Protein AF-A0A6G1LLZ1-F1 (afdb_monomer)

Sequence (787 aa):
MRNGHVFSDGVGKISPFLARIIAHEHNSHHTDNDFPSVFQFRMAGCKGVVAVDPELKGKVIQYRDSQKKFDANDFSLGICRVSKFAGAHLNIQLIAVLEALGVQPWPFVEKMTQNVKLLTDAMTDEQVALQQLYKKVDGNGTALILADMIYDGFMSARDPFFYSCLRLWRAWWIKYLKEKAKIPIDDGAFVLGCIDETATLKGHFDGIHSAINILRDPASLPEIFLQIDDPDYPRATGRYKVITGICMVARNPSLHAGDIRMVRAVDVAALHHLKNCVVFPQTGDRPVPNMCSGGDLDGDDYLVMWDPDIMPPPGEWNHEAMDYTGPKAKEVDGEVTVNDIISFFVTHMKNENLGQIAVAHRFWADRRAEGVKSEECIALANLHSMAVDYAKTGVPAIFPEELRFKGPKPHWSEKLPCYRSNKAIGQLYNAVRLVDFHPEWEMPFDARILDSYCPDEQLLEEVLEIKQQYDAAIRRLMAQYGIRNEFEVWTTYVLAHNQDNDYKFAEDIAEKVNCVKQHFQELCCEKAGTTYQQRDWSKMTPFIAAMYIATARKVGEARKAKQETRLVGGQFLRTKMTPENMPFMSFPWLFPKELGLIAKKQGGLIRPCAHVNAPRRILPNRSNADLLGPDFELEELPEVVVSKNAFPGVEMESQDETVLNQPGLSSLSRQSIIGVDMVKENVSSQSSSVTVAADISHPGLGGHQPDRQLSHPVRHESSHIHHNGDPHNRFSTERDAQAHAGLVDRDTDLAEQIETDDNGVGGEEVVILGPQKQSALDALEKLMSSS

pLDDT: mean 77.44, std 26.75, range [23.17, 98.69]

Organism: NCBI:txid161662

Mean predicted aligned error: 14.7 Å

InterPro domains:
  IPR007855 RNA-dependent RNA polymerase [PTHR23079] (2-599)
  IPR057596 RDRP, core domain [PF05183] (5-432)
  IPR058752 RDRP, C-terminal head domain [PF26253] (457-594)

Structure (mmCIF, N/CA/C/O backbone):
data_AF-A0A6G1LLZ1-F1
#
_entry.id   AF-A0A6G1LLZ1-F1
#
loop_
_atom_site.group_PDB
_atom_site.id
_atom_site.type_symbol
_atom_site.label_atom_id
_atom_site.label_alt_id
_atom_site.label_comp_id
_atom_site.label_asym_id
_atom_site.label_entity_id
_atom_site.label_seq_id
_atom_site.pdbx_PDB_ins_code
_atom_site.Cartn_x
_atom_site.Cartn_y
_atom_site.Cartn_z
_atom_site.occupancy
_atom_site.B_iso_or_equiv
_atom_site.auth_seq_id
_atom_site.auth_comp_id
_atom_site.auth_asym_id
_atom_site.auth_atom_id
_atom_site.pdbx_PDB_model_num
ATOM 1 N N . MET A 1 1 ? 16.144 -20.637 -18.445 1.00 82.81 1 MET A N 1
ATOM 2 C CA . MET A 1 1 ? 16.740 -19.321 -18.788 1.00 82.81 1 MET A CA 1
ATOM 3 C C . MET A 1 1 ? 16.620 -19.109 -20.295 1.00 82.81 1 MET A C 1
ATOM 5 O O . MET A 1 1 ? 16.776 -20.082 -21.021 1.00 82.81 1 MET A O 1
ATOM 9 N N . ARG A 1 2 ? 16.309 -17.898 -20.774 1.00 88.56 2 ARG A N 1
ATOM 10 C CA . ARG A 1 2 ? 16.244 -17.543 -22.209 1.00 88.56 2 ARG A CA 1
ATOM 11 C C . ARG A 1 2 ? 16.775 -16.129 -22.411 1.00 88.56 2 ARG A C 1
ATOM 13 O O . ARG A 1 2 ? 16.445 -15.266 -21.608 1.00 88.56 2 ARG A O 1
ATOM 20 N N . ASN A 1 3 ? 17.605 -15.910 -23.434 1.00 87.44 3 ASN A N 1
ATOM 21 C CA . ASN A 1 3 ? 18.228 -14.611 -23.739 1.00 87.44 3 ASN A CA 1
ATOM 22 C C . ASN A 1 3 ? 18.887 -13.933 -22.516 1.00 87.44 3 ASN A C 1
ATOM 24 O O . ASN A 1 3 ? 18.780 -12.729 -22.331 1.00 87.44 3 ASN A O 1
ATOM 28 N N . GLY A 1 4 ? 19.527 -14.714 -21.636 1.00 88.69 4 GLY A N 1
ATOM 29 C CA . GLY A 1 4 ? 20.139 -14.198 -20.402 1.00 88.69 4 GLY A CA 1
ATOM 30 C C . GLY A 1 4 ? 19.159 -13.888 -19.261 1.00 88.69 4 GLY A C 1
ATOM 31 O O . GLY A 1 4 ? 19.595 -13.502 -18.183 1.00 88.69 4 GLY A O 1
ATOM 32 N N . HIS A 1 5 ? 17.855 -14.109 -19.447 1.00 91.81 5 HIS A N 1
ATOM 33 C CA . HIS A 1 5 ? 16.830 -13.852 -18.440 1.00 91.81 5 HIS A CA 1
ATOM 34 C C . HIS A 1 5 ? 16.282 -15.136 -17.797 1.00 91.81 5 HIS A C 1
ATOM 36 O O . HIS A 1 5 ? 16.036 -16.160 -18.454 1.00 91.81 5 HIS A O 1
ATOM 42 N N . VAL A 1 6 ? 16.040 -15.072 -16.487 1.00 94.19 6 VAL A N 1
ATOM 43 C CA . VAL A 1 6 ? 15.375 -16.124 -15.708 1.00 94.19 6 VAL A CA 1
ATOM 44 C C . VAL A 1 6 ? 13.898 -15.756 -15.556 1.00 94.19 6 VAL A C 1
ATOM 46 O O . VAL A 1 6 ? 13.554 -14.799 -14.878 1.00 94.19 6 VAL A O 1
ATOM 49 N N . PHE A 1 7 ? 13.004 -16.507 -16.203 1.00 95.50 7 PHE A N 1
ATOM 50 C CA . PHE A 1 7 ? 11.556 -16.231 -16.173 1.00 95.50 7 PHE A CA 1
ATOM 51 C C . PHE A 1 7 ? 10.903 -16.601 -14.836 1.00 95.50 7 PHE A C 1
ATOM 53 O O . PHE A 1 7 ? 9.885 -16.030 -14.464 1.00 95.50 7 PHE A O 1
ATOM 60 N N . SER A 1 8 ? 11.508 -17.542 -14.112 1.00 95.44 8 SER A N 1
ATOM 61 C CA . SER A 1 8 ? 11.084 -18.024 -12.797 1.00 95.44 8 SER A CA 1
ATOM 62 C C . SER A 1 8 ? 11.966 -17.477 -11.669 1.00 95.44 8 SER A C 1
ATOM 64 O O . SER A 1 8 ? 12.236 -18.185 -10.696 1.00 95.44 8 SER A O 1
ATOM 66 N N . ASP A 1 9 ? 12.512 -16.270 -11.826 1.00 95.25 9 ASP A N 1
ATOM 67 C CA . ASP A 1 9 ? 13.408 -15.682 -10.829 1.00 95.25 9 ASP A CA 1
ATOM 68 C C . ASP A 1 9 ? 12.653 -15.456 -9.513 1.00 95.25 9 ASP A C 1
ATOM 70 O O . ASP A 1 9 ? 11.661 -14.737 -9.488 1.00 95.25 9 ASP A O 1
ATOM 74 N N . GLY A 1 10 ? 13.072 -16.122 -8.435 1.00 95.94 10 GLY A N 1
ATOM 75 C CA . GLY A 1 10 ? 12.473 -15.953 -7.113 1.00 95.94 10 GLY A CA 1
ATOM 76 C C . GLY A 1 10 ? 11.226 -16.790 -6.808 1.00 95.94 10 GLY A C 1
ATOM 77 O O . GLY A 1 10 ? 10.790 -16.774 -5.657 1.00 95.94 10 GLY A O 1
ATOM 78 N N . VAL A 1 11 ? 10.687 -17.581 -7.747 1.00 97.38 11 VAL A N 1
ATOM 79 C CA . VAL A 1 11 ? 9.449 -18.364 -7.539 1.00 97.38 11 VAL A CA 1
ATOM 80 C C . VAL A 1 11 ? 9.675 -19.878 -7.575 1.00 97.38 11 VAL A C 1
ATOM 82 O O . VAL A 1 11 ? 10.427 -20.383 -8.403 1.00 97.38 11 VAL A O 1
ATOM 85 N N . GLY A 1 12 ? 8.985 -20.611 -6.703 1.00 97.06 12 GLY A N 1
ATOM 86 C CA . GLY A 1 12 ? 8.944 -22.072 -6.614 1.00 97.06 12 GLY A CA 1
ATOM 87 C C . GLY A 1 12 ? 7.507 -22.583 -6.458 1.00 97.06 12 GLY A C 1
ATOM 88 O O . GLY A 1 12 ? 6.549 -21.851 -6.718 1.00 97.06 12 GLY A O 1
ATOM 89 N N . LYS A 1 13 ? 7.343 -23.823 -5.994 1.00 97.62 13 LYS A N 1
ATOM 90 C CA . LYS A 1 13 ? 6.042 -24.490 -5.854 1.00 97.62 13 LYS A CA 1
ATOM 91 C C . LYS A 1 13 ? 5.794 -24.991 -4.435 1.00 97.62 13 LYS A C 1
ATOM 93 O O . LYS A 1 13 ? 6.723 -25.368 -3.721 1.00 97.62 13 LYS A O 1
ATOM 98 N N . ILE A 1 14 ? 4.528 -25.031 -4.033 1.00 96.75 14 ILE A N 1
ATOM 99 C CA . ILE A 1 14 ? 4.080 -25.597 -2.758 1.00 96.75 14 ILE A CA 1
ATOM 100 C C . ILE A 1 14 ? 2.885 -26.525 -2.964 1.00 96.75 14 ILE A C 1
ATOM 102 O O . ILE A 1 14 ? 1.977 -26.259 -3.749 1.00 96.75 14 ILE A O 1
ATOM 106 N N . SER A 1 15 ? 2.875 -27.632 -2.230 1.00 96.56 15 SER A N 1
ATOM 107 C CA . SER A 1 15 ? 1.754 -28.572 -2.238 1.00 96.56 15 SER A CA 1
ATOM 108 C C . SER A 1 15 ? 0.465 -27.965 -1.651 1.00 96.56 15 SER A C 1
ATOM 110 O O . SER A 1 15 ? 0.518 -27.244 -0.648 1.00 96.56 15 SER A O 1
ATOM 112 N N . PRO A 1 16 ? -0.730 -28.321 -2.167 1.00 94.88 16 PRO A N 1
ATOM 113 C CA . PRO A 1 16 ? -2.000 -27.824 -1.633 1.00 94.88 16 PRO A CA 1
ATOM 114 C C . PRO A 1 16 ? -2.234 -28.238 -0.176 1.00 94.88 16 PRO A C 1
ATOM 116 O O . PRO A 1 16 ? -2.895 -27.534 0.581 1.00 94.88 16 PRO A O 1
ATOM 119 N N . PHE A 1 17 ? -1.708 -29.398 0.229 1.00 92.62 17 PHE A N 1
ATOM 120 C CA . PHE A 1 17 ? -1.833 -29.877 1.603 1.00 92.62 17 PHE A CA 1
ATOM 121 C C . PHE A 1 17 ? -1.036 -29.007 2.580 1.00 92.62 17 PHE A C 1
ATOM 123 O O . PHE A 1 17 ? -1.579 -28.625 3.614 1.00 92.62 17 PHE A O 1
ATOM 130 N N . LEU A 1 18 ? 0.201 -28.627 2.240 1.00 92.69 18 LEU A N 1
ATOM 131 C CA . LEU A 1 18 ? 0.978 -27.708 3.071 1.00 92.69 18 LEU A CA 1
ATOM 132 C C . LEU A 1 18 ? 0.383 -26.292 3.070 1.00 92.69 18 LEU A C 1
ATOM 134 O O . LEU A 1 18 ? 0.286 -25.681 4.130 1.00 92.69 18 LEU A O 1
ATOM 138 N N . ALA A 1 19 ? -0.099 -25.806 1.923 1.00 92.94 19 ALA A N 1
ATOM 139 C CA . ALA A 1 19 ? -0.781 -24.514 1.825 1.00 92.94 19 ALA A CA 1
ATOM 140 C C . ALA A 1 19 ? -2.002 -24.413 2.762 1.00 92.94 19 ALA A C 1
ATOM 142 O O . ALA A 1 19 ? -2.204 -23.385 3.409 1.00 92.94 19 ALA A O 1
ATOM 143 N N . ARG A 1 20 ? -2.784 -25.495 2.901 1.00 90.38 20 ARG A N 1
ATOM 144 C CA . ARG A 1 20 ? -3.898 -25.568 3.864 1.00 90.38 20 ARG A CA 1
ATOM 145 C C . ARG A 1 20 ? -3.446 -25.536 5.320 1.00 90.38 20 ARG A C 1
ATOM 147 O O . ARG A 1 20 ? -4.095 -24.879 6.126 1.00 90.38 20 ARG A O 1
ATOM 154 N N . ILE A 1 21 ? -2.351 -26.221 5.654 1.00 89.12 21 ILE A N 1
ATOM 155 C CA . ILE A 1 21 ? -1.782 -26.185 7.012 1.00 89.12 21 ILE A CA 1
ATOM 156 C C . ILE A 1 21 ? -1.392 -24.748 7.366 1.00 89.12 21 ILE A C 1
ATOM 158 O O . ILE A 1 21 ? -1.826 -24.238 8.394 1.00 89.12 21 ILE A O 1
ATOM 162 N N . ILE A 1 22 ? -0.674 -24.070 6.465 1.00 89.06 22 ILE A N 1
ATOM 163 C CA . ILE A 1 22 ? -0.288 -22.664 6.639 1.00 89.06 22 ILE A CA 1
ATOM 164 C C . ILE A 1 22 ? -1.539 -21.788 6.815 1.00 89.06 22 ILE A C 1
ATOM 166 O O . ILE A 1 22 ? -1.618 -20.984 7.740 1.00 89.06 22 ILE A O 1
ATOM 170 N N . ALA A 1 23 ? -2.554 -21.959 5.965 1.00 85.12 23 ALA A N 1
ATOM 171 C CA . ALA A 1 23 ? -3.797 -21.193 6.052 1.00 85.12 23 ALA A CA 1
ATOM 172 C C . ALA A 1 23 ? -4.509 -21.346 7.413 1.00 85.12 23 ALA A C 1
ATOM 174 O O . ALA A 1 23 ? -4.991 -20.352 7.962 1.00 85.12 23 ALA A O 1
ATOM 175 N N . HIS A 1 24 ? -4.540 -22.568 7.956 1.00 81.38 24 HIS A N 1
ATOM 176 C CA . HIS A 1 24 ? -5.130 -22.870 9.260 1.00 81.38 24 HIS A CA 1
ATOM 177 C C . HIS A 1 24 ? -4.348 -22.216 10.411 1.00 81.38 24 HIS A C 1
ATOM 179 O O . HIS A 1 24 ? -4.948 -21.592 11.282 1.00 81.38 24 HIS A O 1
ATOM 185 N N . GLU A 1 25 ? -3.016 -22.300 10.403 1.00 79.56 25 GLU A N 1
ATOM 186 C CA . GLU A 1 25 ? -2.167 -21.689 11.439 1.00 79.56 25 GLU A CA 1
ATOM 187 C C . GLU A 1 25 ? -2.250 -20.157 11.450 1.00 79.56 25 GLU A C 1
ATOM 189 O O . GLU A 1 25 ? -2.224 -19.534 12.511 1.00 79.56 25 GLU A O 1
ATOM 194 N N . HIS A 1 26 ? -2.435 -19.533 10.285 1.00 69.75 26 HIS A N 1
ATOM 195 C CA . HIS A 1 26 ? -2.584 -18.082 10.167 1.00 69.75 26 HIS A CA 1
ATOM 196 C C . HIS A 1 26 ? -4.005 -17.560 10.471 1.00 69.75 26 HIS A C 1
ATOM 198 O O . HIS A 1 26 ? -4.288 -16.399 10.157 1.00 69.75 26 HIS A O 1
ATOM 204 N N . ASN A 1 27 ? -4.907 -18.374 11.053 1.00 57.69 27 ASN A N 1
ATOM 205 C CA . ASN A 1 27 ? -6.297 -18.011 11.403 1.00 57.69 27 ASN A CA 1
ATOM 206 C C . ASN A 1 27 ? -7.046 -17.275 10.280 1.00 57.69 27 ASN A C 1
ATOM 208 O O . ASN A 1 27 ? -7.916 -16.432 10.516 1.00 57.69 27 ASN A O 1
ATOM 212 N N . SER A 1 28 ? -6.681 -17.544 9.031 1.00 59.28 28 SER A N 1
ATOM 213 C CA . SER A 1 28 ? -7.302 -16.870 7.906 1.00 59.28 28 SER A CA 1
ATOM 214 C C . SER A 1 28 ? -8.620 -17.596 7.630 1.00 59.28 28 SER A C 1
ATOM 216 O O . SER A 1 28 ? -8.634 -18.820 7.539 1.00 59.28 28 SER A O 1
ATOM 218 N N . HIS A 1 29 ? -9.742 -16.863 7.617 1.00 53.56 29 HIS A N 1
ATOM 219 C CA . HIS A 1 29 ? -11.091 -17.418 7.444 1.00 53.56 29 HIS A CA 1
ATOM 220 C C . HIS A 1 29 ? -11.214 -18.117 6.085 1.00 53.56 29 HIS A C 1
ATOM 222 O O . HIS A 1 29 ? -11.597 -17.510 5.089 1.00 53.56 29 HIS A O 1
ATOM 228 N N . HIS A 1 30 ? -10.861 -19.393 6.056 1.00 61.16 30 HIS A N 1
ATOM 229 C CA . HIS A 1 30 ? -10.669 -20.174 4.850 1.00 61.16 30 HIS A CA 1
ATOM 230 C C . HIS A 1 30 ? -11.422 -21.492 4.989 1.00 61.16 30 HIS A C 1
ATOM 232 O O . HIS A 1 30 ? -11.463 -22.098 6.059 1.00 61.16 30 HIS A O 1
ATOM 238 N N . THR A 1 31 ? -12.071 -21.914 3.908 1.00 58.31 31 THR A N 1
ATOM 239 C CA . THR A 1 31 ? -12.664 -23.256 3.826 1.00 58.31 31 THR A CA 1
ATOM 240 C C . THR A 1 31 ? -11.603 -24.242 3.342 1.00 58.31 31 THR A C 1
ATOM 242 O O . THR A 1 31 ? -10.586 -23.820 2.792 1.00 58.31 31 THR A O 1
ATOM 245 N N . ASP A 1 32 ? -11.848 -25.553 3.446 1.00 62.59 32 ASP A N 1
ATOM 246 C CA . ASP A 1 32 ? -10.933 -26.585 2.918 1.00 62.59 32 ASP A CA 1
ATOM 247 C C . ASP A 1 32 ? -10.518 -26.357 1.449 1.00 62.59 32 ASP A C 1
ATOM 249 O O . ASP A 1 32 ? -9.462 -26.815 1.016 1.00 62.59 32 ASP A O 1
ATOM 253 N N . ASN A 1 33 ? -11.335 -25.636 0.674 1.00 66.81 33 ASN A N 1
ATOM 254 C CA . ASN A 1 33 ? -11.106 -25.357 -0.744 1.00 66.81 33 ASN A CA 1
ATOM 255 C C . ASN A 1 33 ? -10.677 -23.914 -1.041 1.00 66.81 33 ASN A C 1
ATOM 257 O O . ASN A 1 33 ? -10.491 -23.563 -2.210 1.00 66.81 33 ASN A O 1
ATOM 261 N N . ASP A 1 34 ? -10.551 -23.070 -0.021 1.00 80.62 34 ASP A N 1
ATOM 262 C CA . ASP A 1 34 ? -10.280 -21.655 -0.209 1.00 80.62 34 ASP A CA 1
ATOM 263 C C . ASP A 1 34 ? -9.153 -21.173 0.688 1.00 80.62 34 ASP A C 1
ATOM 265 O O . ASP A 1 34 ? -9.410 -20.687 1.775 1.00 80.62 34 ASP A O 1
ATOM 269 N N . PHE A 1 35 ? -7.916 -21.346 0.228 1.00 87.25 35 PHE A N 1
ATOM 270 C CA . PHE A 1 35 ? -6.672 -20.977 0.904 1.00 87.25 35 PHE A CA 1
ATOM 271 C C . PHE A 1 35 ? -5.795 -20.136 -0.044 1.00 87.25 35 PHE A C 1
ATOM 273 O O . PHE A 1 35 ? -6.038 -20.153 -1.256 1.00 87.25 35 PHE A O 1
ATOM 280 N N . PRO A 1 36 ? -4.783 -19.402 0.463 1.00 91.44 36 PRO A N 1
ATOM 281 C CA . PRO A 1 36 ? -3.926 -18.573 -0.378 1.00 91.44 36 PRO A CA 1
ATOM 282 C C . PRO A 1 36 ? -3.207 -19.391 -1.456 1.00 91.44 36 PRO A C 1
ATOM 284 O O . PRO A 1 36 ? -2.757 -20.509 -1.206 1.00 91.44 36 PRO A O 1
ATOM 287 N N . SER A 1 37 ? -3.083 -18.823 -2.654 1.00 94.94 37 SER A N 1
ATOM 288 C CA . SER A 1 37 ? -2.431 -19.479 -3.790 1.00 94.94 37 SER A CA 1
ATOM 289 C C . SER A 1 37 ? -0.925 -19.249 -3.828 1.00 94.94 37 SER A C 1
ATOM 291 O O . SER A 1 37 ? -0.214 -20.007 -4.481 1.00 94.94 37 SER A O 1
ATOM 293 N N . VAL A 1 38 ? -0.432 -18.198 -3.171 1.00 96.56 38 VAL A N 1
ATOM 294 C CA . VAL A 1 38 ? 0.970 -17.781 -3.237 1.00 96.56 38 VAL A CA 1
ATOM 295 C C . VAL A 1 38 ? 1.464 -17.382 -1.846 1.00 96.56 38 VAL A C 1
ATOM 297 O O . VAL A 1 38 ? 0.764 -16.689 -1.107 1.00 96.56 38 VAL A O 1
ATOM 300 N N . PHE A 1 39 ? 2.674 -17.811 -1.490 1.00 95.81 39 PHE A N 1
ATOM 301 C CA . PHE A 1 39 ? 3.278 -17.588 -0.176 1.00 95.81 39 PHE A CA 1
ATOM 302 C C . PHE A 1 39 ? 4.687 -17.032 -0.338 1.00 95.81 39 PHE A C 1
ATOM 304 O O . PHE A 1 39 ? 5.529 -17.658 -0.978 1.00 95.81 39 PHE A O 1
ATOM 311 N N . GLN A 1 40 ? 4.963 -15.881 0.267 1.00 97.06 40 GLN A N 1
ATOM 312 C CA . GLN A 1 40 ? 6.325 -15.388 0.417 1.00 97.06 40 GLN A CA 1
ATOM 313 C C . GLN A 1 40 ? 6.961 -16.073 1.625 1.00 97.06 40 GLN A C 1
ATOM 315 O O . GLN A 1 40 ? 6.411 -16.016 2.730 1.00 97.06 40 GLN A O 1
ATOM 320 N N . PHE A 1 41 ? 8.115 -16.703 1.422 1.00 95.19 41 PHE A N 1
ATOM 321 C CA . PHE A 1 41 ? 8.716 -17.588 2.413 1.00 95.19 41 PHE A CA 1
ATOM 322 C C . PHE A 1 41 ? 10.217 -17.357 2.608 1.00 95.19 41 PHE A C 1
ATOM 324 O O . PHE A 1 41 ? 10.919 -16.767 1.777 1.00 95.19 41 PHE A O 1
ATOM 331 N N . ARG A 1 42 ? 10.699 -17.882 3.734 1.00 95.12 42 ARG A N 1
ATOM 332 C CA . ARG A 1 42 ? 12.104 -18.101 4.073 1.00 95.12 42 ARG A CA 1
ATOM 333 C C . ARG A 1 42 ? 12.253 -19.532 4.568 1.00 95.12 42 ARG A C 1
ATOM 335 O O . ARG A 1 42 ? 11.447 -19.978 5.378 1.00 95.12 42 ARG A O 1
ATOM 342 N N . MET A 1 43 ? 13.262 -20.242 4.083 1.00 93.06 43 MET A N 1
ATOM 343 C CA . MET A 1 43 ? 13.589 -21.587 4.555 1.00 93.06 43 MET A CA 1
ATOM 344 C C . MET A 1 43 ? 15.057 -21.862 4.256 1.00 93.06 43 MET A C 1
ATOM 346 O O . MET A 1 43 ? 15.474 -21.716 3.107 1.00 93.06 43 MET A O 1
ATOM 350 N N . ALA A 1 44 ? 15.844 -22.249 5.258 1.00 90.25 44 ALA A N 1
ATOM 351 C CA . ALA A 1 44 ? 17.298 -22.339 5.145 1.00 90.25 44 ALA A CA 1
ATOM 352 C C . ALA A 1 44 ? 17.889 -21.040 4.564 1.00 90.25 44 ALA A C 1
ATOM 354 O O . ALA A 1 44 ? 17.509 -19.941 4.968 1.00 90.25 44 ALA A O 1
ATOM 355 N N . GLY A 1 45 ? 18.797 -21.146 3.595 1.00 91.50 45 GLY A N 1
ATOM 356 C CA . GLY A 1 45 ? 19.306 -20.001 2.845 1.00 91.50 45 GLY A CA 1
ATOM 357 C C . GLY A 1 45 ? 18.451 -19.628 1.632 1.00 91.50 45 GLY A C 1
ATOM 358 O O . GLY A 1 45 ? 18.924 -18.898 0.762 1.00 91.50 45 GLY A O 1
ATOM 359 N N . CYS A 1 46 ? 17.212 -20.127 1.537 1.00 94.62 46 CYS A N 1
ATOM 360 C CA . CYS A 1 46 ? 16.292 -19.830 0.442 1.00 94.62 46 CYS A CA 1
ATOM 361 C C . CYS A 1 46 ? 15.325 -18.689 0.790 1.00 94.62 46 CYS A C 1
ATOM 363 O O . CYS A 1 46 ? 14.760 -18.617 1.887 1.00 94.62 46 CYS A O 1
ATOM 365 N N . LYS A 1 47 ? 15.103 -17.808 -0.188 1.00 95.62 47 LYS A N 1
ATOM 366 C CA . LYS A 1 47 ? 14.105 -16.734 -0.177 1.00 95.62 47 LYS A CA 1
ATOM 367 C C . LYS A 1 47 ? 13.317 -16.778 -1.473 1.00 95.62 47 LYS A C 1
ATOM 369 O O . LYS A 1 47 ? 13.913 -16.845 -2.544 1.00 95.62 47 LYS A O 1
ATOM 374 N N . GLY A 1 48 ? 12.015 -16.564 -1.370 1.00 96.56 48 GLY A N 1
ATOM 375 C CA . GLY A 1 48 ? 11.249 -16.096 -2.508 1.00 96.56 48 GLY A CA 1
ATOM 376 C C . GLY A 1 48 ? 9.764 -16.269 -2.286 1.00 96.56 48 GLY A C 1
ATOM 377 O O . GLY A 1 48 ? 9.257 -16.115 -1.173 1.00 96.56 48 GLY A O 1
ATOM 378 N N . VAL A 1 49 ? 9.092 -16.656 -3.356 1.00 97.50 49 VAL A N 1
ATOM 379 C CA . VAL A 1 49 ? 7.683 -17.012 -3.371 1.00 97.50 49 VAL A CA 1
ATOM 380 C C . VAL A 1 49 ? 7.511 -18.484 -3.740 1.00 97.50 49 VAL A C 1
ATOM 382 O O . VAL A 1 49 ? 8.269 -19.026 -4.537 1.00 97.50 49 VAL A O 1
ATOM 385 N N . VAL A 1 50 ? 6.492 -19.142 -3.200 1.00 97.75 50 VAL A N 1
ATOM 386 C CA . VAL A 1 50 ? 6.018 -20.447 -3.677 1.00 97.75 50 VAL A CA 1
ATOM 387 C C . VAL A 1 50 ? 4.545 -20.365 -4.055 1.00 97.75 50 VAL A C 1
ATOM 389 O O . VAL A 1 50 ? 3.735 -19.827 -3.298 1.00 97.75 50 VAL A O 1
ATOM 392 N N . ALA A 1 51 ? 4.204 -20.879 -5.235 1.00 97.69 51 ALA A N 1
ATOM 393 C CA . ALA A 1 51 ? 2.838 -20.940 -5.744 1.00 97.69 51 ALA A CA 1
ATOM 394 C C . ALA A 1 51 ? 2.258 -22.350 -5.585 1.00 97.69 51 ALA A C 1
ATOM 396 O O . ALA A 1 51 ? 2.975 -23.343 -5.705 1.00 97.69 51 ALA A O 1
ATOM 397 N N . VAL A 1 52 ? 0.966 -22.448 -5.278 1.00 97.12 52 VAL A N 1
ATOM 398 C CA . VAL A 1 52 ? 0.283 -23.737 -5.132 1.00 97.12 52 VAL A CA 1
ATOM 399 C C . VAL A 1 52 ? 0.288 -24.467 -6.468 1.00 97.12 52 VAL A C 1
ATOM 401 O O . VAL A 1 52 ? -0.280 -23.966 -7.430 1.00 97.12 52 VAL A O 1
ATOM 404 N N . ASP A 1 53 ? 0.852 -25.672 -6.492 1.00 96.50 53 ASP A N 1
ATOM 405 C CA . ASP A 1 53 ? 0.777 -26.576 -7.640 1.00 96.50 53 ASP A CA 1
ATOM 406 C C . ASP A 1 53 ? -0.157 -27.757 -7.294 1.00 96.50 53 ASP A C 1
ATOM 408 O O . ASP A 1 53 ? 0.149 -28.528 -6.377 1.00 96.50 53 ASP A O 1
ATOM 412 N N . PRO A 1 54 ? -1.309 -27.920 -7.976 1.00 94.44 54 PRO A N 1
ATOM 413 C CA . PRO A 1 54 ? -2.265 -28.998 -7.711 1.00 94.44 54 PRO A CA 1
ATOM 414 C C . PRO A 1 54 ? -1.700 -30.422 -7.856 1.00 94.44 54 PRO A C 1
ATOM 416 O O . PRO A 1 54 ? -2.269 -31.377 -7.298 1.00 94.44 54 PRO A O 1
ATOM 419 N N . GLU A 1 55 ? -0.612 -30.593 -8.606 1.00 93.75 55 GLU A N 1
ATOM 420 C CA . GLU A 1 55 ? -0.003 -31.893 -8.876 1.00 93.75 55 GLU A CA 1
ATOM 421 C C . GLU A 1 55 ? 0.806 -32.402 -7.679 1.00 93.75 55 GLU A C 1
ATOM 423 O O . GLU A 1 55 ? 0.769 -33.601 -7.387 1.00 93.75 55 GLU A O 1
ATOM 428 N N . LEU A 1 56 ? 1.403 -31.499 -6.895 1.00 95.06 56 LEU A N 1
ATOM 429 C CA . LEU A 1 56 ? 2.198 -31.846 -5.716 1.00 95.06 56 LEU A CA 1
ATOM 430 C C . LEU A 1 56 ? 1.352 -32.493 -4.608 1.00 95.06 56 LEU A C 1
ATOM 432 O O . LEU A 1 56 ? 0.240 -32.057 -4.286 1.00 95.06 56 LEU A O 1
ATOM 436 N N . LYS A 1 57 ? 1.901 -33.537 -3.978 1.00 92.44 57 LYS A N 1
ATOM 437 C CA . LYS A 1 57 ? 1.259 -34.305 -2.896 1.00 92.44 57 LYS A CA 1
ATOM 438 C C . LYS A 1 57 ? 2.088 -34.241 -1.613 1.00 92.44 57 LYS A C 1
ATOM 440 O O . LYS A 1 57 ? 3.289 -34.015 -1.646 1.00 92.44 57 LYS A O 1
ATOM 445 N N . GLY A 1 58 ? 1.447 -34.466 -0.466 1.00 92.69 58 GLY A N 1
ATOM 446 C CA . GLY A 1 58 ? 2.129 -34.462 0.835 1.00 92.69 58 GLY A CA 1
ATOM 447 C C . GLY A 1 58 ? 2.517 -33.060 1.321 1.00 92.69 58 GLY A C 1
ATOM 448 O O . GLY A 1 58 ? 1.867 -32.086 0.965 1.00 92.69 58 GLY A O 1
ATOM 449 N N . LYS A 1 59 ? 3.537 -32.963 2.186 1.00 92.38 59 LYS A N 1
ATOM 450 C CA . LYS A 1 59 ? 4.059 -31.697 2.737 1.00 92.38 59 LYS A CA 1
ATOM 451 C C . LYS A 1 59 ? 5.310 -31.257 1.975 1.00 92.38 59 LYS A C 1
ATOM 453 O O . LYS A 1 59 ? 6.414 -31.375 2.498 1.00 92.38 59 LYS A O 1
ATOM 458 N N . VAL A 1 60 ? 5.130 -30.812 0.737 1.00 94.19 60 VAL A N 1
ATOM 459 C CA . VAL A 1 60 ? 6.242 -30.545 -0.190 1.00 94.19 60 VAL A CA 1
ATOM 460 C C . VAL A 1 60 ? 6.346 -29.064 -0.541 1.00 94.19 60 VAL A C 1
ATOM 462 O O . VAL A 1 60 ? 5.324 -28.409 -0.787 1.00 94.19 60 VAL A O 1
ATOM 465 N N . ILE A 1 61 ? 7.591 -28.582 -0.584 1.00 94.31 61 ILE A N 1
ATOM 466 C CA . ILE A 1 61 ? 8.034 -27.351 -1.246 1.00 94.31 61 ILE A CA 1
ATOM 467 C C . ILE A 1 61 ? 9.088 -27.728 -2.291 1.00 94.31 61 ILE A C 1
ATOM 469 O O . ILE A 1 61 ? 9.984 -28.521 -2.002 1.00 94.31 61 ILE A O 1
ATOM 473 N N . GLN A 1 62 ? 8.993 -27.128 -3.474 1.00 94.81 62 GLN A N 1
ATOM 474 C CA . GLN A 1 62 ? 10.032 -27.161 -4.499 1.00 94.81 62 GLN A CA 1
ATOM 475 C C . GLN A 1 62 ? 10.554 -25.743 -4.712 1.00 94.81 62 GLN A C 1
ATOM 477 O O . GLN A 1 62 ? 9.777 -24.841 -5.031 1.00 94.81 62 GLN A O 1
ATOM 482 N N . TYR A 1 63 ? 11.854 -25.532 -4.525 1.00 93.38 63 TYR A N 1
ATOM 483 C CA . TYR A 1 63 ? 12.492 -24.235 -4.756 1.00 93.38 63 TYR A CA 1
ATOM 484 C C . TYR A 1 63 ? 13.452 -24.299 -5.947 1.00 93.38 63 TYR A C 1
ATOM 486 O O . TYR A 1 63 ? 13.888 -25.372 -6.353 1.00 93.38 63 TYR A O 1
ATOM 494 N N . ARG A 1 64 ? 13.769 -23.138 -6.520 1.00 94.12 64 ARG A N 1
ATOM 495 C CA . ARG A 1 64 ? 14.685 -22.987 -7.661 1.00 94.12 64 ARG A CA 1
ATOM 496 C C . ARG A 1 64 ? 16.023 -22.394 -7.225 1.00 94.12 64 ARG A C 1
ATOM 498 O O . ARG A 1 64 ? 16.092 -21.720 -6.199 1.00 94.12 64 ARG A O 1
ATOM 505 N N . ASP A 1 65 ? 17.065 -22.559 -8.037 1.00 93.12 65 ASP A N 1
ATOM 506 C CA . ASP A 1 65 ? 18.397 -21.990 -7.767 1.00 93.12 65 ASP A CA 1
ATOM 507 C C . ASP A 1 65 ? 18.360 -20.473 -7.555 1.00 93.12 65 ASP A C 1
ATOM 509 O O . ASP A 1 65 ? 19.028 -19.955 -6.664 1.00 93.12 65 ASP A O 1
ATOM 513 N N . SER A 1 66 ? 17.497 -19.764 -8.291 1.00 93.81 66 SER A N 1
ATOM 514 C CA . SER A 1 66 ? 17.268 -18.324 -8.111 1.00 93.81 66 SER A CA 1
ATOM 515 C C . SER A 1 66 ? 16.823 -17.950 -6.689 1.00 93.81 66 SER A C 1
ATOM 517 O O . SER A 1 66 ? 17.046 -16.824 -6.239 1.00 93.81 66 SER A O 1
ATOM 519 N N . GLN A 1 67 ? 16.229 -18.884 -5.943 1.00 95.56 67 GLN A N 1
ATOM 520 C CA . GLN A 1 67 ? 15.762 -18.678 -4.574 1.00 95.56 67 GLN A CA 1
ATOM 521 C C . GLN A 1 67 ? 16.853 -18.951 -3.535 1.00 95.56 67 GLN A C 1
ATOM 523 O O . GLN A 1 67 ? 16.774 -18.414 -2.429 1.00 95.56 67 GLN A O 1
ATOM 528 N N . LYS A 1 68 ? 17.887 -19.731 -3.870 1.00 94.75 68 LYS A N 1
ATOM 529 C CA . LYS A 1 68 ? 18.990 -20.069 -2.965 1.00 94.75 68 LYS A CA 1
ATOM 530 C C . LYS A 1 68 ? 19.982 -18.906 -2.888 1.00 94.75 68 LYS A C 1
ATOM 532 O O . LYS A 1 68 ? 20.614 -18.551 -3.875 1.00 94.75 68 LYS A O 1
ATOM 537 N N . LYS A 1 69 ? 20.115 -18.289 -1.711 1.00 91.31 69 LYS A N 1
ATOM 538 C CA . LYS A 1 69 ? 20.993 -17.124 -1.491 1.00 91.31 69 LYS A CA 1
ATOM 539 C C . LYS A 1 69 ? 22.310 -17.494 -0.811 1.00 91.31 69 LYS A C 1
ATOM 541 O O . LYS A 1 69 ? 23.321 -16.858 -1.072 1.00 91.31 69 LYS A O 1
ATOM 546 N N . PHE A 1 70 ? 22.294 -18.509 0.047 1.00 89.62 70 PHE A N 1
ATOM 547 C CA . PHE A 1 70 ? 23.475 -19.082 0.695 1.00 89.62 70 PHE A CA 1
ATOM 548 C C . PHE A 1 70 ? 23.168 -20.508 1.170 1.00 89.62 70 PHE A C 1
ATOM 550 O O . PHE A 1 70 ? 22.014 -20.941 1.156 1.00 89.62 70 PHE A O 1
ATOM 557 N N . ASP A 1 71 ? 24.191 -21.255 1.572 1.00 89.75 71 ASP A N 1
ATOM 558 C CA . ASP A 1 71 ? 24.016 -22.582 2.162 1.00 89.75 71 ASP A CA 1
ATOM 559 C C . ASP A 1 71 ? 23.650 -22.474 3.646 1.00 89.75 71 ASP A C 1
ATOM 561 O O . ASP A 1 71 ? 24.311 -21.779 4.416 1.00 89.75 71 ASP A O 1
ATOM 565 N N . ALA A 1 72 ? 22.591 -23.172 4.060 1.00 89.62 72 ALA A N 1
ATOM 566 C CA . ALA A 1 72 ? 22.209 -23.307 5.462 1.00 89.62 72 ALA A CA 1
ATOM 567 C C . ALA A 1 72 ? 21.474 -24.634 5.694 1.00 89.62 72 ALA A C 1
ATOM 569 O O . ALA A 1 72 ? 20.823 -25.152 4.790 1.00 89.62 72 ALA A O 1
ATOM 570 N N . ASN A 1 73 ? 21.550 -25.151 6.924 1.00 87.31 73 ASN A N 1
ATOM 571 C CA . ASN A 1 73 ? 21.007 -26.465 7.295 1.00 87.31 73 ASN A CA 1
ATOM 572 C C . ASN A 1 73 ? 19.703 -26.393 8.119 1.00 87.31 73 ASN A C 1
ATOM 574 O O . ASN A 1 73 ? 19.245 -27.416 8.622 1.00 87.31 73 ASN A O 1
ATOM 578 N N . ASP A 1 74 ? 19.111 -25.206 8.282 1.00 85.38 74 ASP A N 1
ATOM 579 C CA . ASP A 1 74 ? 17.849 -25.015 9.010 1.00 85.38 74 ASP A CA 1
ATOM 580 C C . ASP A 1 74 ? 16.654 -24.979 8.048 1.00 85.38 74 ASP A C 1
ATOM 582 O O . ASP A 1 74 ? 16.400 -23.973 7.398 1.00 85.38 74 ASP A O 1
ATOM 586 N N . PHE A 1 75 ? 15.892 -26.068 7.968 1.00 86.25 75 PHE A N 1
ATOM 587 C CA . PHE A 1 75 ? 14.730 -26.186 7.077 1.00 86.25 75 PHE A CA 1
ATOM 588 C C . PHE A 1 75 ? 13.406 -25.738 7.719 1.00 86.25 75 PHE A C 1
ATOM 590 O O . PHE A 1 75 ? 12.331 -26.142 7.272 1.00 86.25 75 PHE A O 1
ATOM 597 N N . SER A 1 76 ? 13.462 -24.908 8.762 1.00 88.25 76 SER A N 1
ATOM 598 C CA . SER A 1 76 ? 12.271 -24.271 9.328 1.00 88.25 76 SER A CA 1
ATOM 599 C C . SER A 1 76 ? 11.621 -23.343 8.297 1.00 88.25 76 SER A C 1
ATOM 601 O O . SER A 1 76 ? 12.291 -22.517 7.674 1.00 88.25 76 SER A O 1
ATOM 603 N N . LEU A 1 77 ? 10.307 -23.479 8.105 1.00 90.25 77 LEU A N 1
ATOM 604 C CA . LEU A 1 77 ? 9.553 -22.680 7.141 1.00 90.25 77 LEU A CA 1
ATOM 605 C C . LEU A 1 77 ? 9.006 -21.415 7.809 1.00 90.25 77 LEU A C 1
ATOM 607 O O . LEU A 1 77 ? 8.071 -21.477 8.601 1.00 90.25 77 LEU A O 1
ATOM 611 N N . GLY A 1 78 ? 9.556 -20.259 7.451 1.00 92.25 78 GLY A N 1
ATOM 612 C CA . GLY A 1 78 ? 9.024 -18.953 7.831 1.00 92.25 78 GLY A CA 1
ATOM 613 C C . GLY A 1 78 ? 8.133 -18.376 6.733 1.00 92.25 78 GLY A C 1
ATOM 614 O O . GLY A 1 78 ? 8.592 -18.183 5.608 1.00 92.25 78 GLY A O 1
ATOM 615 N N . ILE A 1 79 ? 6.880 -18.051 7.055 1.00 92.56 79 ILE A N 1
ATOM 616 C CA . ILE A 1 79 ? 5.954 -17.368 6.139 1.00 92.56 79 ILE A CA 1
ATOM 617 C C . ILE A 1 79 ? 5.962 -15.870 6.433 1.00 92.56 79 ILE A C 1
ATOM 619 O O . ILE A 1 79 ? 5.596 -15.436 7.523 1.00 92.56 79 ILE A O 1
ATOM 623 N N . CYS A 1 80 ? 6.375 -15.072 5.448 1.00 90.81 80 CYS A N 1
ATOM 624 C CA . CYS A 1 80 ? 6.396 -13.613 5.559 1.00 90.81 80 CYS A CA 1
ATOM 625 C C . CYS A 1 80 ? 5.027 -13.012 5.230 1.00 90.81 80 CYS A C 1
ATOM 627 O O . CYS A 1 80 ? 4.542 -12.124 5.927 1.00 90.81 80 CYS A O 1
ATOM 629 N N . ARG A 1 81 ? 4.410 -13.481 4.139 1.00 89.44 81 ARG A N 1
ATOM 630 C CA . ARG A 1 81 ? 3.145 -12.957 3.613 1.00 89.44 81 ARG A CA 1
ATOM 631 C C . ARG A 1 81 ? 2.465 -14.001 2.733 1.00 89.44 81 ARG A C 1
ATOM 633 O O . ARG A 1 81 ? 3.120 -14.872 2.169 1.00 89.44 81 ARG A O 1
ATOM 640 N N . VAL A 1 82 ? 1.151 -13.879 2.583 1.00 91.56 82 VAL A N 1
ATOM 641 C CA . VAL A 1 82 ? 0.330 -14.722 1.703 1.00 91.56 82 VAL A CA 1
ATOM 642 C C . VAL A 1 82 ? -0.423 -13.860 0.689 1.00 91.56 82 VAL A C 1
ATOM 644 O O . VAL A 1 82 ? -0.702 -12.692 0.973 1.00 91.56 82 VAL A O 1
ATOM 647 N N . SER A 1 83 ? -0.773 -14.420 -0.471 1.00 91.19 83 SER A N 1
ATOM 648 C CA . SER A 1 83 ? -1.591 -13.745 -1.488 1.00 91.19 83 SER A CA 1
ATOM 649 C C . SER A 1 83 ? -2.929 -13.296 -0.915 1.00 91.19 83 SER A C 1
ATOM 651 O O . SER A 1 83 ? -3.692 -14.115 -0.394 1.00 91.19 83 SER A O 1
ATOM 653 N N . LYS A 1 84 ? -3.229 -12.005 -1.054 1.00 86.44 84 LYS A N 1
ATOM 654 C CA . LYS A 1 84 ? -4.500 -11.374 -0.681 1.00 86.44 84 LYS A CA 1
ATOM 655 C C . LYS A 1 84 ? -4.804 -10.262 -1.675 1.00 86.44 84 LYS A C 1
ATOM 657 O O . LYS A 1 84 ? -3.883 -9.605 -2.152 1.00 86.44 84 LYS A O 1
ATOM 662 N N . PHE A 1 85 ? -6.082 -10.022 -1.956 1.00 85.38 85 PHE A N 1
ATOM 663 C CA . PHE A 1 85 ? -6.469 -8.877 -2.768 1.00 85.38 85 PHE A CA 1
ATOM 664 C C . PHE A 1 85 ? -6.177 -7.562 -2.033 1.00 85.38 85 PHE A C 1
ATOM 666 O O . PHE A 1 85 ? -6.696 -7.308 -0.936 1.00 85.38 85 PHE A O 1
ATOM 673 N N . ALA A 1 86 ? -5.404 -6.690 -2.675 1.00 86.12 86 ALA A N 1
ATOM 674 C CA . ALA A 1 86 ? -5.315 -5.281 -2.329 1.00 86.12 86 ALA A CA 1
ATOM 675 C C . ALA A 1 86 ? -5.738 -4.426 -3.529 1.00 86.12 86 ALA A C 1
ATOM 677 O O . ALA A 1 86 ? -5.450 -4.757 -4.678 1.00 86.12 86 ALA A O 1
ATOM 678 N N . GLY A 1 87 ? -6.439 -3.323 -3.259 1.00 88.25 87 GLY A N 1
ATOM 679 C CA . GLY A 1 87 ? -6.866 -2.396 -4.305 1.00 88.25 87 GLY A CA 1
ATOM 680 C C . GLY A 1 87 ? -5.682 -1.648 -4.920 1.00 88.25 87 GLY A C 1
ATOM 681 O O . GLY A 1 87 ? -4.720 -1.302 -4.224 1.00 88.25 87 GLY A O 1
ATOM 682 N N . ALA A 1 88 ? -5.770 -1.369 -6.219 1.00 93.12 88 ALA A N 1
ATOM 683 C CA . ALA A 1 88 ? -4.795 -0.552 -6.927 1.00 93.12 88 ALA A CA 1
ATOM 684 C C . ALA A 1 88 ? -4.829 0.909 -6.463 1.00 93.12 88 ALA A C 1
ATOM 686 O O . ALA A 1 88 ? -5.885 1.477 -6.183 1.00 93.12 88 ALA A O 1
ATOM 687 N N . HIS A 1 89 ? -3.655 1.538 -6.417 1.00 94.38 89 HIS A N 1
ATOM 688 C CA . HIS A 1 89 ? -3.532 2.970 -6.181 1.00 94.38 89 HIS A CA 1
ATOM 689 C C . HIS A 1 89 ? -2.477 3.555 -7.113 1.00 94.38 89 HIS A C 1
ATOM 691 O O . HIS A 1 89 ? -1.379 3.007 -7.234 1.00 94.38 89 HIS A O 1
ATOM 697 N N . LEU A 1 90 ? -2.782 4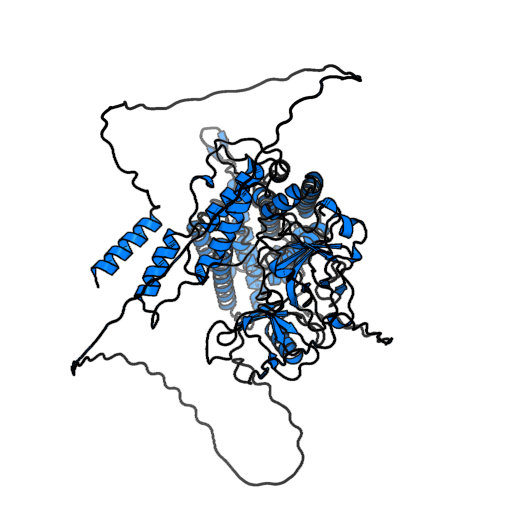.704 -7.708 1.00 96.25 90 LEU A N 1
ATOM 698 C CA . LEU A 1 90 ? -1.763 5.546 -8.317 1.00 96.25 90 LEU A CA 1
ATOM 699 C C . LEU A 1 90 ? -0.896 6.184 -7.230 1.00 96.25 90 LEU A C 1
ATOM 701 O O . LEU A 1 90 ? -1.293 6.308 -6.070 1.00 96.25 90 LEU A O 1
ATOM 705 N N . ASN A 1 91 ? 0.297 6.605 -7.627 1.00 95.31 91 ASN A N 1
ATOM 706 C CA . ASN A 1 91 ? 1.184 7.448 -6.840 1.00 95.31 91 ASN A CA 1
ATOM 707 C C . ASN A 1 91 ? 1.840 8.483 -7.762 1.00 95.31 91 ASN A C 1
ATOM 709 O O . ASN A 1 91 ? 1.695 8.425 -8.984 1.00 95.31 91 ASN A O 1
ATOM 713 N N . ILE A 1 92 ? 2.574 9.427 -7.173 1.00 95.12 92 ILE A N 1
ATOM 714 C CA . ILE A 1 92 ? 3.229 10.519 -7.907 1.00 95.12 92 ILE A CA 1
ATOM 715 C C . ILE A 1 92 ? 4.121 10.009 -9.048 1.00 95.12 92 ILE A C 1
ATOM 717 O O . ILE A 1 92 ? 4.094 10.585 -10.132 1.00 95.12 92 ILE A O 1
ATOM 721 N N . GLN A 1 93 ? 4.899 8.949 -8.822 1.00 95.31 93 GLN A N 1
ATOM 722 C CA . GLN A 1 93 ? 5.818 8.405 -9.819 1.00 95.31 93 GLN A CA 1
ATOM 723 C C . GLN A 1 93 ? 5.064 7.771 -10.994 1.00 95.31 93 GLN A C 1
ATOM 725 O O . GLN A 1 93 ? 5.322 8.124 -12.141 1.00 95.31 93 GLN A O 1
ATOM 730 N N . LEU A 1 94 ? 4.069 6.923 -10.716 1.00 97.19 94 LEU A N 1
ATOM 731 C CA . LEU A 1 94 ? 3.220 6.326 -11.752 1.00 97.19 94 LEU A CA 1
ATOM 732 C C . LEU A 1 94 ? 2.499 7.389 -12.582 1.00 97.19 94 LEU A C 1
ATOM 734 O O . LEU A 1 94 ? 2.451 7.279 -13.801 1.00 97.19 94 LEU A O 1
ATOM 738 N N . ILE A 1 95 ? 1.981 8.440 -11.943 1.00 98.00 95 ILE A N 1
ATOM 739 C CA . ILE A 1 95 ? 1.303 9.541 -12.641 1.00 98.00 95 ILE A CA 1
ATOM 740 C C . ILE A 1 95 ? 2.275 10.277 -13.569 1.00 98.00 95 ILE A C 1
ATOM 742 O O . ILE A 1 95 ? 1.901 10.588 -14.696 1.00 98.00 95 ILE A O 1
ATOM 746 N N . ALA A 1 96 ? 3.519 10.514 -13.140 1.00 97.81 96 ALA A N 1
ATOM 747 C CA . ALA A 1 96 ? 4.537 11.135 -13.990 1.00 97.81 96 ALA A CA 1
ATOM 748 C C . ALA A 1 96 ? 4.878 10.272 -15.218 1.00 97.81 96 ALA A C 1
ATOM 750 O O . ALA A 1 96 ? 5.045 10.806 -16.316 1.00 97.81 96 ALA A O 1
ATOM 751 N N . VAL A 1 97 ? 4.957 8.946 -15.048 1.00 98.25 97 VAL A N 1
ATOM 752 C CA . VAL A 1 97 ? 5.194 8.012 -16.159 1.00 98.25 97 VAL A CA 1
ATOM 753 C C . VAL A 1 97 ? 3.989 7.979 -17.106 1.00 98.25 97 VAL A C 1
ATOM 755 O O . VAL A 1 97 ? 4.165 8.147 -18.308 1.00 98.25 97 VAL A O 1
ATOM 758 N N . LEU A 1 98 ? 2.765 7.843 -16.586 1.00 98.19 98 LEU A N 1
ATOM 759 C CA . LEU A 1 98 ? 1.539 7.822 -17.394 1.00 98.19 98 LEU A CA 1
ATOM 760 C C . LEU A 1 98 ? 1.323 9.132 -18.166 1.00 98.19 98 LEU A C 1
ATOM 762 O O . LEU A 1 98 ? 0.964 9.094 -19.341 1.00 98.19 98 LEU A O 1
ATOM 766 N N . GLU A 1 99 ? 1.587 10.287 -17.547 1.00 97.94 99 GLU A N 1
ATOM 767 C CA . GLU A 1 99 ? 1.532 11.589 -18.225 1.00 97.94 99 GLU A CA 1
ATOM 768 C C . GLU A 1 99 ? 2.543 11.659 -19.382 1.00 97.94 99 GLU A C 1
ATOM 770 O O . GLU A 1 99 ? 2.204 12.112 -20.476 1.00 97.94 99 GLU A O 1
ATOM 775 N N . ALA A 1 100 ? 3.770 11.165 -19.185 1.00 97.44 100 ALA A N 1
ATOM 776 C CA . ALA A 1 100 ? 4.782 11.108 -20.244 1.00 97.44 100 ALA A CA 1
ATOM 777 C C . ALA A 1 100 ? 4.448 10.092 -21.353 1.00 97.44 100 ALA A C 1
ATOM 779 O O . ALA A 1 100 ? 4.891 10.258 -22.492 1.00 97.44 100 ALA A O 1
ATOM 780 N N . LEU A 1 101 ? 3.661 9.062 -21.035 1.00 97.31 101 LEU A N 1
ATOM 781 C CA . LEU A 1 101 ? 3.070 8.120 -21.989 1.00 97.31 101 LEU A CA 1
ATOM 782 C C . LEU A 1 101 ? 1.773 8.656 -22.621 1.00 97.31 101 LEU A C 1
ATOM 784 O O . LEU A 1 101 ? 1.080 7.912 -23.299 1.00 97.31 101 LEU A O 1
ATOM 788 N N . GLY A 1 102 ? 1.424 9.932 -22.427 1.00 96.56 102 GLY A N 1
ATOM 789 C CA . GLY A 1 102 ? 0.334 10.600 -23.145 1.00 96.56 102 GLY A CA 1
ATOM 790 C C . GLY A 1 102 ? -1.036 10.560 -22.463 1.00 96.56 102 GLY A C 1
ATOM 791 O O . GLY A 1 102 ? -1.999 11.102 -23.019 1.00 96.56 102 GLY A O 1
ATOM 792 N N . VAL A 1 103 ? -1.146 9.980 -21.262 1.00 97.81 103 VAL A N 1
ATOM 793 C CA . VAL A 1 103 ? -2.380 10.046 -20.466 1.00 97.81 103 VAL A CA 1
ATOM 794 C C . VAL A 1 103 ? -2.619 11.491 -20.044 1.00 97.81 103 VAL A C 1
ATOM 796 O O . VAL A 1 103 ? -1.751 12.154 -19.475 1.00 97.81 103 VAL A O 1
ATOM 799 N N . GLN A 1 104 ? -3.809 12.004 -20.342 1.00 96.56 104 GLN A N 1
ATOM 800 C CA . GLN A 1 104 ? -4.146 13.386 -20.022 1.00 96.56 104 GLN A CA 1
ATOM 801 C C . GLN A 1 104 ? -4.316 13.574 -18.503 1.00 96.56 104 GLN A C 1
ATOM 803 O O . GLN A 1 104 ? -4.694 12.630 -17.821 1.00 96.56 104 GLN A O 1
ATOM 808 N N . PRO A 1 105 ? -4.103 14.778 -17.941 1.00 96.44 105 PRO A N 1
ATOM 809 C CA . PRO A 1 105 ? -4.259 15.002 -16.499 1.00 96.44 105 PRO A CA 1
ATOM 810 C C . PRO A 1 105 ? -5.687 14.859 -15.945 1.00 96.44 105 PRO A C 1
ATOM 812 O O . PRO A 1 105 ? -5.864 14.546 -14.766 1.00 96.44 105 PRO A O 1
ATOM 815 N N . TRP A 1 106 ? -6.713 15.126 -16.761 1.00 96.31 106 TRP A N 1
ATOM 816 C CA . TRP A 1 106 ? -8.099 15.253 -16.292 1.00 96.31 106 TRP A CA 1
ATOM 817 C C . TRP A 1 106 ? -8.691 13.985 -15.636 1.00 96.31 106 TRP A C 1
ATOM 819 O O . TRP A 1 106 ? -9.355 14.161 -14.613 1.00 96.31 106 TRP A O 1
ATOM 829 N N . PRO A 1 107 ? -8.422 12.736 -16.084 1.00 97.19 107 PRO A N 1
ATOM 830 C CA . PRO A 1 107 ? -8.935 11.536 -15.424 1.00 97.19 107 PRO A CA 1
ATOM 831 C C . PRO A 1 107 ? -8.365 11.369 -14.017 1.00 97.19 107 PRO A C 1
ATOM 833 O O . PRO A 1 107 ? -9.077 10.980 -13.093 1.00 97.19 107 PRO A O 1
ATOM 836 N N . PHE A 1 108 ? -7.087 11.716 -13.813 1.00 97.62 108 PHE A N 1
ATOM 837 C CA . PHE A 1 108 ? -6.482 11.687 -12.482 1.00 97.62 108 PHE A CA 1
ATOM 838 C C . PHE A 1 108 ? -7.178 12.682 -11.550 1.00 97.62 108 PHE A C 1
ATOM 840 O O . PHE A 1 108 ? -7.491 12.351 -10.405 1.00 97.62 108 PHE A O 1
ATOM 847 N N . VAL A 1 109 ? -7.433 13.900 -12.042 1.00 96.56 109 VAL A N 1
ATOM 848 C CA . VAL A 1 109 ? -8.098 14.960 -11.271 1.00 96.56 109 VAL A CA 1
ATOM 849 C C . VAL A 1 109 ? -9.536 14.572 -10.934 1.00 96.56 109 VAL A C 1
ATOM 851 O O . VAL A 1 109 ? -9.967 14.773 -9.797 1.00 96.56 109 VAL A O 1
ATOM 854 N N . GLU A 1 110 ? -10.266 13.977 -11.875 1.00 96.44 110 GLU A N 1
ATOM 855 C CA . GLU A 1 110 ? -11.633 13.502 -11.658 1.00 96.44 110 GLU A CA 1
ATOM 856 C C . GLU A 1 110 ? -11.686 12.407 -10.586 1.00 96.44 110 GLU A C 1
ATOM 858 O O . GLU A 1 110 ? -12.389 12.566 -9.583 1.00 96.44 110 GLU A O 1
ATOM 863 N N . LYS A 1 111 ? -10.867 11.356 -10.725 1.00 96.56 111 LYS A N 1
ATOM 864 C CA . LYS A 1 111 ? -10.814 10.238 -9.768 1.00 96.56 111 LYS A CA 1
ATOM 865 C C . LYS A 1 111 ? -10.360 10.699 -8.378 1.00 96.56 111 LYS A C 1
ATOM 867 O O . LYS A 1 111 ? -10.900 10.257 -7.358 1.00 96.56 111 LYS A O 1
ATOM 872 N N . MET A 1 112 ? -9.416 11.642 -8.302 1.00 95.75 112 MET A N 1
ATOM 873 C CA . MET A 1 112 ? -9.018 12.282 -7.043 1.00 95.75 112 MET A CA 1
ATOM 874 C C . MET A 1 112 ? -10.175 13.072 -6.413 1.00 95.75 112 MET A C 1
ATOM 876 O O . MET A 1 112 ? -10.443 12.923 -5.220 1.00 95.75 112 MET A O 1
ATOM 880 N N . THR A 1 113 ? -10.889 13.876 -7.203 1.00 95.50 113 THR A N 1
ATOM 881 C CA . THR A 1 113 ? -12.019 14.692 -6.726 1.00 95.50 113 THR A CA 1
ATOM 882 C C . THR A 1 113 ? -13.173 13.818 -6.233 1.00 95.50 113 THR A C 1
ATOM 884 O O . THR A 1 113 ? -13.740 14.083 -5.172 1.00 95.50 113 THR A O 1
ATOM 887 N N . GLN A 1 114 ? -13.480 12.729 -6.940 1.00 95.88 114 GLN A N 1
ATOM 888 C CA . GLN A 1 114 ? -14.459 11.730 -6.505 1.00 95.88 114 GLN A CA 1
ATOM 889 C C . GLN A 1 114 ? -14.050 11.068 -5.186 1.00 95.88 114 GLN A C 1
ATOM 891 O O . GLN A 1 114 ? -14.887 10.927 -4.296 1.00 95.88 114 GLN A O 1
ATOM 896 N N . ASN A 1 115 ? -12.768 10.741 -4.996 1.00 95.19 115 ASN A N 1
ATOM 897 C CA . ASN A 1 115 ? -12.285 10.217 -3.716 1.00 95.19 115 AS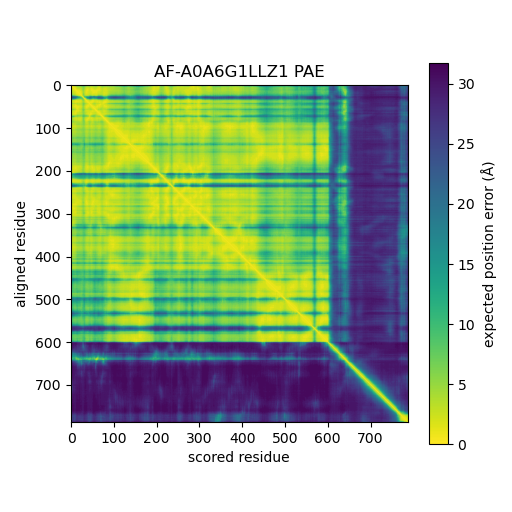N A CA 1
ATOM 898 C C . ASN A 1 115 ? -12.437 11.233 -2.571 1.00 95.19 115 ASN A C 1
ATOM 900 O O . ASN A 1 115 ? -12.885 10.858 -1.489 1.00 95.19 115 ASN A O 1
ATOM 904 N N . VAL A 1 116 ? -12.136 12.518 -2.793 1.00 96.00 116 VAL A N 1
ATOM 905 C CA . VAL A 1 116 ? -12.373 13.575 -1.788 1.00 96.00 116 VAL A CA 1
ATOM 906 C C . VAL A 1 116 ? -13.862 13.697 -1.450 1.00 96.00 116 VAL A C 1
ATOM 908 O O . VAL A 1 116 ? -14.219 13.838 -0.276 1.00 96.00 116 VAL A O 1
ATOM 911 N N . LYS A 1 117 ? -14.741 13.600 -2.455 1.00 96.44 117 LYS A N 1
ATOM 912 C CA . LYS A 1 117 ? -16.193 13.608 -2.252 1.00 96.44 117 LYS A CA 1
ATOM 913 C C . LYS A 1 117 ? -16.642 12.419 -1.399 1.00 96.44 117 LYS A C 1
ATOM 915 O O . LYS A 1 117 ? -17.290 12.633 -0.383 1.00 96.44 117 LYS A O 1
ATOM 920 N N . LEU A 1 118 ? -16.234 11.197 -1.743 1.00 96.62 118 LEU A N 1
ATOM 921 C CA . LEU A 1 118 ? -16.583 9.982 -0.994 1.00 96.62 118 LEU A CA 1
ATOM 922 C C . LEU A 1 118 ? -16.096 10.034 0.462 1.00 96.62 118 LEU A C 1
ATOM 924 O O . LEU A 1 118 ? -16.830 9.667 1.373 1.00 96.62 118 LEU A O 1
ATOM 928 N N . LEU A 1 119 ? -14.886 10.549 0.697 1.00 96.19 119 LEU A N 1
ATOM 929 C CA . LEU A 1 119 ? -14.351 10.780 2.043 1.00 96.19 119 LEU A CA 1
ATOM 930 C C . LEU A 1 119 ? -15.147 11.835 2.828 1.00 96.19 119 LEU A C 1
ATOM 932 O O . LEU A 1 119 ? -15.203 11.789 4.056 1.00 96.19 119 LEU A O 1
ATOM 936 N N . THR A 1 120 ? -15.747 12.803 2.137 1.00 95.75 120 THR A N 1
ATOM 937 C CA . THR A 1 120 ? -16.610 13.815 2.756 1.00 95.75 120 THR A CA 1
ATOM 938 C C . THR A 1 120 ? -17.972 13.227 3.106 1.00 95.75 120 THR A C 1
ATOM 940 O O . THR A 1 120 ? -18.412 13.376 4.246 1.00 95.75 120 THR A O 1
ATOM 943 N N . ASP A 1 121 ? -18.590 12.512 2.166 1.00 97.75 121 ASP A N 1
ATOM 944 C CA . ASP A 1 121 ? -19.895 11.863 2.330 1.00 97.75 121 ASP A CA 1
ATOM 945 C C . ASP A 1 121 ? -19.860 10.791 3.436 1.00 97.75 121 ASP A C 1
ATOM 947 O O . ASP A 1 121 ? -20.801 10.687 4.225 1.00 97.75 121 ASP A O 1
ATOM 951 N N . ALA A 1 122 ? -18.734 10.078 3.582 1.00 97.06 122 ALA A N 1
ATOM 952 C CA . ALA A 1 122 ? -18.481 9.110 4.656 1.00 97.06 122 ALA A CA 1
ATOM 953 C C . ALA A 1 122 ? -18.611 9.691 6.078 1.00 97.06 122 ALA A C 1
ATOM 955 O O . ALA A 1 122 ? -18.722 8.940 7.040 1.00 97.06 122 ALA A O 1
ATOM 956 N N . MET A 1 123 ? -18.609 11.016 6.258 1.00 96.19 123 MET A N 1
ATOM 957 C CA . MET A 1 123 ? -18.848 11.606 7.581 1.00 96.19 123 MET A CA 1
ATOM 958 C C . MET A 1 123 ? -20.320 11.601 8.001 1.00 96.19 123 MET A C 1
ATOM 960 O O . MET A 1 123 ? -20.621 11.816 9.178 1.00 96.19 123 MET A O 1
ATOM 964 N N . THR A 1 124 ? -21.231 11.421 7.049 1.00 95.38 124 THR A N 1
ATOM 965 C CA . THR A 1 124 ? -22.678 11.557 7.257 1.00 95.38 124 THR A CA 1
ATOM 966 C C . THR A 1 124 ? -23.478 10.355 6.775 1.00 95.38 124 THR A C 1
ATOM 968 O O . THR A 1 124 ? -24.589 10.160 7.255 1.00 95.38 124 THR A O 1
ATOM 971 N N . ASP A 1 125 ? -22.933 9.555 5.859 1.00 97.56 125 ASP A N 1
ATOM 972 C CA . ASP A 1 125 ? -23.571 8.358 5.316 1.00 97.56 125 ASP A CA 1
ATOM 973 C C . ASP A 1 125 ? -22.823 7.099 5.785 1.00 97.56 125 ASP A C 1
ATOM 975 O O . ASP A 1 125 ? -21.658 6.890 5.438 1.00 97.56 125 ASP A O 1
ATOM 979 N N . GLU A 1 126 ? -23.495 6.262 6.583 1.00 96.25 126 GLU A N 1
ATOM 980 C CA . GLU A 1 126 ? -22.927 5.025 7.139 1.00 96.25 126 GLU A CA 1
ATOM 981 C C . GLU A 1 126 ? -22.536 4.010 6.056 1.00 96.25 126 GLU A C 1
ATOM 983 O O . GLU A 1 126 ? -21.518 3.333 6.191 1.00 96.25 126 GLU A O 1
ATOM 988 N N . GLN A 1 127 ? -23.304 3.910 4.966 1.00 94.50 127 GLN A N 1
ATOM 989 C CA . GLN A 1 127 ? -23.012 2.966 3.884 1.00 94.50 127 GLN A CA 1
ATOM 990 C C . GLN A 1 127 ? -21.767 3.401 3.116 1.00 94.50 127 GLN A C 1
ATOM 992 O O . GLN A 1 127 ? -20.889 2.582 2.836 1.00 94.50 127 GLN A O 1
ATOM 997 N N . VAL A 1 128 ? -21.647 4.702 2.832 1.00 96.25 128 VAL A N 1
ATOM 998 C CA . VAL A 1 128 ? -20.437 5.256 2.208 1.00 96.25 128 VAL A CA 1
ATOM 999 C C . VAL A 1 128 ? -19.236 5.101 3.142 1.00 96.25 128 VAL A C 1
ATOM 1001 O O . VAL A 1 128 ? -18.164 4.703 2.686 1.00 96.25 128 VAL A O 1
ATOM 1004 N N . ALA A 1 129 ? -19.398 5.345 4.446 1.00 96.56 129 ALA A N 1
ATOM 1005 C CA . ALA A 1 129 ? -18.337 5.154 5.432 1.00 96.56 129 ALA A CA 1
ATOM 1006 C C . ALA A 1 129 ? -17.822 3.708 5.451 1.00 96.56 129 ALA A C 1
ATOM 1008 O O . ALA A 1 129 ? -16.620 3.484 5.298 1.00 96.56 129 ALA A O 1
ATOM 1009 N N . LEU A 1 130 ? -18.727 2.729 5.553 1.00 92.94 130 LEU A N 1
ATOM 1010 C CA . LEU A 1 130 ? -18.396 1.303 5.508 1.00 92.94 130 LEU A CA 1
ATOM 1011 C C . LEU A 1 130 ? -17.683 0.931 4.208 1.00 92.94 130 LEU A C 1
ATOM 1013 O O . LEU A 1 130 ? -16.612 0.321 4.240 1.00 92.94 130 LEU A O 1
ATOM 1017 N N . GLN A 1 131 ? -18.233 1.344 3.063 1.00 90.06 131 GLN A N 1
ATOM 1018 C CA . GLN A 1 131 ? -17.635 1.073 1.759 1.00 90.06 131 GLN A CA 1
ATOM 1019 C C . GLN A 1 131 ? -16.199 1.607 1.686 1.00 90.06 131 GLN A C 1
ATOM 1021 O O . GLN A 1 131 ? -15.293 0.898 1.243 1.00 90.06 131 GLN A O 1
ATOM 1026 N N . GLN A 1 132 ? -15.970 2.847 2.127 1.00 93.12 132 GLN A N 1
ATOM 1027 C CA . GLN A 1 132 ? -14.647 3.453 2.058 1.00 93.12 132 GLN A CA 1
ATOM 1028 C C . GLN A 1 132 ? -13.662 2.832 3.052 1.00 93.12 132 GLN A C 1
ATOM 1030 O O . GLN A 1 132 ? -12.517 2.607 2.667 1.00 93.12 132 GLN A O 1
ATOM 1035 N N . LEU A 1 133 ? -14.081 2.497 4.276 1.00 92.25 133 LEU A N 1
ATOM 1036 C CA . LEU A 1 133 ? -13.231 1.824 5.266 1.00 92.25 133 LEU A CA 1
ATOM 1037 C C . LEU A 1 133 ? -12.770 0.441 4.775 1.00 92.25 133 LEU A C 1
ATOM 1039 O O . LEU A 1 133 ? -11.583 0.128 4.864 1.00 92.25 133 LEU A O 1
ATOM 1043 N N . TYR A 1 134 ? -13.657 -0.344 4.152 1.00 85.31 134 TYR A N 1
ATOM 1044 C CA . TYR A 1 134 ? -13.302 -1.646 3.567 1.00 85.31 134 TYR A CA 1
ATOM 1045 C C . TYR A 1 134 ? -12.431 -1.558 2.307 1.00 85.31 134 TYR A C 1
ATOM 1047 O O . TYR A 1 134 ? -11.677 -2.490 2.003 1.00 85.31 134 TYR A O 1
ATOM 1055 N N . LYS A 1 135 ? -12.510 -0.448 1.563 1.00 84.12 135 LYS A N 1
ATOM 1056 C CA . LYS A 1 135 ? -11.609 -0.178 0.430 1.00 84.12 135 LYS A CA 1
ATOM 1057 C C . LYS A 1 135 ? -10.227 0.287 0.884 1.00 84.12 135 LYS A C 1
ATOM 1059 O O . LYS A 1 135 ? -9.239 0.016 0.210 1.00 84.12 135 LYS A O 1
ATOM 1064 N N . LYS A 1 136 ? -10.157 0.992 2.013 1.00 87.62 136 LYS A N 1
ATOM 1065 C CA . LYS A 1 136 ? -8.984 1.735 2.489 1.00 87.62 136 LYS A CA 1
ATOM 1066 C C . LYS A 1 136 ? -8.406 1.134 3.773 1.00 87.62 136 LYS A C 1
ATOM 1068 O O . LYS A 1 136 ? -8.138 1.855 4.734 1.00 87.62 136 LYS A O 1
ATOM 1073 N N . VAL A 1 137 ? -8.217 -0.185 3.768 1.00 81.94 137 VAL A N 1
ATOM 1074 C CA . VAL A 1 137 ? -7.673 -0.939 4.906 1.00 81.94 137 VAL A CA 1
ATOM 1075 C C . VAL A 1 137 ? -6.205 -0.572 5.132 1.00 81.94 137 VAL A C 1
ATOM 1077 O O . VAL A 1 137 ? -5.389 -0.656 4.215 1.00 81.94 137 VAL A O 1
ATOM 1080 N N . ASP A 1 138 ? -5.876 -0.152 6.351 1.00 83.81 138 ASP A N 1
ATOM 1081 C CA . ASP A 1 138 ? -4.505 0.092 6.799 1.00 83.81 138 ASP A CA 1
ATOM 1082 C C . ASP A 1 138 ? -3.847 -1.175 7.366 1.00 83.81 138 ASP A C 1
ATOM 1084 O O . ASP A 1 138 ? -4.528 -2.117 7.773 1.00 83.81 138 ASP A O 1
ATOM 1088 N N . GLY A 1 139 ? -2.511 -1.184 7.418 1.00 72.31 139 GLY A N 1
ATOM 1089 C CA . GLY A 1 139 ? -1.729 -2.331 7.897 1.00 72.31 139 GLY A CA 1
ATOM 1090 C C . GLY A 1 139 ? -2.005 -2.725 9.353 1.00 72.31 139 GLY A C 1
ATOM 1091 O O . GLY A 1 139 ? -1.806 -3.882 9.708 1.00 72.31 139 GLY A O 1
ATOM 1092 N N . ASN A 1 140 ? -2.529 -1.803 10.168 1.00 79.25 140 ASN A N 1
ATOM 1093 C CA . ASN A 1 140 ? -2.850 -2.038 11.577 1.00 79.25 140 ASN A CA 1
ATOM 1094 C C . ASN A 1 140 ? -4.302 -2.492 11.790 1.00 79.25 140 ASN A C 1
ATOM 1096 O O . ASN A 1 140 ? -4.706 -2.765 12.920 1.00 79.25 140 ASN A O 1
ATOM 1100 N N . GLY A 1 141 ? -5.097 -2.579 10.718 1.00 84.06 141 GLY A N 1
ATOM 1101 C CA . GLY A 1 141 ? -6.496 -2.993 10.765 1.00 84.06 141 GLY A CA 1
ATOM 1102 C C . GLY A 1 141 ? -7.438 -1.975 11.414 1.00 84.06 141 GLY A C 1
ATOM 1103 O O . GLY A 1 141 ? -8.604 -2.302 11.639 1.00 84.06 141 GLY A O 1
ATOM 1104 N N . THR A 1 142 ? -6.992 -0.745 11.691 1.00 91.31 142 THR A N 1
ATOM 1105 C CA . THR A 1 142 ? -7.810 0.280 12.362 1.00 91.31 142 THR A CA 1
ATOM 1106 C C . THR A 1 142 ? -9.078 0.599 11.569 1.00 91.31 142 THR A C 1
ATOM 1108 O O . THR A 1 142 ? -10.150 0.732 12.157 1.00 91.31 142 THR A O 1
ATOM 1111 N N . ALA A 1 143 ? -9.000 0.654 10.238 1.00 92.69 143 ALA A N 1
ATOM 1112 C CA . ALA A 1 143 ? -10.149 0.909 9.372 1.00 92.69 143 ALA A CA 1
ATOM 1113 C C . ALA A 1 143 ? -11.242 -0.161 9.534 1.00 92.69 143 ALA A C 1
ATOM 1115 O O . ALA A 1 143 ? -12.428 0.161 9.512 1.00 92.69 143 ALA A O 1
ATOM 1116 N N . LEU A 1 144 ? -10.851 -1.422 9.751 1.00 90.06 144 LEU A N 1
ATOM 1117 C CA . LEU A 1 144 ? -11.790 -2.516 10.004 1.00 90.06 144 LEU A CA 1
ATOM 1118 C C . LEU A 1 144 ? -12.433 -2.383 11.386 1.00 90.06 144 LEU A C 1
ATOM 1120 O O . LEU A 1 144 ? -13.635 -2.580 11.511 1.00 90.06 144 LEU A O 1
ATOM 1124 N N . ILE A 1 145 ? -11.668 -1.962 12.399 1.00 93.88 145 ILE A N 1
ATOM 1125 C CA . ILE A 1 145 ? -12.219 -1.676 13.731 1.00 93.88 145 ILE A CA 1
ATOM 1126 C C . ILE A 1 145 ? -13.246 -0.537 13.648 1.00 93.88 145 ILE A C 1
ATOM 1128 O O . ILE A 1 145 ? -14.315 -0.634 14.241 1.00 93.88 145 ILE A O 1
ATOM 1132 N N . LEU A 1 146 ? -12.967 0.530 12.891 1.00 97.00 146 LEU A N 1
ATOM 1133 C CA . LEU A 1 146 ? -13.938 1.610 12.679 1.00 97.00 146 LEU A CA 1
ATOM 1134 C C . LEU A 1 146 ? -15.189 1.122 11.934 1.00 97.00 146 LEU A C 1
ATOM 1136 O O . LEU A 1 146 ? -16.288 1.565 12.256 1.00 97.00 146 LEU A O 1
ATOM 1140 N N . ALA A 1 147 ? -15.048 0.201 10.977 1.00 94.81 147 ALA A N 1
ATOM 1141 C CA . ALA A 1 147 ? -16.194 -0.406 10.302 1.00 94.81 147 ALA A CA 1
ATOM 1142 C C . ALA A 1 147 ? -17.052 -1.228 11.280 1.00 94.81 147 ALA A C 1
ATOM 1144 O O . ALA A 1 147 ? -18.272 -1.064 11.306 1.00 94.81 147 ALA A O 1
ATOM 1145 N N . ASP A 1 148 ? -16.425 -2.031 12.146 1.00 93.69 148 ASP A N 1
ATOM 1146 C CA . ASP A 1 148 ? -17.112 -2.762 13.218 1.00 93.69 148 ASP A CA 1
ATOM 1147 C C . ASP A 1 148 ? -17.854 -1.796 14.160 1.00 93.69 148 ASP A C 1
ATOM 1149 O O . ASP A 1 148 ? -19.027 -2.009 14.467 1.00 93.69 148 ASP A O 1
ATOM 1153 N N . MET A 1 149 ? -17.233 -0.666 14.525 1.00 97.31 149 MET A N 1
ATOM 1154 C CA . MET A 1 149 ? -17.882 0.367 15.342 1.00 97.31 149 MET A CA 1
ATOM 1155 C C . MET A 1 149 ? -19.130 0.971 14.669 1.00 97.31 149 MET A C 1
ATOM 1157 O O . MET A 1 149 ? -20.110 1.288 15.351 1.00 97.31 149 MET A O 1
ATOM 1161 N N . ILE A 1 150 ? -19.138 1.119 13.338 1.00 96.38 150 ILE A N 1
ATOM 1162 C CA . ILE A 1 150 ? -20.340 1.545 12.599 1.00 96.38 150 ILE A CA 1
ATOM 1163 C C . ILE A 1 150 ? -21.428 0.476 12.715 1.00 96.38 150 ILE A C 1
ATOM 1165 O O . ILE A 1 150 ? -22.562 0.807 13.060 1.00 96.38 150 ILE A O 1
ATOM 1169 N N . TYR A 1 151 ? -21.094 -0.804 12.523 1.00 93.88 151 TYR A N 1
ATOM 1170 C CA . TYR A 1 151 ? -22.043 -1.907 12.729 1.00 93.88 151 TYR A CA 1
ATOM 1171 C C . TYR A 1 151 ? -22.547 -2.015 14.174 1.00 93.88 151 TYR A C 1
ATOM 1173 O O . TYR A 1 151 ? -23.635 -2.544 14.414 1.00 93.88 151 TYR A O 1
ATOM 1181 N N . ASP A 1 152 ? -21.772 -1.545 15.148 1.00 94.94 152 ASP A N 1
ATOM 1182 C CA . ASP A 1 152 ? -22.163 -1.424 16.556 1.00 94.94 152 ASP A CA 1
ATOM 1183 C C . ASP A 1 152 ? -23.060 -0.201 16.839 1.00 94.94 152 ASP A C 1
ATOM 1185 O O . ASP A 1 152 ? -23.631 -0.054 17.926 1.00 94.94 152 ASP A O 1
ATOM 1189 N N . GLY A 1 153 ? -23.272 0.652 15.836 1.00 96.00 153 GLY A N 1
ATOM 1190 C CA . GLY A 1 153 ? -24.158 1.810 15.877 1.00 96.00 153 GLY A CA 1
ATOM 1191 C C . GLY A 1 153 ? -23.521 3.065 16.472 1.00 96.00 153 GLY A C 1
ATOM 1192 O O . GLY A 1 153 ? -24.246 4.011 16.775 1.00 96.00 153 GLY A O 1
ATOM 1193 N N . PHE A 1 154 ? -22.195 3.104 16.659 1.00 97.31 154 PHE A N 1
ATOM 1194 C CA . PHE A 1 154 ? -21.511 4.268 17.243 1.00 97.31 154 PHE A CA 1
ATOM 1195 C C . PHE A 1 154 ? -21.568 5.514 16.348 1.00 97.31 154 PHE A C 1
ATOM 1197 O O . PHE A 1 154 ? -21.571 6.636 16.860 1.00 97.31 154 PHE A O 1
ATOM 1204 N N . MET A 1 155 ? -21.692 5.335 15.027 1.00 96.62 155 MET A N 1
ATOM 1205 C CA . MET A 1 155 ? -21.924 6.438 14.090 1.00 96.62 155 MET A CA 1
ATOM 1206 C C . MET A 1 155 ? -23.314 7.052 14.293 1.00 96.62 155 MET A C 1
ATOM 1208 O O . MET A 1 155 ? -23.420 8.237 14.600 1.00 96.62 155 MET A O 1
ATOM 1212 N N . SER A 1 156 ? -24.372 6.242 14.245 1.00 95.38 156 SER A N 1
ATOM 1213 C CA . SER A 1 156 ? -25.738 6.667 14.582 1.00 95.38 156 SER A CA 1
ATOM 1214 C C . SER A 1 156 ? -25.859 7.297 15.979 1.00 95.38 156 SER A C 1
ATOM 1216 O O . SER A 1 156 ? -26.558 8.297 16.147 1.00 95.38 156 SER A O 1
ATOM 1218 N N . ALA A 1 157 ? -25.161 6.752 16.982 1.00 95.38 157 ALA A N 1
ATOM 1219 C CA . ALA A 1 157 ? -25.155 7.277 18.350 1.00 95.38 157 ALA A CA 1
ATOM 1220 C C . ALA A 1 157 ? -24.352 8.580 18.512 1.00 95.38 157 ALA A C 1
ATOM 1222 O O . ALA A 1 157 ? -24.476 9.251 19.536 1.00 95.38 157 ALA A O 1
ATOM 1223 N N . ARG A 1 158 ? -23.563 8.958 17.498 1.00 96.38 158 ARG A N 1
ATOM 1224 C CA . ARG A 1 158 ? -22.683 10.132 17.502 1.00 96.38 158 ARG A CA 1
ATOM 1225 C C . ARG A 1 158 ? -21.664 10.129 18.635 1.00 96.38 158 ARG A C 1
ATOM 1227 O O . ARG A 1 158 ? -21.405 11.171 19.233 1.00 96.38 158 ARG A O 1
ATOM 1234 N N . ASP A 1 159 ? -21.070 8.967 18.888 1.00 97.88 159 ASP A N 1
ATOM 1235 C CA . ASP A 1 159 ? -20.031 8.832 19.903 1.00 97.88 159 ASP A CA 1
ATOM 1236 C C . ASP A 1 159 ? -18.818 9.745 19.590 1.00 97.88 159 ASP A C 1
ATOM 1238 O O . ASP A 1 159 ? -18.320 9.742 18.455 1.00 97.88 159 ASP A O 1
ATOM 1242 N N . PRO A 1 160 ? -18.325 10.529 20.572 1.00 97.69 160 PRO A N 1
ATOM 1243 C CA . PRO A 1 160 ? -17.297 11.544 20.355 1.00 97.69 160 PRO A CA 1
ATOM 1244 C C . PRO A 1 160 ? -15.936 10.946 20.000 1.00 97.69 160 PRO A C 1
ATOM 1246 O O . PRO A 1 160 ? -15.181 11.551 19.234 1.00 97.69 160 PRO A O 1
ATOM 1249 N N . PHE A 1 161 ? -15.595 9.770 20.530 1.00 98.25 161 PHE A N 1
ATOM 1250 C CA . PHE A 1 161 ? -14.335 9.112 20.205 1.00 98.25 161 PHE A CA 1
ATOM 1251 C C . PHE A 1 161 ? -14.384 8.536 18.794 1.00 98.25 161 PHE A C 1
ATOM 1253 O O . PHE A 1 161 ? -13.506 8.845 17.987 1.00 98.25 161 PHE A O 1
ATOM 1260 N N . PHE A 1 162 ? -15.440 7.781 18.472 1.00 97.88 162 PHE A N 1
ATOM 1261 C CA . PHE A 1 162 ? -15.638 7.219 17.137 1.00 97.88 162 PHE A CA 1
ATOM 1262 C C . PHE A 1 162 ? -15.576 8.311 16.060 1.00 97.88 162 PHE A C 1
ATOM 1264 O O . PHE A 1 162 ? -14.794 8.207 15.112 1.00 97.88 162 PHE A O 1
ATOM 1271 N N . TYR A 1 163 ? -16.332 9.401 16.230 1.00 97.44 163 TYR A N 1
ATOM 1272 C CA . TYR A 1 163 ? -16.335 10.498 15.261 1.00 97.44 163 TYR A CA 1
ATOM 1273 C C . TYR A 1 163 ? -14.984 11.214 15.167 1.00 97.44 163 TYR A C 1
ATOM 1275 O O . TYR A 1 163 ? -14.590 11.623 14.072 1.00 97.44 163 TYR A O 1
ATOM 1283 N N . SER A 1 164 ? -14.249 11.340 16.277 1.00 98.00 164 SER A N 1
ATOM 1284 C CA . SER A 1 164 ? -12.882 11.875 16.255 1.00 98.00 164 SER A CA 1
ATOM 1285 C C . SER A 1 164 ? -11.960 10.983 15.419 1.00 98.00 164 SER A C 1
ATOM 1287 O O . SER A 1 164 ? -11.252 11.484 14.548 1.00 98.00 164 SER A O 1
ATOM 1289 N N . CYS A 1 165 ? -12.017 9.661 15.596 1.00 97.94 165 CYS A N 1
ATOM 1290 C CA . CYS A 1 165 ? -11.242 8.722 14.786 1.00 97.94 165 CYS A CA 1
ATOM 1291 C C . CYS A 1 165 ? -11.650 8.741 13.305 1.00 97.94 165 CYS A C 1
ATOM 1293 O O . CYS A 1 165 ? -10.775 8.771 12.442 1.00 97.94 165 CYS A O 1
ATOM 1295 N N . LEU A 1 166 ? -12.949 8.793 12.990 1.00 97.56 166 LEU A N 1
ATOM 1296 C CA . LEU A 1 166 ? -13.439 8.858 11.608 1.00 97.56 166 LEU A CA 1
ATOM 1297 C C . LEU A 1 166 ? -13.007 10.161 10.908 1.00 97.56 166 LEU A C 1
ATOM 1299 O O . LEU A 1 166 ? -12.559 10.145 9.760 1.00 97.56 166 LEU A O 1
ATOM 1303 N N . ARG A 1 167 ? -13.063 11.302 11.611 1.00 97.00 167 ARG A N 1
ATOM 1304 C CA . ARG A 1 167 ? -12.550 12.584 11.098 1.00 97.00 167 ARG A CA 1
ATOM 1305 C C . ARG A 1 167 ? -11.051 12.562 10.871 1.00 97.00 167 ARG A C 1
ATOM 1307 O O . ARG A 1 167 ? -10.591 13.140 9.885 1.00 97.00 167 ARG A O 1
ATOM 1314 N N . LEU A 1 168 ? -10.308 11.939 11.781 1.00 97.25 168 LEU A N 1
ATOM 1315 C CA . LEU A 1 168 ? -8.869 11.797 11.650 1.00 97.25 168 LEU A CA 1
ATOM 1316 C C . LEU A 1 168 ? -8.518 10.918 10.448 1.00 97.25 168 LEU A C 1
ATOM 1318 O O . LEU A 1 168 ? -7.715 11.334 9.619 1.00 97.25 168 LEU A O 1
ATOM 1322 N N . TRP A 1 169 ? -9.178 9.768 10.299 1.00 96.56 169 TRP A N 1
ATOM 1323 C CA . TRP A 1 169 ? -9.046 8.893 9.133 1.00 96.56 169 TRP A CA 1
ATOM 1324 C C . TRP A 1 169 ? -9.297 9.657 7.825 1.00 96.56 169 TRP A C 1
ATOM 1326 O O . TRP A 1 169 ? -8.492 9.581 6.894 1.00 96.56 169 TRP A O 1
ATOM 1336 N N . ARG A 1 170 ? -10.354 10.481 7.775 1.00 96.62 170 ARG A N 1
ATOM 1337 C CA . ARG A 1 170 ? -10.642 11.357 6.631 1.00 96.62 170 ARG A CA 1
ATOM 1338 C C . ARG A 1 170 ? -9.514 12.359 6.371 1.00 96.62 170 ARG A C 1
ATOM 1340 O O . ARG A 1 170 ? -9.067 12.489 5.234 1.00 96.62 170 ARG A O 1
ATOM 1347 N N . ALA A 1 171 ? -9.076 13.091 7.398 1.00 96.44 171 ALA A N 1
ATOM 1348 C CA . ALA A 1 171 ? -8.015 14.093 7.274 1.00 96.44 171 ALA A CA 1
ATOM 1349 C C . ALA A 1 171 ? -6.700 13.459 6.793 1.00 96.44 171 ALA A C 1
ATOM 1351 O O . ALA A 1 171 ? -6.041 13.994 5.901 1.00 96.44 171 ALA A O 1
ATOM 1352 N N . TRP A 1 172 ? -6.371 12.281 7.321 1.00 95.12 172 TRP A N 1
ATOM 1353 C CA . TRP A 1 172 ? -5.200 11.502 6.944 1.00 95.12 172 TRP A CA 1
ATOM 1354 C C . TRP A 1 172 ? -5.259 11.044 5.482 1.00 95.12 172 TRP A C 1
ATOM 1356 O O . TRP A 1 172 ? -4.307 11.258 4.733 1.00 95.12 172 TRP A O 1
ATOM 1366 N N . TRP A 1 173 ? -6.394 10.514 5.017 1.00 94.75 173 TRP A N 1
ATOM 1367 C CA . TRP A 1 173 ? -6.546 10.139 3.608 1.00 94.75 173 TRP A CA 1
ATOM 1368 C C . TRP A 1 173 ? -6.498 11.339 2.658 1.00 94.75 173 TRP A C 1
ATOM 1370 O O . TRP A 1 173 ? -5.869 11.252 1.605 1.00 94.75 173 TRP A O 1
ATOM 1380 N N . ILE A 1 174 ? -7.095 12.475 3.029 1.00 96.00 174 ILE A N 1
ATOM 1381 C CA . ILE A 1 174 ? -6.999 13.718 2.245 1.00 96.00 174 ILE A CA 1
ATOM 1382 C C . ILE A 1 174 ? -5.546 14.208 2.173 1.00 96.00 174 ILE A C 1
ATOM 1384 O O . ILE A 1 174 ? -5.090 14.609 1.100 1.00 96.00 174 ILE A O 1
ATOM 1388 N N . LYS A 1 175 ? -4.794 14.122 3.278 1.00 94.06 175 LYS A N 1
ATOM 1389 C CA . LYS A 1 175 ? -3.355 14.408 3.300 1.00 94.06 175 LYS A CA 1
ATOM 1390 C C . LYS A 1 175 ? -2.600 13.508 2.316 1.00 94.06 175 LYS A C 1
ATOM 1392 O O . LYS A 1 175 ? -1.858 14.014 1.480 1.00 94.06 175 LYS A O 1
ATOM 1397 N N . TYR A 1 176 ? -2.839 12.196 2.340 1.00 93.00 176 TYR A N 1
ATOM 1398 C CA . TYR A 1 176 ? -2.198 11.243 1.422 1.00 93.00 176 TYR A CA 1
ATOM 1399 C C . TYR A 1 176 ? -2.569 11.470 -0.049 1.00 93.00 176 TYR A C 1
ATOM 1401 O O . TYR A 1 176 ? -1.710 11.348 -0.927 1.00 93.00 176 TYR A O 1
ATOM 1409 N N . LEU A 1 177 ? -3.821 11.840 -0.333 1.00 94.75 177 LEU A N 1
ATOM 1410 C CA . LEU A 1 177 ? -4.239 12.257 -1.672 1.00 94.75 177 LEU A CA 1
ATOM 1411 C C . LEU A 1 177 ? -3.450 13.491 -2.128 1.00 94.75 177 LEU A C 1
ATOM 1413 O O . LEU A 1 177 ? -2.946 13.499 -3.246 1.00 94.75 177 LEU A O 1
ATOM 1417 N N . LYS A 1 178 ? -3.278 14.501 -1.269 1.00 94.62 178 LYS A N 1
ATOM 1418 C CA . LYS A 1 178 ? -2.555 15.730 -1.623 1.00 94.62 178 LYS A CA 1
ATOM 1419 C C . LYS A 1 178 ? -1.044 15.526 -1.774 1.00 94.62 178 LYS A C 1
ATOM 1421 O O . LYS A 1 178 ? -0.461 15.986 -2.749 1.00 94.62 178 LYS A O 1
ATOM 1426 N N . GLU A 1 179 ? -0.407 14.868 -0.809 1.00 91.44 179 GLU A N 1
ATOM 1427 C CA . GLU A 1 179 ? 1.059 14.811 -0.699 1.00 91.44 179 GLU A CA 1
ATOM 1428 C C . GLU A 1 179 ? 1.694 13.658 -1.475 1.00 91.44 179 GLU A C 1
ATOM 1430 O O . GLU A 1 179 ? 2.854 13.750 -1.882 1.00 91.44 179 GLU A O 1
ATOM 1435 N N . LYS A 1 180 ? 0.965 12.549 -1.646 1.00 92.19 180 LYS A N 1
ATOM 1436 C CA . LYS A 1 180 ? 1.476 11.321 -2.275 1.00 92.19 180 LYS A CA 1
ATOM 1437 C C . LYS A 1 180 ? 0.698 10.936 -3.534 1.00 92.19 180 LYS A C 1
ATOM 1439 O O . LYS A 1 180 ? 1.042 9.932 -4.155 1.00 92.19 180 LYS A O 1
ATOM 1444 N N . ALA A 1 181 ? -0.335 11.705 -3.902 1.00 95.00 181 ALA A N 1
ATOM 1445 C CA . ALA A 1 181 ? -1.251 11.388 -4.997 1.00 95.00 181 ALA A CA 1
ATOM 1446 C C . ALA A 1 181 ? -1.733 9.927 -4.945 1.00 95.00 181 ALA A C 1
ATOM 1448 O O . ALA A 1 181 ? -1.815 9.265 -5.976 1.00 95.00 181 ALA A O 1
ATOM 1449 N N . LYS A 1 182 ? -2.017 9.422 -3.730 1.00 94.06 182 LYS A N 1
ATOM 1450 C CA . LYS A 1 182 ? -2.446 8.036 -3.484 1.00 94.06 182 LYS A CA 1
ATOM 1451 C C . LYS A 1 182 ? -3.901 7.838 -3.917 1.00 94.06 182 LYS A C 1
ATOM 1453 O O . LYS A 1 182 ? -4.779 7.713 -3.069 1.00 94.06 182 LYS A O 1
ATOM 1458 N N . ILE A 1 183 ? -4.163 7.892 -5.222 1.00 95.31 183 ILE A N 1
ATOM 1459 C CA . ILE A 1 183 ? -5.510 7.831 -5.809 1.00 95.31 183 ILE A CA 1
ATOM 1460 C C . ILE A 1 183 ? -5.906 6.357 -5.970 1.00 95.31 183 ILE A C 1
ATOM 1462 O O . ILE A 1 183 ? -5.281 5.670 -6.777 1.00 95.31 183 ILE A O 1
ATOM 1466 N N . PRO A 1 184 ? -6.910 5.847 -5.236 1.00 93.56 184 PRO A N 1
ATOM 1467 C CA . PRO A 1 184 ? -7.429 4.498 -5.446 1.00 93.56 184 PRO A CA 1
ATOM 1468 C C . PRO A 1 184 ? -8.049 4.350 -6.838 1.00 93.56 184 PRO A C 1
ATOM 1470 O O . PRO A 1 184 ? -8.782 5.240 -7.274 1.00 93.56 184 PRO A O 1
ATOM 1473 N N . ILE A 1 185 ? -7.776 3.221 -7.491 1.00 93.56 185 ILE A N 1
ATOM 1474 C CA . ILE A 1 185 ? -8.338 2.828 -8.785 1.00 93.56 185 ILE A CA 1
ATOM 1475 C C . ILE A 1 185 ? -9.157 1.559 -8.574 1.00 93.56 185 ILE A C 1
ATOM 1477 O O . ILE A 1 185 ? -8.629 0.544 -8.124 1.00 93.56 185 ILE A O 1
ATOM 1481 N N . ASP A 1 186 ? -10.450 1.642 -8.872 1.00 90.75 186 ASP A N 1
ATOM 1482 C CA . ASP A 1 186 ? -11.400 0.551 -8.638 1.00 90.75 186 ASP A CA 1
ATOM 1483 C C . ASP A 1 186 ? -11.182 -0.610 -9.614 1.00 90.75 186 ASP A C 1
ATOM 1485 O O . ASP A 1 186 ? -11.216 -1.774 -9.219 1.00 90.75 186 ASP A O 1
ATOM 1489 N N . ASP A 1 187 ? -10.875 -0.276 -10.866 1.00 94.69 187 ASP A N 1
ATOM 1490 C CA . ASP A 1 187 ? -10.502 -1.210 -11.923 1.00 94.69 187 ASP A CA 1
ATOM 1491 C C . ASP A 1 187 ? -9.000 -1.516 -11.879 1.00 94.69 187 ASP A C 1
ATOM 1493 O O . ASP A 1 187 ? -8.235 -1.258 -12.815 1.00 94.69 187 ASP A O 1
ATOM 1497 N N . GLY A 1 188 ? -8.560 -2.043 -10.737 1.00 95.19 188 GLY A N 1
ATOM 1498 C CA . GLY A 1 188 ? -7.193 -2.497 -10.565 1.00 95.19 188 GLY A CA 1
ATOM 1499 C C . GLY A 1 188 ? -6.941 -3.296 -9.290 1.00 95.19 188 GLY A C 1
ATOM 1500 O O . GLY A 1 188 ? -7.678 -3.233 -8.305 1.00 95.19 188 GLY A O 1
ATOM 1501 N N . ALA A 1 189 ? -5.837 -4.033 -9.307 1.00 94.88 189 ALA A N 1
ATOM 1502 C CA . ALA A 1 189 ? -5.361 -4.870 -8.221 1.00 94.88 189 ALA A CA 1
ATOM 1503 C C . ALA A 1 189 ? -3.874 -4.613 -7.940 1.00 94.88 189 ALA A C 1
ATOM 1505 O O . ALA A 1 189 ? -3.097 -4.301 -8.842 1.00 94.88 189 ALA A O 1
ATOM 1506 N N . PHE A 1 190 ? -3.481 -4.769 -6.682 1.00 94.25 190 PHE A N 1
ATOM 1507 C CA . PHE A 1 190 ? -2.097 -4.783 -6.223 1.00 94.25 190 PHE A CA 1
ATOM 1508 C C . PHE A 1 190 ? -1.830 -6.147 -5.584 1.00 94.25 190 PHE A C 1
ATOM 1510 O O . PHE A 1 190 ? -2.412 -6.467 -4.547 1.00 94.25 190 PHE A O 1
ATOM 1517 N N . VAL A 1 191 ? -1.053 -6.990 -6.262 1.00 95.62 191 VAL A N 1
ATOM 1518 C CA . VAL A 1 191 ? -0.976 -8.429 -5.967 1.00 95.62 191 VAL A CA 1
ATOM 1519 C C . VAL A 1 191 ? 0.431 -8.986 -6.175 1.00 95.62 191 VAL A C 1
ATOM 1521 O O . VAL A 1 191 ? 1.189 -8.476 -6.996 1.00 95.62 191 VAL A O 1
ATOM 1524 N N . LEU A 1 192 ? 0.752 -10.077 -5.476 1.00 96.81 192 LEU A N 1
ATOM 1525 C CA . LEU A 1 192 ? 1.988 -10.834 -5.693 1.00 96.81 192 LEU A CA 1
ATOM 1526 C C . LEU A 1 192 ? 2.047 -11.409 -7.113 1.00 96.81 192 LEU A C 1
ATOM 1528 O O . LEU A 1 192 ? 1.026 -11.844 -7.655 1.00 96.81 192 LEU A O 1
ATOM 1532 N N . GLY A 1 193 ? 3.249 -11.467 -7.682 1.00 96.81 193 GLY A N 1
ATOM 1533 C CA . GLY A 1 193 ? 3.512 -12.179 -8.932 1.00 96.81 193 GLY A CA 1
ATOM 1534 C C . GLY A 1 193 ? 3.841 -13.660 -8.721 1.00 96.81 193 GLY A C 1
ATOM 1535 O O . GLY A 1 193 ? 4.523 -14.027 -7.764 1.00 96.81 193 GLY A O 1
ATOM 1536 N N . CYS A 1 194 ? 3.411 -14.515 -9.647 1.00 97.44 194 CYS A N 1
ATOM 1537 C CA . CYS A 1 194 ? 3.950 -15.863 -9.832 1.00 97.44 194 CYS A CA 1
ATOM 1538 C C . CYS A 1 194 ? 4.063 -16.212 -11.327 1.00 97.44 194 CYS A C 1
ATOM 1540 O O . CYS A 1 194 ? 3.803 -15.376 -12.195 1.00 97.44 194 CYS A O 1
ATOM 1542 N N . ILE A 1 195 ? 4.497 -17.436 -11.631 1.00 96.81 195 ILE A N 1
ATOM 1543 C CA . ILE A 1 195 ? 4.750 -17.900 -12.997 1.00 96.81 195 ILE A CA 1
ATOM 1544 C C . ILE A 1 195 ? 3.699 -18.914 -13.454 1.00 96.81 195 ILE A C 1
ATOM 1546 O O . ILE A 1 195 ? 3.213 -19.725 -12.668 1.00 96.81 195 ILE A O 1
ATOM 1550 N N . ASP A 1 196 ? 3.367 -18.876 -14.741 1.00 97.12 196 ASP A N 1
ATOM 1551 C CA . ASP A 1 196 ? 2.573 -19.901 -15.408 1.00 97.12 196 ASP A CA 1
ATOM 1552 C C . ASP A 1 196 ? 3.417 -21.151 -15.680 1.00 97.12 196 ASP A C 1
ATOM 1554 O O . ASP A 1 196 ? 4.121 -21.241 -16.687 1.00 97.12 196 ASP A O 1
ATOM 1558 N N . GLU A 1 197 ? 3.297 -22.141 -14.799 1.00 94.50 197 GLU A N 1
ATOM 1559 C CA . GLU A 1 197 ? 3.951 -23.452 -14.913 1.00 94.50 197 GLU A CA 1
ATOM 1560 C C . GLU A 1 197 ? 3.435 -24.284 -16.102 1.00 94.50 197 GLU A C 1
ATOM 1562 O O . GLU A 1 197 ? 4.110 -25.210 -16.540 1.00 94.50 197 GLU A O 1
ATOM 1567 N N . THR A 1 198 ? 2.271 -23.941 -16.666 1.00 92.50 198 THR A N 1
ATOM 1568 C CA . THR A 1 198 ? 1.640 -24.683 -17.773 1.00 92.50 198 THR A CA 1
ATOM 1569 C C . THR A 1 198 ? 2.105 -24.230 -19.158 1.00 92.50 198 THR A C 1
ATOM 1571 O O . THR A 1 198 ? 1.820 -24.903 -20.146 1.00 92.50 198 THR A O 1
ATOM 1574 N N . ALA A 1 199 ? 2.807 -23.093 -19.235 1.00 94.12 199 ALA A N 1
ATOM 1575 C CA . ALA A 1 199 ? 3.254 -22.455 -20.477 1.00 94.12 199 ALA A CA 1
ATOM 1576 C C . ALA A 1 199 ? 2.118 -22.169 -21.481 1.00 94.12 199 ALA A C 1
ATOM 1578 O O . ALA A 1 199 ? 2.327 -22.183 -22.696 1.00 94.12 199 ALA A O 1
ATOM 1579 N N . THR A 1 200 ? 0.913 -21.912 -20.974 1.00 95.19 200 THR A N 1
ATOM 1580 C CA . THR A 1 200 ? -0.274 -21.597 -21.776 1.00 95.19 200 THR A CA 1
ATOM 1581 C C . THR A 1 200 ? -0.386 -20.110 -22.087 1.00 95.19 200 THR A C 1
ATOM 1583 O O . THR A 1 200 ? -0.967 -19.750 -23.109 1.00 95.19 200 THR A O 1
ATOM 1586 N N . LEU A 1 201 ? 0.186 -19.247 -21.244 1.00 96.81 201 LEU A N 1
ATOM 1587 C CA . LEU A 1 201 ? 0.223 -17.807 -21.464 1.00 96.81 201 LEU A CA 1
ATOM 1588 C C . LEU A 1 201 ? 1.314 -17.431 -22.468 1.00 96.81 201 LEU A C 1
ATOM 1590 O O . LEU A 1 201 ? 2.482 -17.836 -22.366 1.00 96.81 201 LEU A O 1
ATOM 1594 N N . LYS A 1 202 ? 0.946 -16.577 -23.420 1.00 95.38 202 LYS A N 1
ATOM 1595 C CA . LYS A 1 202 ? 1.873 -16.044 -24.413 1.00 95.38 202 LYS A CA 1
ATOM 1596 C C . LYS A 1 202 ? 2.766 -14.932 -23.848 1.00 95.38 202 LYS A C 1
ATOM 1598 O O . LYS A 1 202 ? 2.296 -13.939 -23.301 1.00 95.38 202 LYS A O 1
ATOM 1603 N N . GLY A 1 203 ? 4.065 -15.071 -24.073 1.00 94.50 203 GLY A N 1
ATOM 1604 C CA . GLY A 1 203 ? 5.116 -14.156 -23.643 1.00 94.50 203 GLY A CA 1
ATOM 1605 C C . GLY A 1 203 ? 5.278 -12.867 -24.438 1.00 94.50 203 GLY A C 1
ATOM 1606 O O . GLY A 1 203 ? 4.626 -12.634 -25.457 1.00 94.50 203 GLY A O 1
ATOM 1607 N N . HIS A 1 204 ? 6.218 -12.039 -23.978 1.00 92.25 204 HIS A N 1
ATOM 1608 C CA . HIS A 1 204 ? 6.727 -10.892 -24.732 1.00 92.25 204 HIS A CA 1
ATOM 1609 C C . HIS A 1 204 ? 7.780 -11.362 -25.735 1.00 92.25 204 HIS A C 1
ATOM 1611 O O . HIS A 1 204 ? 8.734 -12.020 -25.336 1.00 92.25 204 HIS A O 1
ATOM 1617 N N . PHE A 1 205 ? 7.630 -10.999 -27.006 1.00 89.25 205 PHE A N 1
ATOM 1618 C CA . PHE A 1 205 ? 8.595 -11.303 -28.064 1.00 89.25 205 PHE A CA 1
ATOM 1619 C C . PHE A 1 205 ? 9.014 -10.020 -28.776 1.00 89.25 205 PHE A C 1
ATOM 1621 O O . PHE A 1 205 ? 8.162 -9.193 -29.138 1.00 89.25 205 PHE A O 1
ATOM 1628 N N . ASP A 1 206 ? 10.311 -9.860 -28.991 1.00 78.69 206 ASP A N 1
ATOM 1629 C CA . ASP A 1 206 ? 10.873 -8.705 -29.673 1.00 78.69 206 ASP A CA 1
ATOM 1630 C C . ASP A 1 206 ? 10.517 -8.747 -31.173 1.00 78.69 206 ASP A C 1
ATOM 1632 O O . ASP A 1 206 ? 10.335 -9.800 -31.782 1.00 78.69 206 ASP A O 1
ATOM 1636 N N . GLY A 1 207 ? 10.304 -7.579 -31.788 1.00 65.94 207 GLY A N 1
ATOM 1637 C CA . GLY A 1 207 ? 9.939 -7.457 -33.211 1.00 65.94 207 GLY A CA 1
ATOM 1638 C C . GLY A 1 207 ? 8.451 -7.647 -33.557 1.00 65.94 207 GLY A C 1
ATOM 1639 O O . GLY A 1 207 ? 8.005 -7.155 -34.595 1.00 65.94 207 GLY A O 1
ATOM 1640 N N . ILE A 1 208 ? 7.644 -8.259 -32.683 1.00 60.53 208 ILE A N 1
ATOM 1641 C CA . ILE A 1 208 ? 6.181 -8.371 -32.875 1.00 60.53 208 ILE A CA 1
ATOM 1642 C C . ILE A 1 208 ? 5.453 -7.102 -32.388 1.00 60.53 208 ILE A C 1
ATOM 1644 O O . ILE A 1 208 ? 4.410 -6.734 -32.926 1.00 60.53 208 ILE A O 1
ATOM 1648 N N . HIS A 1 209 ? 6.047 -6.362 -31.450 1.00 61.59 209 HIS A N 1
ATOM 1649 C CA . HIS A 1 209 ? 5.387 -5.324 -30.648 1.00 61.59 209 HIS A CA 1
ATOM 1650 C C . HIS A 1 209 ? 5.720 -3.874 -31.025 1.00 61.59 209 HIS A C 1
ATOM 1652 O O . HIS A 1 209 ? 5.769 -3.009 -30.154 1.00 61.59 209 HIS A O 1
ATOM 1658 N N . SER A 1 210 ? 5.921 -3.559 -32.309 1.00 63.66 210 SER A N 1
ATOM 1659 C CA . SER A 1 210 ? 5.881 -2.139 -32.688 1.00 63.66 210 SER A CA 1
ATOM 1660 C C . SER A 1 210 ? 4.494 -1.571 -32.358 1.00 63.66 210 SER A C 1
ATOM 1662 O O . SER A 1 210 ? 3.489 -2.269 -32.529 1.00 63.66 210 SER A O 1
ATOM 1664 N N . ALA A 1 211 ? 4.415 -0.308 -31.927 1.00 66.31 211 ALA A N 1
ATOM 1665 C CA . ALA A 1 211 ? 3.133 0.349 -31.648 1.00 66.31 211 ALA A CA 1
ATOM 1666 C C . ALA A 1 211 ? 2.144 0.215 -32.828 1.00 66.31 211 ALA A C 1
ATOM 1668 O O . ALA A 1 211 ? 0.941 0.057 -32.636 1.00 66.31 211 ALA A O 1
ATOM 1669 N N . ILE A 1 212 ? 2.666 0.174 -34.061 1.00 69.00 212 ILE A N 1
ATOM 1670 C CA . ILE A 1 212 ? 1.902 -0.059 -35.294 1.00 69.00 212 ILE A CA 1
ATOM 1671 C C . ILE A 1 212 ? 1.285 -1.466 -35.341 1.00 69.00 212 ILE A C 1
ATOM 1673 O O . ILE A 1 212 ? 0.138 -1.608 -35.760 1.00 69.00 212 ILE A O 1
ATOM 1677 N N . ASN A 1 213 ? 2.019 -2.505 -34.944 1.00 70.38 213 ASN A N 1
ATOM 1678 C CA . ASN A 1 213 ? 1.508 -3.879 -34.940 1.00 70.38 213 ASN A CA 1
ATOM 1679 C C . ASN A 1 213 ? 0.454 -4.075 -33.848 1.00 70.38 213 ASN A C 1
ATOM 1681 O O . ASN A 1 213 ? -0.601 -4.640 -34.116 1.00 70.38 213 ASN A O 1
ATOM 1685 N N . ILE A 1 214 ? 0.705 -3.533 -32.657 1.00 75.75 214 ILE A N 1
ATOM 1686 C CA . ILE A 1 214 ? -0.224 -3.563 -31.521 1.00 75.75 214 ILE A CA 1
ATOM 1687 C C . ILE A 1 214 ? -1.545 -2.865 -31.869 1.00 75.75 214 ILE A C 1
ATOM 1689 O O . ILE A 1 214 ? -2.621 -3.385 -31.587 1.00 75.75 214 ILE A O 1
ATOM 1693 N N . LEU A 1 215 ? -1.470 -1.701 -32.523 1.00 75.06 215 LEU A N 1
ATOM 1694 C CA . LEU A 1 215 ? -2.637 -0.974 -33.030 1.00 75.06 215 LEU A CA 1
ATOM 1695 C C . LEU A 1 215 ? -3.488 -1.811 -33.994 1.00 75.06 215 LEU A C 1
ATOM 1697 O O . LEU A 1 215 ? -4.702 -1.629 -34.055 1.00 75.06 215 LEU A O 1
ATOM 1701 N N . ARG A 1 216 ? -2.853 -2.690 -34.776 1.00 74.00 216 ARG A N 1
ATOM 1702 C CA . ARG A 1 216 ? -3.536 -3.563 -35.738 1.00 74.00 216 ARG A CA 1
ATOM 1703 C C . ARG A 1 216 ? -4.145 -4.787 -35.069 1.00 74.00 216 ARG A C 1
ATOM 1705 O O . ARG A 1 216 ? -5.216 -5.211 -35.490 1.00 74.00 216 ARG A O 1
ATOM 1712 N N . ASP A 1 217 ? -3.472 -5.337 -34.063 1.00 83.62 217 ASP A N 1
ATOM 1713 C CA . ASP A 1 217 ? -3.940 -6.506 -33.331 1.00 83.62 217 ASP A CA 1
ATOM 1714 C C . ASP A 1 217 ? -3.505 -6.474 -31.852 1.00 83.62 217 ASP A C 1
ATOM 1716 O O . ASP A 1 217 ? -2.404 -6.917 -31.518 1.00 83.62 217 ASP A O 1
ATOM 1720 N N . PRO A 1 218 ? -4.377 -6.030 -30.925 1.00 83.38 218 PRO A N 1
ATOM 1721 C CA . PRO A 1 218 ? -4.119 -6.114 -29.488 1.00 83.38 218 PRO A CA 1
ATOM 1722 C C . PRO A 1 218 ? -3.930 -7.552 -28.994 1.00 83.38 218 PRO A C 1
ATOM 1724 O O . PRO A 1 218 ? -3.377 -7.767 -27.912 1.00 83.38 218 PRO A O 1
ATOM 1727 N N . ALA A 1 219 ? -4.359 -8.557 -29.770 1.00 85.56 219 ALA A N 1
ATOM 1728 C CA . ALA A 1 219 ? -4.074 -9.941 -29.449 1.00 85.56 219 ALA A CA 1
ATOM 1729 C C . ALA A 1 219 ? -2.582 -10.250 -29.521 1.00 85.56 219 ALA A C 1
ATOM 1731 O O . ALA A 1 219 ? -2.207 -11.271 -28.952 1.00 85.56 219 ALA A O 1
ATOM 1732 N N . SER A 1 220 ? -1.746 -9.384 -30.116 1.00 86.19 220 SER A N 1
ATOM 1733 C CA . SER A 1 220 ? -0.288 -9.507 -30.152 1.00 86.19 220 SER A CA 1
ATOM 1734 C C . SER A 1 220 ? 0.362 -9.307 -28.786 1.00 86.19 220 SER A C 1
ATOM 1736 O O . SER A 1 220 ? 1.377 -9.952 -28.557 1.00 86.19 220 SER A O 1
ATOM 1738 N N . LEU A 1 221 ? -0.251 -8.545 -27.868 1.00 93.38 221 LEU A N 1
ATOM 1739 C CA . LEU A 1 221 ? 0.280 -8.253 -26.528 1.00 93.38 221 LEU A CA 1
ATOM 1740 C C . LEU A 1 221 ? 0.616 -9.518 -25.721 1.00 93.38 221 LEU A C 1
ATOM 1742 O O . LEU A 1 221 ? -0.094 -10.520 -25.871 1.00 93.38 221 LEU A O 1
ATOM 1746 N N . PRO A 1 222 ? 1.630 -9.472 -24.835 1.00 95.44 222 PRO A N 1
ATOM 1747 C CA . PRO A 1 222 ? 1.870 -10.544 -23.874 1.00 95.44 222 PRO A CA 1
ATOM 1748 C C . PRO A 1 222 ? 0.631 -10.768 -23.002 1.00 95.44 222 PRO A C 1
ATOM 1750 O O . PRO A 1 222 ? -0.112 -9.833 -22.698 1.00 95.44 222 PRO A O 1
ATOM 1753 N N . GLU A 1 223 ? 0.402 -12.014 -22.615 1.00 97.94 223 GLU A N 1
ATOM 1754 C CA . GLU A 1 223 ? -0.762 -12.436 -21.849 1.00 97.94 223 GLU A CA 1
ATOM 1755 C C . GLU A 1 223 ? -0.427 -12.614 -20.370 1.00 97.94 223 GLU A C 1
ATOM 1757 O O . GLU A 1 223 ? 0.672 -13.035 -20.019 1.00 97.94 223 GLU A O 1
ATOM 1762 N N . ILE A 1 224 ? -1.396 -12.321 -19.507 1.00 98.62 224 ILE A N 1
ATOM 1763 C CA . ILE A 1 224 ? -1.354 -12.636 -18.074 1.00 98.62 224 ILE A CA 1
ATOM 1764 C C . ILE A 1 224 ? -2.636 -13.366 -17.673 1.00 98.62 224 ILE A C 1
ATOM 1766 O O . ILE A 1 224 ? -3.664 -13.238 -18.342 1.00 98.62 224 ILE A O 1
ATOM 1770 N N . PHE A 1 225 ? -2.605 -14.063 -16.541 1.00 98.69 225 PHE A N 1
ATOM 1771 C CA . PHE A 1 225 ? -3.819 -14.504 -15.856 1.00 98.69 225 PHE A CA 1
ATOM 1772 C C . PHE A 1 225 ? -3.947 -13.771 -14.519 1.00 98.69 225 PHE A C 1
ATOM 1774 O O . PHE A 1 225 ? -2.977 -13.643 -13.770 1.00 98.69 225 PHE A O 1
ATOM 1781 N N . LEU A 1 226 ? -5.146 -13.268 -14.227 1.00 98.31 226 LEU A N 1
ATOM 1782 C CA . LEU A 1 226 ? -5.463 -12.608 -12.966 1.00 98.31 226 LEU A CA 1
ATOM 1783 C C . LEU A 1 226 ? -6.889 -12.967 -12.555 1.00 98.31 226 LEU A C 1
ATOM 1785 O O . LEU A 1 226 ? -7.848 -12.706 -13.281 1.00 98.31 226 LEU A O 1
ATOM 1789 N N . GLN A 1 227 ? -7.021 -13.510 -11.352 1.00 95.56 227 GLN A N 1
ATOM 1790 C CA . GLN A 1 227 ? -8.300 -13.785 -10.717 1.00 95.56 227 GLN A CA 1
ATOM 1791 C C . GLN A 1 227 ? -8.269 -13.213 -9.301 1.00 95.56 227 GLN A C 1
ATOM 1793 O O . GLN A 1 227 ? -7.387 -13.555 -8.515 1.00 95.56 227 GLN A O 1
ATOM 1798 N N . ILE A 1 228 ? -9.217 -12.338 -8.979 1.00 93.00 228 ILE A N 1
ATOM 1799 C CA . ILE A 1 228 ? -9.272 -11.614 -7.701 1.00 93.00 228 ILE A CA 1
ATOM 1800 C C . ILE A 1 228 ? -10.549 -11.936 -6.935 1.00 93.00 228 ILE A C 1
ATOM 1802 O O . ILE A 1 228 ? -11.506 -12.432 -7.530 1.00 93.00 228 ILE A O 1
ATOM 1806 N N . ASP A 1 229 ? -10.572 -11.652 -5.633 1.00 87.62 229 ASP A N 1
ATOM 1807 C CA . ASP A 1 229 ? -11.814 -11.640 -4.852 1.00 87.62 229 ASP A CA 1
ATOM 1808 C C . ASP A 1 229 ? -12.869 -10.795 -5.583 1.00 87.62 229 ASP A C 1
ATOM 1810 O O . ASP A 1 229 ? -12.574 -9.695 -6.055 1.00 87.62 229 ASP A O 1
ATOM 1814 N N . ASP A 1 230 ? -14.090 -11.315 -5.703 1.00 83.81 230 ASP A N 1
ATOM 1815 C CA . ASP A 1 230 ? -15.164 -10.608 -6.396 1.00 83.81 230 ASP A CA 1
ATOM 1816 C C . ASP A 1 230 ? -15.564 -9.354 -5.592 1.00 83.81 230 ASP A C 1
ATOM 1818 O O . ASP A 1 230 ? -16.090 -9.495 -4.482 1.00 83.81 230 ASP A O 1
ATOM 1822 N N . PRO A 1 231 ? -15.319 -8.132 -6.110 1.00 72.00 231 PRO A N 1
ATOM 1823 C CA . PRO A 1 231 ? -15.561 -6.899 -5.365 1.00 72.00 231 PRO A CA 1
ATOM 1824 C C . PRO A 1 231 ? -17.047 -6.649 -5.078 1.00 72.00 231 PRO A C 1
ATOM 1826 O O . PRO A 1 231 ? -17.358 -5.873 -4.172 1.00 72.00 231 PRO A O 1
ATOM 1829 N N . ASP A 1 232 ? -17.956 -7.308 -5.806 1.00 70.62 232 ASP A N 1
ATOM 1830 C CA . ASP A 1 232 ? -19.404 -7.198 -5.601 1.00 70.62 232 ASP A CA 1
ATOM 1831 C C . ASP A 1 232 ? -19.901 -8.053 -4.421 1.00 70.62 232 ASP A C 1
ATOM 1833 O O . ASP A 1 232 ? -21.060 -7.949 -4.007 1.00 70.62 232 ASP A O 1
ATOM 1837 N N . TYR A 1 233 ? -19.033 -8.891 -3.845 1.00 68.06 233 TYR A N 1
ATOM 1838 C CA . TYR A 1 233 ? -19.348 -9.743 -2.705 1.00 68.06 233 TYR A CA 1
ATOM 1839 C C . TYR A 1 233 ? -18.399 -9.480 -1.529 1.00 68.06 233 TYR A C 1
ATOM 1841 O O . TYR A 1 233 ? -17.262 -9.044 -1.702 1.00 68.06 233 TYR A O 1
ATOM 1849 N N . PRO A 1 234 ? -18.825 -9.771 -0.285 1.00 63.03 234 PRO A N 1
ATOM 1850 C CA . PRO A 1 234 ? -17.914 -9.736 0.849 1.00 63.03 234 PRO A CA 1
ATOM 1851 C C . PRO A 1 234 ? -16.709 -10.652 0.603 1.00 63.03 234 PRO A C 1
ATOM 1853 O O . PRO A 1 234 ? -16.875 -11.794 0.165 1.00 63.03 234 PRO A O 1
ATOM 1856 N N . ARG A 1 235 ? -15.504 -10.187 0.958 1.00 59.47 235 ARG A N 1
ATOM 1857 C CA . ARG A 1 235 ? -14.238 -10.921 0.746 1.00 59.47 235 ARG A CA 1
ATOM 1858 C C . ARG A 1 235 ? -14.240 -12.345 1.328 1.00 59.47 235 ARG A C 1
ATOM 1860 O O . ARG A 1 235 ? -13.540 -13.213 0.835 1.00 59.47 235 ARG A O 1
ATOM 1867 N N . ALA A 1 236 ? -15.065 -12.611 2.345 1.00 55.94 236 ALA A N 1
ATOM 1868 C CA . ALA A 1 236 ? -15.194 -13.921 2.993 1.00 55.94 236 ALA A CA 1
ATOM 1869 C C . ALA A 1 236 ? -16.131 -14.915 2.268 1.00 55.94 236 ALA A C 1
ATOM 1871 O O . ALA A 1 236 ? -16.437 -15.975 2.807 1.00 55.94 236 ALA A O 1
ATOM 1872 N N . THR A 1 237 ? -16.642 -14.582 1.078 1.00 62.78 237 THR A N 1
ATOM 1873 C CA . THR A 1 237 ? -17.553 -15.470 0.330 1.00 62.78 237 THR A CA 1
ATOM 1874 C C . THR A 1 237 ? -16.843 -16.560 -0.476 1.00 62.78 237 THR A C 1
ATOM 1876 O O . THR A 1 237 ? -17.520 -17.474 -0.951 1.00 62.78 237 THR A O 1
ATOM 1879 N N . GLY A 1 238 ? -15.517 -16.473 -0.655 1.00 71.81 238 GLY A N 1
ATOM 1880 C CA . GLY A 1 238 ? -14.747 -17.380 -1.518 1.00 71.81 238 GLY A CA 1
ATOM 1881 C C . GLY A 1 238 ? -15.135 -17.278 -2.999 1.00 71.81 238 GLY A C 1
ATOM 1882 O O . GLY A 1 238 ? -14.984 -18.240 -3.756 1.00 71.81 238 GLY A O 1
ATOM 1883 N N . ARG A 1 239 ? -15.714 -16.138 -3.405 1.00 83.25 239 ARG A N 1
ATOM 1884 C CA . ARG A 1 239 ? -16.083 -15.841 -4.792 1.00 83.25 239 ARG A CA 1
ATOM 1885 C C . ARG A 1 239 ? -14.994 -15.028 -5.459 1.00 83.25 239 ARG A C 1
ATOM 1887 O O . ARG A 1 239 ? -14.478 -14.078 -4.879 1.00 83.25 239 ARG A O 1
ATOM 1894 N N . TYR A 1 240 ? -14.704 -15.401 -6.696 1.00 90.31 240 TYR A N 1
ATOM 1895 C CA . TYR A 1 240 ? -13.603 -14.850 -7.458 1.00 90.31 240 TYR A CA 1
ATOM 1896 C C . TYR A 1 240 ? -14.055 -14.414 -8.844 1.00 90.31 240 TYR A C 1
ATOM 1898 O O . TYR A 1 240 ? -14.862 -15.092 -9.482 1.00 90.31 240 TYR A O 1
ATOM 1906 N N . LYS A 1 241 ? -13.481 -13.311 -9.318 1.00 93.38 241 LYS A N 1
ATOM 1907 C CA . LYS A 1 241 ? -13.684 -12.750 -10.650 1.00 93.38 241 LYS A CA 1
ATOM 1908 C C . LYS A 1 241 ? -12.393 -12.874 -11.454 1.00 93.38 241 LYS A C 1
ATOM 1910 O O . LYS A 1 241 ? -11.357 -12.345 -11.051 1.00 93.38 241 LYS A O 1
ATOM 1915 N N . VAL A 1 242 ? -12.465 -13.561 -12.594 1.00 96.94 242 VAL A N 1
ATOM 1916 C CA . VAL A 1 242 ? -11.378 -13.586 -13.585 1.00 96.94 242 VAL A CA 1
ATOM 1917 C C . VAL A 1 242 ? -11.395 -12.268 -14.353 1.00 96.94 242 VAL A C 1
ATOM 1919 O O . VAL A 1 242 ? -12.445 -11.828 -14.825 1.00 96.94 242 VAL A O 1
ATOM 1922 N N . ILE A 1 243 ? -10.235 -11.628 -14.455 1.00 97.56 243 ILE A N 1
ATOM 1923 C CA . ILE A 1 243 ? -10.053 -10.390 -15.206 1.00 97.56 243 ILE A CA 1
ATOM 1924 C C . ILE A 1 243 ? -9.653 -10.740 -16.638 1.00 97.56 243 ILE A C 1
ATOM 1926 O O . ILE A 1 243 ? -8.781 -11.574 -16.866 1.00 97.56 243 ILE A O 1
ATOM 1930 N N . THR A 1 244 ? -10.291 -10.092 -17.612 1.00 97.69 244 THR A N 1
ATOM 1931 C CA . THR A 1 244 ? -10.031 -10.306 -19.041 1.00 97.69 244 THR A CA 1
ATOM 1932 C C . THR A 1 244 ? -9.985 -8.981 -19.785 1.00 97.69 244 THR A C 1
ATOM 1934 O O . THR A 1 244 ? -10.746 -8.073 -19.457 1.00 97.69 244 THR A O 1
ATOM 1937 N N . GLY A 1 245 ? -9.178 -8.900 -20.840 1.00 96.62 245 GLY A N 1
ATOM 1938 C CA . GLY A 1 245 ? -9.056 -7.705 -21.678 1.00 96.62 245 GLY A CA 1
ATOM 1939 C C . GLY A 1 245 ? -7.693 -7.036 -21.540 1.00 96.62 245 GLY A C 1
ATOM 1940 O O . GLY A 1 245 ? -6.748 -7.632 -21.035 1.00 96.62 245 GLY A O 1
ATOM 1941 N N . ILE A 1 246 ? -7.565 -5.812 -22.048 1.00 97.00 246 ILE A N 1
ATOM 1942 C CA . ILE A 1 246 ? -6.301 -5.071 -21.989 1.00 97.00 246 ILE A CA 1
ATOM 1943 C C . ILE A 1 246 ? -6.076 -4.576 -20.562 1.00 97.00 246 ILE A C 1
ATOM 1945 O O . ILE A 1 246 ? -6.967 -4.000 -19.941 1.00 97.00 246 ILE A O 1
ATOM 1949 N N . CYS A 1 247 ? -4.870 -4.795 -20.057 1.00 97.94 247 CYS A N 1
ATOM 1950 C CA . CYS A 1 247 ? -4.427 -4.314 -18.759 1.00 97.94 247 CYS A CA 1
ATOM 1951 C C . CYS A 1 247 ? -3.069 -3.629 -18.909 1.00 97.94 247 CYS A C 1
ATOM 1953 O O . CYS A 1 247 ? -2.315 -3.914 -19.840 1.00 97.94 247 CYS A O 1
ATOM 1955 N N . MET A 1 248 ? -2.733 -2.769 -17.958 1.00 97.50 248 MET A N 1
ATOM 1956 C CA . MET A 1 248 ? -1.362 -2.340 -17.728 1.00 97.50 248 MET A CA 1
ATOM 1957 C C . MET A 1 248 ? -0.830 -3.001 -16.462 1.00 97.50 248 MET A C 1
ATOM 1959 O O . MET A 1 248 ? -1.560 -3.146 -15.482 1.00 97.50 248 MET A O 1
ATOM 1963 N N . VAL A 1 249 ? 0.438 -3.390 -16.495 1.00 98.38 249 VAL A N 1
ATOM 1964 C CA . VAL A 1 249 ? 1.191 -3.940 -15.372 1.00 98.38 249 VAL A CA 1
ATOM 1965 C C . VAL A 1 249 ? 2.338 -2.993 -15.068 1.00 98.38 249 VAL A C 1
ATOM 1967 O O . VAL A 1 249 ? 3.050 -2.569 -15.976 1.00 98.38 249 VAL A O 1
ATOM 1970 N N . ALA A 1 250 ? 2.526 -2.671 -13.797 1.00 97.88 250 ALA A N 1
ATOM 1971 C CA . ALA A 1 250 ? 3.640 -1.863 -13.330 1.00 97.88 250 ALA A CA 1
ATOM 1972 C C . ALA A 1 250 ? 4.146 -2.374 -11.980 1.00 97.88 250 ALA A C 1
ATOM 1974 O O . ALA A 1 250 ? 3.428 -3.059 -11.245 1.00 97.88 250 ALA A O 1
ATOM 1975 N N . ARG A 1 251 ? 5.370 -1.983 -11.628 1.00 96.50 251 ARG A N 1
ATOM 1976 C CA . ARG A 1 251 ? 5.951 -2.202 -10.301 1.00 96.50 251 ARG A CA 1
ATOM 1977 C C . ARG A 1 251 ? 6.380 -0.870 -9.709 1.00 96.50 251 ARG A C 1
ATOM 1979 O O . ARG A 1 251 ? 6.925 -0.016 -10.409 1.00 96.50 251 ARG A O 1
ATOM 1986 N N . ASN A 1 252 ? 6.132 -0.687 -8.417 1.00 92.69 252 ASN A N 1
ATOM 1987 C CA . ASN A 1 252 ? 6.565 0.514 -7.714 1.00 92.69 252 ASN A CA 1
ATOM 1988 C C . ASN A 1 252 ? 7.991 0.342 -7.166 1.00 92.69 252 ASN A C 1
ATOM 1990 O O . ASN A 1 252 ? 8.262 -0.684 -6.546 1.00 92.69 252 ASN A O 1
ATOM 1994 N N . PRO A 1 253 ? 8.868 1.355 -7.294 1.00 93.12 253 PRO A N 1
ATOM 1995 C CA . PRO A 1 253 ? 8.673 2.606 -8.035 1.00 93.12 253 PRO A CA 1
ATOM 1996 C C . PRO A 1 253 ? 8.852 2.421 -9.555 1.00 93.12 253 PRO A C 1
ATOM 1998 O O . PRO A 1 253 ? 9.774 1.736 -9.986 1.00 93.12 253 PRO A O 1
ATOM 2001 N N . SER A 1 254 ? 8.016 3.084 -10.362 1.00 95.88 254 SER A N 1
ATOM 2002 C CA . SER A 1 254 ? 8.209 3.214 -11.817 1.00 95.88 254 SER A CA 1
ATOM 2003 C C . SER A 1 254 ? 8.815 4.581 -12.132 1.00 95.88 254 SER A C 1
ATOM 2005 O O . SER A 1 254 ? 8.243 5.602 -11.754 1.00 95.88 254 SER A O 1
ATOM 2007 N N . LEU A 1 255 ? 9.971 4.616 -12.788 1.00 97.19 255 LEU A N 1
ATOM 2008 C CA . LEU A 1 255 ? 10.734 5.842 -13.065 1.00 97.19 255 LEU A CA 1
ATOM 2009 C C . LEU A 1 255 ? 11.059 6.019 -14.553 1.00 97.19 255 LEU A C 1
ATOM 2011 O O . LEU A 1 255 ? 11.427 7.122 -14.960 1.00 97.19 255 LEU A O 1
ATOM 2015 N N . HIS A 1 256 ? 10.913 4.965 -15.352 1.00 97.88 256 HIS A N 1
ATOM 2016 C CA . HIS A 1 256 ? 11.186 4.944 -16.780 1.00 97.88 256 HIS A CA 1
ATOM 2017 C C . HIS A 1 256 ? 9.896 4.718 -17.584 1.00 97.88 256 HIS A C 1
ATOM 2019 O O . HIS A 1 256 ? 8.981 4.029 -17.138 1.00 97.88 256 HIS A O 1
ATOM 2025 N N . ALA A 1 257 ? 9.819 5.263 -18.802 1.00 96.56 257 ALA A N 1
ATOM 2026 C CA . ALA A 1 257 ? 8.648 5.102 -19.675 1.00 96.56 257 ALA A CA 1
ATOM 2027 C C . ALA A 1 257 ? 8.341 3.628 -20.012 1.00 96.56 257 ALA A C 1
ATOM 2029 O O . ALA A 1 257 ? 7.191 3.264 -20.231 1.00 96.56 257 ALA A O 1
ATOM 2030 N N . GLY A 1 258 ? 9.372 2.780 -20.021 1.00 95.69 258 GLY A N 1
ATOM 2031 C CA . GLY A 1 258 ? 9.256 1.340 -20.259 1.00 95.69 258 GLY A CA 1
ATOM 2032 C C . GLY A 1 258 ? 8.761 0.504 -19.072 1.00 95.69 258 GLY A C 1
ATOM 2033 O O . GLY A 1 258 ? 8.476 -0.674 -19.285 1.00 95.69 258 GLY A O 1
ATOM 2034 N N . ASP A 1 259 ? 8.627 1.089 -17.871 1.00 97.62 259 ASP A N 1
ATOM 2035 C CA . ASP A 1 259 ? 8.258 0.373 -16.631 1.00 97.62 259 ASP A CA 1
ATOM 2036 C C . ASP A 1 259 ? 6.796 -0.057 -16.564 1.00 97.62 259 ASP A C 1
ATOM 2038 O O . ASP A 1 259 ? 6.433 -0.909 -15.752 1.00 97.62 259 ASP A O 1
ATOM 2042 N N . ILE A 1 260 ? 5.951 0.553 -17.396 1.00 97.56 260 ILE A N 1
ATOM 2043 C CA . ILE A 1 260 ? 4.539 0.209 -17.518 1.00 97.56 260 ILE A CA 1
ATOM 2044 C C . ILE A 1 260 ? 4.376 -0.651 -18.767 1.00 97.56 260 ILE A C 1
ATOM 2046 O O . ILE A 1 260 ? 4.660 -0.215 -19.885 1.00 97.56 260 ILE A O 1
ATOM 2050 N N . ARG A 1 261 ? 3.913 -1.887 -18.577 1.00 96.62 261 ARG A N 1
ATOM 2051 C CA . ARG A 1 261 ? 3.724 -2.868 -19.648 1.00 96.62 261 ARG A CA 1
ATOM 2052 C C . ARG A 1 261 ? 2.251 -3.061 -19.941 1.00 96.62 261 ARG A C 1
ATOM 2054 O O . ARG A 1 261 ? 1.479 -3.424 -19.061 1.00 96.62 261 ARG A O 1
ATOM 2061 N N . MET A 1 262 ? 1.872 -2.876 -21.194 1.00 96.38 262 MET A N 1
ATOM 2062 C CA . MET A 1 262 ? 0.553 -3.234 -21.694 1.00 96.38 262 MET A CA 1
ATOM 2063 C C . MET A 1 262 ? 0.519 -4.730 -21.984 1.00 96.38 262 MET A C 1
ATOM 2065 O O . MET A 1 262 ? 1.378 -5.258 -22.698 1.00 96.38 262 MET A O 1
ATOM 2069 N N . VAL A 1 263 ? -0.482 -5.400 -21.428 1.00 97.19 263 VAL A N 1
ATOM 2070 C CA . VAL A 1 263 ? -0.691 -6.847 -21.500 1.00 97.19 263 VAL A CA 1
ATOM 2071 C C . VAL A 1 263 ? -2.159 -7.144 -21.809 1.00 97.19 263 VAL A C 1
ATOM 2073 O O . VAL A 1 263 ? -3.020 -6.263 -21.735 1.00 97.19 263 VAL A O 1
ATOM 2076 N N . ARG A 1 264 ? -2.469 -8.400 -22.122 1.00 97.12 264 ARG A N 1
ATOM 2077 C CA . ARG A 1 264 ? -3.843 -8.892 -22.233 1.00 97.12 264 ARG A CA 1
ATOM 2078 C C . ARG A 1 264 ? -4.115 -9.933 -21.154 1.00 97.12 264 ARG A C 1
ATOM 2080 O O . ARG A 1 264 ? -3.534 -11.010 -21.168 1.00 97.12 264 ARG A O 1
ATOM 2087 N N . ALA A 1 265 ? -5.021 -9.634 -20.234 1.00 98.31 265 ALA A N 1
ATOM 2088 C CA . ALA A 1 265 ? -5.530 -10.625 -19.303 1.00 98.31 265 ALA A CA 1
ATOM 2089 C C . ALA A 1 265 ? -6.451 -11.610 -20.041 1.00 98.31 265 ALA A C 1
ATOM 2091 O O . ALA A 1 265 ? -7.336 -11.197 -20.804 1.00 98.31 265 ALA A O 1
ATOM 2092 N N . VAL A 1 266 ? -6.222 -12.906 -19.844 1.00 98.00 266 VAL A N 1
ATOM 2093 C CA . VAL A 1 266 ? -6.954 -13.998 -20.500 1.00 98.00 266 VAL A CA 1
ATOM 2094 C C . VAL A 1 266 ? -7.461 -15.002 -19.477 1.00 98.00 266 VAL A C 1
ATOM 2096 O O . VAL A 1 266 ? -6.838 -15.210 -18.442 1.00 98.00 266 VAL A O 1
ATOM 2099 N N . ASP A 1 267 ? -8.593 -15.635 -19.779 1.00 98.06 267 ASP A N 1
ATOM 2100 C CA . ASP A 1 267 ? -9.150 -16.699 -18.949 1.00 98.06 267 ASP A CA 1
ATOM 2101 C C . ASP A 1 267 ? -8.535 -18.054 -19.334 1.00 98.06 267 ASP A C 1
ATOM 2103 O O . ASP A 1 267 ? -8.698 -18.525 -20.462 1.00 98.06 267 ASP A O 1
ATOM 2107 N N . VAL A 1 268 ? -7.829 -18.678 -18.388 1.00 97.00 268 VAL A N 1
ATOM 2108 C CA . VAL A 1 268 ? -7.175 -19.977 -18.559 1.00 97.00 268 VAL A CA 1
ATOM 2109 C C . VAL A 1 268 ? -7.615 -20.916 -17.443 1.00 97.00 268 VAL A C 1
ATOM 2111 O O . VAL A 1 268 ? -7.180 -20.795 -16.299 1.00 97.00 268 VAL A O 1
ATOM 2114 N N . ALA A 1 269 ? -8.428 -21.916 -17.791 1.00 96.44 269 ALA A N 1
ATOM 2115 C CA . ALA A 1 269 ? -8.992 -22.870 -16.831 1.00 96.44 269 ALA A CA 1
ATOM 2116 C C . ALA A 1 269 ? -7.933 -23.619 -16.002 1.00 96.44 269 ALA A C 1
ATOM 2118 O O . ALA A 1 269 ? -8.153 -23.910 -14.827 1.00 96.44 269 ALA A O 1
ATOM 2119 N N . ALA A 1 270 ? -6.766 -23.904 -16.590 1.00 96.12 270 ALA A N 1
ATOM 2120 C CA . ALA A 1 270 ? -5.662 -24.552 -15.885 1.00 96.12 270 ALA A CA 1
ATOM 2121 C C . ALA A 1 270 ? -5.106 -23.695 -14.727 1.00 96.12 270 ALA A C 1
ATOM 2123 O O . ALA A 1 270 ? -4.570 -24.245 -13.769 1.00 96.12 270 ALA A O 1
ATOM 2124 N N . LEU A 1 271 ? -5.293 -22.370 -14.767 1.00 97.38 271 LEU A N 1
ATOM 2125 C CA . LEU A 1 271 ? -4.752 -21.410 -13.801 1.00 97.38 271 LEU A CA 1
ATOM 2126 C C . LEU A 1 271 ? -5.771 -20.947 -12.745 1.00 97.38 271 LEU A C 1
ATOM 2128 O O . LEU A 1 271 ? -5.397 -20.230 -11.827 1.00 97.38 271 LEU A O 1
ATOM 2132 N N . HIS A 1 272 ? -7.029 -21.411 -12.779 1.00 95.69 272 HIS A N 1
ATOM 2133 C CA . HIS A 1 272 ? -8.099 -21.007 -11.833 1.00 95.69 272 HIS A CA 1
ATOM 2134 C C . HIS A 1 272 ? -7.817 -21.307 -10.351 1.00 95.69 272 HIS A C 1
ATOM 2136 O O . HIS A 1 272 ? -8.507 -20.809 -9.459 1.00 95.69 272 HIS A O 1
ATOM 2142 N N . HIS A 1 273 ? -6.825 -22.152 -10.072 1.00 94.31 273 HIS A N 1
ATOM 2143 C CA . HIS A 1 273 ? -6.354 -22.427 -8.716 1.00 94.31 273 HIS A CA 1
ATOM 2144 C C . HIS A 1 273 ? -5.486 -21.288 -8.143 1.00 94.31 273 HIS A C 1
ATOM 2146 O O . HIS A 1 273 ? -5.284 -21.229 -6.927 1.00 94.31 273 HIS A O 1
ATOM 2152 N N . LEU A 1 274 ? -5.002 -20.378 -8.994 1.00 96.62 274 LEU A N 1
ATOM 2153 C CA . LEU A 1 274 ? -4.207 -19.207 -8.642 1.00 96.62 274 LEU A CA 1
ATOM 2154 C C . LEU A 1 274 ? -5.125 -17.991 -8.477 1.00 96.62 274 LEU A C 1
ATOM 2156 O O . LEU A 1 274 ? -5.769 -17.542 -9.419 1.00 96.62 274 LEU A O 1
ATOM 2160 N N . LYS A 1 275 ? -5.219 -17.478 -7.252 1.00 94.12 275 LYS A N 1
ATOM 2161 C CA . LYS A 1 275 ? -6.148 -16.420 -6.855 1.00 94.12 275 LYS A CA 1
ATOM 2162 C C . LYS A 1 275 ? -5.396 -15.336 -6.099 1.00 94.12 275 LYS A C 1
ATOM 2164 O O . LYS A 1 275 ? -4.496 -15.632 -5.313 1.00 94.12 275 LYS A O 1
AT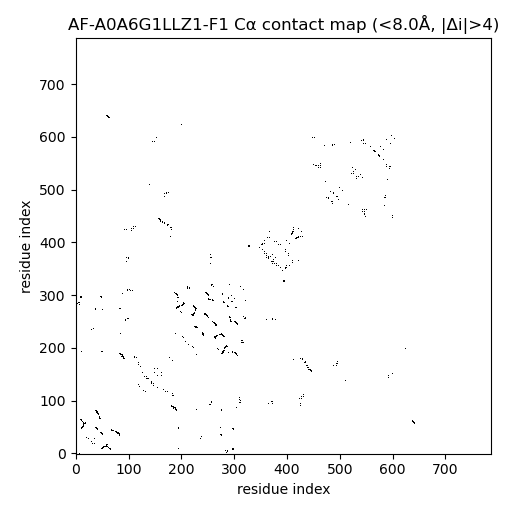OM 2169 N N . ASN A 1 276 ? -5.811 -14.085 -6.280 1.00 94.06 276 ASN A N 1
ATOM 2170 C CA . ASN A 1 276 ? -5.207 -12.913 -5.645 1.00 94.06 276 ASN A CA 1
ATOM 2171 C C . ASN A 1 276 ? -3.687 -12.799 -5.893 1.00 94.06 276 ASN A C 1
ATOM 2173 O O . ASN A 1 276 ? -2.939 -12.304 -5.049 1.00 94.06 276 ASN A O 1
ATOM 2177 N N . CYS A 1 277 ? -3.249 -13.261 -7.062 1.00 97.06 277 CYS A N 1
ATOM 2178 C CA . CYS A 1 277 ? -1.909 -13.116 -7.613 1.00 97.06 277 CYS A CA 1
ATOM 2179 C C . CYS A 1 277 ? -2.016 -12.890 -9.126 1.00 97.06 277 CYS A C 1
ATOM 2181 O O . CYS A 1 277 ? -3.002 -13.293 -9.751 1.00 97.06 277 CYS A O 1
ATOM 2183 N N . VAL A 1 278 ? -1.018 -12.232 -9.710 1.00 98.56 278 VAL A N 1
ATOM 2184 C CA . VAL A 1 278 ? -0.874 -12.145 -11.166 1.00 98.56 278 VAL A CA 1
ATOM 2185 C C . VAL A 1 278 ? 0.066 -13.247 -11.638 1.00 98.56 278 VAL A C 1
ATOM 2187 O O . VAL A 1 278 ? 1.149 -13.435 -11.084 1.00 98.56 278 VAL A O 1
ATOM 2190 N N . VAL A 1 279 ? -0.358 -13.983 -12.659 1.00 98.69 279 VAL A N 1
ATOM 2191 C CA . VAL A 1 279 ? 0.414 -15.075 -13.248 1.00 98.69 279 VAL A CA 1
ATOM 2192 C C . VAL A 1 279 ? 1.039 -14.581 -14.542 1.00 98.69 279 VAL A C 1
ATOM 2194 O O . VAL A 1 279 ? 0.334 -14.164 -15.467 1.00 98.69 279 VAL A O 1
ATOM 2197 N N . PHE A 1 280 ? 2.366 -14.617 -14.595 1.00 98.62 280 PHE A N 1
ATOM 2198 C CA . PHE A 1 280 ? 3.145 -14.177 -15.742 1.00 98.62 280 PHE A CA 1
ATOM 2199 C C . PHE A 1 280 ? 3.527 -15.342 -16.657 1.00 98.62 280 PHE A C 1
ATOM 2201 O O . PHE A 1 280 ? 3.757 -16.456 -16.179 1.00 98.62 280 PHE A O 1
ATOM 2208 N N . PRO A 1 281 ? 3.645 -15.094 -17.972 1.00 97.25 281 PRO A N 1
ATOM 2209 C CA . PRO A 1 281 ? 4.039 -16.120 -18.916 1.00 97.25 281 PRO A CA 1
ATOM 2210 C C . PRO A 1 281 ? 5.489 -16.512 -18.659 1.00 97.25 281 PRO A C 1
ATOM 2212 O O . PRO A 1 281 ? 6.365 -15.658 -18.510 1.00 97.25 281 PRO A O 1
ATOM 2215 N N . GLN A 1 282 ? 5.762 -17.813 -18.679 1.00 93.81 282 GLN A N 1
ATOM 2216 C CA . GLN A 1 282 ? 7.142 -18.287 -18.691 1.00 93.81 282 GLN A CA 1
ATOM 2217 C C . GLN A 1 282 ? 7.790 -18.181 -20.075 1.00 93.81 282 GLN A C 1
ATOM 2219 O O . GLN A 1 282 ? 8.995 -18.392 -20.179 1.00 93.81 282 GLN A O 1
ATOM 2224 N N . THR A 1 283 ? 7.007 -17.895 -21.125 1.00 93.75 283 THR A N 1
ATOM 2225 C CA . THR A 1 283 ? 7.432 -17.790 -22.529 1.00 93.75 283 THR A CA 1
ATOM 2226 C C . THR A 1 283 ? 7.869 -16.373 -22.913 1.00 93.75 283 THR A C 1
ATOM 2228 O O . THR A 1 283 ? 7.568 -15.418 -22.202 1.00 93.75 283 THR A O 1
ATOM 2231 N N . GLY A 1 284 ? 8.568 -16.229 -24.045 1.00 92.69 284 GLY A N 1
ATOM 2232 C CA . GLY A 1 284 ? 9.030 -14.936 -24.567 1.00 92.69 284 GLY A CA 1
ATOM 2233 C C . GLY A 1 284 ? 10.551 -14.765 -24.595 1.00 92.69 284 GLY A C 1
ATOM 2234 O O . GLY A 1 284 ? 11.298 -15.672 -24.220 1.00 92.69 284 GLY A O 1
ATOM 2235 N N . ASP A 1 285 ? 10.978 -13.579 -25.027 1.00 93.12 285 ASP A N 1
ATOM 2236 C CA . ASP A 1 285 ? 12.371 -13.135 -25.105 1.00 93.12 285 ASP A CA 1
ATOM 2237 C C . ASP A 1 285 ? 12.844 -12.464 -23.812 1.00 93.12 285 ASP A C 1
ATOM 2239 O O . ASP A 1 285 ? 13.993 -12.648 -23.412 1.00 93.12 285 ASP A O 1
ATOM 2243 N N . ARG A 1 286 ? 11.950 -11.733 -23.131 1.00 94.12 286 ARG A N 1
ATOM 2244 C CA . ARG A 1 286 ? 12.216 -11.057 -21.853 1.00 94.12 286 ARG A CA 1
ATOM 2245 C C . ARG A 1 286 ? 11.011 -11.182 -20.903 1.00 94.12 286 ARG A C 1
ATOM 2247 O O . ARG A 1 286 ? 9.879 -10.973 -21.346 1.00 94.12 286 ARG A O 1
ATOM 2254 N N . PRO A 1 287 ? 11.207 -11.501 -19.607 1.00 96.44 287 PRO A N 1
ATOM 2255 C CA . PRO A 1 287 ? 10.110 -11.611 -18.648 1.00 96.44 287 PRO A CA 1
ATOM 2256 C C . PRO A 1 287 ? 9.400 -10.270 -18.438 1.00 96.44 287 PRO A C 1
ATOM 2258 O O . PRO A 1 287 ? 10.051 -9.250 -18.210 1.00 96.44 287 PRO A O 1
ATOM 2261 N N . VAL A 1 288 ? 8.063 -10.277 -18.433 1.00 97.06 288 VAL A N 1
ATOM 2262 C CA . VAL A 1 288 ? 7.255 -9.088 -18.095 1.00 97.06 288 VAL A CA 1
ATOM 2263 C C . VAL A 1 288 ? 7.606 -8.511 -16.714 1.00 97.06 288 VAL A C 1
ATOM 2265 O O . VAL A 1 288 ? 7.829 -7.303 -16.657 1.00 97.06 288 VAL A O 1
ATOM 2268 N N . PRO A 1 289 ? 7.763 -9.326 -15.646 1.00 97.38 289 PRO A N 1
ATOM 2269 C CA . PRO A 1 289 ? 8.306 -8.890 -14.354 1.00 97.38 289 PRO A CA 1
ATOM 2270 C C . PRO A 1 289 ? 9.558 -8.011 -14.459 1.00 97.38 289 PRO A C 1
ATOM 2272 O O . PRO A 1 289 ? 9.581 -6.886 -13.965 1.00 97.38 289 PRO A O 1
ATOM 2275 N N . ASN A 1 290 ? 10.561 -8.484 -15.202 1.00 96.62 290 ASN A N 1
ATOM 2276 C CA . ASN A 1 290 ? 11.844 -7.805 -15.352 1.00 96.62 290 ASN A CA 1
ATOM 2277 C C . ASN A 1 290 ? 11.728 -6.474 -16.109 1.00 96.62 290 ASN A C 1
ATOM 2279 O O . ASN A 1 290 ? 12.473 -5.537 -15.829 1.00 96.62 290 ASN A O 1
ATOM 2283 N N . MET A 1 291 ? 10.795 -6.368 -17.057 1.00 96.50 291 MET A N 1
ATOM 2284 C CA . MET A 1 291 ? 10.529 -5.108 -17.758 1.00 96.50 291 MET A CA 1
ATOM 2285 C C . MET A 1 291 ? 9.828 -4.071 -16.866 1.00 96.50 291 MET A C 1
ATOM 2287 O O . MET A 1 291 ? 9.874 -2.885 -17.175 1.00 96.50 291 MET A O 1
ATOM 2291 N N . CYS A 1 292 ? 9.203 -4.494 -15.765 1.00 97.19 292 CYS A N 1
ATOM 2292 C CA . CYS A 1 292 ? 8.552 -3.623 -14.791 1.00 97.19 292 CYS A CA 1
ATOM 2293 C C . CYS A 1 292 ? 9.550 -3.188 -13.706 1.00 97.19 292 CYS A C 1
ATOM 2295 O O . CYS A 1 292 ? 9.587 -3.760 -12.612 1.00 97.19 292 CYS A O 1
ATOM 2297 N N . SER A 1 293 ? 10.357 -2.158 -13.981 1.00 95.56 293 SER A N 1
ATOM 2298 C CA . SER A 1 293 ? 11.332 -1.619 -13.021 1.00 95.56 293 SER A CA 1
ATOM 2299 C C . SER A 1 293 ? 12.357 -2.665 -12.531 1.00 95.56 293 SER A C 1
ATOM 2301 O O . SER A 1 293 ? 12.800 -2.608 -11.390 1.00 95.56 293 SER A O 1
ATOM 2303 N N . GLY A 1 294 ? 12.695 -3.678 -13.339 1.00 94.81 294 GLY A N 1
ATOM 2304 C CA . GLY A 1 294 ? 13.633 -4.736 -12.939 1.00 94.81 294 GLY A CA 1
ATOM 2305 C C . GLY A 1 294 ? 13.069 -5.744 -11.938 1.00 94.81 294 GLY A C 1
ATOM 2306 O O . GLY A 1 294 ? 13.834 -6.316 -11.170 1.00 94.81 294 GLY A O 1
ATOM 2307 N N . GLY A 1 295 ? 11.745 -5.917 -11.896 1.00 94.75 295 GLY A N 1
ATOM 2308 C CA . GLY A 1 295 ? 11.089 -6.813 -10.948 1.00 94.75 295 GLY A CA 1
ATOM 2309 C C . GLY A 1 295 ? 11.397 -8.296 -11.152 1.00 94.75 295 GLY A C 1
ATOM 2310 O O . GLY A 1 295 ? 11.769 -8.741 -12.242 1.00 94.75 295 GLY A O 1
ATOM 2311 N N . ASP A 1 296 ? 11.190 -9.062 -10.088 1.00 95.25 296 ASP A N 1
ATOM 2312 C CA . ASP A 1 296 ? 11.287 -10.520 -10.058 1.00 95.25 296 ASP A CA 1
ATOM 2313 C C . ASP A 1 296 ? 10.023 -11.134 -9.425 1.00 95.25 296 ASP A C 1
ATOM 2315 O O . ASP A 1 296 ? 8.979 -10.485 -9.313 1.00 95.25 296 ASP A O 1
ATOM 2319 N N . LEU A 1 297 ? 10.063 -12.419 -9.082 1.00 96.94 297 LEU A N 1
ATOM 2320 C CA . LEU A 1 297 ? 8.968 -13.127 -8.423 1.00 96.94 297 LEU A CA 1
ATOM 2321 C C . LEU A 1 297 ? 9.380 -13.601 -7.019 1.00 96.94 297 LEU A C 1
ATOM 2323 O O . LEU A 1 297 ? 8.893 -14.625 -6.556 1.00 96.94 297 LEU A O 1
ATOM 2327 N N . ASP A 1 298 ? 10.268 -12.881 -6.320 1.00 95.06 298 ASP A N 1
ATOM 2328 C CA . ASP A 1 298 ? 10.760 -13.234 -4.975 1.00 95.06 298 ASP A CA 1
ATOM 2329 C C . ASP A 1 298 ? 9.907 -12.667 -3.817 1.00 95.06 298 ASP A C 1
ATOM 2331 O O . ASP A 1 298 ? 10.144 -12.941 -2.628 1.00 95.06 298 ASP A O 1
ATOM 2335 N N . GLY A 1 299 ? 8.874 -11.904 -4.174 1.00 93.19 299 GLY A N 1
ATOM 2336 C CA . GLY A 1 299 ? 7.978 -11.215 -3.248 1.00 93.19 299 GLY A CA 1
ATOM 2337 C C . GLY A 1 299 ? 7.456 -9.872 -3.750 1.00 93.19 299 GLY A C 1
ATOM 2338 O O . GLY A 1 299 ? 6.709 -9.225 -3.013 1.00 93.19 299 GLY A O 1
ATOM 2339 N N . ASP A 1 300 ? 7.846 -9.469 -4.962 1.00 95.12 300 ASP A N 1
ATOM 2340 C CA . ASP A 1 300 ? 7.387 -8.249 -5.617 1.00 95.12 300 ASP A CA 1
ATOM 2341 C C . ASP A 1 300 ? 5.862 -8.200 -5.770 1.00 95.12 300 ASP A C 1
ATOM 2343 O O . ASP A 1 300 ? 5.202 -9.166 -6.172 1.00 95.12 300 ASP A O 1
ATOM 2347 N N . ASP A 1 301 ? 5.317 -7.020 -5.478 1.00 94.06 301 ASP A N 1
ATOM 2348 C CA . ASP A 1 301 ? 3.928 -6.684 -5.751 1.00 94.06 301 ASP A CA 1
ATOM 2349 C C . ASP A 1 301 ? 3.809 -5.959 -7.093 1.00 94.06 301 ASP A C 1
ATOM 2351 O O . ASP A 1 301 ? 4.502 -4.973 -7.370 1.00 94.06 301 ASP A O 1
ATOM 2355 N N . TYR A 1 302 ? 2.853 -6.409 -7.893 1.00 97.75 302 TYR A N 1
ATOM 2356 C CA . TYR A 1 302 ? 2.527 -5.855 -9.192 1.00 97.75 302 TYR A CA 1
ATOM 2357 C C . TYR A 1 302 ? 1.200 -5.119 -9.128 1.00 97.75 302 TYR A C 1
ATOM 2359 O O . TYR A 1 302 ? 0.201 -5.610 -8.596 1.00 97.75 302 TYR A O 1
ATOM 2367 N N . LEU A 1 303 ? 1.195 -3.925 -9.706 1.00 97.62 303 LEU A N 1
ATOM 2368 C CA . LEU A 1 303 ? -0.003 -3.148 -9.947 1.00 97.62 303 LEU A CA 1
ATOM 2369 C C . LEU A 1 303 ? -0.560 -3.538 -11.316 1.00 97.62 303 LEU A C 1
ATOM 2371 O O . LEU A 1 303 ? 0.082 -3.272 -12.329 1.00 97.62 303 LEU A O 1
ATOM 2375 N N . VAL A 1 304 ? -1.743 -4.146 -11.343 1.00 98.31 304 VAL A N 1
ATOM 2376 C CA . VAL A 1 304 ? -2.473 -4.476 -12.572 1.00 98.31 304 VAL A CA 1
ATOM 2377 C C . VAL A 1 304 ? -3.712 -3.596 -12.640 1.00 98.31 304 VAL A C 1
ATOM 2379 O O . VAL A 1 304 ? -4.559 -3.672 -11.757 1.00 98.31 304 VAL A O 1
ATOM 2382 N N . MET A 1 305 ? -3.829 -2.750 -13.659 1.00 97.94 305 MET A N 1
ATOM 2383 C CA . MET A 1 305 ? -4.970 -1.840 -13.834 1.00 97.94 305 MET A CA 1
ATOM 2384 C C . MET A 1 305 ? -5.615 -2.059 -15.199 1.00 97.94 305 MET A C 1
ATOM 2386 O O . MET A 1 305 ? -4.910 -2.291 -16.179 1.00 97.94 305 MET A O 1
ATOM 2390 N N . TRP A 1 306 ? -6.943 -1.974 -15.265 1.00 97.44 306 TRP A N 1
ATOM 2391 C CA . TRP A 1 306 ? -7.750 -2.114 -16.488 1.00 97.44 306 TRP A CA 1
ATOM 2392 C C . TRP A 1 306 ? -8.765 -0.973 -16.662 1.00 97.44 306 TRP A C 1
ATOM 2394 O O . TRP A 1 306 ? -9.706 -1.085 -17.444 1.00 97.44 306 TRP A O 1
ATOM 2404 N N . ASP A 1 307 ? -8.557 0.139 -15.955 1.00 97.00 307 ASP A N 1
ATOM 2405 C CA . ASP A 1 307 ? -9.338 1.370 -16.089 1.00 97.00 307 ASP A CA 1
ATOM 2406 C C . ASP A 1 307 ? -9.016 2.074 -17.426 1.00 97.00 307 ASP A C 1
ATOM 2408 O O . ASP A 1 307 ? -7.877 2.517 -17.617 1.00 97.00 307 ASP A O 1
ATOM 2412 N N . PRO A 1 308 ? -9.980 2.194 -18.358 1.00 96.00 308 PRO A N 1
ATOM 2413 C CA . PRO A 1 308 ? -9.729 2.714 -19.700 1.00 96.00 308 PRO A CA 1
ATOM 2414 C C . PRO A 1 308 ? -9.375 4.207 -19.728 1.00 96.00 308 PRO A C 1
ATOM 2416 O O . PRO A 1 308 ? -8.722 4.640 -20.676 1.00 96.00 308 PRO A O 1
ATOM 2419 N N . ASP A 1 309 ? -9.756 4.993 -18.714 1.00 95.88 309 ASP A N 1
ATOM 2420 C CA . ASP A 1 309 ? -9.534 6.445 -18.717 1.00 95.88 309 ASP A CA 1
ATOM 2421 C C . ASP A 1 309 ? -8.069 6.812 -18.446 1.00 95.88 309 ASP A C 1
ATOM 2423 O O . ASP A 1 309 ? -7.620 7.908 -18.783 1.00 95.88 309 ASP A O 1
ATOM 2427 N N . ILE A 1 310 ? -7.325 5.909 -17.802 1.00 96.00 310 ILE A N 1
ATOM 2428 C CA . ILE A 1 310 ? -5.921 6.110 -17.416 1.00 96.00 310 ILE A CA 1
ATOM 2429 C C . ILE A 1 310 ? -4.955 5.231 -18.214 1.00 96.00 310 ILE A C 1
ATOM 2431 O O . ILE A 1 310 ? -3.767 5.181 -17.895 1.00 96.00 310 ILE A O 1
ATOM 2435 N N . MET A 1 311 ? -5.445 4.545 -19.248 1.00 95.62 311 MET A N 1
ATOM 2436 C CA . MET A 1 311 ? -4.593 3.794 -20.163 1.00 95.62 311 MET A CA 1
ATOM 2437 C C . MET A 1 311 ? -3.820 4.741 -21.080 1.00 95.62 311 MET A C 1
ATOM 2439 O O . MET A 1 311 ? -4.418 5.649 -21.668 1.00 95.62 311 MET A O 1
ATOM 2443 N N . PRO A 1 312 ? -2.513 4.508 -21.290 1.00 95.44 312 PRO A N 1
ATOM 2444 C CA . PRO A 1 312 ? -1.796 5.152 -22.379 1.00 95.44 312 PRO A CA 1
ATOM 2445 C C . PRO A 1 312 ? -2.501 4.908 -23.726 1.00 95.44 312 PRO A C 1
ATOM 2447 O O . PRO A 1 312 ? -3.121 3.857 -23.916 1.00 95.44 312 PRO A O 1
ATOM 2450 N N . PRO A 1 313 ? -2.417 5.827 -24.699 1.00 93.19 313 PRO A N 1
ATOM 2451 C CA . PRO A 1 313 ? -2.857 5.562 -26.060 1.00 93.19 313 PRO A CA 1
ATOM 2452 C C . PRO A 1 313 ? -1.978 4.476 -26.713 1.00 93.19 313 PRO A C 1
ATOM 2454 O O . PRO A 1 313 ? -0.781 4.420 -26.434 1.00 93.19 313 PRO A O 1
ATOM 2457 N N . PRO A 1 314 ? -2.508 3.660 -27.647 1.00 89.94 314 PRO A N 1
ATOM 2458 C CA . PRO A 1 314 ? -1.753 2.564 -28.270 1.00 89.94 314 PRO A CA 1
ATOM 2459 C C . PRO A 1 314 ? -0.418 2.943 -28.924 1.00 89.94 314 PRO A C 1
ATOM 2461 O O . PRO A 1 314 ? 0.486 2.117 -28.999 1.00 89.94 314 PRO A O 1
ATOM 2464 N N . GLY A 1 315 ? -0.277 4.192 -29.382 1.00 89.06 315 GLY A N 1
ATOM 2465 C CA . GLY A 1 315 ? 0.977 4.718 -29.936 1.00 89.06 315 GLY A CA 1
ATOM 2466 C C . GLY A 1 315 ? 2.131 4.797 -28.928 1.00 89.06 315 GLY A C 1
ATOM 2467 O O . GLY A 1 315 ? 3.284 4.854 -29.336 1.00 89.06 315 GLY A O 1
ATOM 2468 N N . GLU A 1 316 ? 1.817 4.779 -27.633 1.00 92.00 316 GLU A N 1
ATOM 2469 C CA . GLU A 1 316 ? 2.751 4.892 -26.506 1.00 92.00 316 GLU A CA 1
ATOM 2470 C C . GLU A 1 316 ? 2.890 3.564 -25.739 1.00 92.00 316 GLU A C 1
ATOM 2472 O O . GLU A 1 316 ? 3.555 3.490 -24.706 1.00 92.00 316 GLU A O 1
ATOM 2477 N N . TRP A 1 317 ? 2.247 2.490 -26.212 1.00 91.88 317 TRP A N 1
ATOM 2478 C CA . TRP A 1 317 ? 2.286 1.197 -25.532 1.00 91.88 317 TRP A CA 1
ATOM 2479 C C . TRP A 1 317 ? 3.667 0.562 -25.612 1.00 91.88 317 TRP A C 1
ATOM 2481 O O . TRP A 1 317 ? 4.284 0.518 -26.675 1.00 91.88 317 TRP A O 1
ATOM 2491 N N . ASN A 1 318 ? 4.088 -0.035 -24.493 1.00 91.31 318 ASN A N 1
ATOM 2492 C CA . ASN A 1 318 ? 5.255 -0.909 -24.426 1.00 91.31 318 ASN A CA 1
ATOM 2493 C C . ASN A 1 318 ? 6.551 -0.254 -24.929 1.00 91.31 318 ASN A C 1
ATOM 2495 O O . ASN A 1 318 ? 7.351 -0.918 -25.591 1.00 91.31 318 ASN A O 1
ATOM 2499 N N . HIS A 1 319 ? 6.775 1.012 -24.550 1.00 91.69 319 HIS A N 1
ATOM 2500 C CA . HIS A 1 319 ? 8.049 1.715 -24.740 1.00 91.69 319 HIS A CA 1
ATOM 2501 C C . HIS A 1 319 ? 9.235 0.823 -24.347 1.00 91.69 319 HIS A C 1
ATOM 2503 O O . HIS A 1 319 ? 9.105 -0.025 -23.461 1.00 91.69 319 HIS A O 1
ATOM 2509 N N . GLU A 1 320 ? 10.388 0.998 -24.990 1.00 92.12 320 GLU A N 1
ATOM 2510 C CA . GLU A 1 320 ? 11.570 0.176 -24.720 1.00 92.12 320 GLU A CA 1
ATOM 2511 C C . GLU A 1 320 ? 11.876 0.127 -23.215 1.00 92.12 320 GLU A C 1
ATOM 2513 O O . GLU A 1 320 ? 11.908 1.162 -22.539 1.00 92.12 320 GLU A O 1
ATOM 2518 N N . ALA A 1 321 ? 12.005 -1.091 -22.684 1.00 92.75 321 ALA A N 1
ATOM 2519 C CA . ALA A 1 321 ? 12.258 -1.321 -21.269 1.00 92.75 321 ALA A CA 1
ATOM 2520 C C . ALA A 1 321 ? 13.730 -1.034 -20.961 1.00 92.75 321 ALA A C 1
ATOM 25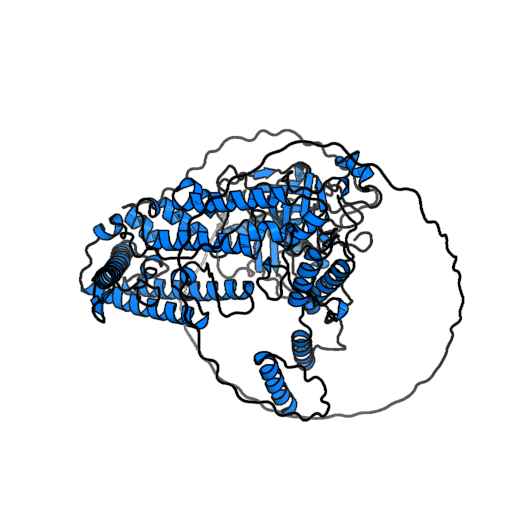22 O O . ALA A 1 321 ? 14.612 -1.498 -21.682 1.00 92.75 321 ALA A O 1
ATOM 2523 N N . MET A 1 322 ? 13.992 -0.312 -19.869 1.00 94.69 322 MET A N 1
ATOM 2524 C CA . MET A 1 322 ? 15.355 -0.013 -19.425 1.00 94.69 322 MET A CA 1
ATOM 2525 C C . MET A 1 322 ? 16.120 -1.316 -19.137 1.00 94.69 322 MET A C 1
ATOM 2527 O O . MET A 1 322 ? 15.522 -2.348 -18.807 1.00 94.69 322 MET A O 1
ATOM 2531 N N . ASP A 1 323 ? 17.442 -1.289 -19.266 1.00 92.94 323 ASP A N 1
ATOM 2532 C CA . ASP A 1 323 ? 18.285 -2.367 -18.761 1.00 92.94 323 ASP A CA 1
ATOM 2533 C C . ASP A 1 323 ? 18.419 -2.234 -17.237 1.00 92.94 323 ASP A C 1
ATOM 2535 O O . ASP A 1 323 ? 18.900 -1.226 -16.725 1.00 92.94 323 ASP A O 1
ATOM 2539 N N . TYR A 1 324 ? 17.953 -3.254 -16.519 1.00 92.00 324 TYR A N 1
ATOM 2540 C CA . TYR A 1 324 ? 18.009 -3.338 -15.057 1.00 92.00 324 TYR A CA 1
ATOM 2541 C C . TYR A 1 324 ? 19.165 -4.217 -14.574 1.00 92.00 324 TYR A C 1
ATOM 2543 O O . TYR A 1 324 ? 19.204 -4.600 -13.407 1.00 92.00 324 TYR A O 1
ATOM 2551 N N . THR A 1 325 ? 20.101 -4.573 -15.457 1.00 88.56 325 THR A N 1
ATOM 2552 C CA . THR A 1 325 ? 21.272 -5.367 -15.085 1.00 88.56 325 THR A CA 1
ATOM 2553 C C . THR A 1 325 ? 22.110 -4.599 -14.063 1.00 88.56 325 THR A C 1
ATOM 2555 O O . THR A 1 325 ? 22.728 -3.576 -14.363 1.00 88.56 325 THR A O 1
ATOM 2558 N N . GLY A 1 326 ? 22.112 -5.094 -12.825 1.00 84.12 326 GLY A N 1
ATOM 2559 C CA . GLY A 1 326 ? 22.898 -4.526 -11.738 1.00 84.12 326 GLY A CA 1
ATOM 2560 C C . GLY A 1 326 ? 24.407 -4.718 -11.945 1.00 84.12 326 GLY A C 1
ATOM 2561 O O . GLY A 1 326 ? 24.838 -5.626 -12.664 1.00 84.12 326 GLY A O 1
ATOM 2562 N N . PRO A 1 327 ? 25.246 -3.891 -11.298 1.00 87.50 327 PRO A N 1
ATOM 2563 C CA . PRO A 1 327 ? 26.687 -4.091 -11.321 1.00 87.50 327 PRO A CA 1
ATOM 2564 C C . PRO A 1 327 ? 27.057 -5.409 -10.629 1.00 87.50 327 PRO A C 1
ATOM 2566 O O . PRO A 1 327 ? 26.387 -5.847 -9.690 1.00 87.50 327 PRO A O 1
ATOM 2569 N N . LYS A 1 328 ? 28.169 -6.023 -11.052 1.00 88.06 328 LYS A N 1
ATOM 2570 C CA . LYS A 1 328 ? 28.692 -7.212 -10.372 1.00 88.06 328 LYS A CA 1
ATOM 2571 C C . LYS A 1 328 ? 28.982 -6.875 -8.904 1.00 88.06 328 LYS A C 1
ATOM 2573 O O . LYS A 1 328 ? 29.617 -5.858 -8.614 1.00 88.06 328 LYS A O 1
ATOM 2578 N N . ALA A 1 329 ? 28.521 -7.735 -7.997 1.00 88.44 329 ALA A N 1
ATOM 2579 C CA . ALA A 1 329 ? 28.785 -7.584 -6.575 1.00 88.44 329 ALA A CA 1
ATOM 2580 C C . ALA A 1 329 ? 30.294 -7.599 -6.287 1.00 88.44 329 ALA A C 1
ATOM 2582 O O . ALA A 1 329 ? 31.051 -8.351 -6.906 1.00 88.44 329 ALA A O 1
ATOM 2583 N N . LYS A 1 330 ? 30.729 -6.760 -5.345 1.00 87.31 330 LYS A N 1
ATOM 2584 C CA . LYS A 1 330 ? 32.092 -6.794 -4.821 1.00 87.31 330 LYS A CA 1
ATOM 2585 C C . LYS A 1 330 ? 32.255 -8.033 -3.952 1.00 87.31 330 LYS A C 1
ATOM 2587 O O . LYS A 1 330 ? 31.564 -8.184 -2.949 1.00 87.31 330 LYS A O 1
ATOM 2592 N N . GLU A 1 331 ? 33.179 -8.890 -4.352 1.00 86.44 331 GLU A N 1
ATOM 2593 C CA . GLU A 1 331 ? 33.587 -10.065 -3.592 1.00 86.44 331 GLU A CA 1
ATOM 2594 C C . GLU A 1 331 ? 34.760 -9.681 -2.674 1.00 86.44 331 GLU A C 1
ATOM 2596 O O . GLU A 1 331 ? 35.577 -8.826 -3.027 1.00 86.44 331 GLU A O 1
ATOM 2601 N N . VAL A 1 332 ? 34.803 -10.269 -1.478 1.00 84.25 332 VAL A N 1
ATOM 2602 C CA . VAL A 1 332 ? 35.926 -10.139 -0.539 1.00 84.25 332 VAL A CA 1
ATOM 2603 C C . VAL A 1 332 ? 36.764 -11.406 -0.648 1.00 84.25 332 VAL A C 1
ATOM 2605 O O . VAL A 1 332 ? 36.213 -12.506 -0.683 1.00 84.25 332 VAL A O 1
ATOM 2608 N N . ASP A 1 333 ? 38.085 -11.255 -0.706 1.00 83.06 333 ASP A N 1
ATOM 2609 C CA . ASP A 1 333 ? 39.000 -12.392 -0.726 1.00 83.06 333 ASP A CA 1
ATOM 2610 C C . ASP A 1 333 ? 39.071 -13.038 0.668 1.00 83.06 333 ASP A C 1
ATOM 2612 O O . ASP A 1 333 ? 39.517 -12.416 1.632 1.00 83.06 333 ASP A O 1
ATOM 2616 N N . GLY A 1 334 ? 38.674 -14.309 0.772 1.00 85.25 334 GLY A N 1
ATOM 2617 C CA . GLY A 1 334 ? 38.719 -15.074 2.022 1.00 85.25 334 GLY A CA 1
ATOM 2618 C C . GLY A 1 334 ? 37.432 -14.996 2.851 1.00 85.25 334 GLY A C 1
ATOM 2619 O O . GLY A 1 334 ? 36.343 -14.782 2.323 1.00 85.25 334 GLY A O 1
ATOM 2620 N N . GLU A 1 335 ? 37.541 -15.253 4.157 1.00 88.00 335 GLU A N 1
ATOM 2621 C CA . GLU A 1 335 ? 36.397 -15.190 5.074 1.00 88.00 335 GLU A CA 1
ATOM 2622 C C . GLU A 1 335 ? 36.037 -13.739 5.415 1.00 88.00 335 GLU A C 1
ATOM 2624 O O . GLU A 1 335 ? 36.913 -12.915 5.672 1.00 88.00 335 GLU A O 1
ATOM 2629 N N . VAL A 1 336 ? 34.735 -13.440 5.473 1.00 89.31 336 VAL A N 1
ATOM 2630 C CA . VAL A 1 336 ? 34.232 -12.114 5.858 1.00 89.31 336 VAL A CA 1
ATOM 2631 C C . VAL A 1 336 ? 34.615 -11.814 7.306 1.00 89.31 336 VAL A C 1
ATOM 2633 O O . VAL A 1 336 ? 34.195 -12.514 8.229 1.00 89.31 336 VAL A O 1
ATOM 2636 N N . THR A 1 337 ? 35.372 -10.739 7.518 1.00 93.12 337 THR A N 1
ATOM 2637 C CA . THR A 1 337 ? 35.804 -10.307 8.850 1.00 93.12 337 THR A CA 1
ATOM 2638 C C . THR A 1 337 ? 34.877 -9.240 9.435 1.00 93.12 337 THR A C 1
ATOM 2640 O O . THR A 1 337 ? 34.129 -8.559 8.732 1.00 93.12 337 THR A O 1
ATOM 2643 N N . VAL A 1 338 ? 34.962 -9.018 10.751 1.00 93.12 338 VAL A N 1
ATOM 2644 C CA . VAL A 1 338 ? 34.246 -7.913 11.418 1.00 93.12 338 VAL A CA 1
ATOM 2645 C C . VAL A 1 338 ? 34.653 -6.549 10.841 1.00 93.12 338 VAL A C 1
ATOM 2647 O O . VAL A 1 338 ? 33.814 -5.658 10.721 1.00 93.12 338 VAL A O 1
ATOM 2650 N N . ASN A 1 339 ? 35.912 -6.389 10.423 1.00 92.75 339 ASN A N 1
ATOM 2651 C CA . ASN A 1 339 ? 36.394 -5.150 9.811 1.00 92.75 339 ASN A CA 1
ATOM 2652 C C . ASN A 1 339 ? 35.756 -4.892 8.442 1.00 92.75 339 ASN A C 1
ATOM 2654 O O . ASN A 1 339 ? 35.474 -3.735 8.124 1.00 92.75 339 ASN A O 1
ATOM 2658 N N . ASP A 1 340 ? 35.468 -5.939 7.665 1.00 90.56 340 ASP A N 1
ATOM 2659 C CA . ASP A 1 340 ? 34.743 -5.814 6.395 1.00 90.56 340 ASP A CA 1
ATOM 2660 C C . ASP A 1 340 ? 33.309 -5.344 6.638 1.00 90.56 340 ASP A C 1
ATOM 2662 O O . ASP A 1 340 ? 32.825 -4.438 5.958 1.00 90.56 340 ASP A O 1
ATOM 2666 N N . ILE A 1 341 ? 32.658 -5.889 7.671 1.00 91.56 341 ILE A N 1
ATOM 2667 C CA . ILE A 1 341 ? 31.308 -5.484 8.082 1.00 91.56 341 ILE A CA 1
ATOM 2668 C C . ILE A 1 341 ? 31.294 -4.009 8.501 1.00 91.56 341 ILE A C 1
ATOM 2670 O O . ILE A 1 341 ? 30.463 -3.243 8.012 1.00 91.56 341 ILE A O 1
ATOM 2674 N N . ILE A 1 342 ? 32.225 -3.586 9.367 1.00 92.94 342 ILE A N 1
ATOM 2675 C CA . ILE A 1 342 ? 32.338 -2.187 9.815 1.00 92.94 342 ILE A CA 1
ATOM 2676 C C . ILE A 1 342 ? 32.614 -1.266 8.619 1.00 92.94 342 ILE A C 1
ATOM 2678 O O . ILE A 1 342 ? 31.942 -0.246 8.449 1.00 92.94 342 ILE A O 1
ATOM 2682 N N . SER A 1 343 ? 33.564 -1.636 7.759 1.00 90.69 343 SER A N 1
ATOM 2683 C CA . SER A 1 343 ? 33.937 -0.849 6.580 1.00 90.69 343 SER A CA 1
ATOM 2684 C C . SER A 1 343 ? 32.769 -0.698 5.612 1.00 90.69 343 SER A C 1
ATOM 2686 O O . SER A 1 343 ? 32.503 0.409 5.127 1.00 90.69 343 SER A O 1
ATOM 2688 N N . PHE A 1 344 ? 32.029 -1.781 5.359 1.00 90.69 344 PHE A N 1
ATOM 2689 C CA . PHE A 1 344 ? 30.838 -1.740 4.524 1.00 90.69 344 PHE A CA 1
ATOM 2690 C C . PHE A 1 344 ? 29.746 -0.879 5.155 1.00 90.69 344 PHE A C 1
ATOM 2692 O O . PHE A 1 344 ? 29.198 -0.024 4.466 1.00 90.69 344 PHE A O 1
ATOM 2699 N N . PHE A 1 345 ? 29.484 -1.021 6.456 1.00 91.69 345 PHE A N 1
ATOM 2700 C CA . PHE A 1 345 ? 28.489 -0.220 7.172 1.00 91.69 345 PHE A CA 1
ATOM 2701 C C . PHE A 1 345 ? 28.766 1.287 7.047 1.00 91.69 345 PHE A C 1
ATOM 2703 O O . PHE A 1 345 ? 27.890 2.056 6.648 1.00 91.69 345 PHE A O 1
ATOM 2710 N N . VAL A 1 346 ? 30.012 1.712 7.284 1.00 91.50 346 VAL A N 1
ATOM 2711 C CA . VAL A 1 346 ? 30.429 3.118 7.140 1.00 91.50 346 VAL A CA 1
ATOM 2712 C C . VAL A 1 346 ? 30.316 3.594 5.696 1.00 91.50 346 VAL A C 1
ATOM 2714 O O . VAL A 1 346 ? 29.812 4.689 5.434 1.00 91.50 346 VAL A O 1
ATOM 2717 N N . THR A 1 347 ? 30.779 2.783 4.745 1.00 89.75 347 THR A N 1
ATOM 2718 C CA . THR A 1 347 ? 30.721 3.122 3.318 1.00 89.75 347 THR A CA 1
ATOM 2719 C C . THR A 1 347 ? 29.271 3.247 2.858 1.00 89.75 347 THR A C 1
ATOM 2721 O O . THR A 1 347 ? 28.942 4.197 2.146 1.00 89.75 347 THR A O 1
ATOM 2724 N N . HIS A 1 348 ? 28.394 2.358 3.324 1.00 90.44 348 HIS A N 1
ATOM 2725 C CA . HIS A 1 348 ? 26.971 2.372 3.022 1.00 90.44 348 HIS A CA 1
ATOM 2726 C C . HIS A 1 348 ? 26.312 3.659 3.521 1.00 90.44 348 HIS A C 1
ATOM 2728 O O . HIS A 1 348 ? 25.737 4.396 2.724 1.00 90.44 348 HIS A O 1
ATOM 2734 N N . MET A 1 349 ? 26.505 4.017 4.796 1.00 88.81 349 MET A N 1
ATOM 2735 C CA . MET A 1 349 ? 25.960 5.254 5.377 1.00 88.81 349 MET A CA 1
ATOM 2736 C C . MET A 1 349 ? 26.439 6.539 4.678 1.00 88.81 349 MET A C 1
ATOM 2738 O O . MET A 1 349 ? 25.715 7.542 4.626 1.00 88.81 349 MET A O 1
ATOM 2742 N N . LYS A 1 350 ? 27.679 6.542 4.170 1.00 88.88 350 LYS A N 1
ATOM 2743 C CA . LYS A 1 350 ? 28.244 7.680 3.430 1.00 88.88 350 LYS A CA 1
ATOM 2744 C C . LYS A 1 350 ? 27.614 7.838 2.047 1.00 88.88 350 LYS A C 1
ATOM 2746 O O . LYS A 1 350 ? 27.409 8.969 1.615 1.00 88.88 350 LYS A O 1
ATOM 2751 N N . ASN A 1 351 ? 27.310 6.728 1.378 1.00 89.75 351 ASN A N 1
ATOM 2752 C CA . ASN A 1 351 ? 26.893 6.718 -0.024 1.00 89.75 351 ASN A CA 1
ATOM 2753 C C . ASN A 1 351 ? 25.395 6.443 -0.240 1.00 89.75 351 ASN A C 1
ATOM 2755 O O . ASN A 1 351 ? 24.938 6.434 -1.379 1.00 89.75 351 ASN A O 1
ATOM 2759 N N . GLU A 1 352 ? 24.615 6.247 0.823 1.00 88.12 352 GLU A N 1
ATOM 2760 C CA . GLU A 1 352 ? 23.162 6.105 0.738 1.00 88.12 352 GLU A CA 1
ATOM 2761 C C . GLU A 1 352 ? 22.511 7.414 0.249 1.00 88.12 352 GLU A C 1
ATOM 2763 O O . GLU A 1 352 ? 22.431 8.416 0.965 1.00 88.12 352 GLU A O 1
ATOM 2768 N N . ASN A 1 353 ? 22.042 7.414 -1.002 1.00 91.94 353 ASN A N 1
ATOM 2769 C CA . ASN A 1 353 ? 21.460 8.586 -1.665 1.00 91.94 353 ASN A CA 1
ATOM 2770 C C . ASN A 1 353 ? 20.168 8.292 -2.448 1.00 91.94 353 ASN A C 1
ATOM 2772 O O . ASN A 1 353 ? 19.660 9.183 -3.132 1.00 91.94 353 ASN A O 1
ATOM 2776 N N . LEU A 1 354 ? 19.591 7.093 -2.290 1.00 92.62 354 LEU A N 1
ATOM 2777 C CA . LEU A 1 354 ? 18.377 6.637 -2.978 1.00 92.62 354 LEU A CA 1
ATOM 2778 C C . LEU A 1 354 ? 17.242 7.675 -2.921 1.00 92.62 354 LEU A C 1
ATOM 2780 O O . LEU A 1 354 ? 16.681 8.062 -3.946 1.00 92.62 354 LEU A O 1
ATOM 2784 N N . GLY A 1 355 ? 16.954 8.196 -1.723 1.00 91.81 355 GLY A N 1
ATOM 2785 C CA . GLY A 1 355 ? 15.910 9.204 -1.529 1.00 91.81 355 GLY A CA 1
ATOM 2786 C C . GLY A 1 355 ? 16.197 10.531 -2.242 1.00 91.81 355 GLY A C 1
ATOM 2787 O O . GLY A 1 355 ? 15.279 11.158 -2.769 1.00 91.81 355 GLY A O 1
ATOM 2788 N N . GLN A 1 356 ? 17.463 10.954 -2.315 1.00 94.31 356 GLN A N 1
ATOM 2789 C CA . GLN A 1 356 ? 17.844 12.195 -2.999 1.00 94.31 356 GLN A CA 1
ATOM 2790 C C . GLN A 1 356 ? 17.721 12.054 -4.520 1.00 94.31 356 GLN A C 1
ATOM 2792 O O . GLN A 1 356 ? 17.215 12.967 -5.174 1.00 94.31 356 GLN A O 1
ATOM 2797 N N . ILE A 1 357 ? 18.116 10.897 -5.065 1.00 97.06 357 ILE A N 1
ATOM 2798 C CA . ILE A 1 357 ? 17.959 10.556 -6.485 1.00 97.06 357 ILE A CA 1
ATOM 2799 C C . ILE A 1 357 ? 16.471 10.556 -6.861 1.00 97.06 357 ILE A C 1
ATOM 2801 O O . ILE A 1 357 ? 16.082 11.216 -7.824 1.00 97.06 357 ILE A O 1
ATOM 2805 N N . ALA A 1 358 ? 15.618 9.906 -6.061 1.00 95.62 358 ALA A N 1
ATOM 2806 C CA . ALA A 1 358 ? 14.173 9.871 -6.295 1.00 95.62 358 ALA A CA 1
ATOM 2807 C C . ALA A 1 358 ? 13.528 11.272 -6.264 1.00 95.62 358 ALA A C 1
ATOM 2809 O O . ALA A 1 358 ? 12.640 11.580 -7.062 1.00 95.62 358 ALA A O 1
ATOM 2810 N N . VAL A 1 359 ? 13.974 12.150 -5.357 1.00 95.00 359 VAL A N 1
ATOM 2811 C CA . VAL A 1 359 ? 13.504 13.544 -5.295 1.00 95.00 359 VAL A CA 1
ATOM 2812 C C . VAL A 1 359 ? 13.948 14.337 -6.525 1.00 95.00 359 VAL A C 1
ATOM 2814 O O . VAL A 1 359 ? 13.134 15.060 -7.101 1.00 95.00 359 VAL A O 1
ATOM 2817 N N . ALA A 1 360 ? 15.207 14.200 -6.946 1.00 97.12 360 ALA A N 1
ATOM 2818 C CA . ALA A 1 360 ? 15.712 14.874 -8.136 1.00 97.12 360 ALA A CA 1
ATOM 2819 C C . ALA A 1 360 ? 14.978 14.416 -9.401 1.00 97.12 360 ALA A C 1
ATOM 2821 O O . ALA A 1 360 ? 14.568 15.267 -10.188 1.00 97.12 360 ALA A O 1
ATOM 2822 N N . HIS A 1 361 ? 14.732 13.108 -9.550 1.00 98.12 361 HIS A N 1
ATOM 2823 C CA . HIS A 1 361 ? 13.965 12.545 -10.668 1.00 98.12 361 HIS A CA 1
ATOM 2824 C C . HIS A 1 361 ? 12.584 13.192 -10.769 1.00 98.12 361 HIS A C 1
ATOM 2826 O O . HIS A 1 361 ? 12.237 13.737 -11.812 1.00 98.12 361 HIS A O 1
ATOM 2832 N N . ARG A 1 362 ? 11.844 13.266 -9.656 1.00 96.50 362 ARG A N 1
ATOM 2833 C CA . ARG A 1 362 ? 10.523 13.914 -9.623 1.00 96.50 362 ARG A CA 1
ATOM 2834 C C . ARG A 1 362 ? 10.562 15.388 -10.027 1.00 96.50 362 ARG A C 1
ATOM 2836 O O . ARG A 1 362 ? 9.643 15.862 -10.690 1.00 96.50 362 ARG A O 1
ATOM 2843 N N . PHE A 1 363 ? 11.584 16.133 -9.607 1.00 97.44 363 PHE A N 1
ATOM 2844 C CA . PHE A 1 363 ? 11.706 17.547 -9.970 1.00 97.44 363 PHE A CA 1
ATOM 2845 C C . PHE A 1 363 ? 12.076 17.740 -11.439 1.00 97.44 363 PHE A C 1
ATOM 2847 O O . PHE A 1 363 ? 11.517 18.627 -12.085 1.00 97.44 363 PHE A O 1
ATOM 2854 N N . TRP A 1 364 ? 12.969 16.908 -11.978 1.00 97.81 364 TRP A N 1
ATOM 2855 C CA . TRP A 1 364 ? 13.307 16.929 -13.399 1.00 97.81 364 TRP A CA 1
ATOM 2856 C C . TRP A 1 364 ? 12.128 16.512 -14.275 1.00 97.81 364 TRP A C 1
ATOM 2858 O O . TRP A 1 364 ? 11.830 17.220 -15.236 1.00 97.81 364 TRP A O 1
ATOM 2868 N N . ALA A 1 365 ? 11.398 15.462 -13.896 1.00 97.75 365 ALA A N 1
ATOM 2869 C CA . ALA A 1 365 ? 10.216 14.996 -14.614 1.00 97.75 365 ALA A CA 1
ATOM 2870 C C . ALA A 1 365 ? 9.110 16.066 -14.671 1.00 97.75 365 ALA A C 1
ATOM 2872 O O . ALA A 1 365 ? 8.460 16.233 -15.698 1.00 97.75 365 ALA A O 1
ATOM 2873 N N . ASP A 1 366 ? 8.914 16.846 -13.604 1.00 97.56 366 ASP A N 1
ATOM 2874 C CA . ASP A 1 366 ? 7.962 17.966 -13.629 1.00 97.56 366 ASP A CA 1
ATOM 2875 C C . ASP A 1 366 ? 8.475 19.137 -14.492 1.00 97.56 366 ASP A C 1
ATOM 2877 O O . ASP A 1 366 ? 7.724 19.744 -15.260 1.00 97.56 366 ASP A O 1
ATOM 2881 N N . ARG A 1 367 ? 9.783 19.426 -14.415 1.00 96.69 367 ARG A N 1
ATOM 2882 C CA . ARG A 1 367 ? 10.415 20.569 -15.089 1.00 96.69 367 ARG A CA 1
ATOM 2883 C C . ARG A 1 367 ? 10.536 20.392 -16.601 1.00 96.69 367 ARG A C 1
ATOM 2885 O O . ARG A 1 367 ? 10.474 21.387 -17.330 1.00 96.69 367 ARG A O 1
ATOM 2892 N N . ARG A 1 368 ? 10.789 19.170 -17.069 1.00 96.75 368 ARG A N 1
ATOM 2893 C CA . ARG A 1 368 ? 11.057 18.852 -18.476 1.00 96.75 368 ARG A CA 1
ATOM 2894 C C . ARG A 1 368 ? 9.754 18.613 -19.238 1.00 96.75 368 ARG A C 1
ATOM 2896 O O . ARG A 1 368 ? 8.811 18.003 -18.741 1.00 96.75 368 ARG A O 1
ATOM 2903 N N . ALA A 1 369 ? 9.700 19.091 -20.482 1.00 95.56 369 ALA A N 1
ATOM 2904 C CA . ALA A 1 369 ? 8.523 18.914 -21.333 1.00 95.56 369 ALA A CA 1
ATOM 2905 C C . ALA A 1 369 ? 8.232 17.423 -21.577 1.00 95.56 369 ALA A C 1
ATOM 2907 O O . ALA A 1 369 ? 7.098 16.994 -21.375 1.00 95.56 369 ALA A O 1
ATOM 2908 N N . GLU A 1 370 ? 9.277 16.649 -21.879 1.00 95.31 370 GLU A N 1
ATOM 2909 C CA . GLU A 1 370 ? 9.256 15.197 -22.123 1.00 95.31 370 GLU A CA 1
ATOM 2910 C C . GLU A 1 370 ? 9.047 14.353 -20.852 1.00 95.31 370 GLU A C 1
ATOM 2912 O O . GLU A 1 370 ? 8.894 13.134 -20.921 1.00 95.31 370 GLU A O 1
ATOM 2917 N N . GLY A 1 371 ? 9.010 14.986 -19.676 1.00 96.88 371 GLY A N 1
ATOM 2918 C CA . GLY A 1 371 ? 8.797 14.297 -18.411 1.00 96.88 371 GLY A CA 1
ATOM 2919 C C . GLY A 1 371 ? 9.886 13.269 -18.121 1.00 96.88 371 GLY A C 1
ATOM 2920 O O . GLY A 1 371 ? 11.073 13.565 -18.240 1.00 96.88 371 GLY A O 1
ATOM 2921 N N . VAL A 1 372 ? 9.475 12.049 -17.768 1.00 97.94 372 VAL A N 1
ATOM 2922 C CA . VAL A 1 372 ? 10.402 10.950 -17.445 1.00 97.94 372 VAL A CA 1
ATOM 2923 C C . VAL A 1 372 ? 11.227 10.459 -18.642 1.00 97.94 372 VAL A C 1
ATOM 2925 O O . VAL A 1 372 ? 12.182 9.717 -18.443 1.00 97.94 372 VAL A O 1
ATOM 2928 N N . LYS A 1 373 ? 10.878 10.867 -19.871 1.00 97.69 373 LYS A N 1
ATOM 2929 C CA . LYS A 1 373 ? 11.625 10.538 -21.095 1.00 97.69 373 LYS A CA 1
ATOM 2930 C C . LYS A 1 373 ? 12.843 11.447 -21.317 1.00 97.69 373 LYS A C 1
ATOM 2932 O O . LYS A 1 373 ? 13.585 11.219 -22.264 1.00 97.69 373 LYS A O 1
ATOM 2937 N N . SER A 1 374 ? 13.058 12.464 -20.475 1.00 98.00 374 SER A N 1
ATOM 2938 C CA . SER A 1 374 ? 14.227 13.339 -20.602 1.00 98.00 374 SER A CA 1
ATOM 2939 C C . SER A 1 374 ? 15.526 12.608 -20.254 1.00 98.00 374 SER A C 1
ATOM 2941 O O . SER A 1 374 ? 15.535 11.702 -19.417 1.00 98.00 374 SER A O 1
ATOM 2943 N N . GLU A 1 375 ? 16.642 13.057 -20.831 1.00 97.56 375 GLU A N 1
ATOM 2944 C CA . GLU A 1 375 ? 17.973 12.489 -20.575 1.00 97.56 375 GLU A CA 1
ATOM 2945 C C . GLU A 1 375 ? 18.316 12.455 -19.075 1.00 97.56 375 GLU A C 1
ATOM 2947 O O . GLU A 1 375 ? 18.838 11.457 -18.577 1.00 97.56 375 GLU A O 1
ATOM 2952 N N . GLU A 1 376 ? 17.960 13.502 -18.319 1.00 98.12 376 GLU A N 1
ATOM 2953 C CA . GLU A 1 376 ? 18.214 13.538 -16.875 1.00 98.12 376 GLU A CA 1
ATOM 2954 C C . GLU A 1 376 ? 17.393 12.498 -16.120 1.00 98.12 376 GLU A C 1
ATOM 2956 O O . GLU A 1 376 ? 17.908 11.852 -15.208 1.00 98.12 376 GLU A O 1
ATOM 2961 N N . CYS A 1 377 ? 16.119 12.323 -16.482 1.00 98.31 377 CYS A N 1
ATOM 2962 C CA . CYS A 1 377 ? 15.248 11.356 -15.823 1.00 98.31 377 CYS A CA 1
ATOM 2963 C C . CYS A 1 377 ? 15.682 9.920 -16.122 1.00 98.31 377 CYS A C 1
ATOM 2965 O O . CYS A 1 377 ? 15.676 9.095 -15.210 1.00 98.31 377 CYS A O 1
ATOM 2967 N N . ILE A 1 378 ? 16.120 9.635 -17.351 1.00 98.00 378 ILE A N 1
ATOM 2968 C CA . ILE A 1 378 ? 16.671 8.328 -17.735 1.00 98.00 378 ILE A CA 1
ATOM 2969 C C . ILE A 1 378 ? 17.965 8.046 -16.957 1.00 98.00 378 ILE A C 1
ATOM 2971 O O . ILE A 1 378 ? 18.125 6.967 -16.385 1.00 98.00 378 ILE A O 1
ATOM 2975 N N . ALA A 1 379 ? 18.875 9.019 -16.860 1.00 97.88 379 ALA A N 1
ATOM 2976 C CA . ALA A 1 379 ? 20.101 8.866 -16.076 1.00 97.88 379 ALA A CA 1
ATOM 2977 C C . ALA A 1 379 ? 19.808 8.656 -14.577 1.00 97.88 379 ALA A C 1
ATOM 2979 O O . ALA A 1 379 ? 20.410 7.800 -13.928 1.00 97.88 379 ALA A O 1
ATOM 2980 N N . LEU A 1 380 ? 18.835 9.387 -14.028 1.00 98.12 380 LEU A N 1
ATOM 2981 C CA . LEU A 1 380 ? 18.394 9.236 -12.640 1.00 98.12 380 LEU A CA 1
ATOM 2982 C C . LEU A 1 380 ? 17.683 7.903 -12.382 1.00 98.12 380 LEU A C 1
ATOM 2984 O O . LEU A 1 380 ? 17.851 7.349 -11.299 1.00 98.12 380 LEU A O 1
ATOM 2988 N N . ALA A 1 381 ? 16.927 7.367 -13.344 1.00 97.50 381 ALA A N 1
ATOM 2989 C CA . ALA A 1 381 ? 16.310 6.045 -13.239 1.00 97.50 381 ALA A CA 1
ATOM 2990 C C . ALA A 1 381 ? 17.375 4.935 -13.160 1.00 97.50 381 ALA A C 1
ATOM 2992 O O . ALA A 1 381 ? 17.301 4.081 -12.275 1.00 97.50 381 ALA A O 1
ATOM 2993 N N . ASN A 1 382 ? 18.421 5.012 -13.992 1.00 96.38 382 ASN A N 1
ATOM 2994 C CA . ASN A 1 382 ? 19.572 4.104 -13.924 1.00 96.38 382 ASN A CA 1
ATOM 2995 C C . ASN A 1 382 ? 20.290 4.190 -12.565 1.00 96.38 382 ASN A C 1
ATOM 2997 O O . ASN A 1 382 ? 20.516 3.173 -11.908 1.00 96.38 382 ASN A O 1
ATOM 3001 N N . LEU A 1 383 ? 20.584 5.407 -12.089 1.00 96.31 383 LEU A N 1
ATOM 3002 C CA . LEU A 1 383 ? 21.200 5.613 -10.773 1.00 96.31 383 LEU A CA 1
ATOM 3003 C C . LEU A 1 383 ? 20.321 5.108 -9.627 1.00 96.31 383 LEU A C 1
ATOM 3005 O O . LEU A 1 383 ? 20.837 4.564 -8.653 1.00 96.31 383 LEU A O 1
ATOM 3009 N N . HIS A 1 384 ? 19.002 5.270 -9.736 1.00 96.19 384 HIS A N 1
ATOM 3010 C CA . HIS A 1 384 ? 18.064 4.755 -8.748 1.00 96.19 384 HIS A CA 1
ATOM 3011 C C . HIS A 1 384 ? 18.102 3.223 -8.701 1.00 96.19 384 HIS A C 1
ATOM 3013 O O . HIS A 1 384 ? 18.157 2.661 -7.611 1.00 96.19 384 HIS A O 1
ATOM 3019 N N . SER A 1 385 ? 18.130 2.549 -9.857 1.00 94.69 385 SER A N 1
ATOM 3020 C CA . SER A 1 385 ? 18.283 1.089 -9.929 1.00 94.69 385 SER A CA 1
ATOM 3021 C C . SER A 1 385 ? 19.571 0.628 -9.240 1.00 94.69 385 SER A C 1
ATOM 3023 O O . SER A 1 385 ? 19.535 -0.237 -8.367 1.00 94.69 385 SER A O 1
ATOM 3025 N N . MET A 1 386 ? 20.702 1.275 -9.542 1.00 93.69 386 MET A N 1
ATOM 3026 C CA . MET A 1 386 ? 21.980 0.985 -8.881 1.00 93.69 386 MET A CA 1
ATOM 3027 C C . MET A 1 386 ? 21.920 1.208 -7.362 1.00 93.69 386 MET A C 1
ATOM 3029 O O . MET A 1 386 ? 22.467 0.418 -6.596 1.00 93.69 386 MET A O 1
ATOM 3033 N N . ALA A 1 387 ? 21.254 2.276 -6.913 1.00 93.88 387 ALA A N 1
ATOM 3034 C CA . ALA A 1 387 ? 21.135 2.608 -5.497 1.00 93.88 387 ALA A CA 1
ATOM 3035 C C . ALA A 1 387 ? 20.289 1.584 -4.719 1.00 93.88 387 ALA A C 1
ATOM 3037 O O . ALA A 1 387 ? 20.603 1.303 -3.563 1.00 93.88 387 ALA A O 1
ATOM 3038 N N . VAL A 1 388 ? 19.253 1.003 -5.339 1.00 91.31 388 VAL A N 1
ATOM 3039 C CA . VAL A 1 388 ? 18.442 -0.074 -4.739 1.00 91.31 388 VAL A CA 1
ATOM 3040 C C . VAL A 1 388 ? 19.289 -1.324 -4.493 1.00 91.31 388 VAL A C 1
ATOM 3042 O O . VAL A 1 388 ? 19.218 -1.919 -3.416 1.00 91.31 388 VAL A O 1
ATOM 3045 N N . ASP A 1 389 ? 20.138 -1.694 -5.451 1.00 90.38 389 ASP A N 1
ATOM 3046 C CA . ASP A 1 389 ? 20.994 -2.877 -5.338 1.00 90.38 389 ASP A CA 1
ATOM 3047 C C . ASP A 1 389 ? 22.310 -2.625 -4.595 1.00 90.38 389 ASP A C 1
ATOM 3049 O O . ASP A 1 389 ? 23.099 -3.553 -4.406 1.00 90.38 389 ASP A O 1
ATOM 3053 N N . TYR A 1 390 ? 22.558 -1.408 -4.104 1.00 92.00 390 TYR A N 1
ATOM 3054 C CA . TYR A 1 390 ? 23.800 -1.080 -3.405 1.00 92.00 390 TYR A CA 1
ATOM 3055 C C . TYR A 1 390 ? 24.044 -1.988 -2.190 1.00 92.00 390 TYR A C 1
ATOM 3057 O O . TYR A 1 390 ? 25.151 -2.497 -2.002 1.00 92.00 390 TYR A O 1
ATOM 3065 N N . ALA A 1 391 ? 23.004 -2.258 -1.395 1.00 89.06 391 ALA A N 1
ATOM 3066 C CA . ALA A 1 391 ? 23.110 -3.136 -0.229 1.00 89.06 391 ALA A CA 1
ATOM 3067 C C . ALA A 1 391 ? 23.521 -4.576 -0.593 1.00 89.06 391 ALA A C 1
ATOM 3069 O O . ALA A 1 391 ? 24.150 -5.250 0.216 1.00 89.06 391 ALA A O 1
ATOM 3070 N N . LYS A 1 392 ? 23.184 -5.038 -1.806 1.00 86.88 392 LYS A N 1
ATOM 3071 C CA . LYS A 1 392 ? 23.502 -6.387 -2.300 1.00 86.88 392 LYS A CA 1
ATOM 3072 C C . LYS A 1 392 ? 24.850 -6.441 -3.017 1.00 86.88 392 LYS A C 1
ATOM 3074 O O . LYS A 1 392 ? 25.555 -7.437 -2.938 1.00 86.88 392 LYS A O 1
ATOM 3079 N N . THR A 1 393 ? 25.185 -5.384 -3.754 1.00 89.62 393 THR A N 1
ATOM 3080 C CA . THR A 1 393 ? 26.333 -5.363 -4.672 1.00 89.62 393 THR A CA 1
ATOM 3081 C C . THR A 1 393 ? 27.583 -4.746 -4.055 1.00 89.62 393 THR A C 1
ATOM 3083 O O . THR A 1 393 ? 28.687 -4.976 -4.539 1.00 89.62 393 THR A O 1
ATOM 3086 N N . GLY A 1 394 ? 27.453 -3.911 -3.024 1.00 90.00 394 GLY A N 1
ATOM 3087 C CA . GLY A 1 394 ? 28.577 -3.142 -2.486 1.00 90.00 394 GLY A CA 1
ATOM 3088 C C . GLY A 1 394 ? 29.081 -2.022 -3.410 1.00 90.00 394 GLY A C 1
ATOM 3089 O O . GLY A 1 394 ? 30.111 -1.391 -3.129 1.00 90.00 394 GLY A O 1
ATOM 3090 N N . VAL A 1 395 ? 28.367 -1.743 -4.505 1.00 91.06 395 VAL A N 1
ATOM 3091 C CA . VAL A 1 395 ? 28.697 -0.696 -5.480 1.00 91.06 395 VAL A CA 1
ATOM 3092 C C . VAL A 1 395 ? 27.790 0.520 -5.259 1.00 91.06 395 VAL A C 1
ATOM 3094 O O . VAL A 1 395 ? 26.587 0.423 -5.492 1.00 91.06 395 VAL A O 1
ATOM 3097 N N . PRO A 1 396 ? 28.323 1.665 -4.792 1.00 91.81 396 PRO A N 1
ATOM 3098 C CA . PRO A 1 396 ? 27.504 2.847 -4.549 1.00 91.81 396 PRO A CA 1
ATOM 3099 C C . PRO A 1 396 ? 27.074 3.510 -5.861 1.00 91.81 396 PRO A C 1
ATOM 3101 O O . PRO A 1 396 ? 27.870 3.641 -6.793 1.00 91.81 396 PRO A O 1
ATOM 3104 N N . ALA A 1 397 ? 25.840 4.014 -5.905 1.00 92.88 397 ALA A N 1
ATOM 3105 C CA . ALA A 1 397 ? 25.403 4.918 -6.962 1.00 92.88 397 ALA A CA 1
ATOM 3106 C C . ALA A 1 397 ? 26.019 6.302 -6.719 1.00 92.88 397 ALA A C 1
ATOM 3108 O O . ALA A 1 397 ? 25.624 7.013 -5.799 1.00 92.88 397 ALA A O 1
ATOM 3109 N N . ILE A 1 398 ? 27.009 6.704 -7.512 1.00 93.31 398 ILE A N 1
ATOM 3110 C CA . ILE A 1 398 ? 27.603 8.042 -7.391 1.00 93.31 398 ILE A CA 1
ATOM 3111 C C . ILE A 1 398 ? 26.607 9.046 -7.969 1.00 93.31 398 ILE A C 1
ATOM 3113 O O . ILE A 1 398 ? 26.344 9.004 -9.163 1.00 93.31 398 ILE A O 1
ATOM 3117 N N . PHE A 1 399 ? 26.050 9.932 -7.136 1.00 94.81 399 PHE A N 1
ATOM 3118 C CA . PHE A 1 399 ? 25.047 10.911 -7.567 1.00 94.81 399 PHE A CA 1
ATOM 3119 C C . PHE A 1 399 ? 25.723 12.170 -8.145 1.00 94.81 399 PHE A C 1
ATOM 3121 O O . PHE A 1 399 ? 26.218 12.978 -7.350 1.00 94.81 399 PHE A O 1
ATOM 3128 N N . PRO A 1 400 ? 25.747 12.364 -9.480 1.00 95.75 400 PRO A N 1
ATOM 3129 C CA . PRO A 1 400 ? 26.490 13.442 -10.128 1.00 95.75 400 PRO A CA 1
ATOM 3130 C C . PRO A 1 400 ? 25.870 14.819 -9.879 1.00 95.75 400 PRO A C 1
ATOM 3132 O O . PRO A 1 400 ? 24.664 14.952 -9.659 1.00 95.75 400 PRO A O 1
ATOM 3135 N N . GLU A 1 401 ? 26.700 15.858 -9.927 1.00 95.00 401 GLU A N 1
ATOM 3136 C CA . GLU A 1 401 ? 26.318 17.236 -9.597 1.00 95.00 401 GLU A CA 1
ATOM 3137 C C . GLU A 1 401 ? 25.366 17.854 -10.637 1.00 95.00 401 GLU A C 1
ATOM 3139 O O . GLU A 1 401 ? 24.513 18.677 -10.304 1.00 95.00 401 GLU A O 1
ATOM 3144 N N . GLU A 1 402 ? 25.485 17.437 -11.893 1.00 95.25 402 GLU A N 1
ATOM 3145 C CA . GLU A 1 402 ? 24.658 17.845 -13.027 1.00 95.25 402 GLU A CA 1
ATOM 3146 C C . GLU A 1 402 ? 23.232 17.284 -12.966 1.00 95.25 402 GLU A C 1
ATOM 3148 O O . GLU A 1 402 ? 22.296 17.928 -13.438 1.00 95.25 402 GLU A O 1
ATOM 3153 N N . LEU A 1 403 ? 23.044 16.125 -12.324 1.00 96.88 403 LEU A N 1
ATOM 3154 C CA . LEU A 1 403 ? 21.727 15.513 -12.135 1.00 96.88 403 LEU A CA 1
ATOM 3155 C C . LEU A 1 403 ? 21.020 16.027 -10.874 1.00 96.88 403 LEU A C 1
ATOM 3157 O O . LEU A 1 403 ? 19.812 15.828 -10.710 1.00 96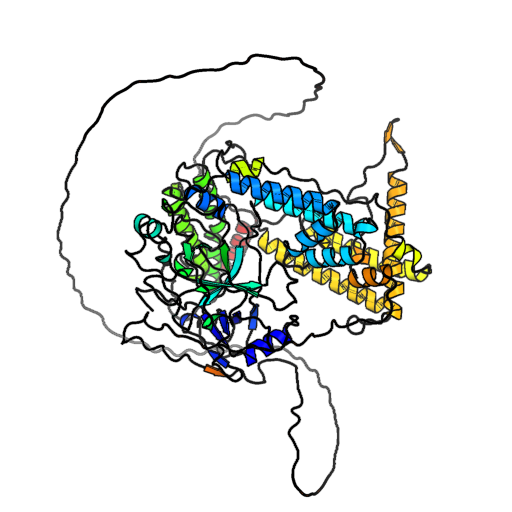.88 403 LEU A O 1
ATOM 3161 N N . ARG A 1 404 ? 21.728 16.737 -9.988 1.00 95.94 404 ARG A N 1
ATOM 3162 C CA . ARG A 1 404 ? 21.117 17.395 -8.827 1.00 95.94 404 ARG A CA 1
ATOM 3163 C C . ARG A 1 404 ? 20.260 18.569 -9.289 1.00 95.94 404 ARG A C 1
ATOM 3165 O O . ARG A 1 404 ? 20.687 19.436 -10.047 1.00 95.94 404 ARG A O 1
ATOM 3172 N N . PHE A 1 405 ? 19.027 18.623 -8.796 1.00 94.88 405 PHE A N 1
ATOM 3173 C CA . PHE A 1 405 ? 18.098 19.689 -9.154 1.00 94.88 405 PHE A CA 1
ATOM 3174 C C . PHE A 1 405 ? 18.411 20.982 -8.379 1.00 94.88 405 PHE A C 1
ATOM 3176 O O . PHE A 1 405 ? 18.212 21.043 -7.164 1.00 94.88 405 PHE A O 1
ATOM 3183 N N . LYS A 1 406 ? 18.866 22.025 -9.086 1.00 93.00 406 LYS A N 1
ATOM 3184 C CA . LYS A 1 406 ? 19.317 23.309 -8.497 1.00 93.00 406 LYS A CA 1
ATOM 3185 C C . LYS A 1 406 ? 18.358 24.488 -8.701 1.00 93.00 406 LYS A C 1
ATOM 3187 O O . LYS A 1 406 ? 18.558 25.548 -8.118 1.00 93.00 406 LYS A O 1
ATOM 3192 N N . GLY A 1 407 ? 17.349 24.336 -9.558 1.00 92.06 407 GLY A N 1
ATOM 3193 C CA . GLY A 1 407 ? 16.422 25.416 -9.904 1.00 92.06 407 GLY A CA 1
ATOM 3194 C C . GLY A 1 407 ? 15.322 25.657 -8.860 1.00 92.06 407 GLY A C 1
ATOM 3195 O O . GLY A 1 407 ? 15.234 24.933 -7.863 1.00 92.06 407 GLY A O 1
ATOM 3196 N N . PRO A 1 408 ? 14.429 26.637 -9.109 1.00 95.31 408 PRO A N 1
ATOM 3197 C CA . PRO A 1 408 ? 13.178 26.763 -8.368 1.00 95.31 408 PRO A CA 1
ATOM 3198 C C . PRO A 1 408 ? 12.407 25.443 -8.407 1.00 95.31 408 PRO A C 1
ATOM 3200 O O . PRO A 1 408 ? 12.289 24.824 -9.466 1.00 95.31 408 PRO A O 1
ATOM 3203 N N . LYS A 1 409 ? 11.895 25.003 -7.258 1.00 95.94 409 LYS A N 1
ATOM 3204 C CA . LYS A 1 409 ? 11.184 23.722 -7.124 1.00 95.94 409 LYS A CA 1
ATOM 3205 C C . LYS A 1 409 ? 9.713 23.875 -7.529 1.00 95.94 409 LYS A C 1
ATOM 3207 O O . LYS A 1 409 ? 9.193 24.988 -7.498 1.00 95.94 409 LYS A O 1
ATOM 3212 N N . PRO A 1 410 ? 9.013 22.809 -7.932 1.00 96.88 410 PRO A N 1
ATOM 3213 C CA . PRO A 1 410 ? 7.589 22.924 -8.224 1.00 96.88 410 PRO A CA 1
ATOM 3214 C C . PRO A 1 410 ? 6.785 23.241 -6.951 1.00 96.88 410 PRO A C 1
ATOM 3216 O O . PRO A 1 410 ? 7.133 22.791 -5.861 1.00 96.88 410 PRO A O 1
ATOM 3219 N N . HIS A 1 411 ? 5.695 24.004 -7.076 1.00 96.25 411 HIS A N 1
ATOM 3220 C CA . HIS A 1 411 ? 4.900 24.501 -5.940 1.00 96.25 411 HIS A CA 1
ATOM 3221 C C . HIS A 1 411 ? 4.358 23.391 -5.035 1.00 96.25 411 HIS A C 1
ATOM 3223 O O . HIS A 1 411 ? 4.246 23.588 -3.829 1.00 96.25 411 HIS A O 1
ATOM 3229 N N . TRP A 1 412 ? 4.084 22.210 -5.594 1.00 95.12 412 TRP A N 1
ATOM 3230 C CA . TRP A 1 412 ? 3.643 21.036 -4.840 1.00 95.12 412 TRP A CA 1
ATOM 3231 C C . TRP A 1 412 ? 4.709 20.483 -3.882 1.00 95.12 412 TRP A C 1
ATOM 3233 O O . TRP A 1 412 ? 4.397 19.634 -3.053 1.00 95.12 412 TRP A O 1
ATOM 3243 N N . SER A 1 413 ? 5.966 20.934 -3.976 1.00 93.31 413 SER A N 1
ATOM 3244 C CA . SER A 1 413 ? 7.024 20.554 -3.037 1.00 93.31 413 SER A CA 1
ATOM 3245 C C . SER A 1 413 ? 7.051 21.415 -1.772 1.00 93.31 413 SER A C 1
ATOM 3247 O O . SER A 1 413 ? 7.890 21.147 -0.916 1.00 93.31 413 SER A O 1
ATOM 3249 N N . GLU A 1 414 ? 6.258 22.493 -1.708 1.00 91.44 414 GLU A N 1
ATOM 3250 C CA . GLU A 1 414 ? 6.180 23.432 -0.573 1.00 91.44 414 GLU A CA 1
ATOM 3251 C C . GLU A 1 414 ? 7.542 24.027 -0.145 1.00 91.44 414 GLU A C 1
ATOM 3253 O O . GLU A 1 414 ? 7.762 24.373 1.012 1.00 91.44 414 GLU A O 1
ATOM 3258 N N . LYS A 1 415 ? 8.490 24.161 -1.087 1.00 90.06 415 LYS A N 1
ATOM 3259 C CA . LYS A 1 415 ? 9.841 24.697 -0.836 1.00 90.06 415 LYS A CA 1
ATOM 3260 C C . LYS A 1 415 ? 10.077 25.948 -1.670 1.00 90.06 415 LYS A C 1
ATOM 3262 O O . LYS A 1 415 ? 9.905 25.906 -2.883 1.00 90.06 415 LYS A O 1
ATOM 3267 N N . LEU A 1 416 ? 10.517 27.034 -1.036 1.00 88.88 416 LEU A N 1
ATOM 3268 C CA . LEU A 1 416 ? 10.877 28.283 -1.713 1.00 88.88 416 LEU A CA 1
ATOM 3269 C C . LEU A 1 416 ? 12.372 28.304 -2.104 1.00 88.88 416 LEU A C 1
ATOM 3271 O O . LEU A 1 416 ? 13.186 27.730 -1.376 1.00 88.88 416 LEU A O 1
ATOM 3275 N N . PRO A 1 417 ? 12.752 28.960 -3.220 1.00 92.88 417 PRO A N 1
ATOM 3276 C CA . PRO A 1 417 ? 11.871 29.525 -4.249 1.00 92.88 417 PRO A CA 1
ATOM 3277 C C . PRO A 1 417 ? 11.162 28.430 -5.072 1.00 92.88 417 PRO A C 1
ATOM 3279 O O . PRO A 1 417 ? 11.732 27.362 -5.311 1.00 92.88 417 PRO A O 1
ATOM 3282 N N . CYS A 1 418 ? 9.931 28.706 -5.529 1.00 95.69 418 CYS A N 1
ATOM 3283 C CA . CYS A 1 418 ? 9.132 27.754 -6.311 1.00 95.69 418 CYS A CA 1
ATOM 3284 C C . CYS A 1 418 ? 8.552 28.327 -7.616 1.00 95.69 418 CYS A C 1
ATOM 3286 O O . CYS A 1 418 ? 8.419 29.541 -7.765 1.00 95.69 418 CYS A O 1
ATOM 3288 N N . TYR A 1 419 ? 8.187 27.441 -8.550 1.00 96.19 419 TYR A N 1
ATOM 3289 C CA . TYR A 1 419 ? 7.388 27.743 -9.743 1.00 96.19 419 TYR A CA 1
ATOM 3290 C C . TYR A 1 419 ? 6.057 26.989 -9.718 1.00 96.19 419 TYR A C 1
ATOM 3292 O O . TYR A 1 419 ? 5.938 25.927 -9.108 1.00 96.19 419 TYR A O 1
ATOM 3300 N N . ARG A 1 420 ? 5.050 27.512 -10.422 1.00 96.94 420 ARG A N 1
ATOM 3301 C CA . ARG A 1 420 ? 3.761 26.830 -10.575 1.00 96.94 420 ARG A CA 1
ATOM 3302 C C . ARG A 1 420 ? 3.852 25.765 -11.669 1.00 96.94 420 ARG A C 1
ATOM 3304 O O . ARG A 1 420 ? 3.999 26.104 -12.840 1.00 96.94 420 ARG A O 1
ATOM 3311 N N . SER A 1 421 ? 3.752 24.497 -11.282 1.00 97.00 421 SER A N 1
ATOM 3312 C CA . SER A 1 421 ? 3.682 23.366 -12.210 1.00 97.00 421 SER A CA 1
ATOM 3313 C C . SER A 1 421 ? 2.310 23.293 -12.882 1.00 97.00 421 SER A C 1
ATOM 3315 O O . SER A 1 421 ? 1.275 23.401 -12.216 1.00 97.00 421 SER A O 1
ATOM 3317 N N . ASN A 1 422 ? 2.316 23.080 -14.199 1.00 94.94 422 ASN A N 1
ATOM 3318 C CA . ASN A 1 422 ? 1.120 22.820 -15.006 1.00 94.94 422 ASN A CA 1
ATOM 3319 C C . ASN A 1 422 ? 0.961 21.326 -15.359 1.00 94.94 422 ASN A C 1
ATOM 3321 O O . ASN A 1 422 ? 0.005 20.969 -16.047 1.00 94.94 422 ASN A O 1
ATOM 3325 N N . LYS A 1 423 ? 1.882 20.467 -14.899 1.00 96.62 423 LYS A N 1
ATOM 3326 C CA . LYS A 1 423 ? 1.847 19.008 -15.079 1.00 96.62 423 LYS A CA 1
ATOM 3327 C C . LYS A 1 423 ? 0.753 18.366 -14.222 1.00 96.62 423 LYS A C 1
ATOM 3329 O O . LYS A 1 423 ? 0.217 19.012 -13.314 1.00 96.62 423 LYS A O 1
ATOM 3334 N N . ALA A 1 424 ? 0.445 17.095 -14.469 1.00 97.19 424 ALA A N 1
ATOM 3335 C CA . ALA A 1 424 ? -0.608 16.355 -13.772 1.00 97.19 424 ALA A CA 1
ATOM 3336 C C . ALA A 1 424 ? -0.480 16.449 -12.243 1.00 97.19 424 ALA A C 1
ATOM 3338 O O . ALA A 1 424 ? -1.442 16.802 -11.562 1.00 97.19 424 ALA A O 1
ATOM 3339 N N . ILE A 1 425 ? 0.724 16.249 -11.699 1.00 96.94 425 ILE A N 1
ATOM 3340 C CA . ILE A 1 425 ? 0.989 16.347 -10.253 1.00 96.94 425 ILE A CA 1
ATOM 3341 C C . ILE A 1 425 ? 0.670 17.751 -9.715 1.00 96.94 425 ILE A C 1
ATOM 3343 O O . ILE A 1 425 ? 0.034 17.889 -8.669 1.00 96.94 425 ILE A O 1
ATOM 3347 N N . GLY A 1 426 ? 1.061 18.804 -10.440 1.00 97.00 426 GLY A N 1
ATOM 3348 C CA . GLY A 1 426 ? 0.762 20.187 -10.070 1.00 97.00 426 GLY A CA 1
ATOM 3349 C C . GLY A 1 426 ? -0.735 20.495 -10.057 1.00 97.00 426 GLY A C 1
ATOM 3350 O O . GLY A 1 426 ? -1.207 21.202 -9.163 1.00 97.00 426 GLY A O 1
ATOM 3351 N N . GLN A 1 427 ? -1.490 19.937 -11.006 1.00 97.38 427 GLN A N 1
ATOM 3352 C CA . GLN A 1 427 ? -2.947 20.070 -11.066 1.00 97.38 427 GLN A CA 1
ATOM 3353 C C . GLN A 1 427 ? -3.635 19.319 -9.918 1.00 97.38 427 GLN A C 1
ATOM 3355 O O . GLN A 1 427 ? -4.480 19.898 -9.236 1.00 97.38 427 GLN A O 1
ATOM 3360 N N . LEU A 1 428 ? -3.218 18.081 -9.639 1.00 96.88 428 LEU A N 1
ATOM 3361 C CA . LEU A 1 428 ? -3.725 17.265 -8.530 1.00 96.88 428 LEU A CA 1
ATOM 3362 C C . LEU A 1 428 ? -3.494 17.933 -7.174 1.00 96.88 428 LEU A C 1
ATOM 3364 O O . LEU A 1 428 ? -4.413 18.059 -6.366 1.00 96.88 428 LEU A O 1
ATOM 3368 N N . TYR A 1 429 ? -2.285 18.450 -6.950 1.00 95.88 429 TYR A N 1
ATOM 3369 C CA . TYR A 1 429 ? -1.962 19.164 -5.720 1.00 95.88 429 TYR A CA 1
ATOM 3370 C C . TYR A 1 429 ? -2.864 20.393 -5.509 1.00 95.88 429 TYR A C 1
ATOM 3372 O O . TYR A 1 429 ? -3.237 20.695 -4.372 1.00 95.88 429 TYR A O 1
ATOM 3380 N N . ASN A 1 430 ? -3.246 21.087 -6.589 1.00 94.75 430 ASN A N 1
ATOM 3381 C CA . ASN A 1 430 ? -4.163 22.231 -6.539 1.00 94.75 430 ASN A CA 1
ATOM 3382 C C . ASN A 1 430 ? -5.629 21.818 -6.319 1.00 94.75 430 ASN A C 1
ATOM 3384 O O . ASN A 1 430 ? -6.396 22.605 -5.765 1.00 94.75 430 ASN A O 1
ATOM 3388 N N . ALA A 1 431 ? -6.018 20.612 -6.743 1.00 92.88 431 ALA A N 1
ATOM 3389 C CA . ALA A 1 431 ? -7.383 20.102 -6.620 1.00 92.88 431 ALA A CA 1
ATOM 3390 C C . ALA A 1 431 ? -7.755 19.721 -5.174 1.00 92.88 431 ALA A C 1
ATOM 3392 O O . ALA A 1 431 ? -8.934 19.731 -4.820 1.00 92.88 431 ALA A O 1
ATOM 3393 N N . VAL A 1 432 ? -6.768 19.428 -4.318 1.00 93.50 432 VAL A N 1
ATOM 3394 C CA . VAL A 1 432 ? -6.999 18.973 -2.937 1.00 93.50 432 VAL A CA 1
ATOM 3395 C C . VAL A 1 432 ? -6.592 20.031 -1.917 1.00 93.50 432 VAL A C 1
ATOM 3397 O O . VAL A 1 432 ? -5.456 20.517 -1.892 1.00 93.50 432 VAL A O 1
ATOM 3400 N N . ARG A 1 433 ? -7.515 20.346 -1.006 1.00 92.81 433 ARG A N 1
ATOM 3401 C CA . ARG A 1 433 ? -7.248 21.145 0.195 1.00 92.81 433 ARG A CA 1
ATOM 3402 C C . ARG A 1 433 ? -7.116 20.226 1.400 1.00 92.81 433 ARG A C 1
ATOM 3404 O O . ARG A 1 433 ? -7.928 19.320 1.565 1.00 92.81 433 ARG A O 1
ATOM 3411 N N . LEU A 1 434 ? -6.103 20.474 2.230 1.00 92.75 434 LEU A N 1
ATOM 3412 C CA . LEU A 1 434 ? -5.973 19.782 3.509 1.00 92.75 434 LEU A CA 1
ATOM 3413 C C . LEU A 1 434 ? -7.151 20.133 4.417 1.00 92.75 434 LEU A C 1
ATOM 3415 O O . LEU A 1 434 ? -7.735 21.214 4.318 1.00 92.75 434 LEU A O 1
ATOM 3419 N N . VAL A 1 435 ? -7.491 19.194 5.291 1.00 90.44 435 VAL A N 1
ATOM 3420 C CA . VAL A 1 435 ? -8.547 19.351 6.284 1.00 90.44 435 VAL A CA 1
ATOM 3421 C C . VAL A 1 435 ? -7.907 19.306 7.658 1.00 90.44 435 VAL A C 1
ATOM 3423 O O . VAL A 1 435 ? -7.281 18.309 8.015 1.00 90.44 435 VAL A O 1
ATOM 3426 N N . ASP A 1 436 ? -8.103 20.368 8.432 1.00 88.56 436 ASP A N 1
ATOM 3427 C CA . ASP A 1 436 ? -7.624 20.419 9.806 1.00 88.56 436 ASP A CA 1
ATOM 3428 C C . ASP A 1 436 ? -8.401 19.434 10.682 1.00 88.56 436 ASP A C 1
ATOM 3430 O O . ASP A 1 436 ? -9.639 19.446 10.744 1.00 88.56 436 ASP A O 1
ATOM 3434 N N . PHE A 1 437 ? -7.662 18.590 11.395 1.00 93.06 437 PHE A N 1
ATOM 3435 C CA . PHE A 1 437 ? -8.242 17.666 12.352 1.00 93.06 437 PHE A CA 1
ATOM 3436 C C . PHE A 1 437 ? -8.630 18.385 13.649 1.00 93.06 437 PHE A C 1
ATOM 3438 O O . PHE A 1 437 ? -7.818 19.065 14.274 1.00 93.06 437 PHE A O 1
ATOM 3445 N N . HIS A 1 438 ? -9.881 18.185 14.061 1.00 90.50 438 HIS A N 1
ATOM 3446 C CA . HIS A 1 438 ? -10.434 18.688 15.311 1.00 90.50 438 HIS A CA 1
ATOM 3447 C C . HIS A 1 438 ? -11.210 17.554 16.002 1.00 90.50 438 HIS A C 1
ATOM 3449 O O . HIS A 1 438 ? -12.157 17.038 15.398 1.00 90.50 438 HIS A O 1
ATOM 3455 N N . PRO A 1 439 ? -10.826 17.153 17.229 1.00 93.44 439 PRO A N 1
ATOM 3456 C CA . PRO A 1 439 ? -11.576 16.175 18.014 1.00 93.44 439 PRO A CA 1
ATOM 3457 C C . PRO A 1 439 ? -12.978 16.658 18.400 1.00 93.44 439 PRO A C 1
ATOM 3459 O O . PRO A 1 439 ? -13.214 17.848 18.605 1.00 93.44 439 PRO A O 1
ATOM 3462 N N . GLU A 1 440 ? -13.897 15.713 18.571 1.00 94.06 440 GLU A N 1
ATOM 3463 C CA . GLU A 1 440 ? -15.326 15.952 18.799 1.00 94.06 440 GLU A CA 1
ATOM 3464 C C . GLU A 1 440 ? -15.707 15.933 20.288 1.00 94.06 440 GLU A C 1
ATOM 3466 O O . GLU A 1 440 ? -16.621 15.232 20.711 1.00 94.06 440 GLU A O 1
ATOM 3471 N N . TRP A 1 441 ? -15.030 16.740 21.114 1.00 93.62 441 TRP A N 1
ATOM 3472 C CA . TRP A 1 441 ? -15.312 16.818 22.561 1.00 93.62 441 TRP A CA 1
ATOM 3473 C C . TRP A 1 441 ? -16.716 17.341 22.912 1.00 93.62 441 TRP A C 1
ATOM 3475 O O . TRP A 1 441 ? -17.170 17.211 24.051 1.00 93.62 441 TRP A O 1
ATOM 3485 N N . GLU A 1 442 ? -17.400 17.982 21.962 1.00 91.44 442 GLU A N 1
ATOM 3486 C CA . GLU A 1 442 ? -18.742 18.529 22.167 1.00 91.44 442 GLU A CA 1
ATOM 3487 C C . GLU A 1 442 ? -19.863 17.517 21.914 1.00 91.44 442 GLU A C 1
ATOM 3489 O O . GLU A 1 442 ? -21.006 17.756 22.328 1.00 91.44 442 GLU A O 1
ATOM 3494 N N . MET A 1 443 ? -19.561 16.389 21.273 1.00 94.00 443 MET A N 1
ATOM 3495 C CA . MET A 1 443 ? -20.546 15.338 21.047 1.00 94.00 443 MET A CA 1
ATOM 3496 C C . MET A 1 443 ? -20.859 14.581 22.351 1.00 94.00 443 MET A C 1
ATOM 3498 O O . MET A 1 443 ? -20.011 14.493 23.245 1.00 94.00 443 MET A O 1
ATOM 3502 N N . PRO A 1 444 ? -22.101 14.095 22.525 1.00 93.81 444 PRO A N 1
ATOM 3503 C CA . PRO A 1 444 ? -22.474 13.316 23.697 1.00 93.81 444 PRO A CA 1
ATOM 3504 C C . PRO A 1 444 ? -21.899 11.899 23.614 1.00 93.81 444 PRO A C 1
ATOM 3506 O O . PRO A 1 444 ? -21.934 11.276 22.560 1.00 93.81 444 PRO A O 1
ATOM 3509 N N . PHE A 1 445 ? -21.426 11.375 24.744 1.00 97.00 445 PHE A N 1
ATOM 3510 C CA . PHE A 1 445 ? -21.100 9.953 24.870 1.00 97.00 445 PHE A CA 1
ATOM 3511 C C . PHE A 1 445 ? -22.368 9.096 24.698 1.00 97.00 445 PHE A C 1
ATOM 3513 O O . PHE A 1 445 ? -23.477 9.539 25.007 1.00 97.00 445 PHE A O 1
ATOM 3520 N N . ASP A 1 446 ? -22.196 7.873 24.205 1.00 96.94 446 ASP A N 1
ATOM 3521 C CA . ASP A 1 446 ? -23.264 6.942 23.861 1.00 96.94 446 ASP A CA 1
ATOM 3522 C C . ASP A 1 446 ? -24.082 6.528 25.094 1.00 96.94 446 ASP A C 1
ATOM 3524 O O . ASP A 1 446 ? -23.625 5.777 25.965 1.00 96.94 446 ASP A O 1
ATOM 3528 N N . ALA A 1 447 ? -25.333 6.992 25.143 1.00 95.69 447 ALA A N 1
ATOM 3529 C CA . ALA A 1 447 ? -26.259 6.714 26.237 1.00 95.69 447 ALA A CA 1
ATOM 3530 C C . ALA A 1 447 ? -26.506 5.210 26.446 1.00 95.69 447 ALA A C 1
ATOM 3532 O O . ALA A 1 447 ? -26.722 4.777 27.574 1.00 95.69 447 ALA A O 1
ATOM 3533 N N . ARG A 1 448 ? -26.402 4.384 25.390 1.00 95.56 448 ARG A N 1
ATOM 3534 C CA . ARG A 1 448 ? -26.604 2.927 25.483 1.00 95.56 448 ARG A CA 1
ATOM 3535 C C . ARG A 1 448 ? -25.612 2.274 26.441 1.00 95.56 448 ARG A C 1
ATOM 3537 O O . ARG A 1 448 ? -25.960 1.281 27.072 1.00 95.56 448 ARG A O 1
ATOM 3544 N N . ILE A 1 449 ? -24.401 2.826 26.542 1.00 95.31 449 ILE A N 1
ATOM 3545 C CA . ILE A 1 449 ? -23.354 2.350 27.450 1.00 95.31 449 ILE A CA 1
ATOM 3546 C C . ILE A 1 449 ? -23.449 3.073 28.791 1.00 95.31 449 ILE A C 1
ATOM 3548 O O . ILE A 1 449 ? -23.381 2.416 29.829 1.00 95.31 449 ILE A O 1
ATOM 3552 N N . LEU A 1 450 ? -23.660 4.395 28.792 1.00 94.62 450 LEU A N 1
ATOM 3553 C CA . LEU A 1 450 ? -23.796 5.172 30.033 1.00 94.62 450 LEU A CA 1
ATOM 3554 C C . LEU A 1 450 ? -24.915 4.642 30.940 1.00 94.62 450 LEU A C 1
ATOM 3556 O O . LEU A 1 450 ? -24.734 4.588 32.153 1.00 94.62 450 LEU A O 1
ATOM 3560 N N . ASP A 1 451 ? -26.024 4.197 30.349 1.00 91.75 451 ASP A N 1
ATOM 3561 C CA . ASP A 1 451 ? -27.193 3.698 31.077 1.00 91.75 451 ASP A CA 1
ATOM 3562 C C . ASP A 1 451 ? -27.142 2.174 31.309 1.00 91.75 451 ASP A C 1
ATOM 3564 O O . ASP A 1 451 ? -28.063 1.596 31.890 1.00 91.75 451 ASP A O 1
ATOM 3568 N N . SER A 1 452 ? -26.090 1.492 30.834 1.00 88.25 452 SER A N 1
ATOM 3569 C CA . SER A 1 452 ? -25.975 0.026 30.911 1.00 88.25 452 SER A CA 1
ATOM 3570 C C . SER A 1 452 ? -25.598 -0.483 32.301 1.00 88.25 452 SER A C 1
ATOM 3572 O O . SER A 1 452 ? -25.941 -1.611 32.658 1.00 88.25 452 SER A O 1
ATOM 3574 N N . TYR A 1 453 ? -24.890 0.338 33.079 1.00 88.06 453 TYR A N 1
ATOM 3575 C CA . TYR A 1 453 ? -24.349 -0.042 34.376 1.00 88.06 453 TYR A CA 1
ATOM 3576 C C . TYR A 1 453 ? -24.202 1.172 35.297 1.00 88.06 453 TYR A C 1
ATOM 3578 O O . TYR A 1 453 ? -23.841 2.257 34.851 1.00 88.06 453 TYR A O 1
ATOM 3586 N N . CYS A 1 454 ? -24.440 0.984 36.597 1.00 89.81 454 CYS A N 1
ATOM 3587 C CA . CYS A 1 454 ? -24.198 2.002 37.619 1.00 89.81 454 CYS A CA 1
ATOM 3588 C C . CYS A 1 454 ? -23.016 1.545 38.489 1.00 89.81 454 CYS A C 1
ATOM 3590 O O . CYS A 1 454 ? -23.235 0.779 39.430 1.00 89.81 454 CYS A O 1
ATOM 3592 N N . PRO A 1 455 ? -21.770 1.926 38.148 1.00 89.25 455 PRO A N 1
ATOM 3593 C CA . PRO A 1 455 ? -20.604 1.510 38.913 1.00 89.25 455 PRO A CA 1
ATOM 3594 C C . PRO A 1 455 ? -20.597 2.171 40.290 1.00 89.25 455 PRO A C 1
ATOM 3596 O O . PRO A 1 455 ? -20.947 3.347 40.421 1.00 89.25 455 PRO A O 1
ATOM 3599 N N . ASP A 1 456 ? -20.191 1.407 41.303 1.00 91.88 456 ASP A N 1
ATOM 3600 C CA . ASP A 1 456 ? -19.893 1.963 42.617 1.00 91.88 456 ASP A CA 1
ATOM 3601 C C . ASP A 1 456 ? -18.618 2.823 42.582 1.00 91.88 456 ASP A C 1
ATOM 3603 O O . ASP A 1 456 ? -17.854 2.829 41.610 1.00 91.88 456 ASP A O 1
ATOM 3607 N N . GLU A 1 457 ? -18.417 3.600 43.645 1.00 92.00 457 GLU A N 1
ATOM 3608 C CA . GLU A 1 457 ? -17.317 4.562 43.708 1.00 92.00 457 GLU A CA 1
ATOM 3609 C C . GLU A 1 457 ? -15.946 3.869 43.764 1.00 92.00 457 GLU A C 1
ATOM 3611 O O . GLU A 1 457 ? -14.983 4.384 43.203 1.00 92.00 457 GLU A O 1
ATOM 3616 N N . GLN A 1 458 ? -15.866 2.671 44.356 1.00 93.00 458 GLN A N 1
ATOM 3617 C CA . GLN A 1 458 ? -14.618 1.913 44.452 1.00 93.00 458 GLN A CA 1
ATOM 3618 C C . GLN A 1 458 ? -14.143 1.457 43.067 1.00 93.00 458 GLN A C 1
ATOM 3620 O O . GLN A 1 458 ? -12.993 1.684 42.695 1.00 93.00 458 GLN A O 1
ATOM 3625 N N . LEU A 1 459 ? -15.033 0.862 42.269 1.00 92.56 459 LEU A N 1
ATOM 3626 C CA . LEU A 1 459 ? -14.717 0.444 40.907 1.00 92.56 459 LEU A CA 1
ATOM 3627 C C . LEU A 1 459 ? -14.324 1.642 40.032 1.00 92.56 459 LEU A C 1
ATOM 3629 O O . LEU A 1 459 ? -13.424 1.536 39.199 1.00 92.56 459 LEU A O 1
ATOM 3633 N N . LEU A 1 460 ? -14.980 2.792 40.213 1.00 94.00 460 LEU A N 1
ATOM 3634 C CA . LEU A 1 460 ? -14.614 4.020 39.507 1.00 94.00 460 LEU A CA 1
ATOM 3635 C C . LEU A 1 460 ? -13.214 4.514 39.884 1.00 94.00 460 LEU A C 1
ATOM 3637 O O . LEU A 1 460 ? -12.472 4.921 38.991 1.00 94.00 460 LEU A O 1
ATOM 3641 N N . GLU A 1 461 ? -12.845 4.479 41.165 1.00 94.31 461 GLU A N 1
ATOM 3642 C CA . GLU A 1 461 ? -11.500 4.839 41.628 1.00 94.31 461 GLU A CA 1
ATOM 3643 C C . GLU A 1 461 ? -10.431 3.919 41.023 1.00 94.31 461 GLU A C 1
ATOM 3645 O O . GLU A 1 461 ? -9.456 4.413 40.451 1.00 94.31 461 GLU A O 1
ATOM 3650 N N . GLU A 1 462 ? -10.649 2.601 41.050 1.00 94.56 462 GLU A N 1
ATOM 3651 C CA . GLU A 1 462 ? -9.733 1.613 40.460 1.00 94.56 462 GLU A CA 1
ATOM 3652 C C . GLU A 1 462 ? -9.550 1.834 38.948 1.00 94.56 462 GLU A C 1
ATOM 3654 O O . GLU A 1 462 ? -8.431 1.858 38.428 1.00 94.56 462 GLU A O 1
ATOM 3659 N N . VAL A 1 463 ? -10.649 2.063 38.227 1.00 96.75 463 VAL A N 1
ATOM 3660 C CA . VAL A 1 463 ? -10.638 2.369 36.790 1.00 96.75 463 VAL A CA 1
ATOM 3661 C C . VAL A 1 463 ? -9.898 3.677 36.493 1.00 96.75 463 VAL A C 1
ATOM 3663 O O . VAL A 1 463 ? -9.152 3.758 35.512 1.00 96.75 463 VAL A O 1
ATOM 3666 N N . LEU A 1 464 ? -10.092 4.713 37.314 1.00 96.44 464 LEU A N 1
ATOM 3667 C CA . LEU A 1 464 ? -9.434 6.009 37.145 1.00 96.44 464 LEU A CA 1
ATOM 3668 C C . LEU A 1 464 ? -7.924 5.932 37.403 1.00 96.44 464 LEU A C 1
ATOM 3670 O O . LEU A 1 464 ? -7.167 6.620 36.713 1.00 96.44 464 LEU A O 1
ATOM 3674 N N . GLU A 1 465 ? -7.479 5.082 38.330 1.00 96.81 465 GLU A N 1
ATOM 3675 C CA . GLU A 1 465 ? -6.056 4.833 38.577 1.00 96.81 465 GLU A CA 1
ATOM 3676 C C . GLU A 1 465 ? -5.377 4.233 37.336 1.00 96.81 465 GLU A C 1
ATOM 3678 O O . GLU A 1 465 ? -4.349 4.739 36.872 1.00 96.81 465 GLU A O 1
ATOM 3683 N N . ILE A 1 466 ? -5.983 3.204 36.734 1.00 97.69 466 ILE A N 1
ATOM 3684 C CA . ILE A 1 466 ? -5.465 2.590 35.501 1.00 97.69 466 ILE A CA 1
ATOM 3685 C C . ILE A 1 466 ? -5.505 3.598 34.352 1.00 97.69 466 ILE A C 1
ATOM 3687 O O . ILE A 1 466 ? -4.532 3.729 33.606 1.00 97.69 466 ILE A O 1
ATOM 3691 N N . LYS A 1 467 ? -6.599 4.361 34.231 1.00 97.88 467 LYS A N 1
ATOM 3692 C CA . LYS A 1 467 ? -6.720 5.414 33.220 1.00 97.88 467 LYS A CA 1
ATOM 3693 C C . LYS A 1 467 ? -5.581 6.425 33.322 1.00 97.88 467 LYS A C 1
ATOM 3695 O O . LYS A 1 467 ? -5.025 6.812 32.299 1.00 97.88 467 LYS A O 1
ATOM 3700 N N . GLN A 1 468 ? -5.212 6.853 34.528 1.00 97.75 468 GLN A N 1
ATOM 3701 C CA . GLN A 1 468 ? -4.118 7.803 34.725 1.00 97.75 468 GLN A CA 1
ATOM 3702 C C . GLN A 1 468 ? -2.779 7.241 34.225 1.00 97.75 468 GLN A C 1
ATOM 3704 O O . GLN A 1 468 ? -2.004 7.962 33.590 1.00 97.75 468 GLN A O 1
ATOM 3709 N N . GLN A 1 469 ? -2.518 5.954 34.470 1.00 97.88 469 GLN A N 1
ATOM 3710 C CA . GLN A 1 469 ? -1.319 5.270 33.979 1.00 97.88 469 GLN A CA 1
ATOM 3711 C C . GLN A 1 469 ? -1.322 5.145 32.449 1.00 97.88 469 GLN A C 1
ATOM 3713 O O . GLN A 1 469 ? -0.307 5.432 31.808 1.00 97.88 469 GLN A O 1
ATOM 3718 N N . TYR A 1 470 ? -2.468 4.789 31.861 1.00 98.25 470 TYR A N 1
ATOM 3719 C CA . TYR A 1 470 ? -2.651 4.720 30.411 1.00 98.25 470 TYR A CA 1
ATOM 3720 C C . TYR A 1 470 ? -2.445 6.089 29.752 1.00 98.25 470 TYR A C 1
ATOM 3722 O O . TYR A 1 470 ? -1.631 6.222 28.837 1.00 98.25 470 TYR A O 1
ATOM 3730 N N . ASP A 1 471 ? -3.100 7.135 30.261 1.00 97.50 471 ASP A N 1
ATOM 3731 C CA . ASP A 1 471 ? -2.979 8.495 29.735 1.00 97.50 471 ASP A CA 1
ATOM 3732 C C . ASP A 1 471 ? -1.516 8.978 29.803 1.00 97.50 471 ASP A C 1
ATOM 3734 O O . ASP A 1 471 ? -1.028 9.625 28.872 1.00 97.50 471 ASP A O 1
ATOM 3738 N N . ALA A 1 472 ? -0.779 8.632 30.866 1.00 97.06 472 ALA A N 1
ATOM 3739 C CA . ALA A 1 472 ? 0.647 8.933 30.981 1.00 97.06 472 ALA A CA 1
ATOM 3740 C C . ALA A 1 472 ? 1.497 8.181 29.941 1.00 97.06 472 ALA A C 1
ATOM 3742 O O . ALA A 1 472 ? 2.409 8.774 29.363 1.00 97.06 472 ALA A O 1
ATOM 3743 N N . ALA A 1 473 ? 1.203 6.906 29.668 1.00 97.62 473 ALA A N 1
ATOM 3744 C CA . ALA A 1 473 ? 1.895 6.128 28.640 1.00 97.62 473 ALA A CA 1
ATOM 3745 C C . ALA A 1 473 ? 1.660 6.702 27.231 1.00 97.62 473 ALA A C 1
ATOM 3747 O O . ALA A 1 473 ? 2.619 6.905 26.485 1.00 97.62 473 ALA A O 1
ATOM 3748 N N . ILE A 1 474 ? 0.416 7.060 26.900 1.00 97.25 474 ILE A N 1
ATOM 3749 C CA . ILE A 1 474 ? 0.082 7.706 25.623 1.00 97.25 474 ILE A CA 1
ATOM 3750 C C . ILE A 1 474 ? 0.786 9.062 25.493 1.00 97.25 474 ILE A C 1
ATOM 3752 O O . ILE A 1 474 ? 1.381 9.340 24.454 1.00 97.25 474 ILE A O 1
ATOM 3756 N N . ARG A 1 475 ? 0.822 9.885 26.553 1.00 95.94 475 ARG A N 1
ATOM 3757 C CA . ARG A 1 475 ? 1.560 11.164 26.541 1.00 95.94 475 ARG A CA 1
ATOM 3758 C C . ARG A 1 475 ? 3.061 10.988 26.310 1.00 95.94 475 ARG A C 1
ATOM 3760 O O . ARG A 1 475 ? 3.658 11.828 25.641 1.00 95.94 475 ARG A O 1
ATOM 3767 N N . ARG A 1 476 ? 3.676 9.917 26.827 1.00 96.06 476 ARG A N 1
ATOM 3768 C CA . ARG A 1 476 ? 5.096 9.612 26.566 1.00 96.06 476 ARG A CA 1
ATOM 3769 C C . ARG A 1 476 ? 5.337 9.300 25.092 1.00 96.06 476 ARG A C 1
ATOM 3771 O O . ARG A 1 476 ? 6.255 9.875 24.519 1.00 96.06 476 ARG A O 1
ATOM 3778 N N . LEU A 1 477 ? 4.489 8.471 24.473 1.00 94.12 477 LEU A N 1
ATOM 3779 C CA . LEU A 1 477 ? 4.563 8.202 23.031 1.00 94.12 477 LEU A CA 1
ATOM 3780 C C . LEU A 1 477 ? 4.369 9.486 22.218 1.00 94.12 477 LEU A C 1
ATOM 3782 O O . LEU A 1 477 ? 5.157 9.779 21.322 1.00 94.12 477 LEU A O 1
ATOM 3786 N N . MET A 1 478 ? 3.369 10.295 22.574 1.00 94.94 478 MET A N 1
ATOM 3787 C CA . MET A 1 478 ? 3.130 11.589 21.933 1.00 94.94 478 MET A CA 1
ATOM 3788 C C . MET A 1 478 ? 4.363 12.495 21.991 1.00 94.94 478 MET A C 1
ATOM 3790 O O . MET A 1 478 ? 4.775 13.033 20.967 1.00 94.94 478 MET A O 1
ATOM 3794 N N . ALA A 1 479 ? 4.987 12.626 23.164 1.00 94.06 479 ALA A N 1
ATOM 3795 C CA . ALA A 1 479 ? 6.178 13.448 23.345 1.00 94.06 479 ALA A CA 1
ATOM 3796 C C . ALA A 1 479 ? 7.396 12.905 22.578 1.00 94.06 479 ALA A C 1
ATOM 3798 O O . ALA A 1 479 ? 8.106 13.680 21.944 1.00 94.06 479 ALA A O 1
ATOM 3799 N N . GLN A 1 480 ? 7.617 11.586 22.602 1.00 91.75 480 GLN A N 1
ATOM 3800 C CA . GLN A 1 480 ? 8.736 10.932 21.919 1.00 91.75 480 GLN A CA 1
ATOM 3801 C C . GLN A 1 480 ? 8.709 11.184 20.404 1.00 91.75 480 GLN A C 1
ATOM 3803 O O . GLN A 1 480 ? 9.733 11.522 19.810 1.00 91.75 480 GLN A O 1
ATOM 3808 N N . TYR A 1 481 ? 7.531 11.054 19.792 1.00 91.12 481 TYR A N 1
ATOM 3809 C CA . TYR A 1 481 ? 7.364 11.124 18.339 1.00 91.12 481 TYR A CA 1
ATOM 3810 C C . TYR A 1 481 ? 6.843 12.479 17.827 1.00 91.12 481 TYR A C 1
ATOM 3812 O O . TYR A 1 481 ? 6.664 12.666 16.622 1.00 91.12 481 TYR A O 1
ATOM 3820 N N . GLY A 1 482 ? 6.592 13.438 18.723 1.00 91.88 482 GLY A N 1
ATOM 3821 C CA . GLY A 1 482 ? 6.047 14.752 18.369 1.00 91.88 482 GLY A CA 1
ATOM 3822 C C . GLY A 1 482 ? 4.591 14.718 17.882 1.00 91.88 482 GLY A C 1
ATOM 3823 O O . GLY A 1 482 ? 4.194 15.572 17.090 1.00 91.88 482 GLY A O 1
ATOM 3824 N N . ILE A 1 483 ? 3.798 13.743 18.338 1.00 94.06 483 ILE A N 1
ATOM 3825 C CA . ILE A 1 483 ? 2.386 13.567 17.961 1.00 94.06 483 ILE A CA 1
ATOM 3826 C C . ILE A 1 483 ? 1.500 14.440 18.857 1.00 94.06 483 ILE A C 1
ATOM 3828 O O . ILE A 1 483 ? 1.694 14.517 20.070 1.00 94.06 483 ILE A O 1
ATOM 3832 N N . ARG A 1 484 ? 0.493 15.097 18.272 1.00 91.50 484 ARG A N 1
ATOM 3833 C CA . ARG A 1 484 ? -0.274 16.157 18.954 1.00 91.50 484 ARG A CA 1
ATOM 3834 C C . ARG A 1 484 ? -1.438 15.671 19.809 1.00 91.50 484 ARG A C 1
ATOM 3836 O O . ARG A 1 484 ? -1.858 16.382 20.716 1.00 91.50 484 ARG A O 1
ATOM 3843 N N . ASN A 1 485 ? -2.006 14.504 19.524 1.00 94.56 485 ASN A N 1
ATOM 3844 C CA . ASN A 1 485 ? -3.193 14.017 20.227 1.00 94.56 485 ASN A CA 1
ATOM 3845 C C . ASN A 1 485 ? -3.244 12.486 20.302 1.00 94.56 485 ASN A C 1
ATOM 3847 O O . ASN A 1 485 ? -2.579 11.780 19.548 1.00 94.56 485 ASN A O 1
ATOM 3851 N N . GLU A 1 486 ? -4.078 11.987 21.212 1.00 96.56 486 GLU A N 1
ATOM 3852 C CA . GLU A 1 486 ? -4.265 10.555 21.457 1.00 96.56 486 GLU A CA 1
ATOM 3853 C C . GLU A 1 486 ? -4.878 9.796 20.272 1.00 96.56 486 GLU A C 1
ATOM 3855 O O . GLU A 1 486 ? -4.640 8.601 20.139 1.00 96.56 486 GLU A O 1
ATOM 3860 N N . PHE A 1 487 ? -5.673 10.457 19.420 1.00 97.44 487 PHE A N 1
ATOM 3861 C CA . PHE A 1 487 ? -6.380 9.792 18.324 1.00 97.44 487 PHE A CA 1
ATOM 3862 C C . PHE A 1 487 ? -5.381 9.340 17.268 1.00 97.44 487 PHE A C 1
ATOM 3864 O O . PHE A 1 487 ? -5.474 8.212 16.791 1.00 97.44 487 PHE A O 1
ATOM 3871 N N . GLU A 1 488 ? -4.390 10.179 16.962 1.00 96.06 488 GLU A N 1
ATOM 3872 C CA . GLU A 1 488 ? -3.265 9.843 16.085 1.00 96.06 488 GLU A CA 1
ATOM 3873 C C . GLU A 1 488 ? -2.449 8.668 16.627 1.00 96.06 488 GLU A C 1
ATOM 3875 O O . GLU A 1 488 ? -2.076 7.790 15.857 1.00 96.06 488 GLU A O 1
ATOM 3880 N N . VAL A 1 489 ? -2.241 8.592 17.945 1.00 95.69 489 VAL A N 1
ATOM 3881 C CA . VAL A 1 489 ? -1.554 7.453 18.573 1.00 95.69 489 VAL A CA 1
ATOM 3882 C C . VAL A 1 489 ? -2.415 6.193 18.502 1.00 95.69 489 VAL A C 1
ATOM 3884 O O . VAL A 1 489 ? -1.961 5.167 18.012 1.00 95.69 489 VAL A O 1
ATOM 3887 N N . TRP A 1 490 ? -3.673 6.256 18.943 1.00 95.94 490 TRP A N 1
ATOM 3888 C CA . TRP A 1 490 ? -4.546 5.083 19.016 1.00 95.94 490 TRP A CA 1
ATOM 3889 C C . TRP A 1 490 ? -4.857 4.504 17.631 1.00 95.94 490 TRP A C 1
ATOM 3891 O O . TRP A 1 490 ? -4.867 3.282 17.476 1.00 95.94 490 TRP A O 1
ATOM 3901 N N . THR A 1 491 ? -5.102 5.362 16.635 1.00 94.50 491 THR A N 1
ATOM 3902 C CA . THR A 1 491 ? -5.413 4.945 15.257 1.00 94.50 491 THR A CA 1
ATOM 3903 C C . THR A 1 491 ? -4.176 4.677 14.413 1.00 94.50 491 THR A C 1
ATOM 3905 O O . THR A 1 491 ? -4.294 4.002 13.394 1.00 94.50 491 THR A O 1
ATOM 3908 N N . THR A 1 492 ? -3.014 5.215 14.804 1.00 93.56 492 THR A N 1
ATOM 3909 C CA . THR A 1 492 ? -1.779 5.329 14.000 1.00 93.56 492 THR A CA 1
ATOM 3910 C C . THR A 1 492 ? -1.905 6.202 12.740 1.00 93.56 492 THR A C 1
ATOM 3912 O O . THR A 1 492 ? -0.975 6.285 11.939 1.00 93.56 492 THR A O 1
ATOM 3915 N N . TYR A 1 493 ? -3.019 6.923 12.566 1.00 93.81 493 TYR A N 1
ATOM 3916 C CA . TYR A 1 493 ? -3.216 7.879 11.472 1.00 93.81 493 TYR A CA 1
ATOM 3917 C C . TYR A 1 493 ? -2.539 9.218 11.778 1.00 93.81 493 TYR A C 1
ATOM 3919 O O . TYR A 1 493 ? -3.192 10.236 11.999 1.00 93.81 493 TYR A O 1
ATOM 3927 N N . VAL A 1 494 ? -1.209 9.210 11.799 1.00 92.12 494 VAL A N 1
ATOM 3928 C CA . VAL A 1 494 ? -0.395 10.364 12.196 1.00 92.12 494 VAL A CA 1
ATOM 3929 C C . VAL A 1 494 ? -0.333 11.415 11.083 1.00 92.12 494 VAL A C 1
ATOM 3931 O O . VAL A 1 494 ? 0.030 11.127 9.939 1.00 92.12 494 VAL A O 1
ATOM 3934 N N . LEU A 1 495 ? -0.678 12.659 11.421 1.00 91.12 495 LEU A N 1
ATOM 3935 C CA . LEU A 1 495 ? -0.669 13.804 10.509 1.00 91.12 495 LEU A CA 1
ATOM 3936 C C . LEU A 1 495 ? 0.684 14.520 10.491 1.00 91.12 495 LEU A C 1
ATOM 3938 O O . LEU A 1 495 ? 1.050 15.065 9.452 1.00 91.12 495 LEU A O 1
ATOM 3942 N N . ALA A 1 496 ? 1.443 14.501 11.587 1.00 87.75 496 ALA A N 1
ATOM 3943 C CA . ALA A 1 496 ? 2.803 15.039 11.652 1.00 87.75 496 ALA A CA 1
ATOM 3944 C C . ALA A 1 496 ? 3.635 14.325 12.731 1.00 87.75 496 ALA A C 1
ATOM 3946 O O . ALA A 1 496 ? 3.107 13.985 13.787 1.00 87.75 496 ALA A O 1
ATOM 3947 N N . HIS A 1 497 ? 4.931 14.132 12.470 1.00 86.56 497 HIS A N 1
ATOM 3948 C CA . HIS A 1 497 ? 5.899 13.545 13.404 1.00 86.56 497 HIS A CA 1
ATOM 3949 C C . HIS A 1 497 ? 7.296 14.152 13.205 1.00 86.56 497 HIS A C 1
ATOM 3951 O O . HIS A 1 497 ? 7.555 14.836 12.216 1.00 86.56 497 HIS A O 1
ATOM 3957 N N . ASN A 1 498 ? 8.200 13.900 14.153 1.00 84.88 498 ASN A N 1
ATOM 3958 C CA . ASN A 1 498 ? 9.574 14.423 14.176 1.00 84.88 498 ASN A CA 1
ATOM 3959 C C . ASN A 1 498 ? 10.633 13.469 13.574 1.00 84.88 498 ASN A C 1
ATOM 3961 O O . ASN A 1 498 ? 11.811 13.603 13.892 1.00 84.88 498 ASN A O 1
ATOM 3965 N N . GLN A 1 499 ? 10.222 12.492 12.759 1.00 80.25 499 GLN A N 1
ATOM 3966 C CA . GLN A 1 499 ? 11.111 11.461 12.187 1.00 80.25 499 GLN A CA 1
ATOM 3967 C C . GLN A 1 499 ? 11.350 11.701 10.695 1.00 80.25 499 GLN A C 1
ATOM 3969 O O . GLN A 1 499 ? 10.448 12.159 10.000 1.00 80.25 499 GLN A O 1
ATOM 3974 N N . ASP A 1 500 ? 12.526 11.316 10.195 1.00 64.44 500 ASP A N 1
ATOM 3975 C CA . ASP A 1 500 ? 12.932 11.552 8.800 1.00 64.44 500 ASP A CA 1
ATOM 3976 C C . ASP A 1 500 ? 12.310 10.571 7.786 1.00 64.44 500 ASP A C 1
ATOM 3978 O O . ASP A 1 500 ? 12.327 10.827 6.580 1.00 64.44 500 ASP A O 1
ATOM 3982 N N . ASN A 1 501 ? 11.775 9.432 8.247 1.00 71.56 501 ASN A N 1
ATOM 3983 C CA . ASN A 1 501 ? 11.246 8.367 7.392 1.00 71.56 501 ASN A CA 1
ATOM 3984 C C . ASN A 1 501 ? 9.817 7.970 7.793 1.00 71.56 501 ASN A C 1
ATOM 3986 O O . ASN A 1 501 ? 9.629 7.228 8.756 1.00 71.56 501 ASN A O 1
ATOM 3990 N N . ASP A 1 502 ? 8.833 8.416 7.002 1.00 72.56 502 ASP A N 1
ATOM 3991 C CA . ASP A 1 502 ? 7.402 8.126 7.191 1.00 72.56 502 ASP A CA 1
ATOM 3992 C C . ASP A 1 502 ? 7.099 6.617 7.296 1.00 72.56 502 ASP A C 1
ATOM 3994 O O . ASP A 1 502 ? 6.234 6.214 8.070 1.00 72.56 502 ASP A O 1
ATOM 3998 N N . TYR A 1 503 ? 7.786 5.779 6.506 1.00 68.19 503 TYR A N 1
ATOM 3999 C CA . TYR A 1 503 ? 7.499 4.343 6.412 1.00 68.19 503 TYR A CA 1
ATOM 4000 C C . TYR A 1 503 ? 7.959 3.601 7.668 1.00 68.19 503 TYR A C 1
ATOM 4002 O O . TYR A 1 503 ? 7.148 2.957 8.329 1.00 68.19 503 TYR A O 1
ATOM 4010 N N . LYS A 1 504 ? 9.241 3.750 8.035 1.00 72.88 504 LYS A N 1
ATOM 4011 C CA . LYS A 1 504 ? 9.785 3.140 9.262 1.00 72.88 504 LYS A CA 1
ATOM 4012 C C . LYS A 1 504 ? 9.042 3.644 10.496 1.00 72.88 504 LYS A C 1
ATOM 4014 O O . LYS A 1 504 ? 8.696 2.865 11.373 1.00 72.88 504 LYS A O 1
ATOM 4019 N N . PHE A 1 505 ? 8.721 4.937 10.515 1.00 84.00 505 PHE A N 1
ATOM 4020 C CA . PHE A 1 505 ? 7.931 5.526 11.586 1.00 84.00 505 PHE A CA 1
ATOM 4021 C C . PHE A 1 505 ? 6.560 4.854 11.745 1.00 84.00 505 PHE A C 1
ATOM 4023 O O . PHE A 1 505 ? 6.161 4.576 12.874 1.00 84.00 505 PHE A O 1
ATOM 4030 N N . ALA A 1 506 ? 5.846 4.586 10.645 1.00 79.44 506 ALA A N 1
ATOM 4031 C CA . ALA A 1 506 ? 4.531 3.950 10.691 1.00 79.44 506 ALA A CA 1
ATOM 4032 C C . ALA A 1 506 ? 4.577 2.519 11.262 1.00 79.44 506 ALA A C 1
ATOM 4034 O O . ALA A 1 506 ? 3.671 2.145 12.006 1.00 79.44 506 ALA A O 1
ATOM 4035 N N . GLU A 1 507 ? 5.621 1.743 10.953 1.00 78.50 507 GLU A N 1
ATOM 4036 C CA . GLU A 1 507 ? 5.841 0.410 11.538 1.00 78.50 507 GLU A CA 1
ATOM 4037 C C . GLU A 1 507 ? 6.185 0.509 13.034 1.00 78.50 507 GLU A C 1
ATOM 4039 O O . GLU A 1 507 ? 5.519 -0.108 13.869 1.00 78.50 507 GLU A O 1
ATOM 4044 N N . ASP A 1 508 ? 7.151 1.361 13.387 1.00 85.81 508 ASP A N 1
ATOM 4045 C CA . ASP A 1 508 ? 7.618 1.529 14.766 1.00 85.81 508 ASP A CA 1
ATOM 4046 C C . ASP A 1 508 ? 6.492 2.003 15.699 1.00 85.81 508 ASP A C 1
ATOM 4048 O O . ASP A 1 508 ? 6.288 1.445 16.783 1.00 85.81 508 ASP A O 1
ATOM 4052 N N . ILE A 1 509 ? 5.728 3.030 15.298 1.00 88.50 509 ILE A N 1
ATOM 4053 C CA . ILE A 1 509 ? 4.641 3.563 16.131 1.00 88.50 509 ILE A CA 1
ATOM 4054 C C . ILE A 1 509 ? 3.539 2.524 16.325 1.00 88.50 509 ILE A C 1
ATOM 4056 O O . ILE A 1 509 ? 3.004 2.408 17.427 1.00 88.50 509 ILE A O 1
ATOM 4060 N N . ALA A 1 510 ? 3.223 1.740 15.292 1.00 87.12 510 ALA A N 1
ATOM 4061 C CA . ALA A 1 510 ? 2.219 0.691 15.371 1.00 87.12 510 ALA A CA 1
ATOM 4062 C C . ALA A 1 510 ? 2.601 -0.385 16.387 1.00 87.12 510 ALA A C 1
ATOM 4064 O O . ALA A 1 510 ? 1.787 -0.742 17.243 1.00 87.12 510 ALA A O 1
ATOM 4065 N N . GLU A 1 511 ? 3.849 -0.852 16.344 1.00 89.38 511 GLU A N 1
ATOM 4066 C CA . GLU A 1 511 ? 4.371 -1.829 17.296 1.00 89.38 511 GLU A CA 1
ATOM 4067 C C . GLU A 1 511 ? 4.291 -1.297 18.734 1.00 89.38 511 GLU A C 1
ATOM 4069 O O . GLU A 1 511 ? 3.741 -1.960 19.621 1.00 89.38 511 GLU A O 1
ATOM 4074 N N . LYS A 1 512 ? 4.776 -0.069 18.978 1.00 92.56 512 LYS A N 1
ATOM 4075 C CA . LYS A 1 512 ? 4.762 0.521 20.327 1.00 92.56 512 LYS A CA 1
ATOM 4076 C C . LYS A 1 512 ? 3.347 0.754 20.842 1.00 92.56 512 LYS A C 1
ATOM 4078 O O . LYS A 1 512 ? 3.074 0.477 22.011 1.00 92.56 512 LYS A O 1
ATOM 4083 N N . VAL A 1 513 ? 2.435 1.213 19.989 1.00 92.56 513 VAL A N 1
ATOM 4084 C CA . VAL A 1 513 ? 1.026 1.403 20.354 1.00 92.56 513 VAL A CA 1
ATOM 4085 C C . VAL A 1 513 ? 0.361 0.072 20.682 1.00 92.56 513 VAL A C 1
ATOM 4087 O O . VAL A 1 513 ? -0.349 -0.010 21.683 1.00 92.56 513 VAL A O 1
ATOM 4090 N N . ASN A 1 514 ? 0.605 -0.977 19.895 1.00 90.62 514 ASN A N 1
ATOM 4091 C CA . ASN A 1 514 ? 0.045 -2.302 20.156 1.00 90.62 514 ASN A CA 1
ATOM 4092 C C . ASN A 1 514 ? 0.570 -2.897 21.468 1.00 90.62 514 ASN A C 1
ATOM 4094 O O . ASN A 1 514 ? -0.222 -3.434 22.238 1.00 90.62 514 ASN A O 1
ATOM 4098 N N . CYS A 1 515 ? 1.855 -2.711 21.777 1.00 92.75 515 CYS A N 1
ATOM 4099 C CA . CYS A 1 515 ? 2.433 -3.107 23.063 1.00 92.75 515 CYS A CA 1
ATOM 4100 C C . CYS A 1 515 ? 1.754 -2.389 24.244 1.00 92.75 515 CYS A C 1
ATOM 4102 O O . CYS A 1 515 ? 1.340 -3.029 25.211 1.00 92.75 515 CYS A O 1
ATOM 4104 N N . VAL A 1 516 ? 1.541 -1.069 24.143 1.00 94.81 516 VAL A N 1
ATOM 4105 C CA . VAL A 1 516 ? 0.804 -0.304 25.165 1.00 94.81 516 VAL A CA 1
ATOM 4106 C C . VAL A 1 516 ? -0.638 -0.801 25.295 1.00 94.81 516 VAL A C 1
ATOM 4108 O O . VAL A 1 516 ? -1.099 -1.043 26.410 1.00 94.81 516 VAL A O 1
ATOM 4111 N N . LYS A 1 517 ? -1.352 -0.994 24.178 1.00 94.31 517 LYS A N 1
ATOM 4112 C CA . LYS A 1 517 ? -2.730 -1.509 24.193 1.00 94.31 517 LYS A CA 1
ATOM 4113 C C . LYS A 1 517 ? -2.803 -2.872 24.879 1.00 94.31 517 LYS A C 1
ATOM 4115 O O . LYS A 1 517 ? -3.637 -3.044 25.762 1.00 94.31 517 LYS A O 1
ATOM 4120 N N . GLN A 1 518 ? -1.924 -3.805 24.517 1.00 92.81 518 GLN A N 1
ATOM 4121 C CA . GLN A 1 518 ? -1.887 -5.142 25.103 1.00 92.81 518 GLN A CA 1
ATOM 4122 C C . GLN A 1 518 ? -1.619 -5.087 26.610 1.00 92.81 518 GLN A C 1
ATOM 4124 O O . GLN A 1 518 ? -2.386 -5.659 27.382 1.00 92.81 518 GLN A O 1
ATOM 4129 N N . HIS A 1 519 ? -0.602 -4.334 27.036 1.00 95.44 519 HIS A N 1
ATOM 4130 C CA . HIS A 1 519 ? -0.263 -4.189 28.450 1.00 95.44 519 HIS A CA 1
ATOM 4131 C C . HIS A 1 519 ? -1.451 -3.688 29.287 1.00 95.44 519 HIS A C 1
ATOM 4133 O O . HIS A 1 519 ? -1.788 -4.272 30.317 1.00 95.44 519 HIS A O 1
ATOM 4139 N N . PHE A 1 520 ? -2.137 -2.631 28.836 1.00 96.81 520 PHE A N 1
ATOM 4140 C CA . PHE A 1 520 ? -3.279 -2.094 29.579 1.00 96.81 520 PHE A CA 1
ATOM 4141 C C . PHE A 1 520 ? -4.532 -2.967 29.473 1.00 96.81 520 PHE A C 1
ATOM 4143 O O . PHE A 1 520 ? -5.324 -2.988 30.414 1.00 96.81 520 PHE A O 1
ATOM 4150 N N . GLN A 1 521 ? -4.715 -3.722 28.385 1.00 95.25 521 GLN A N 1
ATOM 4151 C CA . GLN A 1 521 ? -5.773 -4.730 28.316 1.00 95.25 521 GLN A CA 1
ATOM 4152 C C . GLN A 1 521 ? -5.545 -5.850 29.343 1.00 95.25 521 GLN A C 1
ATOM 4154 O O . GLN A 1 521 ? -6.495 -6.250 30.015 1.00 95.25 521 GLN A O 1
ATOM 4159 N N . GLU A 1 522 ? -4.310 -6.340 29.483 1.00 94.25 522 GLU A N 1
ATOM 4160 C CA . GLU A 1 522 ? -3.929 -7.351 30.479 1.00 94.25 522 GLU A CA 1
ATOM 4161 C C . GLU A 1 522 ? -4.145 -6.834 31.907 1.00 94.25 522 GLU A C 1
ATOM 4163 O O . GLU A 1 522 ? -4.811 -7.503 32.696 1.00 94.25 522 GLU A O 1
ATOM 4168 N N . LEU A 1 523 ? -3.701 -5.607 32.204 1.00 95.00 523 LEU A N 1
ATOM 4169 C CA . LEU A 1 523 ? -3.905 -4.970 33.508 1.00 95.00 523 LEU A CA 1
ATOM 4170 C C . LEU A 1 523 ? -5.394 -4.783 33.849 1.00 95.00 523 LEU A C 1
ATOM 4172 O O . LEU A 1 523 ? -5.809 -5.020 34.983 1.00 95.00 523 LEU A O 1
ATOM 4176 N N . CYS A 1 524 ? -6.222 -4.391 32.873 1.00 95.50 524 CYS A N 1
ATOM 4177 C CA . CYS A 1 524 ? -7.673 -4.306 33.069 1.00 95.50 524 CYS A CA 1
ATOM 4178 C C . CYS A 1 524 ? -8.289 -5.686 33.345 1.00 95.50 524 CYS A C 1
ATOM 4180 O O . CYS A 1 524 ? -9.156 -5.797 34.207 1.00 95.50 524 CYS A O 1
ATOM 4182 N N . CYS A 1 525 ? -7.838 -6.739 32.651 1.00 92.69 525 CYS A N 1
ATOM 4183 C CA . CYS A 1 525 ? -8.304 -8.106 32.903 1.00 92.69 525 CYS A CA 1
ATOM 4184 C C . CYS A 1 525 ? -7.938 -8.568 34.320 1.00 92.69 525 CYS A C 1
ATOM 4186 O O . CYS A 1 525 ? -8.797 -9.090 35.029 1.00 92.69 525 CYS A O 1
ATOM 4188 N N . GLU A 1 526 ? -6.697 -8.326 34.751 1.00 92.19 526 GLU A N 1
ATOM 4189 C CA . GLU A 1 526 ? -6.222 -8.665 36.096 1.00 92.19 526 GLU A CA 1
ATOM 4190 C C . GLU A 1 526 ? -7.061 -7.968 37.174 1.00 92.19 526 GLU A C 1
ATOM 4192 O O . GLU A 1 526 ? -7.560 -8.617 38.094 1.00 92.19 526 GLU A O 1
ATOM 4197 N N . LYS A 1 527 ? -7.289 -6.658 37.023 1.00 92.69 527 LYS A N 1
ATOM 4198 C CA . LYS A 1 527 ? -8.084 -5.853 37.963 1.00 92.69 527 LYS A CA 1
ATOM 4199 C C . LYS A 1 527 ? -9.560 -6.239 37.981 1.00 92.69 527 LYS A C 1
ATOM 4201 O O . LYS A 1 527 ? -10.163 -6.271 39.046 1.00 92.69 527 LYS A O 1
ATOM 4206 N N . ALA A 1 528 ? -10.117 -6.639 36.841 1.00 91.25 528 ALA A N 1
ATOM 4207 C CA . ALA A 1 528 ? -11.452 -7.228 36.780 1.00 91.25 528 ALA A CA 1
ATOM 4208 C C . ALA A 1 528 ? -11.521 -8.643 37.400 1.00 91.25 528 ALA A C 1
ATOM 4210 O O . ALA A 1 528 ? -12.606 -9.212 37.512 1.00 91.25 528 ALA A O 1
ATOM 4211 N N . GLY A 1 529 ? -10.394 -9.245 37.797 1.00 90.50 529 GLY A N 1
ATOM 4212 C CA . GLY A 1 529 ? -10.342 -10.588 38.374 1.00 90.50 529 GLY A CA 1
ATOM 4213 C C . GLY A 1 529 ? -10.503 -11.702 37.335 1.00 90.50 529 GLY A C 1
ATOM 4214 O O . GLY A 1 529 ? -11.131 -12.732 37.618 1.00 90.50 529 GLY A O 1
ATOM 4215 N N . THR A 1 530 ? -9.984 -11.489 36.124 1.00 89.81 530 THR A N 1
ATOM 4216 C CA . THR A 1 530 ? -9.932 -12.462 35.023 1.00 89.81 530 THR A CA 1
ATOM 4217 C C . THR A 1 530 ? -8.551 -12.462 34.348 1.00 89.81 530 THR A C 1
ATOM 4219 O O . THR A 1 530 ? -7.627 -11.789 34.794 1.00 89.81 530 THR A O 1
ATOM 4222 N N . THR A 1 531 ? -8.375 -13.256 33.292 1.00 83.62 531 THR A N 1
ATOM 4223 C CA . THR A 1 531 ? -7.137 -13.302 32.502 1.00 83.62 531 THR A CA 1
ATOM 4224 C C . THR A 1 531 ? -7.416 -12.904 31.061 1.00 83.62 531 THR A C 1
ATOM 4226 O O . THR A 1 531 ? -8.535 -13.044 30.565 1.00 83.62 531 THR A O 1
ATOM 4229 N N . TYR A 1 532 ? -6.385 -12.430 30.363 1.00 73.50 532 TYR A N 1
ATOM 4230 C CA . TYR A 1 532 ? -6.505 -12.025 28.964 1.00 73.50 532 TYR A CA 1
ATOM 4231 C C . TYR A 1 532 ? -6.916 -13.186 28.044 1.00 73.50 532 TYR A C 1
ATOM 4233 O O . TYR A 1 532 ? -7.650 -12.977 27.081 1.00 73.50 532 TYR A O 1
ATOM 4241 N N . GLN A 1 533 ? -6.470 -14.409 28.349 1.00 75.62 533 GLN A N 1
ATOM 4242 C CA . GLN A 1 533 ? -6.731 -15.617 27.562 1.00 75.62 533 GLN A CA 1
ATOM 4243 C C . GLN A 1 533 ? -8.112 -16.228 27.847 1.00 75.62 533 GLN A C 1
ATOM 4245 O O . GLN A 1 533 ? -8.695 -16.855 26.967 1.00 75.62 533 GLN A O 1
ATOM 4250 N N . GLN A 1 534 ? -8.646 -16.053 29.060 1.00 74.06 534 GLN A N 1
ATOM 4251 C CA . GLN A 1 534 ? -9.920 -16.633 29.505 1.00 74.06 534 GLN A CA 1
ATOM 4252 C C . GLN A 1 534 ? -10.875 -15.535 29.991 1.00 74.06 534 GLN A C 1
ATOM 4254 O O . GLN A 1 534 ? -11.413 -15.629 31.095 1.00 74.06 534 GLN A O 1
ATOM 4259 N N . ARG A 1 535 ? -11.048 -14.475 29.184 1.00 75.69 535 ARG A N 1
ATOM 4260 C CA . ARG A 1 535 ? -11.858 -13.295 29.533 1.00 75.69 535 ARG A CA 1
ATOM 4261 C C . ARG A 1 535 ? -13.252 -13.704 30.010 1.00 75.69 535 ARG A C 1
ATOM 4263 O O . ARG A 1 535 ? -14.102 -14.118 29.222 1.00 75.69 535 ARG A O 1
ATOM 4270 N N . ASP A 1 536 ? -13.488 -13.545 31.306 1.00 84.81 536 ASP A N 1
ATOM 4271 C CA . ASP A 1 536 ? -14.788 -13.767 31.928 1.00 84.81 536 ASP A CA 1
ATOM 4272 C C . ASP A 1 536 ? -15.679 -12.552 31.664 1.00 84.81 536 ASP A C 1
ATOM 4274 O O . ASP A 1 536 ? -15.527 -11.487 32.271 1.00 84.81 536 ASP A O 1
ATOM 4278 N N . TRP A 1 537 ? -16.627 -12.725 30.746 1.00 83.44 537 TRP A N 1
ATOM 4279 C CA . TRP A 1 537 ? -17.575 -11.689 30.345 1.00 83.44 537 TRP A CA 1
ATOM 4280 C C . TRP A 1 537 ? -18.375 -11.101 31.508 1.00 83.44 537 TRP A C 1
ATOM 4282 O O . TRP A 1 537 ? -18.643 -9.901 31.507 1.00 83.44 537 TRP A O 1
ATOM 4292 N N . SER A 1 538 ? -18.719 -11.909 32.516 1.00 84.94 538 SER A N 1
ATOM 4293 C CA . SER A 1 538 ? -19.510 -11.442 33.663 1.00 84.94 538 SER A CA 1
ATOM 4294 C C . SER A 1 538 ? -18.776 -10.382 34.489 1.00 84.94 538 SER A C 1
ATOM 4296 O O . SER A 1 538 ? -19.412 -9.513 35.083 1.00 84.94 538 SER A O 1
ATOM 4298 N N . LYS A 1 539 ? -17.439 -10.417 34.470 1.00 87.62 539 LYS A N 1
ATOM 4299 C CA . LYS A 1 539 ? -16.559 -9.477 35.170 1.00 87.62 539 LYS A CA 1
ATOM 4300 C C . LYS A 1 539 ? -16.110 -8.327 34.275 1.00 87.62 539 LYS A C 1
ATOM 4302 O O . LYS A 1 539 ? -16.095 -7.176 34.704 1.00 87.62 539 LYS A O 1
ATOM 4307 N N . MET A 1 540 ? -15.789 -8.626 33.016 1.00 92.06 540 MET A N 1
ATOM 4308 C CA . MET A 1 540 ? -15.306 -7.617 32.070 1.00 92.06 540 MET A CA 1
ATOM 4309 C C . MET A 1 540 ? -16.388 -6.615 31.672 1.00 92.06 540 MET A C 1
ATOM 4311 O O . MET A 1 540 ? -16.083 -5.437 31.516 1.00 92.06 540 MET A O 1
ATOM 4315 N N . THR A 1 541 ? -17.647 -7.039 31.527 1.00 91.50 541 THR A N 1
ATOM 4316 C CA . THR A 1 541 ? -18.728 -6.136 31.108 1.00 91.50 541 THR A CA 1
ATOM 4317 C C . THR A 1 541 ? -18.927 -4.953 32.072 1.00 91.50 541 THR A C 1
ATOM 4319 O O . THR A 1 541 ? -18.855 -3.815 31.601 1.00 91.50 541 THR A O 1
ATOM 4322 N N . PRO A 1 542 ? -19.111 -5.156 33.396 1.00 92.06 542 PRO A N 1
ATOM 4323 C CA . PRO A 1 542 ? -19.184 -4.053 34.359 1.00 92.06 542 PRO A CA 1
ATOM 4324 C C . PRO A 1 542 ? -17.934 -3.168 34.367 1.00 92.06 542 PRO A C 1
ATOM 4326 O O . PRO A 1 542 ? -18.044 -1.943 34.418 1.00 92.06 542 PRO A O 1
ATOM 4329 N N . PHE A 1 543 ? -16.749 -3.780 34.275 1.00 95.25 543 PHE A N 1
ATOM 4330 C CA . PHE A 1 543 ? -15.473 -3.069 34.312 1.00 95.25 543 PHE A CA 1
ATOM 4331 C C . PHE A 1 543 ? -15.302 -2.140 33.100 1.00 95.25 543 PHE A C 1
ATOM 4333 O O . PHE A 1 543 ? -15.007 -0.957 33.251 1.00 95.25 543 PHE A O 1
ATOM 4340 N N . ILE A 1 544 ? -15.571 -2.638 31.891 1.00 96.25 544 ILE A N 1
ATOM 4341 C CA . ILE A 1 544 ? -15.476 -1.867 30.642 1.00 96.25 544 ILE A CA 1
ATOM 4342 C C . ILE A 1 544 ? -16.538 -0.760 30.591 1.00 96.25 544 ILE A C 1
ATOM 4344 O O . ILE A 1 544 ? -16.240 0.364 30.178 1.00 96.25 544 ILE A O 1
ATOM 4348 N N . ALA A 1 545 ? -17.760 -1.028 31.065 1.00 96.19 545 ALA A N 1
ATOM 4349 C CA . ALA A 1 545 ? -18.782 0.008 31.201 1.00 96.19 545 ALA A CA 1
ATOM 4350 C C . ALA A 1 545 ? -18.325 1.120 32.167 1.00 96.19 545 ALA A C 1
ATOM 4352 O O . ALA A 1 545 ? -18.457 2.305 31.852 1.00 96.19 545 ALA A O 1
ATOM 4353 N N . ALA A 1 546 ? -17.706 0.759 33.298 1.00 97.38 546 ALA A N 1
ATOM 4354 C CA . ALA A 1 546 ? -17.130 1.718 34.238 1.00 97.38 546 ALA A CA 1
ATOM 4355 C C . ALA A 1 546 ? -15.990 2.544 33.613 1.00 97.38 546 ALA A C 1
ATOM 4357 O O . ALA A 1 546 ? -15.962 3.760 33.808 1.00 97.38 546 ALA A O 1
ATOM 4358 N N . MET A 1 547 ? -15.112 1.942 32.793 1.00 98.19 547 MET A N 1
ATOM 4359 C CA . MET A 1 547 ? -14.087 2.668 32.015 1.00 98.19 547 MET A CA 1
ATOM 4360 C C . MET A 1 547 ? -14.703 3.761 31.140 1.00 98.19 547 MET A C 1
ATOM 4362 O O . MET A 1 547 ? -14.233 4.906 31.133 1.00 98.19 547 MET A O 1
ATOM 4366 N N . TYR A 1 548 ? -15.769 3.416 30.416 1.00 98.31 548 TYR A N 1
ATOM 4367 C CA . TYR A 1 548 ? -16.476 4.338 29.535 1.00 98.31 548 TYR A CA 1
ATOM 4368 C C . TYR A 1 548 ? -17.152 5.473 30.320 1.00 98.31 548 TYR A C 1
ATOM 4370 O O . TYR A 1 548 ? -16.952 6.648 30.005 1.00 98.31 548 TYR A O 1
ATOM 4378 N N . ILE A 1 549 ? -17.863 5.148 31.405 1.00 97.50 549 ILE A N 1
ATOM 4379 C CA . ILE A 1 549 ? -18.542 6.122 32.277 1.00 97.50 549 ILE A CA 1
ATOM 4380 C C . ILE A 1 549 ? -17.541 7.070 32.950 1.00 97.50 549 ILE A C 1
ATOM 4382 O O . ILE A 1 549 ? -17.745 8.286 32.937 1.00 97.50 549 ILE A O 1
ATOM 4386 N N . ALA A 1 550 ? -16.447 6.549 33.512 1.00 97.19 550 ALA A N 1
ATOM 4387 C CA . ALA A 1 550 ? -15.406 7.356 34.150 1.00 97.19 550 ALA A CA 1
ATOM 4388 C C . ALA A 1 550 ? -14.782 8.353 33.160 1.00 97.19 550 ALA A C 1
ATOM 4390 O O . ALA A 1 550 ? -14.589 9.531 33.475 1.00 97.19 550 ALA A O 1
ATOM 4391 N N . THR A 1 551 ? -14.533 7.896 31.931 1.00 97.81 551 THR A N 1
ATOM 4392 C CA . THR A 1 551 ? -14.019 8.734 30.841 1.00 97.81 551 THR A CA 1
ATOM 4393 C C . THR A 1 551 ? -15.023 9.825 30.459 1.00 97.81 551 THR A C 1
ATOM 4395 O O . THR A 1 551 ? -14.657 11.002 30.407 1.00 97.81 551 THR A O 1
ATOM 4398 N N . ALA A 1 552 ? -16.298 9.469 30.280 1.00 97.38 552 ALA A N 1
ATOM 4399 C CA . ALA A 1 552 ? -17.364 10.416 29.961 1.00 97.38 552 ALA A CA 1
ATOM 4400 C C . ALA A 1 552 ? -17.540 11.491 31.048 1.00 97.38 552 ALA A C 1
ATOM 4402 O O . ALA A 1 552 ? -17.676 12.675 30.725 1.00 97.38 552 ALA A O 1
ATOM 4403 N N . ARG A 1 553 ? -17.474 11.112 32.336 1.00 95.38 553 ARG A N 1
ATOM 4404 C CA . ARG A 1 553 ? -17.527 12.055 33.469 1.00 95.38 553 ARG A CA 1
ATOM 4405 C C . ARG A 1 553 ? -16.384 13.066 33.399 1.00 95.38 553 ARG A C 1
ATOM 4407 O O . ARG A 1 553 ? -16.646 14.267 33.405 1.00 95.38 553 ARG A O 1
ATOM 4414 N N . LYS A 1 554 ? -15.138 12.603 33.235 1.00 95.69 554 LYS A N 1
ATOM 4415 C CA . LYS A 1 554 ? -13.957 13.483 33.158 1.00 95.69 554 LYS A CA 1
ATOM 4416 C C . LYS A 1 554 ? -14.025 14.458 31.988 1.00 95.69 554 LYS A C 1
ATOM 4418 O O . LYS A 1 554 ? -13.771 15.650 32.163 1.00 95.69 554 LYS A O 1
ATOM 4423 N N . VAL A 1 555 ? -14.389 13.979 30.800 1.00 95.81 555 VAL A N 1
ATOM 4424 C CA . VAL A 1 555 ? -14.518 14.838 29.613 1.00 95.81 555 VAL A CA 1
ATOM 4425 C C . VAL A 1 555 ? -15.671 15.828 29.781 1.00 95.81 555 VAL A C 1
ATOM 4427 O O . VAL A 1 555 ? -15.512 17.005 29.461 1.00 95.81 555 VAL A O 1
ATOM 4430 N N . GLY A 1 556 ? -16.803 15.394 30.341 1.00 94.31 556 GLY A N 1
ATOM 4431 C CA . GLY A 1 556 ? -17.950 16.254 30.632 1.00 94.31 556 GLY A CA 1
ATOM 4432 C C . GLY A 1 556 ? -17.646 17.354 31.655 1.00 94.31 556 GLY A C 1
ATOM 4433 O O . GLY A 1 556 ? -18.039 18.502 31.450 1.00 94.31 556 GLY A O 1
ATOM 4434 N N . GLU A 1 557 ? -16.918 17.031 32.727 1.00 93.31 557 GLU A N 1
ATOM 4435 C CA . GLU A 1 557 ? -16.419 17.992 33.723 1.00 93.31 557 GLU A CA 1
ATOM 4436 C C . GLU A 1 557 ? -15.503 19.036 33.077 1.00 93.31 557 GLU A C 1
ATOM 4438 O O . GLU A 1 557 ? -15.733 20.240 33.219 1.00 93.31 557 GLU A O 1
ATOM 4443 N N . ALA A 1 558 ? -14.505 18.585 32.308 1.00 92.50 558 ALA A N 1
ATOM 4444 C CA . ALA A 1 558 ? -13.590 19.475 31.604 1.00 92.50 558 ALA A CA 1
ATOM 4445 C C . ALA A 1 558 ? -14.339 20.378 30.618 1.00 92.50 558 ALA A C 1
ATOM 4447 O O . ALA A 1 558 ? -14.145 21.591 30.626 1.00 92.50 558 ALA A O 1
ATOM 4448 N N . ARG A 1 559 ? -15.259 19.819 29.824 1.00 90.06 559 ARG A N 1
ATOM 4449 C CA . ARG A 1 559 ? -16.085 20.576 28.877 1.00 90.06 559 ARG A CA 1
ATOM 4450 C C . ARG A 1 559 ? -16.881 21.680 29.572 1.00 90.06 559 ARG A C 1
ATOM 4452 O O . ARG A 1 559 ? -16.828 22.824 29.123 1.00 90.06 559 ARG A O 1
ATOM 4459 N N . LYS A 1 560 ? -17.588 21.367 30.667 1.00 88.50 560 LYS A N 1
ATOM 4460 C CA . LYS A 1 560 ? -18.348 22.363 31.446 1.00 88.50 560 LYS A CA 1
ATOM 4461 C C . LYS A 1 560 ? -17.434 23.493 31.927 1.00 88.50 560 LYS A C 1
ATOM 4463 O O . LYS A 1 560 ? -17.717 24.657 31.655 1.00 88.50 560 LYS A O 1
ATOM 4468 N N . ALA A 1 561 ? -16.281 23.148 32.502 1.00 86.69 561 ALA A N 1
ATOM 4469 C CA . ALA A 1 561 ? -15.302 24.123 32.981 1.00 86.69 561 ALA A CA 1
ATOM 4470 C C . ALA A 1 561 ? -14.722 25.031 31.874 1.00 86.69 561 ALA A C 1
ATOM 4472 O O . ALA A 1 561 ? -14.289 26.146 32.160 1.00 86.69 561 ALA A O 1
ATOM 4473 N N . LYS A 1 562 ? -14.684 24.579 30.610 1.00 83.88 562 LYS A N 1
ATOM 4474 C CA . LYS A 1 562 ? -14.217 25.386 29.462 1.00 83.88 562 LYS A CA 1
ATOM 4475 C C . LYS A 1 562 ? -15.311 26.260 28.846 1.00 83.88 562 LYS A C 1
ATOM 4477 O O . LYS A 1 562 ? -15.003 27.308 28.277 1.00 83.88 562 LYS A O 1
ATOM 4482 N N . GLN A 1 563 ? -16.570 25.836 28.951 1.00 77.38 563 GLN A N 1
ATOM 4483 C CA . GLN A 1 563 ? -17.731 26.596 28.480 1.00 77.38 563 GLN A CA 1
ATOM 4484 C C . GLN A 1 563 ? -18.115 27.737 29.434 1.00 77.38 563 GLN A C 1
ATOM 4486 O O . GLN A 1 563 ? -18.722 28.718 28.994 1.00 77.38 563 GLN A O 1
ATOM 4491 N N . GLU A 1 564 ? -17.728 27.634 30.708 1.00 74.44 564 GLU A N 1
ATOM 4492 C CA . GLU A 1 564 ? -17.828 28.713 31.689 1.00 74.44 564 GLU A CA 1
ATOM 4493 C C . GLU A 1 564 ? -16.965 29.915 31.280 1.00 74.44 564 GLU A C 1
ATOM 4495 O O . GLU A 1 564 ? -15.743 29.841 31.130 1.00 74.44 564 GLU A O 1
ATOM 4500 N N . THR A 1 565 ? -17.624 31.052 31.079 1.00 67.12 565 THR A N 1
ATOM 4501 C CA . THR A 1 565 ? -16.982 32.296 30.664 1.00 67.12 565 THR A CA 1
ATOM 4502 C C . THR A 1 565 ? -16.185 32.884 31.826 1.00 67.12 565 THR A C 1
ATOM 4504 O O . THR A 1 565 ? -16.757 33.203 32.868 1.00 67.12 565 THR A O 1
ATOM 4507 N N . ARG A 1 566 ? -14.871 33.071 31.657 1.00 65.69 566 ARG A N 1
ATOM 4508 C CA . ARG A 1 566 ? -14.026 33.727 32.666 1.00 65.69 566 ARG A CA 1
ATOM 4509 C C . ARG A 1 566 ? -13.780 35.182 32.278 1.00 65.69 566 ARG A C 1
ATOM 4511 O O . ARG A 1 566 ? -13.496 35.478 31.120 1.00 65.69 566 ARG A O 1
ATOM 4518 N N . LEU A 1 567 ? -13.894 36.086 33.252 1.00 63.16 567 LEU A N 1
ATOM 4519 C CA . LEU A 1 567 ? -13.536 37.492 33.081 1.00 63.16 567 LEU A CA 1
ATOM 4520 C C . LEU A 1 567 ? -12.011 37.618 33.198 1.00 63.16 567 LEU A C 1
ATOM 4522 O O . LEU A 1 567 ? -11.459 37.456 34.284 1.00 63.16 567 LEU A O 1
ATOM 4526 N N . VAL A 1 568 ? -11.330 37.889 32.087 1.00 63.91 568 VAL A N 1
ATOM 4527 C CA . VAL A 1 568 ? -9.878 38.116 32.053 1.00 63.91 568 VAL A CA 1
ATOM 4528 C C . VAL A 1 568 ? -9.645 39.482 31.418 1.00 63.91 568 VAL A C 1
ATOM 4530 O O . VAL A 1 568 ? -10.054 39.718 30.286 1.00 63.91 568 VAL A O 1
ATOM 4533 N N . GLY A 1 569 ? -9.059 40.420 32.170 1.00 63.75 569 GLY A N 1
ATOM 4534 C CA . GLY A 1 569 ? -8.783 41.776 31.672 1.00 63.75 569 GLY A CA 1
ATOM 4535 C C . GLY A 1 569 ? -10.025 42.586 31.266 1.00 63.75 569 GLY A C 1
ATOM 4536 O O . GLY A 1 569 ? -9.934 43.435 30.388 1.00 63.75 569 GLY A O 1
ATOM 4537 N N . GLY A 1 570 ? -11.196 42.313 31.856 1.00 62.38 570 GLY A N 1
ATOM 4538 C CA . GLY A 1 570 ? -12.455 42.992 31.512 1.00 62.38 570 GLY A CA 1
ATOM 4539 C C . GLY A 1 570 ? -13.179 42.431 30.280 1.00 62.38 570 GLY A C 1
ATOM 4540 O O . GLY A 1 570 ? -14.264 42.906 29.956 1.00 62.38 570 GLY A O 1
ATOM 4541 N N . GLN A 1 571 ? -12.634 41.397 29.630 1.00 58.19 571 GLN A N 1
ATOM 4542 C CA . GLN A 1 571 ? -13.302 40.663 28.556 1.00 58.19 571 GLN A CA 1
ATOM 4543 C C . GLN A 1 571 ? -13.746 39.276 29.024 1.00 58.19 571 GLN A C 1
ATOM 4545 O O . GLN A 1 571 ? -13.065 38.581 29.780 1.00 58.19 571 GLN A O 1
ATOM 4550 N N . PHE A 1 572 ? -14.923 38.880 28.555 1.00 63.03 572 PHE A N 1
ATOM 4551 C CA . PHE A 1 572 ? -15.494 37.559 28.758 1.00 63.03 572 PHE A CA 1
ATOM 4552 C C . PHE A 1 572 ? -14.881 36.585 27.749 1.00 63.03 572 PHE A C 1
ATOM 4554 O O . PHE A 1 572 ? -15.263 36.581 26.580 1.00 63.03 572 PHE A O 1
ATOM 4561 N N . LEU A 1 573 ? -13.929 35.762 28.191 1.00 64.31 573 LEU A N 1
ATOM 4562 C CA . LEU A 1 573 ? -13.246 34.799 27.329 1.00 64.31 573 LEU A CA 1
ATOM 4563 C C . LEU A 1 573 ? -13.659 33.370 27.686 1.00 64.31 573 LEU A C 1
ATOM 4565 O O . LEU A 1 573 ? -13.635 32.954 28.848 1.00 64.31 573 LEU A O 1
ATOM 4569 N N . ARG A 1 574 ? -14.034 32.603 26.659 1.00 69.81 574 ARG A N 1
ATOM 4570 C CA . ARG A 1 574 ? -14.146 31.143 26.741 1.00 69.81 574 ARG A CA 1
ATOM 4571 C C . ARG A 1 574 ? -12.793 30.532 26.416 1.00 69.81 574 ARG A C 1
ATOM 4573 O O . ARG A 1 574 ? -12.146 30.926 25.447 1.00 69.81 574 ARG A O 1
ATOM 4580 N N . THR A 1 575 ? -12.367 29.563 27.218 1.00 78.38 575 THR A N 1
ATOM 4581 C CA . THR A 1 575 ? -11.107 28.863 26.954 1.00 78.38 575 THR A CA 1
ATOM 4582 C C . THR A 1 575 ? -11.336 27.849 25.836 1.00 78.38 575 THR A C 1
ATOM 4584 O O . THR A 1 575 ? -12.218 27.001 25.955 1.00 78.38 575 THR A O 1
ATOM 4587 N N . LYS A 1 576 ? -10.549 27.910 24.756 1.00 84.56 576 LYS A N 1
ATOM 4588 C CA . LYS A 1 576 ? -10.635 26.937 23.656 1.00 84.56 576 LYS A CA 1
ATOM 4589 C C . LYS A 1 576 ? -10.284 25.531 24.167 1.00 84.56 576 LYS A C 1
ATOM 4591 O O . LYS A 1 576 ? -9.317 25.368 24.913 1.00 84.56 576 LYS A O 1
ATOM 4596 N N . MET A 1 577 ? -11.060 24.524 23.770 1.00 89.31 577 MET A N 1
ATOM 4597 C CA . MET A 1 577 ? -10.722 23.116 24.014 1.00 89.31 577 MET A CA 1
ATOM 4598 C C . MET A 1 577 ? -9.572 22.714 23.090 1.00 89.31 577 MET A C 1
ATOM 4600 O O . MET A 1 577 ? -9.632 22.964 21.884 1.00 89.31 577 MET A O 1
ATOM 4604 N N . THR A 1 578 ? -8.512 22.146 23.659 1.00 90.00 578 THR A N 1
ATOM 4605 C CA . THR A 1 578 ? -7.303 21.744 22.931 1.00 90.00 578 THR A CA 1
ATOM 4606 C C . THR A 1 578 ? -6.826 20.365 23.396 1.00 90.00 578 THR A C 1
ATOM 4608 O O . THR A 1 578 ? -7.166 19.952 24.510 1.00 90.00 578 THR A O 1
ATOM 4611 N N . PRO A 1 579 ? -6.025 19.643 22.588 1.00 88.44 579 PRO A N 1
ATOM 4612 C CA . PRO A 1 579 ? -5.490 18.335 22.977 1.00 88.44 579 PRO A CA 1
ATOM 4613 C C . PRO A 1 579 ? -4.700 18.348 24.293 1.00 88.44 579 PRO A C 1
ATOM 4615 O O . PRO A 1 579 ? -4.675 17.359 25.021 1.00 88.44 579 PRO A O 1
ATOM 4618 N N . GLU A 1 580 ? -4.077 19.477 24.631 1.00 87.25 580 GLU A N 1
ATOM 4619 C CA . GLU A 1 580 ? -3.283 19.640 25.849 1.00 87.25 580 GLU A CA 1
ATOM 4620 C C . GLU A 1 580 ? -4.161 19.782 27.096 1.00 87.25 580 GLU A C 1
ATOM 4622 O O . GLU A 1 580 ? -3.731 19.427 28.193 1.00 87.25 580 GLU A O 1
ATOM 4627 N N . ASN A 1 581 ? -5.379 20.314 26.942 1.00 89.56 581 ASN A N 1
ATOM 4628 C CA . ASN A 1 581 ? -6.225 20.727 28.061 1.00 89.56 581 ASN A CA 1
ATOM 4629 C C . ASN A 1 581 ? -7.502 19.897 28.248 1.00 89.56 581 ASN A C 1
ATOM 4631 O O . ASN A 1 581 ? -8.211 20.113 29.236 1.00 89.56 581 ASN A O 1
ATOM 4635 N N . MET A 1 582 ? -7.778 18.965 27.333 1.00 95.00 582 MET A N 1
ATOM 4636 C CA . MET A 1 582 ? -8.893 18.029 27.424 1.00 95.00 582 MET A CA 1
ATOM 4637 C C . MET A 1 582 ? -8.430 16.648 27.919 1.00 95.00 582 MET A C 1
ATOM 4639 O O . MET A 1 582 ? -7.343 16.192 27.552 1.00 95.00 582 MET A O 1
ATOM 4643 N N . PRO A 1 583 ? -9.237 15.957 28.749 1.00 95.94 583 PRO A N 1
ATOM 4644 C CA . PRO A 1 583 ? -8.981 14.569 29.116 1.00 95.94 583 PRO A CA 1
ATOM 4645 C C . PRO A 1 583 ? -9.048 13.639 27.906 1.00 95.94 583 PRO A C 1
ATOM 4647 O O . PRO A 1 583 ? -9.801 13.878 26.961 1.00 95.94 583 PRO A O 1
ATOM 4650 N N . PHE A 1 584 ? -8.287 12.553 27.979 1.00 97.81 584 PHE A N 1
ATOM 4651 C CA . PHE A 1 584 ? -8.212 11.540 26.934 1.00 97.81 584 PHE A CA 1
ATOM 4652 C C . PHE A 1 584 ? -9.463 10.655 26.897 1.00 97.81 584 PHE A C 1
ATOM 4654 O O . PHE A 1 584 ? -9.939 10.205 27.942 1.00 97.81 584 PHE A O 1
ATOM 4661 N N . MET A 1 585 ? -9.973 10.396 25.696 1.00 98.12 585 MET A N 1
ATOM 4662 C CA . MET A 1 585 ? -11.141 9.577 25.385 1.00 98.12 585 MET A CA 1
ATOM 4663 C C . MET A 1 585 ? -10.787 8.133 25.013 1.00 98.12 585 MET A C 1
ATOM 4665 O O . MET A 1 585 ? -11.674 7.290 25.034 1.00 98.12 585 MET A O 1
ATOM 4669 N N . SER A 1 586 ? -9.527 7.825 24.685 1.00 98.00 586 SER A N 1
ATOM 4670 C CA . SER A 1 586 ? -9.127 6.537 24.085 1.00 98.00 586 SER A CA 1
ATOM 4671 C C . SER A 1 586 ? -9.127 5.323 25.024 1.00 98.00 586 SER A C 1
ATOM 4673 O O . SER A 1 586 ? -9.164 4.191 24.550 1.00 98.00 586 SER A O 1
ATOM 4675 N N . PHE A 1 587 ? -9.119 5.527 26.343 1.00 98.44 587 PHE A N 1
ATOM 4676 C CA . PHE A 1 587 ? -8.959 4.450 27.331 1.00 98.44 587 PHE A CA 1
ATOM 4677 C C . PHE A 1 587 ? -10.016 3.319 27.263 1.00 98.44 587 PHE A C 1
ATOM 4679 O O . PHE A 1 587 ? -9.624 2.154 27.232 1.00 98.44 587 PHE A O 1
ATOM 4686 N N . PRO A 1 588 ? -11.336 3.589 27.172 1.00 98.00 588 PRO A N 1
ATOM 4687 C CA . PRO A 1 588 ? -12.351 2.533 27.041 1.00 98.00 588 PRO A CA 1
ATOM 4688 C C . PRO A 1 588 ? -12.193 1.728 25.745 1.00 98.00 588 PRO A C 1
ATOM 4690 O O . PRO A 1 588 ? -12.491 0.538 25.689 1.00 98.00 588 PRO A O 1
ATOM 4693 N N . TRP A 1 589 ? -11.661 2.371 24.704 1.00 97.69 589 TRP A N 1
ATOM 4694 C CA . TRP A 1 589 ? -11.465 1.807 23.369 1.00 97.69 589 TRP A CA 1
ATOM 4695 C C . TRP A 1 589 ? -10.240 0.901 23.268 1.00 97.69 589 TRP A C 1
ATOM 4697 O O . TRP A 1 589 ? -9.849 0.494 22.176 1.00 97.69 589 TRP A O 1
ATOM 4707 N N . LEU A 1 590 ? -9.654 0.523 24.405 1.00 96.62 590 LEU A N 1
ATOM 4708 C CA . LEU A 1 590 ? -8.887 -0.714 24.515 1.00 96.62 590 LEU A CA 1
ATOM 4709 C C . LEU A 1 590 ? -9.763 -1.947 24.230 1.00 96.62 590 LEU A C 1
ATOM 4711 O O . LEU A 1 590 ? -9.233 -2.966 23.799 1.00 96.62 590 LEU A O 1
ATOM 4715 N N . PHE A 1 591 ? -11.086 -1.852 24.406 1.00 96.00 591 PHE A N 1
ATOM 4716 C CA . PHE A 1 591 ? -12.035 -2.956 24.232 1.00 96.00 591 PHE A CA 1
ATOM 4717 C C . PHE A 1 591 ? -13.182 -2.598 23.264 1.00 96.00 591 PHE A C 1
ATOM 4719 O O . PHE A 1 591 ? -14.350 -2.564 23.660 1.00 96.00 591 PHE A O 1
ATOM 4726 N N . PRO A 1 592 ? -12.886 -2.278 21.987 1.00 94.81 592 PRO A N 1
ATOM 4727 C CA . PRO A 1 592 ? -13.895 -1.775 21.053 1.00 94.81 592 PRO A CA 1
ATOM 4728 C C . PRO A 1 592 ? -14.999 -2.805 20.764 1.00 94.81 592 PRO A C 1
ATOM 4730 O O . PRO A 1 592 ? -16.173 -2.444 20.718 1.00 94.81 592 PRO A O 1
ATOM 4733 N N . LYS A 1 593 ? -14.642 -4.092 20.647 1.00 91.50 593 LYS A N 1
ATOM 4734 C CA . LYS A 1 593 ? -15.595 -5.188 20.402 1.00 91.50 593 LYS A CA 1
ATOM 4735 C C . LYS A 1 593 ? -16.542 -5.381 21.586 1.00 91.50 593 LYS A C 1
ATOM 4737 O O . LYS A 1 593 ? -17.743 -5.567 21.413 1.00 91.50 593 LYS A O 1
ATOM 4742 N N . GLU A 1 594 ? -16.003 -5.331 22.800 1.00 93.00 594 GLU A N 1
ATOM 4743 C CA . GLU A 1 594 ? -16.770 -5.461 24.033 1.00 93.00 594 GLU A CA 1
ATOM 4744 C C . GLU A 1 594 ? -17.727 -4.284 24.233 1.00 93.00 594 GLU A C 1
ATOM 4746 O O . GLU A 1 594 ? -18.888 -4.504 24.573 1.00 93.00 594 GLU A O 1
ATOM 4751 N N . LEU A 1 595 ? -17.283 -3.050 23.966 1.00 96.19 595 LEU A N 1
ATOM 4752 C CA . LEU A 1 595 ? -18.156 -1.872 23.991 1.00 96.19 595 LEU A CA 1
ATOM 4753 C C . LEU A 1 595 ? -19.320 -2.017 23.004 1.00 96.19 595 LEU A C 1
ATOM 4755 O O . LEU A 1 595 ? -20.459 -1.711 23.358 1.00 96.19 595 LEU A O 1
ATOM 4759 N N . GLY A 1 596 ? -19.060 -2.535 21.800 1.00 94.12 596 GLY A N 1
ATOM 4760 C CA . GLY A 1 596 ? -20.097 -2.835 20.814 1.00 94.12 596 GLY A CA 1
ATOM 4761 C C . GLY A 1 596 ? -21.144 -3.833 21.313 1.00 94.12 596 GLY A C 1
ATOM 4762 O O . GLY A 1 596 ? -22.351 -3.612 21.172 1.00 94.12 596 GLY A O 1
ATOM 4763 N N . LEU A 1 597 ? -20.701 -4.904 21.977 1.00 91.69 597 LEU A N 1
ATOM 4764 C CA . LEU A 1 597 ? -21.588 -5.910 22.574 1.00 91.69 597 LEU A CA 1
ATOM 4765 C C . LEU A 1 597 ? -22.435 -5.344 23.725 1.00 91.69 597 LEU A C 1
ATOM 4767 O O . LEU A 1 597 ? -23.632 -5.643 23.805 1.00 91.69 597 LEU A O 1
ATOM 4771 N N . ILE A 1 598 ? -21.849 -4.482 24.566 1.00 92.94 598 ILE A N 1
ATOM 4772 C CA . ILE A 1 598 ? -22.566 -3.751 25.623 1.00 92.94 598 ILE A CA 1
ATOM 4773 C C . ILE A 1 598 ? -23.634 -2.844 25.000 1.00 92.94 598 ILE A C 1
ATOM 4775 O O . ILE A 1 598 ? -24.804 -2.917 25.381 1.00 92.94 598 ILE A O 1
ATOM 4779 N N . ALA A 1 599 ? -23.269 -2.053 23.986 1.00 92.56 599 ALA A N 1
ATOM 4780 C CA . ALA A 1 599 ? -24.181 -1.138 23.301 1.00 92.56 599 ALA A CA 1
ATOM 4781 C C . ALA A 1 599 ? -25.359 -1.863 22.617 1.00 92.56 599 ALA A C 1
ATOM 4783 O O . ALA A 1 599 ? -26.479 -1.347 22.585 1.00 92.56 599 ALA A O 1
ATOM 4784 N N . LYS A 1 600 ? -25.132 -3.080 22.105 1.00 89.00 600 LYS A N 1
ATOM 4785 C CA . LYS A 1 600 ? -26.154 -3.943 21.485 1.00 89.00 600 LYS A CA 1
ATOM 4786 C C . LYS A 1 600 ? -27.023 -4.717 22.486 1.00 89.00 600 LYS A C 1
ATOM 4788 O O . LYS A 1 600 ? -27.974 -5.370 22.060 1.00 89.00 600 LYS A O 1
ATOM 4793 N N . LYS A 1 601 ? -26.731 -4.663 23.795 1.00 73.44 601 LYS A N 1
ATOM 4794 C CA . LYS A 1 601 ? -27.375 -5.482 24.847 1.00 73.44 601 LYS A CA 1
ATOM 4795 C C . LYS A 1 601 ? -27.317 -6.998 24.572 1.00 73.44 601 LYS A C 1
ATOM 4797 O O . LYS A 1 601 ? -28.190 -7.740 25.018 1.00 73.44 601 LYS A O 1
ATOM 4802 N N . GLN A 1 602 ? -26.306 -7.478 23.842 1.00 54.22 602 GLN A N 1
ATOM 4803 C CA . GLN A 1 602 ? -26.157 -8.891 23.464 1.00 54.22 602 GLN A CA 1
ATOM 4804 C C . GLN A 1 602 ? -25.109 -9.598 24.330 1.00 54.22 602 GLN A C 1
ATOM 4806 O O . GLN A 1 602 ? -24.083 -10.073 23.851 1.00 54.22 602 GLN A O 1
ATOM 4811 N N . GLY A 1 603 ? -25.392 -9.716 25.626 1.00 41.06 603 GLY A N 1
ATOM 4812 C CA . GLY A 1 603 ? -24.751 -10.722 26.471 1.00 41.06 603 GLY A CA 1
ATOM 4813 C C . GLY A 1 603 ? -25.414 -12.086 26.259 1.00 41.06 603 GLY A C 1
ATOM 4814 O O . GLY A 1 603 ? -26.184 -12.518 27.110 1.00 41.06 603 GLY A O 1
ATOM 4815 N N . GLY A 1 604 ? -25.182 -12.745 25.116 1.00 36.81 604 GLY A N 1
ATOM 4816 C CA . GLY A 1 604 ? -25.654 -14.119 24.893 1.00 36.81 604 GLY A CA 1
ATOM 4817 C C . GLY A 1 604 ? -25.698 -14.590 23.433 1.00 36.81 604 GLY A C 1
ATOM 4818 O O . GLY A 1 604 ? -26.564 -14.166 22.677 1.00 36.81 604 GLY A O 1
ATOM 4819 N N . LEU A 1 605 ? -24.832 -15.564 23.115 1.00 30.64 605 LEU A N 1
ATOM 4820 C CA . LEU A 1 605 ? -24.838 -16.486 21.959 1.00 30.64 605 LEU A CA 1
ATOM 4821 C C . LEU A 1 605 ? -24.503 -15.922 20.560 1.00 30.64 605 LEU A C 1
ATOM 4823 O O . LEU A 1 605 ? -25.329 -15.353 19.851 1.00 30.64 605 LEU A O 1
ATOM 4827 N N . ILE A 1 606 ? -23.280 -16.241 20.122 1.00 31.64 606 ILE A N 1
ATOM 4828 C CA . ILE A 1 606 ? -22.780 -16.153 18.743 1.00 31.64 606 ILE A CA 1
ATOM 4829 C C . ILE A 1 606 ? -23.529 -17.169 17.856 1.00 31.64 606 ILE A C 1
ATOM 4831 O O . ILE A 1 606 ? -23.606 -18.350 18.197 1.00 31.64 606 ILE A O 1
ATOM 4835 N N . ARG A 1 607 ? -24.034 -16.740 16.689 1.00 27.41 607 ARG A N 1
ATOM 4836 C CA . ARG A 1 607 ? -24.445 -17.639 15.592 1.00 27.41 607 ARG A CA 1
ATOM 4837 C C . ARG A 1 607 ? -23.318 -17.761 14.558 1.00 27.41 607 ARG A C 1
ATOM 4839 O O . ARG A 1 607 ? -22.886 -16.731 14.047 1.00 27.41 607 ARG A O 1
ATOM 4846 N N . PRO A 1 608 ? -22.914 -18.978 14.159 1.00 30.75 608 PRO A N 1
ATOM 4847 C CA . PRO A 1 608 ? -22.191 -19.202 12.912 1.00 30.75 608 PRO A CA 1
ATOM 4848 C C . PRO A 1 608 ? -23.164 -19.127 11.722 1.00 30.75 608 PRO A C 1
ATOM 4850 O O . PRO A 1 608 ? -24.250 -19.711 11.764 1.00 30.75 608 PRO A O 1
ATOM 4853 N N . CYS A 1 609 ? -22.788 -18.409 10.663 1.00 28.52 609 CYS A N 1
ATOM 4854 C CA . CYS A 1 609 ? -23.534 -18.382 9.401 1.00 28.52 609 CYS A CA 1
ATOM 4855 C C . CYS A 1 609 ? -23.482 -19.753 8.706 1.00 28.52 609 CYS A C 1
ATOM 4857 O O . CYS A 1 609 ? -22.428 -20.374 8.608 1.00 28.52 609 CYS A O 1
ATOM 4859 N N . ALA A 1 610 ? -24.641 -20.217 8.237 1.00 28.62 610 ALA A N 1
ATOM 4860 C CA . ALA A 1 610 ? -24.863 -21.550 7.692 1.00 28.62 610 ALA A CA 1
ATOM 4861 C C . ALA A 1 610 ? -24.413 -21.697 6.226 1.00 28.62 610 ALA A C 1
ATOM 4863 O O . ALA A 1 610 ? -24.658 -20.828 5.390 1.00 28.62 610 ALA A O 1
ATOM 4864 N N . HIS A 1 611 ? -23.817 -22.853 5.927 1.00 27.12 611 HIS A N 1
ATOM 4865 C CA . HIS A 1 611 ? -23.450 -23.325 4.594 1.00 27.12 611 HIS A CA 1
ATOM 4866 C C . HIS A 1 611 ? -24.681 -23.695 3.752 1.00 27.12 611 HIS A C 1
ATOM 4868 O O . HIS A 1 611 ? -25.588 -24.379 4.229 1.00 27.12 611 HIS A O 1
ATOM 4874 N N . VAL A 1 612 ? -24.677 -23.310 2.473 1.00 28.19 612 VAL A N 1
ATOM 4875 C CA . VAL A 1 612 ? -25.668 -23.737 1.473 1.00 28.19 612 VAL A CA 1
ATOM 4876 C C . VAL A 1 612 ? -24.941 -24.508 0.371 1.00 28.19 612 VAL A C 1
ATOM 4878 O O . VAL A 1 612 ? -24.118 -23.949 -0.348 1.00 28.19 612 VAL A O 1
ATOM 4881 N N . ASN A 1 613 ? -25.244 -25.802 0.254 1.00 26.56 613 ASN A N 1
ATOM 4882 C CA . ASN A 1 613 ? -24.744 -26.689 -0.798 1.00 26.56 613 ASN A CA 1
ATOM 4883 C C . ASN A 1 613 ? -25.589 -26.558 -2.076 1.00 26.56 613 ASN A C 1
ATOM 4885 O O . ASN A 1 613 ? -26.816 -26.611 -2.005 1.00 26.56 613 ASN A O 1
ATOM 4889 N N . ALA A 1 614 ? -24.945 -26.496 -3.247 1.00 25.95 614 ALA A N 1
ATOM 4890 C CA . ALA A 1 614 ? -25.581 -26.764 -4.541 1.00 25.95 614 ALA A CA 1
ATOM 4891 C C . ALA A 1 614 ? -24.573 -27.382 -5.548 1.00 25.95 614 ALA A C 1
ATOM 4893 O O . ALA A 1 614 ? -23.371 -27.143 -5.424 1.00 25.95 614 ALA A O 1
ATOM 4894 N N . PRO A 1 615 ? -25.027 -28.213 -6.509 1.00 25.80 615 PRO A N 1
ATOM 4895 C CA . PRO A 1 615 ? -24.202 -29.231 -7.170 1.00 25.80 615 PRO A CA 1
ATOM 4896 C C . PRO A 1 615 ? -23.451 -28.764 -8.432 1.00 25.80 615 PRO A C 1
ATOM 4898 O O . PRO A 1 615 ? -23.926 -27.929 -9.200 1.00 25.80 615 PRO A O 1
ATOM 4901 N N . ARG A 1 616 ? -22.287 -29.393 -8.666 1.00 25.95 616 ARG A N 1
ATOM 4902 C CA . ARG A 1 616 ? -21.396 -29.232 -9.833 1.00 25.95 616 ARG A CA 1
ATOM 4903 C C . ARG A 1 616 ? -21.989 -29.818 -11.121 1.00 25.95 616 ARG A C 1
ATOM 4905 O O . ARG A 1 616 ? -22.564 -30.904 -11.109 1.00 25.95 616 ARG A O 1
ATOM 4912 N N . ARG A 1 617 ? -21.717 -29.159 -12.254 1.00 23.66 617 ARG A N 1
ATOM 4913 C CA . ARG A 1 617 ? -21.892 -29.692 -13.616 1.00 23.66 617 ARG A CA 1
ATOM 4914 C C . ARG A 1 617 ? -20.535 -29.678 -14.326 1.00 23.66 617 ARG A C 1
ATOM 4916 O O . ARG A 1 617 ? -19.861 -28.656 -14.324 1.00 23.66 617 ARG A O 1
ATOM 4923 N N . ILE A 1 618 ? -20.137 -30.820 -14.882 1.00 25.94 618 ILE A N 1
ATOM 4924 C CA . ILE A 1 618 ? -18.857 -31.043 -15.570 1.00 25.94 618 ILE A CA 1
ATOM 4925 C C . ILE A 1 618 ? -19.081 -30.866 -17.076 1.00 25.94 618 ILE A C 1
ATOM 4927 O O . ILE A 1 618 ? -20.002 -31.476 -17.621 1.00 25.94 618 ILE A O 1
ATOM 4931 N N . LEU A 1 619 ? -18.236 -30.079 -17.746 1.00 26.81 619 LEU A N 1
ATOM 4932 C CA . LEU A 1 619 ? -18.093 -30.080 -19.205 1.00 26.81 619 LEU A CA 1
ATOM 4933 C C . LEU A 1 619 ? -16.599 -30.106 -19.587 1.00 26.81 619 LEU A C 1
ATOM 4935 O O . LEU A 1 619 ? -15.774 -29.629 -18.811 1.00 26.81 619 LEU A O 1
ATOM 4939 N N . PRO A 1 620 ? -16.245 -30.724 -20.729 1.00 25.39 620 PRO A N 1
ATOM 4940 C CA . PRO A 1 620 ? -14.887 -31.188 -21.005 1.00 25.39 620 PRO A CA 1
ATOM 4941 C C . PRO A 1 620 ? -13.954 -30.113 -21.585 1.00 25.39 620 PRO A C 1
ATOM 4943 O O . PRO A 1 620 ? -14.346 -29.321 -22.443 1.00 25.39 620 PRO A O 1
ATOM 4946 N N . ASN A 1 621 ? -12.694 -30.177 -21.147 1.00 25.73 621 ASN A N 1
ATOM 4947 C CA . ASN A 1 621 ? -11.552 -29.383 -21.604 1.00 25.73 621 ASN A CA 1
ATOM 4948 C C . ASN A 1 621 ? -11.173 -29.678 -23.066 1.00 25.73 621 ASN A C 1
ATOM 4950 O O . ASN A 1 621 ? -11.164 -30.832 -23.496 1.00 25.73 621 ASN A O 1
ATOM 4954 N N . ARG A 1 622 ? -10.754 -28.639 -23.797 1.00 26.17 622 ARG A N 1
ATOM 4955 C CA . ARG A 1 622 ? -9.894 -28.757 -24.984 1.00 26.17 622 ARG A CA 1
ATOM 4956 C C . ARG A 1 622 ? -8.593 -28.011 -24.700 1.00 26.17 622 ARG A C 1
ATOM 4958 O O . ARG A 1 622 ? -8.627 -26.821 -24.410 1.00 26.17 622 ARG A O 1
ATOM 4965 N N . SER A 1 623 ? -7.478 -28.728 -24.750 1.00 29.12 623 SER A N 1
ATOM 4966 C CA . SER A 1 623 ? -6.122 -28.196 -24.622 1.00 29.12 623 SER A CA 1
ATOM 4967 C C . SER A 1 623 ? -5.634 -27.678 -25.974 1.00 29.12 623 SER A C 1
ATOM 4969 O O . SER A 1 623 ? -5.627 -28.437 -26.942 1.00 29.12 623 SER A O 1
ATOM 4971 N N . ASN A 1 624 ? -5.185 -26.426 -26.027 1.00 29.66 624 ASN A N 1
ATOM 4972 C CA . ASN A 1 624 ? -4.301 -25.937 -27.084 1.00 29.66 624 ASN A CA 1
ATOM 4973 C C . ASN A 1 624 ? -2.901 -25.820 -26.477 1.00 29.66 624 ASN A C 1
ATOM 4975 O O . ASN A 1 624 ? -2.594 -24.829 -25.821 1.00 29.66 624 ASN A O 1
ATOM 4979 N N . ALA A 1 625 ? -2.088 -26.855 -26.657 1.00 31.06 625 ALA A N 1
ATOM 4980 C CA . ALA A 1 625 ? -0.666 -26.839 -26.351 1.00 31.06 625 ALA A CA 1
ATOM 4981 C C . ALA A 1 625 ? 0.070 -26.918 -27.691 1.00 31.06 625 ALA A C 1
ATOM 4983 O O . ALA A 1 625 ? 0.112 -27.986 -28.280 1.00 31.06 625 ALA A O 1
ATOM 4984 N N . ASP A 1 626 ? 0.543 -25.774 -28.190 1.00 37.78 626 ASP A N 1
ATOM 4985 C CA . ASP A 1 626 ? 1.410 -25.658 -29.379 1.00 37.78 626 ASP A CA 1
ATOM 4986 C C . ASP A 1 626 ? 2.184 -24.314 -29.341 1.00 37.78 626 ASP A C 1
ATOM 4988 O O . ASP A 1 626 ? 2.311 -23.602 -30.335 1.00 37.78 626 ASP A O 1
ATOM 4992 N N . LEU A 1 627 ? 2.664 -23.903 -28.156 1.00 43.66 627 LEU A N 1
ATOM 4993 C CA . LEU A 1 627 ? 3.438 -22.657 -27.973 1.00 43.66 627 LEU A CA 1
ATOM 4994 C C . LEU A 1 627 ? 4.926 -22.885 -27.669 1.00 43.66 627 LEU A C 1
ATOM 4996 O O . LEU A 1 627 ? 5.689 -21.924 -27.567 1.00 43.66 627 LEU A O 1
ATOM 5000 N N . LEU A 1 628 ? 5.357 -24.140 -27.545 1.00 45.94 628 LEU A N 1
ATOM 5001 C CA . LEU A 1 628 ? 6.746 -24.509 -27.296 1.00 45.94 628 LEU A CA 1
ATOM 5002 C C . LEU A 1 628 ? 7.213 -25.456 -28.400 1.00 45.94 628 LEU A C 1
ATOM 5004 O O . LEU A 1 628 ? 6.506 -26.393 -28.762 1.00 45.94 628 LEU A O 1
ATOM 5008 N N . GLY A 1 629 ? 8.382 -25.161 -28.974 1.00 43.66 629 GLY A N 1
ATOM 5009 C CA . GLY A 1 629 ? 8.998 -26.003 -29.996 1.00 43.66 629 GLY A CA 1
ATOM 5010 C C . GLY A 1 629 ? 9.295 -27.419 -29.475 1.00 43.66 629 GLY A C 1
ATOM 5011 O O . GLY A 1 629 ? 9.354 -27.623 -28.263 1.00 43.66 629 GLY A O 1
ATOM 5012 N N . PRO A 1 630 ? 9.514 -28.389 -30.379 1.00 32.94 630 PRO A N 1
ATOM 5013 C CA . PRO A 1 630 ? 9.548 -29.825 -30.072 1.00 32.94 630 PRO A CA 1
ATOM 5014 C C . PRO A 1 630 ? 10.683 -30.296 -29.141 1.00 32.94 630 PRO A C 1
ATOM 5016 O O . PRO A 1 630 ? 10.684 -31.462 -28.765 1.00 32.94 630 PRO A O 1
ATOM 5019 N N . ASP A 1 631 ? 11.600 -29.411 -28.739 1.00 43.62 631 ASP A N 1
ATOM 5020 C CA . ASP A 1 631 ? 12.791 -29.735 -27.941 1.00 43.62 631 ASP A CA 1
ATOM 5021 C C . ASP A 1 631 ? 12.775 -29.111 -26.525 1.00 43.62 631 ASP A C 1
ATOM 5023 O O . ASP A 1 631 ? 13.810 -29.055 -25.860 1.00 43.62 631 ASP A O 1
ATOM 5027 N N . PHE A 1 632 ? 11.637 -28.579 -26.056 1.00 42.09 632 PHE A N 1
ATOM 5028 C CA . PHE A 1 632 ? 11.543 -27.955 -24.727 1.00 42.09 632 PHE A CA 1
ATOM 5029 C C . PHE A 1 632 ? 11.014 -28.938 -23.670 1.00 42.09 632 PHE A C 1
ATOM 5031 O O . PHE A 1 632 ? 9.808 -29.163 -23.572 1.00 42.09 632 PHE A O 1
ATOM 5038 N N . GLU A 1 633 ? 11.913 -29.488 -22.852 1.00 42.38 633 GLU A N 1
ATOM 5039 C CA . GLU A 1 633 ? 11.575 -30.275 -21.658 1.00 42.38 633 GLU A CA 1
ATOM 5040 C C . GLU A 1 633 ? 11.623 -29.393 -20.397 1.00 42.38 633 GLU A C 1
ATOM 5042 O O . GLU A 1 633 ? 12.556 -28.611 -20.201 1.00 42.38 633 GLU A O 1
ATOM 5047 N N . LEU A 1 634 ? 10.597 -29.497 -19.543 1.00 46.41 634 LEU A N 1
ATOM 5048 C CA . LEU A 1 634 ? 10.578 -28.855 -18.225 1.00 46.41 634 LEU A CA 1
ATOM 5049 C C . LEU A 1 634 ? 11.494 -29.634 -17.271 1.00 46.41 634 LEU A C 1
ATOM 5051 O O . LEU A 1 634 ? 11.349 -30.843 -17.120 1.00 46.41 634 LEU A O 1
ATOM 5055 N N . GLU A 1 635 ? 12.420 -28.935 -16.621 1.00 48.84 635 GLU A N 1
ATOM 5056 C CA . GLU A 1 635 ? 13.355 -29.519 -15.654 1.00 48.84 635 GLU A CA 1
ATOM 5057 C C . GLU A 1 635 ? 12.642 -29.896 -14.339 1.00 48.84 635 GLU A C 1
ATOM 5059 O O . GLU A 1 635 ? 11.834 -29.119 -13.818 1.00 48.84 635 GLU A O 1
ATOM 5064 N N . GLU A 1 636 ? 12.937 -31.082 -13.791 1.00 53.19 636 GLU A N 1
ATOM 5065 C CA . GLU A 1 636 ? 12.423 -31.513 -12.484 1.00 53.19 636 GLU A CA 1
ATOM 5066 C C . GLU A 1 636 ? 13.046 -30.679 -11.352 1.00 53.19 636 GLU A C 1
ATOM 5068 O O . GLU A 1 636 ? 14.263 -30.517 -11.268 1.00 53.19 636 GLU A O 1
ATOM 5073 N N . LEU A 1 637 ? 12.206 -30.146 -10.458 1.00 66.12 637 LEU A N 1
ATOM 5074 C CA . LEU A 1 637 ? 12.646 -29.304 -9.344 1.00 66.12 637 LEU A CA 1
ATOM 5075 C C . LEU A 1 637 ? 12.964 -30.133 -8.089 1.00 66.12 637 LEU A C 1
ATOM 5077 O O . LEU A 1 637 ? 12.275 -31.118 -7.816 1.00 66.12 637 LEU A O 1
ATOM 5081 N N . PRO A 1 638 ? 13.943 -29.714 -7.263 1.00 61.91 638 PRO A N 1
ATOM 5082 C CA . PRO A 1 638 ? 14.266 -30.407 -6.021 1.00 61.91 638 PRO A CA 1
ATOM 5083 C C . PRO A 1 638 ? 13.100 -30.344 -5.023 1.00 61.91 638 PRO A C 1
ATOM 5085 O O . PRO A 1 638 ? 12.575 -29.269 -4.733 1.00 61.91 638 PRO A O 1
ATOM 5088 N N . GLU A 1 639 ? 12.724 -31.494 -4.457 1.00 71.19 639 GLU A N 1
ATOM 5089 C CA . GLU A 1 639 ? 11.664 -31.608 -3.451 1.00 71.19 639 GLU A CA 1
ATOM 5090 C C . GLU A 1 639 ? 12.215 -31.614 -2.025 1.00 71.19 639 GLU A C 1
ATOM 5092 O O . GLU A 1 639 ? 13.080 -32.418 -1.672 1.00 71.19 639 GLU A O 1
ATOM 5097 N N . VAL A 1 640 ? 11.641 -30.771 -1.165 1.00 72.62 640 VAL A N 1
ATOM 5098 C CA . VAL A 1 640 ? 11.860 -30.825 0.282 1.00 72.62 640 VAL A CA 1
ATOM 5099 C C . VAL A 1 640 ? 10.566 -31.225 0.975 1.00 72.62 640 VAL A C 1
ATOM 5101 O O . VAL A 1 640 ? 9.553 -30.523 0.899 1.00 72.62 640 VAL A O 1
ATOM 5104 N N . VAL A 1 641 ? 10.612 -32.350 1.691 1.00 74.00 641 VAL A N 1
ATOM 5105 C CA . VAL A 1 641 ? 9.527 -32.794 2.571 1.00 74.00 641 VAL A CA 1
ATOM 5106 C C . VAL A 1 641 ? 9.676 -32.105 3.925 1.00 74.00 641 VAL A C 1
ATOM 5108 O O . VAL A 1 641 ? 10.627 -32.356 4.665 1.00 74.00 641 VAL A O 1
ATOM 5111 N N . VAL A 1 642 ? 8.716 -31.253 4.279 1.00 68.94 642 VAL A N 1
ATOM 5112 C CA . VAL A 1 642 ? 8.724 -30.528 5.556 1.00 68.94 642 VAL A CA 1
ATOM 5113 C C . VAL A 1 642 ? 8.358 -31.494 6.695 1.00 68.94 642 VAL A C 1
ATOM 5115 O O . VAL A 1 642 ? 7.230 -31.995 6.772 1.00 68.94 642 VAL A O 1
ATOM 5118 N N . SER A 1 643 ? 9.327 -31.793 7.569 1.00 51.09 643 SER A N 1
ATOM 5119 C CA . SER A 1 643 ? 9.176 -32.760 8.671 1.00 51.09 643 SER A CA 1
ATOM 5120 C C . SER A 1 643 ? 8.283 -32.247 9.819 1.00 51.09 643 SER A C 1
ATOM 5122 O O . SER A 1 643 ? 8.059 -31.047 9.968 1.00 51.09 643 SER A O 1
ATOM 5124 N N . LYS A 1 644 ? 7.771 -33.161 10.665 1.00 42.31 644 LYS A N 1
ATOM 5125 C CA . LYS A 1 644 ? 6.857 -32.850 11.790 1.00 42.31 644 LYS A CA 1
ATOM 5126 C C . LYS A 1 644 ? 7.434 -31.877 12.835 1.00 42.31 644 LYS A C 1
ATOM 5128 O O . LYS A 1 644 ? 6.648 -31.237 13.519 1.00 42.31 644 LYS A O 1
ATOM 5133 N N . ASN A 1 645 ? 8.756 -31.726 12.926 1.00 37.16 645 ASN A N 1
ATOM 5134 C CA . ASN A 1 645 ? 9.403 -30.867 13.928 1.00 37.16 645 ASN A CA 1
ATOM 5135 C C . ASN A 1 645 ? 9.602 -29.409 13.468 1.00 37.16 645 ASN A C 1
ATOM 5137 O O . ASN A 1 645 ? 10.180 -28.623 14.209 1.00 37.16 645 ASN A O 1
ATOM 5141 N N . ALA A 1 646 ? 9.127 -29.038 12.273 1.00 41.06 646 ALA A N 1
ATOM 5142 C CA . ALA A 1 646 ? 9.225 -27.670 11.747 1.00 41.06 646 ALA A CA 1
ATOM 5143 C C . ALA A 1 646 ? 8.159 -26.701 12.306 1.00 41.06 646 ALA A C 1
ATOM 5145 O O . ALA A 1 646 ? 8.192 -25.515 11.993 1.00 41.06 646 ALA A O 1
ATOM 5146 N N . PHE A 1 647 ? 7.227 -27.194 13.130 1.00 38.53 647 PHE A N 1
ATOM 5147 C CA . PHE A 1 647 ? 6.169 -26.407 13.765 1.00 38.53 647 PHE A CA 1
ATOM 5148 C C . PHE A 1 647 ? 6.220 -26.647 15.281 1.00 38.53 647 PHE A C 1
ATOM 5150 O O . PHE A 1 647 ? 5.854 -27.736 15.735 1.00 38.53 647 PHE A O 1
ATOM 5157 N N . PRO A 1 648 ? 6.704 -25.695 16.096 1.00 29.81 648 PRO A N 1
ATOM 5158 C CA . PRO A 1 648 ? 6.675 -25.859 17.539 1.00 29.81 648 PRO A CA 1
ATOM 5159 C C . PRO A 1 648 ? 5.230 -25.720 18.039 1.00 29.81 648 PRO A C 1
ATOM 5161 O O . PRO A 1 648 ? 4.713 -24.616 18.171 1.00 29.81 648 PRO A O 1
ATOM 5164 N N . GLY A 1 649 ? 4.599 -26.858 18.346 1.00 35.56 649 GLY A N 1
ATOM 5165 C CA . GLY A 1 649 ? 3.449 -26.922 19.252 1.00 35.56 649 GLY A CA 1
ATOM 5166 C C . GLY A 1 649 ? 2.082 -27.218 18.638 1.00 35.56 649 GLY A C 1
ATOM 5167 O O . GLY A 1 649 ? 1.175 -26.424 18.834 1.00 35.56 649 GLY A O 1
ATOM 5168 N N . VAL A 1 650 ? 1.888 -28.387 18.014 1.00 30.41 650 VAL A N 1
ATOM 5169 C CA . VAL A 1 650 ? 0.575 -29.070 17.978 1.00 30.41 650 VAL A CA 1
ATOM 5170 C C . VAL A 1 650 ? 0.796 -30.590 17.903 1.00 30.41 650 VAL A C 1
ATOM 5172 O O . VAL A 1 650 ? 1.113 -31.130 16.843 1.00 30.41 650 VAL A O 1
ATOM 5175 N N . GLU A 1 651 ? 0.607 -31.310 19.012 1.00 25.91 651 GLU A N 1
ATOM 5176 C CA . GLU A 1 651 ? 0.364 -32.757 18.963 1.00 25.91 651 GLU A CA 1
ATOM 5177 C C . GLU A 1 651 ? -1.106 -32.972 18.583 1.00 25.91 651 GLU A C 1
ATOM 5179 O O . GLU A 1 651 ? -2.005 -32.774 19.397 1.00 25.91 651 GLU A O 1
ATOM 5184 N N . MET A 1 652 ? -1.368 -33.343 17.328 1.00 28.48 652 MET A N 1
ATOM 5185 C CA . MET A 1 652 ? -2.648 -33.947 16.957 1.00 28.48 652 MET A CA 1
ATOM 5186 C C . MET A 1 652 ? -2.491 -35.464 17.014 1.00 28.48 652 MET A C 1
ATOM 5188 O O . MET A 1 652 ? -1.752 -36.046 16.215 1.00 28.48 652 MET A O 1
ATOM 5192 N N . GLU A 1 653 ? -3.171 -36.086 17.977 1.00 27.61 653 GLU A N 1
ATOM 5193 C CA . GLU A 1 653 ? -3.295 -37.536 18.097 1.00 27.61 653 GLU A CA 1
ATOM 5194 C C . GLU A 1 653 ? -3.890 -38.118 16.807 1.00 27.61 653 GLU A C 1
ATOM 5196 O O . GLU A 1 653 ? -5.035 -37.852 16.439 1.00 27.61 653 GLU A O 1
ATOM 5201 N N . SER A 1 654 ? -3.099 -38.927 16.105 1.00 28.69 654 SER A N 1
ATOM 5202 C CA . SER A 1 654 ? -3.587 -39.800 15.044 1.00 28.69 654 SER A CA 1
ATOM 5203 C C . SER A 1 654 ? -4.364 -40.953 15.677 1.00 28.69 654 SER A C 1
ATOM 5205 O O . SER A 1 654 ? -3.771 -41.814 16.328 1.00 28.69 654 SER A O 1
ATOM 5207 N N . GLN A 1 655 ? -5.682 -40.981 15.484 1.00 27.09 655 GLN A N 1
ATOM 5208 C CA . GLN A 1 655 ? -6.481 -42.182 15.711 1.00 27.09 655 GLN A CA 1
ATOM 5209 C C . GLN A 1 655 ? -6.217 -43.159 14.561 1.00 27.09 655 GLN A C 1
ATOM 5211 O O . GLN A 1 655 ? -6.796 -43.015 13.488 1.00 27.09 655 GLN A O 1
ATOM 5216 N N . ASP A 1 656 ? -5.327 -44.123 14.790 1.00 28.14 656 ASP A N 1
ATOM 5217 C CA . ASP A 1 656 ? -5.215 -45.321 13.958 1.00 28.14 656 ASP A CA 1
ATOM 5218 C C . ASP A 1 656 ? -6.102 -46.438 14.523 1.00 28.14 656 ASP A C 1
ATOM 5220 O O . ASP A 1 656 ? -6.160 -46.690 15.731 1.00 28.14 656 ASP A O 1
ATOM 5224 N N . GLU A 1 657 ? -6.814 -47.088 13.607 1.00 30.48 657 GLU A N 1
ATOM 5225 C CA . GLU A 1 657 ? -7.762 -48.170 13.838 1.00 30.48 657 GLU A CA 1
ATOM 5226 C C . GLU A 1 657 ? -7.091 -49.429 14.418 1.00 30.48 657 GLU A C 1
ATOM 5228 O O . GLU A 1 657 ? -6.093 -49.949 13.923 1.00 30.48 657 GLU A O 1
ATOM 5233 N N . THR A 1 658 ? -7.700 -49.967 15.473 1.00 26.11 658 THR A N 1
ATOM 5234 C CA . THR A 1 658 ? -7.367 -51.246 16.111 1.00 26.11 658 THR A CA 1
ATOM 5235 C C . THR A 1 658 ? -7.825 -52.447 15.288 1.00 26.11 658 THR A C 1
ATOM 5237 O O . THR A 1 658 ? -9.020 -52.514 15.023 1.00 26.11 658 THR A O 1
ATOM 5240 N N . VAL A 1 659 ? -6.977 -53.475 15.093 1.00 27.02 659 VAL A N 1
ATOM 5241 C CA . VAL A 1 659 ? -7.389 -54.900 15.108 1.00 27.02 659 VAL A CA 1
ATOM 5242 C C . VAL A 1 659 ? -6.224 -55.846 15.531 1.00 27.02 659 VAL A C 1
ATOM 5244 O O . VAL A 1 659 ? -5.179 -55.874 14.894 1.00 27.02 659 VAL A O 1
ATOM 5247 N N . LEU A 1 660 ? -6.518 -56.699 16.535 1.00 27.41 660 LEU A N 1
ATOM 5248 C CA . LEU A 1 660 ? -5.961 -58.029 16.916 1.00 27.41 660 LEU A CA 1
ATOM 5249 C C . LEU A 1 660 ? -4.801 -58.204 17.946 1.00 27.41 660 LEU A C 1
ATOM 5251 O O . LEU A 1 660 ? -3.622 -58.178 17.626 1.00 27.41 660 LEU A O 1
ATOM 5255 N N . ASN A 1 661 ? -5.246 -58.649 19.138 1.00 26.16 661 ASN A N 1
ATOM 5256 C CA . ASN A 1 661 ? -4.815 -59.801 19.967 1.00 26.16 661 ASN A CA 1
ATOM 5257 C C . ASN A 1 661 ? -3.544 -59.803 20.868 1.00 26.16 661 ASN A C 1
ATOM 5259 O O . ASN A 1 661 ? -2.452 -60.148 20.436 1.00 26.16 661 ASN A O 1
ATOM 5263 N N . GLN A 1 662 ? -3.848 -59.756 22.182 1.00 27.00 662 GLN A N 1
ATOM 5264 C CA . GLN A 1 662 ? -3.385 -60.635 23.289 1.00 27.00 662 GLN A CA 1
ATOM 5265 C C . GLN A 1 662 ? -2.093 -60.315 24.096 1.00 27.00 662 GLN A C 1
ATOM 5267 O O . GLN A 1 662 ? -1.240 -59.574 23.627 1.00 27.00 662 GLN A O 1
ATOM 5272 N N . PRO A 1 663 ? -2.014 -60.760 25.384 1.00 30.66 663 PRO A N 1
ATOM 5273 C CA . PRO A 1 663 ? -1.746 -59.856 26.514 1.00 30.66 663 PRO A CA 1
ATOM 5274 C C . PRO A 1 663 ? -0.466 -60.148 27.326 1.00 30.66 663 PRO A C 1
ATOM 5276 O O . PRO A 1 663 ? 0.042 -61.267 27.328 1.00 30.66 663 PRO A O 1
ATOM 5279 N N . GLY A 1 664 ? -0.060 -59.186 28.169 1.00 23.92 664 GLY A N 1
ATOM 5280 C CA . GLY A 1 664 ? 0.683 -59.482 29.402 1.00 23.92 664 GLY A CA 1
ATOM 5281 C C . GLY A 1 664 ? 1.495 -58.324 29.996 1.00 23.92 664 GLY A C 1
ATOM 5282 O O . GLY A 1 664 ? 2.438 -57.891 29.356 1.00 23.92 664 GLY A O 1
ATOM 5283 N N . LEU A 1 665 ? 1.143 -57.942 31.242 1.00 23.86 665 LEU A N 1
ATOM 5284 C CA . LEU A 1 665 ? 1.977 -57.402 32.351 1.00 23.86 665 LEU A CA 1
ATOM 5285 C C . LEU A 1 665 ? 2.876 -56.165 32.081 1.00 23.86 665 LEU A C 1
ATOM 5287 O O . LEU A 1 665 ? 3.540 -56.073 31.070 1.00 23.86 665 LEU A O 1
ATOM 5291 N N . SER A 1 666 ? 3.114 -55.194 32.964 1.00 23.81 666 SER A N 1
ATOM 5292 C CA . SER A 1 666 ? 2.616 -54.784 34.278 1.00 23.81 666 SER A CA 1
ATOM 5293 C C . SER A 1 666 ? 3.407 -53.525 34.689 1.00 23.81 666 SER A C 1
ATOM 5295 O O . SER A 1 666 ? 4.628 -53.527 34.583 1.00 23.81 666 SER A O 1
ATOM 5297 N N . SER A 1 667 ? 2.721 -52.552 35.298 1.00 23.45 667 SER A N 1
ATOM 5298 C CA . SER A 1 667 ? 3.173 -51.726 36.438 1.00 23.45 667 SER A CA 1
ATOM 5299 C C . SER A 1 667 ? 4.216 -50.593 36.285 1.00 23.45 667 SER A C 1
ATOM 5301 O O . SER A 1 667 ? 5.263 -50.763 35.674 1.00 23.45 667 SER A O 1
ATOM 5303 N N . LEU A 1 668 ? 3.928 -49.526 37.062 1.00 24.83 668 LEU A N 1
ATOM 5304 C CA . LEU A 1 668 ? 4.789 -48.452 37.609 1.00 24.83 668 LEU A CA 1
ATOM 5305 C C . LEU A 1 668 ? 5.180 -47.307 36.656 1.00 24.83 668 LEU A C 1
ATOM 5307 O O . LEU A 1 668 ? 5.474 -47.533 35.498 1.00 24.83 668 LEU A O 1
ATOM 5311 N N . SER A 1 669 ? 5.340 -46.047 37.064 1.00 23.42 669 SER A N 1
ATOM 5312 C CA . SER A 1 669 ? 4.721 -45.142 38.051 1.00 23.42 669 SER A CA 1
ATOM 5313 C C . SER A 1 669 ? 5.438 -43.792 37.865 1.00 23.42 669 SER A C 1
ATOM 5315 O O . SER A 1 669 ? 6.635 -43.779 37.597 1.00 23.42 669 SER A O 1
ATOM 5317 N N . ARG A 1 670 ? 4.718 -42.675 38.024 1.00 25.72 670 ARG A N 1
ATOM 5318 C CA . ARG A 1 670 ? 5.214 -41.282 38.001 1.00 25.72 670 ARG A CA 1
ATOM 5319 C C . ARG A 1 670 ? 6.535 -41.066 38.758 1.00 25.72 670 ARG A C 1
ATOM 5321 O O . ARG A 1 670 ? 6.644 -41.563 39.873 1.00 25.72 670 ARG A O 1
ATOM 5328 N N . GLN A 1 671 ? 7.380 -40.147 38.274 1.00 24.64 671 GLN A N 1
ATOM 5329 C CA . GLN A 1 671 ? 7.886 -39.030 39.092 1.00 24.64 671 GLN A CA 1
ATOM 5330 C C . GLN A 1 671 ? 8.554 -37.917 38.260 1.00 24.64 671 GLN A C 1
ATOM 5332 O O . GLN A 1 671 ? 9.450 -38.143 37.458 1.00 24.64 671 GLN A O 1
ATOM 5337 N N . SER A 1 672 ? 8.062 -36.706 38.503 1.00 25.02 672 SER A N 1
ATOM 5338 C CA . SER A 1 672 ? 8.608 -35.378 38.211 1.00 25.02 672 SER A CA 1
ATOM 5339 C C . SER A 1 672 ? 9.913 -35.098 38.962 1.00 25.02 672 SER A C 1
ATOM 5341 O O . SER A 1 672 ? 9.999 -35.535 40.104 1.00 25.02 672 SER A O 1
ATOM 5343 N N . ILE A 1 673 ? 10.808 -34.258 38.420 1.00 23.89 673 ILE A N 1
ATOM 5344 C CA . ILE A 1 673 ? 11.687 -33.347 39.186 1.00 23.89 673 ILE A CA 1
ATOM 5345 C C . ILE A 1 673 ? 12.105 -32.153 38.303 1.00 23.89 673 ILE A C 1
ATOM 5347 O O . ILE A 1 673 ? 12.449 -32.300 37.134 1.00 23.89 673 ILE A O 1
ATOM 5351 N N . ILE A 1 674 ? 12.029 -30.976 38.923 1.00 23.80 674 ILE A N 1
ATOM 5352 C CA . ILE A 1 674 ? 12.451 -29.637 38.495 1.00 23.80 674 ILE A CA 1
ATOM 5353 C C . ILE A 1 674 ? 13.947 -29.464 38.812 1.00 23.80 674 ILE A C 1
ATOM 5355 O O . ILE A 1 674 ? 14.392 -29.938 39.855 1.00 23.80 674 ILE A O 1
ATOM 5359 N N . GLY A 1 675 ? 14.699 -28.721 37.995 1.00 23.91 675 GLY A N 1
ATOM 5360 C CA . GLY A 1 675 ? 16.064 -28.310 38.340 1.00 23.91 675 GLY A CA 1
ATOM 5361 C C . GLY A 1 675 ? 16.621 -27.230 37.416 1.00 23.91 675 GLY A C 1
ATOM 5362 O O . GLY A 1 675 ? 17.047 -27.520 36.306 1.00 23.91 675 GLY A O 1
ATOM 5363 N N . VAL A 1 676 ? 16.585 -25.991 37.901 1.00 24.05 676 VAL A N 1
ATOM 5364 C CA . VAL A 1 676 ? 17.320 -24.816 37.410 1.00 24.05 676 VAL A CA 1
ATOM 5365 C C . VAL A 1 676 ? 18.787 -24.956 37.820 1.00 24.05 676 VAL A C 1
ATOM 5367 O O . VAL A 1 676 ? 19.016 -25.372 38.948 1.00 24.05 676 VAL A O 1
ATOM 5370 N N . ASP A 1 677 ? 19.741 -24.552 36.974 1.00 23.95 677 ASP A N 1
ATOM 5371 C CA . ASP A 1 677 ? 20.968 -23.886 37.444 1.00 23.95 677 ASP A CA 1
ATOM 5372 C C . ASP A 1 677 ? 21.723 -23.147 36.322 1.00 23.95 677 ASP A C 1
ATOM 5374 O O . ASP A 1 677 ? 21.972 -23.669 35.236 1.00 23.95 677 ASP A O 1
ATOM 5378 N N . MET A 1 678 ? 22.091 -21.900 36.630 1.00 23.17 678 MET A N 1
ATOM 5379 C CA . MET A 1 678 ? 23.139 -21.115 35.970 1.00 23.17 678 MET A CA 1
ATOM 5380 C C . MET A 1 678 ? 24.519 -21.552 36.484 1.00 23.17 678 MET A C 1
ATOM 5382 O O . MET A 1 678 ? 24.588 -21.970 37.629 1.00 23.17 678 MET A O 1
ATOM 5386 N N . VAL A 1 679 ? 25.609 -21.307 35.733 1.00 24.53 679 VAL A N 1
ATOM 5387 C CA . VAL A 1 679 ? 26.865 -20.670 36.220 1.00 24.53 679 VAL A CA 1
ATOM 5388 C C . VAL A 1 679 ? 27.881 -20.447 35.072 1.00 24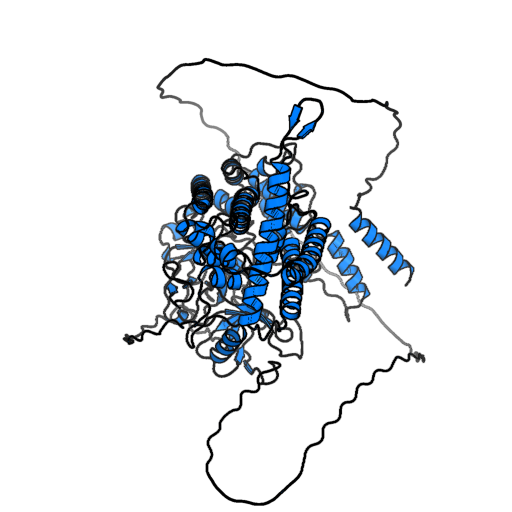.53 679 VAL A C 1
ATOM 5390 O O . VAL A 1 679 ? 28.274 -21.372 34.375 1.00 24.53 679 VAL A O 1
ATOM 5393 N N . LYS A 1 680 ? 28.272 -19.168 34.952 1.00 24.64 680 LYS A N 1
ATOM 5394 C CA . LYS A 1 680 ? 29.563 -18.483 34.680 1.00 24.64 680 LYS A CA 1
ATOM 5395 C C . LYS A 1 680 ? 30.722 -19.102 33.865 1.00 24.64 680 LYS A C 1
ATOM 5397 O O . LYS A 1 680 ? 31.217 -20.186 34.140 1.00 24.64 680 LYS A O 1
ATOM 5402 N N . GLU A 1 681 ? 31.221 -18.210 32.999 1.00 27.66 681 GLU A N 1
ATOM 5403 C CA . GLU A 1 681 ? 32.589 -17.908 32.528 1.00 27.66 681 GLU A CA 1
ATOM 5404 C C . GLU A 1 681 ? 33.794 -18.681 33.095 1.00 27.66 681 GLU A C 1
ATOM 5406 O O . GLU A 1 681 ? 33.980 -18.783 34.307 1.00 27.66 681 GLU A O 1
ATOM 5411 N N . ASN A 1 682 ? 34.733 -19.009 32.195 1.00 23.53 682 ASN A N 1
ATOM 5412 C CA . ASN A 1 682 ? 36.152 -18.710 32.410 1.00 23.53 682 ASN A CA 1
ATOM 5413 C C . ASN A 1 682 ? 36.947 -18.663 31.093 1.00 23.53 682 ASN A C 1
ATOM 5415 O O . ASN A 1 682 ? 36.842 -19.545 30.244 1.00 23.53 682 ASN A O 1
ATOM 5419 N N . VAL A 1 683 ? 37.770 -17.622 30.970 1.00 25.77 683 VAL A N 1
ATOM 5420 C CA . VAL A 1 683 ? 38.781 -17.395 29.931 1.00 25.77 683 VAL A CA 1
ATOM 5421 C C . VAL A 1 683 ? 40.120 -17.945 30.426 1.00 25.77 683 VAL A C 1
ATOM 5423 O O . VAL A 1 683 ? 40.512 -17.662 31.556 1.00 25.77 683 VAL A O 1
ATOM 5426 N N . SER A 1 684 ? 40.879 -18.633 29.570 1.00 24.02 684 SER A N 1
ATOM 5427 C CA . SER A 1 684 ? 42.341 -18.686 29.701 1.00 24.02 684 SER A CA 1
ATOM 5428 C C . SER A 1 684 ? 43.026 -18.953 28.361 1.00 24.02 684 SER A C 1
ATOM 5430 O O . SER A 1 684 ? 42.811 -19.977 27.719 1.00 24.02 684 SER A O 1
ATOM 5432 N N . SER A 1 685 ? 43.882 -18.007 27.993 1.00 25.19 685 SER A N 1
ATOM 5433 C CA . SER A 1 685 ? 44.900 -18.030 26.946 1.00 25.19 685 SER A CA 1
ATOM 5434 C C . SER A 1 685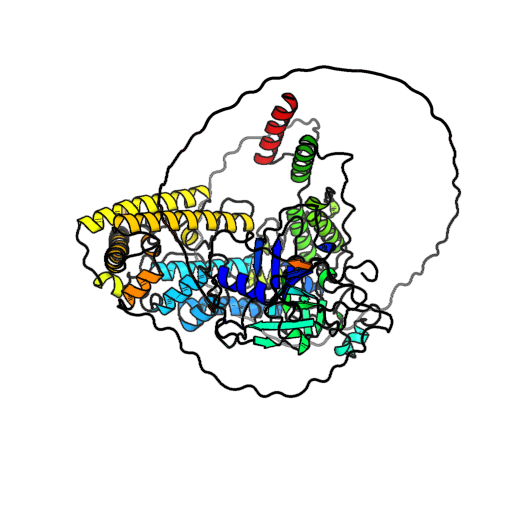 ? 45.942 -19.140 27.121 1.00 25.19 685 SER A C 1
ATOM 5436 O O . SER A 1 685 ? 46.388 -19.353 28.247 1.00 25.19 685 SER A O 1
ATOM 5438 N N . GLN A 1 686 ? 46.468 -19.690 26.019 1.00 24.70 686 GLN A N 1
ATOM 5439 C CA . GLN A 1 686 ? 47.910 -19.933 25.872 1.00 24.70 686 GLN A CA 1
ATOM 5440 C C . GLN A 1 686 ? 48.322 -20.153 24.406 1.00 24.70 686 GLN A C 1
ATOM 5442 O O . GLN A 1 686 ? 47.728 -20.923 23.661 1.00 24.70 686 GLN A O 1
ATOM 5447 N N . SER A 1 687 ? 49.371 -19.427 24.036 1.00 23.50 687 SER A N 1
ATOM 5448 C CA . SER A 1 687 ? 50.139 -19.436 22.793 1.00 23.50 687 SER A CA 1
ATOM 5449 C C . SER A 1 687 ? 51.045 -20.663 22.652 1.00 23.50 687 SER A C 1
ATOM 5451 O O . SER A 1 687 ? 51.694 -21.025 23.632 1.00 23.50 687 SER A O 1
ATOM 5453 N N . SER A 1 688 ? 51.272 -21.169 21.434 1.00 25.48 688 SER A N 1
ATOM 5454 C CA . SER A 1 688 ? 52.628 -21.545 20.980 1.00 25.48 688 SER A CA 1
ATOM 5455 C C . SER A 1 688 ? 52.733 -21.585 19.452 1.00 25.48 688 SER A C 1
ATOM 5457 O O . SER A 1 688 ? 51.933 -22.203 18.761 1.00 25.48 688 SER A O 1
ATOM 5459 N N . SER A 1 689 ? 53.772 -20.919 18.969 1.00 23.53 689 SER A N 1
ATOM 5460 C CA . SER A 1 689 ? 54.318 -20.840 17.616 1.00 23.53 689 SER A CA 1
ATOM 5461 C C . SER A 1 689 ? 54.922 -22.149 17.093 1.00 23.53 689 SER A C 1
ATOM 5463 O O . SER A 1 689 ? 55.613 -22.819 17.858 1.00 23.53 689 SER A O 1
ATOM 5465 N N . VAL A 1 690 ? 54.853 -22.389 15.776 1.00 25.12 690 VAL A N 1
ATOM 5466 C CA . VAL A 1 690 ? 55.941 -23.022 15.000 1.00 25.12 690 VAL A CA 1
ATOM 5467 C C . VAL A 1 690 ? 56.031 -22.373 13.613 1.00 25.12 690 VAL A C 1
ATOM 5469 O O . VAL A 1 690 ? 55.041 -22.255 12.898 1.00 25.12 690 VAL A O 1
ATOM 5472 N N . THR A 1 691 ? 57.251 -21.972 13.262 1.00 23.30 691 THR A N 1
ATOM 5473 C CA . THR A 1 691 ? 57.692 -21.341 12.012 1.00 23.30 691 THR A CA 1
ATOM 5474 C C . THR A 1 691 ? 58.517 -22.344 11.205 1.00 23.30 691 THR A C 1
ATOM 5476 O O . THR A 1 691 ? 59.450 -22.887 11.786 1.00 23.30 691 THR A O 1
ATOM 5479 N N . VAL A 1 692 ? 58.261 -22.519 9.900 1.00 25.62 692 VAL A N 1
ATOM 5480 C CA . VAL A 1 692 ? 59.226 -22.914 8.833 1.00 25.62 692 VAL A CA 1
ATOM 5481 C C . VAL A 1 692 ? 58.569 -22.480 7.500 1.00 25.62 692 VAL A C 1
ATOM 5483 O O . VAL A 1 692 ? 57.492 -22.970 7.195 1.00 25.62 692 VAL A O 1
ATOM 5486 N N . ALA A 1 693 ? 58.929 -21.385 6.823 1.00 23.17 693 ALA A N 1
ATOM 5487 C CA . ALA A 1 693 ? 60.138 -21.035 6.060 1.00 23.17 693 ALA A CA 1
ATOM 5488 C C . ALA A 1 693 ? 60.316 -21.777 4.712 1.00 23.17 693 ALA A C 1
ATOM 5490 O O . ALA A 1 693 ? 60.350 -23.002 4.684 1.00 23.17 693 ALA A O 1
ATOM 5491 N N . ALA A 1 694 ? 60.580 -20.960 3.674 1.00 25.58 694 ALA A N 1
ATOM 5492 C CA . ALA A 1 694 ? 61.274 -21.239 2.405 1.00 25.58 694 ALA A CA 1
ATOM 5493 C C . ALA A 1 694 ? 60.488 -21.942 1.265 1.00 25.58 694 ALA A C 1
ATOM 5495 O O . ALA A 1 694 ? 59.802 -22.923 1.504 1.00 25.58 694 ALA A O 1
ATOM 5496 N N . ASP A 1 695 ? 60.596 -21.590 -0.024 1.00 24.58 695 ASP A N 1
ATOM 5497 C CA . ASP A 1 695 ? 61.210 -20.470 -0.762 1.00 24.58 695 ASP A CA 1
ATOM 5498 C C . ASP A 1 695 ? 60.946 -20.697 -2.284 1.00 24.58 695 ASP A C 1
ATOM 5500 O O . ASP A 1 695 ? 60.601 -21.808 -2.685 1.00 24.58 695 ASP A O 1
ATOM 5504 N N . ILE A 1 696 ? 61.238 -19.680 -3.111 1.00 26.75 696 ILE A N 1
ATOM 5505 C CA . ILE A 1 696 ? 61.699 -19.754 -4.525 1.00 26.75 696 ILE A CA 1
ATOM 5506 C C . ILE A 1 696 ? 60.691 -19.678 -5.717 1.00 26.75 696 ILE A C 1
ATOM 5508 O O . ILE A 1 696 ? 60.041 -20.637 -6.124 1.00 26.75 696 ILE A O 1
ATOM 5512 N N . SER A 1 697 ? 60.819 -18.535 -6.420 1.00 25.81 697 SER A N 1
ATOM 5513 C CA . SER A 1 697 ? 60.918 -18.301 -7.890 1.00 25.81 697 SER A CA 1
ATOM 5514 C C . SER A 1 697 ? 59.706 -17.934 -8.776 1.00 25.81 697 SER A C 1
ATOM 5516 O O . SER A 1 697 ? 58.921 -18.764 -9.215 1.00 25.81 697 SER A O 1
ATOM 5518 N N . HIS A 1 698 ? 59.711 -16.658 -9.188 1.00 29.39 698 HIS A N 1
ATOM 5519 C CA . HIS A 1 698 ? 59.408 -16.137 -10.542 1.00 29.39 6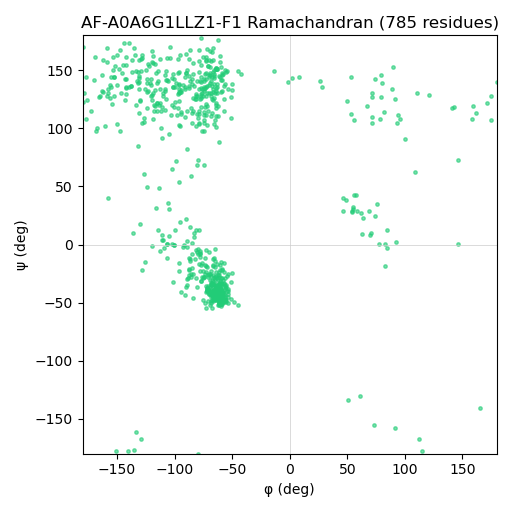98 HIS A CA 1
ATOM 5520 C C . HIS A 1 698 ? 60.488 -16.582 -11.571 1.00 29.39 698 HIS A C 1
ATOM 5522 O O . HIS A 1 698 ? 61.545 -17.005 -11.092 1.00 29.39 698 HIS A O 1
ATOM 5528 N N . PRO A 1 699 ? 60.358 -16.437 -12.926 1.00 39.97 699 PRO A N 1
ATOM 5529 C CA . PRO A 1 699 ? 59.730 -15.309 -13.663 1.00 39.97 699 PRO A CA 1
ATOM 5530 C C . PRO A 1 699 ? 59.079 -15.631 -15.044 1.00 39.97 699 PRO A C 1
ATOM 5532 O O . PRO A 1 699 ? 59.126 -16.760 -15.517 1.00 39.97 699 PRO A O 1
ATOM 5535 N N . GLY A 1 700 ? 58.550 -14.614 -15.753 1.00 26.31 700 GLY A N 1
ATOM 5536 C CA . GLY A 1 700 ? 58.411 -14.682 -17.225 1.00 26.31 700 GLY A CA 1
ATOM 5537 C C . GLY A 1 700 ? 57.384 -13.754 -17.892 1.00 26.31 700 GLY A C 1
ATOM 5538 O O . GLY A 1 700 ? 56.193 -14.002 -17.807 1.00 26.31 700 GLY A O 1
ATOM 5539 N N . LEU A 1 701 ? 57.871 -12.722 -18.589 1.00 29.45 701 LEU A N 1
ATOM 5540 C CA . LEU A 1 701 ? 57.166 -11.664 -19.340 1.00 29.45 701 LEU A CA 1
ATOM 5541 C C . LEU A 1 701 ? 56.559 -12.086 -20.702 1.00 29.45 701 LEU A C 1
ATOM 5543 O O . LEU A 1 701 ? 57.066 -12.994 -21.353 1.00 29.45 701 LEU A O 1
ATOM 5547 N N . GLY A 1 702 ? 55.614 -11.265 -21.195 1.00 25.47 702 GLY A N 1
ATOM 5548 C CA . GLY A 1 702 ? 55.265 -11.049 -22.619 1.00 25.47 702 GLY A CA 1
ATOM 5549 C C . GLY A 1 702 ? 53.748 -10.856 -22.802 1.00 25.47 702 GLY A C 1
ATOM 5550 O O . GLY A 1 702 ? 52.994 -11.733 -22.421 1.00 25.47 702 GLY A O 1
ATOM 5551 N N . GLY A 1 703 ? 53.157 -9.760 -23.289 1.00 26.34 703 GLY A N 1
ATOM 5552 C CA . GLY A 1 703 ? 53.604 -8.720 -24.212 1.00 26.34 703 GLY A CA 1
ATOM 5553 C C . GLY A 1 703 ? 53.045 -8.993 -25.615 1.00 26.34 703 GLY A C 1
ATOM 5554 O O . GLY A 1 703 ? 53.709 -9.708 -26.348 1.00 26.34 703 GLY A O 1
ATOM 5555 N N . HIS A 1 704 ? 51.861 -8.460 -25.974 1.00 29.92 704 HIS A N 1
ATOM 5556 C CA . HIS A 1 704 ? 51.507 -8.024 -27.345 1.00 29.92 704 HIS A CA 1
ATOM 5557 C C . HIS A 1 704 ? 50.080 -7.437 -27.474 1.00 29.92 704 HIS A C 1
ATOM 5559 O O . HIS A 1 704 ? 49.084 -8.105 -27.222 1.00 29.92 704 HIS A O 1
ATOM 5565 N N . GLN A 1 705 ? 50.022 -6.193 -27.958 1.00 29.16 705 GLN A N 1
ATOM 5566 C CA . GLN A 1 705 ? 48.947 -5.593 -28.769 1.00 29.16 705 GLN A CA 1
ATOM 5567 C C . GLN A 1 705 ? 49.371 -5.693 -30.257 1.00 29.16 705 GLN A C 1
ATOM 5569 O O . GLN A 1 705 ? 50.578 -5.865 -30.501 1.00 29.16 705 GLN A O 1
ATOM 5574 N N . PRO A 1 706 ? 48.452 -5.606 -31.251 1.00 44.34 706 PRO A N 1
ATOM 5575 C CA . PRO A 1 706 ? 48.232 -4.301 -31.912 1.00 44.34 706 PRO A CA 1
ATOM 5576 C C . PRO A 1 706 ? 46.841 -4.008 -32.556 1.00 44.34 706 PRO A C 1
ATOM 5578 O O . PRO A 1 706 ? 46.065 -4.897 -32.890 1.00 44.34 706 PRO A O 1
ATOM 5581 N N . ASP A 1 707 ? 46.636 -2.696 -32.748 1.00 30.12 707 ASP A N 1
ATOM 5582 C CA . ASP A 1 707 ? 45.765 -1.834 -33.589 1.00 30.12 707 ASP A CA 1
ATOM 5583 C C . ASP A 1 707 ? 44.947 -2.336 -34.809 1.00 30.12 707 ASP A C 1
ATOM 5585 O O . ASP A 1 707 ? 45.449 -3.098 -35.634 1.00 30.12 707 ASP A O 1
ATOM 5589 N N . ARG A 1 708 ? 43.784 -1.674 -35.057 1.00 28.61 708 ARG A N 1
ATOM 5590 C CA . ARG A 1 708 ? 43.511 -0.685 -36.162 1.00 28.61 708 ARG A CA 1
ATOM 5591 C C . ARG A 1 708 ? 42.010 -0.281 -36.269 1.00 28.61 708 ARG A C 1
ATOM 5593 O O . ARG A 1 708 ? 41.160 -1.156 -36.307 1.00 28.61 708 ARG A O 1
ATOM 5600 N N . GLN A 1 709 ? 41.663 1.019 -36.145 1.00 27.89 709 GLN A N 1
ATOM 5601 C CA . GLN A 1 709 ? 41.263 2.020 -37.193 1.00 27.89 709 GLN A CA 1
ATOM 5602 C C . GLN A 1 709 ? 39.908 1.746 -37.903 1.00 27.89 709 GLN A C 1
ATOM 5604 O O . GLN A 1 709 ? 39.758 0.677 -38.471 1.00 27.89 709 GLN A O 1
ATOM 5609 N N . LEU A 1 710 ? 38.846 2.582 -37.881 1.00 28.02 710 LEU A N 1
ATOM 5610 C CA . LEU A 1 710 ? 38.570 3.988 -38.311 1.00 28.02 710 LEU A CA 1
ATOM 5611 C C . LEU A 1 710 ? 37.410 3.960 -39.343 1.00 28.02 710 LEU A C 1
ATOM 5613 O O . LEU A 1 710 ? 37.567 3.284 -40.352 1.00 28.02 710 LEU A O 1
ATOM 5617 N N . SER A 1 711 ? 36.347 4.770 -39.171 1.00 27.27 711 SER A N 1
ATOM 5618 C CA . SER A 1 711 ? 35.751 5.619 -40.240 1.00 27.27 711 SER A CA 1
ATOM 5619 C C . SER A 1 711 ? 34.462 6.358 -39.815 1.00 27.27 711 SER A C 1
ATOM 5621 O O . SER A 1 711 ? 33.497 5.732 -39.388 1.00 27.27 711 SER A O 1
ATOM 5623 N N . HIS A 1 712 ? 34.444 7.683 -40.026 1.00 28.20 712 HIS A N 1
ATOM 5624 C CA . HIS A 1 712 ? 33.266 8.572 -40.149 1.00 28.20 712 HIS A CA 1
ATOM 5625 C C . HIS A 1 712 ? 32.613 8.470 -41.551 1.00 28.20 712 HIS A C 1
ATOM 5627 O O . HIS A 1 712 ? 33.252 7.936 -42.460 1.00 28.20 712 HIS A O 1
ATOM 5633 N N . PRO A 1 713 ? 31.385 9.007 -41.763 1.00 39.66 713 PRO A N 1
ATOM 5634 C CA . PRO A 1 713 ? 31.201 10.343 -42.399 1.00 39.66 713 PRO A CA 1
ATOM 5635 C C . PRO A 1 713 ? 30.014 11.171 -41.807 1.00 39.66 713 PRO A C 1
ATOM 5637 O O . PRO A 1 713 ? 29.089 10.603 -41.246 1.00 39.66 713 PRO A O 1
ATOM 5640 N N . VAL A 1 714 ? 30.084 12.505 -41.637 1.00 28.52 714 VAL A N 1
ATOM 5641 C CA . VAL A 1 714 ? 29.797 13.671 -42.533 1.00 28.52 714 VAL A CA 1
ATOM 5642 C C . VAL A 1 714 ? 28.309 13.968 -42.875 1.00 28.52 714 VAL A C 1
ATOM 5644 O O . VAL A 1 714 ? 27.695 13.271 -43.667 1.00 28.52 714 VAL A O 1
ATOM 5647 N N . ARG A 1 715 ? 27.829 15.094 -42.296 1.00 27.34 715 ARG A N 1
ATOM 5648 C CA . ARG A 1 715 ? 26.892 16.185 -42.713 1.00 27.34 715 ARG A CA 1
ATOM 5649 C C . ARG A 1 715 ? 25.776 15.976 -43.762 1.00 27.34 715 ARG A C 1
ATOM 5651 O O . ARG A 1 715 ? 26.051 15.586 -44.888 1.00 27.34 715 ARG A O 1
ATOM 5658 N N . HIS A 1 716 ? 24.613 16.589 -43.478 1.00 27.23 716 HIS A N 1
ATOM 5659 C CA . HIS A 1 716 ? 23.929 17.504 -44.413 1.00 27.23 716 HIS A CA 1
ATOM 5660 C C . HIS A 1 716 ? 23.100 18.595 -43.697 1.00 27.23 716 HIS A C 1
ATOM 5662 O O . HIS A 1 716 ? 22.409 18.332 -42.717 1.00 27.23 716 HIS A O 1
ATOM 5668 N N . GLU A 1 717 ? 23.211 19.823 -44.211 1.00 27.12 717 GLU A N 1
ATOM 5669 C CA . GLU A 1 717 ? 22.390 21.014 -43.941 1.00 27.12 717 GLU A CA 1
ATOM 5670 C C . GLU A 1 717 ? 20.994 20.899 -44.580 1.00 27.12 717 GLU A C 1
ATOM 5672 O O . GLU A 1 717 ? 20.865 20.213 -45.594 1.00 27.12 717 GLU A O 1
ATOM 5677 N N . SER A 1 718 ? 19.999 21.648 -44.075 1.00 25.72 718 SER A N 1
ATOM 5678 C CA . SER A 1 718 ? 19.067 22.481 -44.875 1.00 25.72 718 SER A CA 1
ATOM 5679 C C . SER A 1 718 ? 18.077 23.237 -43.984 1.00 25.72 718 SER A C 1
ATOM 5681 O O . SER A 1 718 ? 17.412 22.661 -43.127 1.00 25.72 718 SER A O 1
ATOM 5683 N N . SER A 1 719 ? 17.971 24.537 -44.231 1.00 26.09 719 SER A N 1
ATOM 5684 C CA . SER A 1 719 ? 17.075 25.507 -43.612 1.00 26.09 719 SER A CA 1
ATOM 5685 C C . SER A 1 719 ? 15.905 25.882 -44.540 1.00 26.09 719 SER A C 1
ATOM 5687 O O . SER A 1 719 ? 16.002 25.761 -45.756 1.00 26.09 719 SER A O 1
ATOM 5689 N N . HIS A 1 720 ? 14.854 26.431 -43.914 1.00 27.52 720 HIS A N 1
ATOM 5690 C CA . HIS A 1 720 ? 13.786 27.297 -44.449 1.00 27.52 720 HIS A CA 1
ATOM 5691 C C . HIS A 1 720 ? 12.705 26.723 -45.386 1.00 27.52 720 HIS A C 1
ATOM 5693 O O . HIS A 1 720 ? 13.004 26.239 -46.466 1.00 27.52 720 HIS A O 1
ATOM 5699 N N . ILE A 1 721 ? 11.430 26.954 -45.012 1.00 27.39 721 ILE A N 1
ATOM 5700 C CA . ILE A 1 721 ? 10.386 27.623 -45.826 1.00 27.39 721 ILE A CA 1
ATOM 5701 C C . ILE A 1 721 ? 9.169 28.046 -44.947 1.00 27.39 721 ILE A C 1
ATOM 5703 O O . ILE A 1 721 ? 8.612 27.254 -44.198 1.00 27.39 721 ILE A O 1
ATOM 5707 N N . HIS A 1 722 ? 8.824 29.335 -45.085 1.00 26.91 722 HIS A N 1
ATOM 5708 C CA . HIS A 1 722 ? 7.562 30.103 -44.959 1.00 26.91 722 HIS A CA 1
ATOM 5709 C C . HIS A 1 722 ? 6.587 30.116 -43.752 1.00 26.91 722 HIS A C 1
ATOM 5711 O O . HIS A 1 722 ? 5.782 29.225 -43.523 1.00 26.91 722 HIS A O 1
ATOM 5717 N N . HIS A 1 723 ? 6.573 31.303 -43.124 1.00 26.50 723 HIS A N 1
ATOM 5718 C CA . HIS A 1 723 ? 5.477 32.265 -42.882 1.00 26.50 723 HIS A CA 1
ATOM 5719 C C . HIS A 1 723 ? 4.014 32.010 -43.335 1.00 26.50 723 HIS A C 1
ATOM 5721 O O . HIS A 1 723 ? 3.748 31.729 -44.500 1.00 26.50 723 HIS A O 1
ATOM 5727 N N . ASN A 1 724 ? 3.136 32.488 -42.432 1.00 25.48 724 ASN A N 1
ATOM 5728 C CA . ASN A 1 724 ? 1.881 33.254 -42.597 1.00 25.48 724 ASN A CA 1
ATOM 5729 C C . ASN A 1 724 ? 0.536 32.520 -42.715 1.00 25.48 724 ASN A C 1
ATOM 5731 O O . ASN A 1 724 ? 0.294 31.793 -43.670 1.00 25.48 724 ASN A O 1
ATOM 5735 N N . GLY A 1 725 ? -0.397 32.904 -41.826 1.00 24.27 725 GLY A N 1
ATOM 5736 C CA . GLY A 1 725 ? -1.832 32.922 -42.136 1.00 24.27 725 GLY A CA 1
ATOM 5737 C C . GLY A 1 725 ? -2.796 32.583 -40.993 1.00 24.27 725 GLY A C 1
ATOM 5738 O O . GLY A 1 725 ? -3.419 31.532 -41.028 1.00 24.27 725 GLY A O 1
ATOM 5739 N N . ASP A 1 726 ? -2.968 33.494 -40.031 1.00 26.66 726 ASP A N 1
ATOM 5740 C CA . ASP A 1 726 ? -4.246 33.712 -39.305 1.00 26.66 726 ASP A CA 1
ATOM 5741 C C . ASP A 1 726 ? -5.340 34.172 -40.327 1.00 26.66 726 ASP A C 1
ATOM 5743 O O . ASP A 1 726 ? -4.943 34.479 -41.460 1.00 26.66 726 ASP A O 1
ATOM 5747 N N . PRO A 1 727 ? -6.654 34.388 -40.037 1.00 46.56 727 PRO A N 1
ATOM 5748 C CA . PRO A 1 727 ? -7.464 34.167 -38.821 1.00 46.56 727 PRO A CA 1
ATOM 5749 C C . PRO A 1 727 ? -8.934 33.696 -39.069 1.00 46.56 727 PRO A C 1
ATOM 5751 O O . PRO A 1 727 ? -9.447 33.748 -40.181 1.00 46.56 727 PRO A O 1
ATOM 5754 N N . HIS A 1 728 ? -9.674 33.358 -38.002 1.00 27.48 728 HIS A N 1
ATOM 5755 C CA . HIS A 1 728 ? -11.138 33.571 -37.836 1.00 27.48 728 HIS A CA 1
ATOM 5756 C C . HIS A 1 728 ? -11.485 33.299 -36.352 1.00 27.48 728 HIS A C 1
ATOM 5758 O O . HIS A 1 728 ? -11.423 32.160 -35.917 1.00 27.48 728 HIS A O 1
ATOM 5764 N N . ASN A 1 729 ? -11.606 34.274 -35.444 1.00 27.53 729 ASN A N 1
ATOM 5765 C CA . ASN A 1 729 ? -12.547 35.391 -35.265 1.00 27.53 729 ASN A CA 1
ATOM 5766 C C . ASN A 1 729 ? -13.919 35.011 -34.647 1.00 27.53 729 ASN A C 1
ATOM 5768 O O . ASN A 1 729 ? -14.688 34.258 -35.238 1.00 27.53 729 ASN A O 1
ATOM 5772 N N . ARG A 1 730 ? -14.237 35.758 -33.569 1.00 25.50 730 ARG A N 1
ATOM 5773 C CA . ARG A 1 730 ? -15.532 36.050 -32.907 1.00 25.50 730 ARG A CA 1
ATOM 5774 C C . ARG A 1 730 ? -15.979 35.066 -31.803 1.00 25.50 730 ARG A C 1
ATOM 5776 O O . ARG A 1 730 ? -15.903 33.867 -31.995 1.00 25.50 730 ARG A O 1
ATOM 5783 N N . PHE A 1 731 ? -16.457 35.480 -30.621 1.00 26.58 731 PHE A N 1
ATOM 5784 C CA . PHE A 1 731 ? -17.214 36.678 -30.219 1.00 26.58 731 PHE A CA 1
ATOM 5785 C C . PHE A 1 731 ? -16.989 37.050 -28.726 1.00 26.58 731 PHE A C 1
ATOM 5787 O O . PHE A 1 731 ? -16.757 36.173 -27.903 1.00 26.58 731 PHE A O 1
ATOM 5794 N N . SER A 1 732 ? -17.093 38.363 -28.447 1.00 23.97 732 SER A N 1
ATOM 5795 C CA . SER A 1 732 ? -17.612 39.106 -27.262 1.00 23.97 732 SER A CA 1
ATOM 5796 C C . SER A 1 732 ? -18.003 38.337 -25.978 1.00 23.97 732 SER A C 1
ATOM 5798 O O . SER A 1 732 ? -18.636 37.297 -26.074 1.00 23.97 732 SER A O 1
ATOM 5800 N N . THR A 1 733 ? -17.804 38.849 -24.754 1.00 28.03 733 THR A N 1
ATOM 5801 C CA . THR A 1 733 ? -18.436 40.081 -24.219 1.00 28.03 733 THR A CA 1
ATOM 5802 C C . THR A 1 733 ? -17.729 40.680 -22.991 1.00 28.03 733 THR A C 1
ATOM 5804 O O . THR A 1 733 ? -17.005 40.015 -22.256 1.00 28.03 733 THR A O 1
ATOM 5807 N N . GLU A 1 734 ? -18.006 41.969 -22.801 1.00 26.97 734 GLU A N 1
ATOM 5808 C CA . GLU A 1 734 ? -17.569 42.904 -21.766 1.00 26.97 734 GLU A CA 1
ATOM 5809 C C . GLU A 1 734 ? -18.190 42.703 -20.364 1.00 26.97 734 GLU A C 1
ATOM 5811 O O . GLU A 1 734 ? -19.289 42.176 -20.241 1.00 26.97 734 GLU A O 1
ATOM 5816 N N . ARG A 1 735 ? -17.462 43.248 -19.367 1.00 27.91 735 ARG A N 1
ATOM 5817 C CA . ARG A 1 735 ? -17.871 43.988 -18.143 1.00 27.91 735 ARG A CA 1
ATOM 5818 C C . ARG A 1 735 ? -18.957 43.405 -17.220 1.00 27.91 735 ARG A C 1
ATOM 5820 O O . ARG A 1 735 ? -20.115 43.319 -17.586 1.00 27.91 735 ARG A O 1
ATOM 5827 N N . ASP A 1 736 ? -18.600 43.228 -15.944 1.00 25.44 736 ASP A N 1
ATOM 5828 C CA . ASP A 1 736 ? -18.962 44.226 -14.924 1.00 25.44 736 ASP A CA 1
ATOM 5829 C C . ASP A 1 736 ? -18.145 44.078 -13.632 1.00 25.44 736 ASP A C 1
ATOM 5831 O O . ASP A 1 736 ? -17.741 42.991 -13.221 1.00 25.44 736 ASP A O 1
ATOM 5835 N N . ALA A 1 737 ? -17.879 45.231 -13.021 1.00 25.53 737 ALA A N 1
ATOM 5836 C CA . ALA A 1 737 ? -17.138 45.433 -11.788 1.00 25.53 737 ALA A CA 1
ATOM 5837 C C . ALA A 1 737 ? -18.035 46.151 -10.771 1.00 25.53 737 ALA A C 1
ATOM 5839 O O . ALA A 1 737 ? -18.696 47.112 -11.149 1.00 25.53 737 ALA A O 1
ATOM 5840 N N . GLN A 1 738 ? -17.988 45.733 -9.500 1.00 25.62 738 GLN A N 1
ATOM 5841 C CA . GLN A 1 738 ? -18.095 46.542 -8.262 1.00 25.62 738 GLN A CA 1
ATOM 5842 C C . GLN A 1 738 ? -18.115 45.563 -7.067 1.00 25.62 738 GLN A C 1
ATOM 5844 O O . GLN A 1 738 ? -18.968 44.690 -6.997 1.00 25.62 738 GLN A O 1
ATOM 5849 N N . ALA A 1 739 ? -17.050 45.456 -6.266 1.00 27.19 739 ALA A N 1
ATOM 5850 C CA . ALA A 1 739 ? -16.581 46.354 -5.199 1.00 27.19 739 ALA A CA 1
ATOM 5851 C C . ALA A 1 739 ? -17.320 46.150 -3.861 1.00 27.19 739 ALA A C 1
ATOM 5853 O O . ALA A 1 739 ? -18.484 46.504 -3.741 1.00 27.19 739 ALA A O 1
ATOM 5854 N N . HIS A 1 740 ? -16.597 45.677 -2.838 1.00 25.20 740 HIS A N 1
ATOM 5855 C CA . HIS A 1 740 ? -16.645 46.259 -1.493 1.00 25.20 740 HIS A CA 1
ATOM 5856 C C . HIS A 1 740 ? -15.357 45.953 -0.712 1.00 25.20 740 HIS A C 1
ATOM 5858 O O . HIS A 1 740 ? -14.797 44.862 -0.790 1.00 25.20 740 HIS A O 1
ATOM 5864 N N . ALA A 1 741 ? -14.881 46.988 -0.023 1.00 24.72 741 ALA A N 1
ATOM 5865 C CA . ALA A 1 741 ? -13.594 47.130 0.645 1.00 24.72 741 ALA A CA 1
ATOM 5866 C C . ALA A 1 741 ? -13.691 46.990 2.179 1.00 24.72 741 ALA A C 1
ATOM 5868 O O . ALA A 1 741 ? -14.781 47.089 2.740 1.00 24.72 741 ALA A O 1
ATOM 5869 N N . GLY A 1 742 ? -12.521 46.893 2.829 1.00 23.98 742 GLY A N 1
ATOM 5870 C CA . GLY A 1 742 ? -12.286 47.056 4.277 1.00 23.98 742 GLY A CA 1
ATOM 5871 C C . GLY A 1 742 ? -11.914 45.731 4.954 1.00 23.98 742 GLY A C 1
ATOM 5872 O O . GLY A 1 742 ? -12.591 44.739 4.739 1.00 23.98 742 GLY A O 1
ATOM 5873 N N . LEU A 1 743 ? -10.863 45.582 5.759 1.00 23.73 743 LEU A N 1
ATOM 5874 C CA . LEU A 1 743 ? -9.976 46.503 6.470 1.00 23.73 743 LEU A CA 1
ATOM 5875 C C . LEU A 1 743 ? -8.634 45.780 6.699 1.00 23.73 743 LEU A C 1
ATOM 5877 O O . LEU A 1 743 ? -8.615 44.577 6.954 1.00 23.73 743 LEU A O 1
ATOM 5881 N N . VAL A 1 744 ? -7.534 46.528 6.618 1.00 24.86 744 VAL A N 1
ATOM 5882 C CA . VAL A 1 744 ? -6.175 46.121 6.998 1.00 24.86 744 VAL A CA 1
ATOM 5883 C C . VAL A 1 744 ? -5.723 47.085 8.093 1.00 24.86 744 VAL A C 1
ATOM 5885 O O . VAL A 1 744 ? -5.705 48.285 7.843 1.00 24.86 744 VAL A O 1
ATOM 5888 N N . ASP A 1 745 ? -5.329 46.551 9.245 1.00 25.11 745 ASP A N 1
ATOM 5889 C CA . ASP A 1 745 ? -4.395 47.150 10.214 1.00 25.11 745 ASP A CA 1
ATOM 5890 C C . ASP A 1 745 ? -3.386 46.029 10.526 1.00 25.11 745 ASP A C 1
ATOM 5892 O O . ASP A 1 745 ? -3.793 44.900 10.798 1.00 25.11 745 ASP A O 1
ATOM 5896 N N . ARG A 1 746 ? -2.108 46.147 10.139 1.00 27.86 746 ARG A N 1
ATOM 5897 C CA . ARG A 1 746 ? -1.006 46.869 10.810 1.00 27.86 746 ARG A CA 1
ATOM 5898 C C . ARG A 1 746 ? -0.792 46.410 12.253 1.00 27.86 746 ARG A C 1
ATOM 5900 O O . ARG A 1 746 ? -1.578 46.735 13.126 1.00 27.86 746 ARG A O 1
ATOM 5907 N N . ASP A 1 747 ? 0.297 45.675 12.468 1.00 24.00 747 ASP A N 1
ATOM 5908 C CA . ASP A 1 747 ? 1.434 46.232 13.203 1.00 24.00 747 ASP A CA 1
ATOM 5909 C C . ASP A 1 747 ? 2.724 45.462 12.886 1.00 24.00 747 ASP A C 1
ATOM 5911 O O . ASP A 1 747 ? 2.794 44.233 12.922 1.00 24.00 747 ASP A O 1
ATOM 5915 N N . THR A 1 748 ? 3.726 46.243 12.499 1.00 26.62 748 THR A N 1
ATOM 5916 C CA . THR A 1 748 ? 5.142 45.914 12.348 1.00 26.62 748 THR A CA 1
ATOM 5917 C C . THR A 1 748 ? 5.884 46.340 13.610 1.00 26.62 748 THR A C 1
ATOM 5919 O O . THR A 1 748 ? 5.525 47.350 14.203 1.00 26.62 748 THR A O 1
ATOM 5922 N N . ASP A 1 749 ? 6.932 45.592 13.958 1.00 25.89 749 ASP A N 1
ATOM 5923 C CA . ASP A 1 749 ? 8.270 46.075 14.356 1.00 25.89 749 ASP A CA 1
ATOM 5924 C C . ASP A 1 749 ? 8.869 45.263 15.507 1.00 25.89 749 ASP A C 1
ATOM 5926 O O . ASP A 1 749 ? 8.354 45.243 16.621 1.00 25.89 749 ASP A O 1
ATOM 5930 N N . LEU A 1 750 ? 10.004 44.616 15.223 1.00 25.12 750 LEU A N 1
ATOM 5931 C CA . LEU A 1 750 ? 11.296 44.965 15.826 1.00 25.12 750 LEU A CA 1
ATOM 5932 C C . LEU A 1 750 ? 12.394 44.076 15.226 1.00 25.12 750 LEU A C 1
ATOM 5934 O O . LEU A 1 750 ? 12.476 42.877 15.485 1.00 25.12 750 LEU A O 1
ATOM 5938 N N . ALA A 1 751 ? 13.226 44.705 14.400 1.00 24.16 751 ALA A N 1
ATOM 5939 C CA . ALA A 1 751 ? 14.559 44.246 14.052 1.00 24.16 751 ALA A CA 1
ATOM 5940 C C . ALA A 1 751 ? 15.563 45.017 14.920 1.00 24.16 751 ALA A C 1
ATOM 5942 O O . ALA A 1 751 ? 15.421 46.230 15.071 1.00 24.16 751 ALA A O 1
ATOM 5943 N N . GLU A 1 752 ? 16.595 44.342 15.421 1.00 26.58 752 GLU A N 1
ATOM 5944 C CA . GLU A 1 752 ? 17.828 44.988 15.876 1.00 26.58 752 GLU A CA 1
ATOM 5945 C C . GLU A 1 752 ? 19.009 44.476 15.044 1.00 26.58 752 GLU A C 1
ATOM 5947 O O . GLU A 1 752 ? 19.168 43.279 14.799 1.00 26.58 752 GLU A O 1
ATOM 5952 N N . GLN A 1 753 ? 19.775 45.451 14.558 1.00 23.50 753 GLN A N 1
ATOM 5953 C CA . GLN A 1 753 ? 20.989 45.375 13.751 1.00 23.50 753 GLN A CA 1
ATOM 5954 C C . GLN A 1 753 ? 22.197 45.035 14.627 1.00 23.50 753 GLN A C 1
ATOM 5956 O O . GLN A 1 753 ? 22.261 45.580 15.722 1.00 23.50 753 GLN A O 1
ATOM 5961 N N . ILE A 1 754 ? 23.200 44.313 14.103 1.00 24.73 754 ILE A N 1
ATOM 5962 C CA . ILE A 1 754 ? 24.628 44.632 14.321 1.00 24.73 754 ILE A CA 1
ATOM 5963 C C . ILE A 1 754 ? 25.411 44.351 13.023 1.00 24.73 754 ILE A C 1
ATOM 5965 O O . ILE A 1 754 ? 25.095 43.436 12.265 1.00 24.73 754 ILE A O 1
ATOM 5969 N N . GLU A 1 755 ? 26.371 45.240 12.788 1.00 25.02 755 GLU A N 1
ATOM 5970 C CA . GLU A 1 755 ? 27.153 45.564 11.600 1.00 25.02 755 GLU A CA 1
ATOM 5971 C C . GLU A 1 755 ? 28.146 44.502 11.095 1.00 25.02 755 GLU A C 1
ATOM 5973 O O . GLU A 1 755 ? 28.518 43.541 11.763 1.00 25.02 755 GLU A O 1
ATOM 5978 N N . THR A 1 756 ? 28.565 44.765 9.860 1.00 27.48 756 THR A N 1
ATOM 5979 C CA . THR A 1 756 ? 29.636 44.177 9.055 1.00 27.48 756 THR A CA 1
ATOM 5980 C C . THR A 1 756 ? 31.023 44.276 9.687 1.00 27.48 756 THR A C 1
ATOM 5982 O O . THR A 1 756 ? 31.367 45.334 10.202 1.00 27.48 756 THR A O 1
ATOM 5985 N N . ASP A 1 757 ? 31.861 43.262 9.457 1.00 24.08 757 ASP A N 1
ATOM 5986 C CA . ASP A 1 757 ? 33.297 43.464 9.254 1.00 24.08 757 ASP A CA 1
ATOM 5987 C C . ASP A 1 757 ? 33.831 42.499 8.184 1.00 24.08 757 ASP A C 1
ATOM 5989 O O . ASP A 1 757 ? 33.488 41.317 8.132 1.00 24.08 757 ASP A O 1
ATOM 5993 N N . ASP A 1 758 ? 34.638 43.073 7.299 1.00 28.94 758 ASP A N 1
ATOM 5994 C CA . ASP A 1 758 ? 35.233 42.508 6.094 1.00 28.94 758 ASP A CA 1
ATOM 5995 C C . ASP A 1 758 ? 36.646 41.997 6.434 1.00 28.94 758 ASP A C 1
ATOM 5997 O O . ASP A 1 758 ? 37.413 42.725 7.062 1.00 28.94 758 ASP A O 1
ATOM 6001 N N . ASN A 1 759 ? 37.004 40.767 6.045 1.00 26.53 759 ASN A N 1
ATOM 6002 C CA . ASN A 1 759 ? 38.392 40.316 5.844 1.00 26.53 759 ASN A CA 1
ATOM 6003 C C . ASN A 1 759 ? 38.409 38.913 5.214 1.00 26.53 759 ASN A C 1
ATOM 6005 O O . ASN A 1 759 ? 37.979 37.931 5.818 1.00 26.53 759 ASN A O 1
ATOM 6009 N N . GLY A 1 760 ? 38.925 38.817 3.988 1.00 26.83 760 GLY A N 1
ATOM 6010 C CA . GLY A 1 760 ? 39.106 37.550 3.280 1.00 26.83 760 GLY A CA 1
ATOM 6011 C C . GLY A 1 760 ? 40.315 36.745 3.760 1.00 26.83 760 GLY A C 1
ATOM 6012 O O . GLY A 1 760 ? 41.275 37.329 4.240 1.00 26.83 760 GLY A O 1
ATOM 6013 N N . VAL A 1 761 ? 40.264 35.421 3.569 1.00 27.36 761 VAL A N 1
ATOM 6014 C CA . VAL A 1 761 ? 41.319 34.500 3.081 1.00 27.36 761 VAL A CA 1
ATOM 6015 C C . VAL A 1 761 ? 40.626 33.147 2.820 1.00 27.36 761 VAL A C 1
ATOM 6017 O O . VAL A 1 761 ? 39.706 32.773 3.541 1.00 27.36 761 VAL A O 1
ATOM 6020 N N . GLY A 1 762 ? 41.018 32.455 1.744 1.00 35.31 762 GLY A N 1
ATOM 6021 C CA . GLY A 1 762 ? 40.388 31.228 1.246 1.00 35.31 762 GLY A CA 1
ATOM 6022 C C . GLY A 1 762 ? 40.298 30.073 2.250 1.00 35.31 762 GLY A C 1
ATOM 6023 O O . GLY A 1 762 ? 41.157 29.907 3.112 1.00 35.31 762 GLY A O 1
ATOM 6024 N N . GLY A 1 763 ? 39.260 29.253 2.085 1.00 25.14 763 GLY A N 1
ATOM 6025 C CA . GLY A 1 763 ? 39.036 28.035 2.853 1.00 25.14 763 GLY A CA 1
ATOM 6026 C C . GLY A 1 763 ? 38.358 26.982 1.986 1.00 25.14 763 GLY A C 1
ATOM 6027 O O . GLY A 1 763 ? 37.389 27.277 1.289 1.00 25.14 763 GLY A O 1
ATOM 6028 N N . GLU A 1 764 ? 38.924 25.779 2.006 1.00 28.06 764 GLU A N 1
ATOM 6029 C CA . GLU A 1 764 ? 38.357 24.550 1.455 1.00 28.06 764 GLU A CA 1
ATOM 6030 C C . GLU A 1 764 ? 36.913 24.357 1.951 1.00 28.06 764 GLU A C 1
ATOM 6032 O O . GLU A 1 764 ? 36.613 24.590 3.124 1.00 28.06 764 GLU A O 1
ATOM 6037 N N . GLU A 1 765 ? 36.008 23.940 1.060 1.00 27.17 765 GLU A N 1
ATOM 6038 C CA . GLU A 1 765 ? 34.627 23.617 1.427 1.00 27.17 765 GLU A CA 1
ATOM 6039 C C . GLU A 1 765 ? 34.605 22.413 2.380 1.00 27.17 765 GLU A C 1
ATOM 6041 O O . GLU A 1 765 ? 34.712 21.252 1.981 1.00 27.17 765 GLU A O 1
ATOM 6046 N N . VAL A 1 766 ? 34.442 22.707 3.669 1.00 26.92 766 VAL A N 1
ATOM 6047 C CA . VAL A 1 766 ? 34.107 21.727 4.698 1.00 26.92 766 VAL A CA 1
ATOM 6048 C C . VAL A 1 766 ? 32.680 21.245 4.442 1.00 26.92 766 VAL A C 1
ATOM 6050 O O . VAL A 1 766 ? 31.710 21.982 4.620 1.00 26.92 766 VAL A O 1
ATOM 6053 N N . VAL A 1 767 ? 32.543 19.984 4.032 1.00 31.20 767 VAL A N 1
ATOM 6054 C CA . VAL A 1 767 ? 31.251 19.294 3.951 1.00 31.20 767 VAL A CA 1
ATOM 6055 C C . VAL A 1 767 ? 30.696 19.146 5.370 1.00 31.20 767 VAL A C 1
ATOM 6057 O O . VAL A 1 767 ? 31.144 18.294 6.134 1.00 31.20 767 VAL A O 1
ATOM 6060 N N . ILE A 1 768 ? 29.718 19.975 5.737 1.00 29.98 768 ILE A N 1
ATOM 6061 C CA . ILE A 1 768 ? 29.037 19.876 7.033 1.00 29.98 768 ILE A CA 1
ATOM 6062 C C . ILE A 1 768 ? 28.087 18.673 6.994 1.00 29.98 768 ILE A C 1
ATOM 6064 O O . ILE A 1 768 ? 27.023 18.710 6.372 1.00 29.98 768 ILE A O 1
ATOM 6068 N N . LEU A 1 769 ? 28.478 17.587 7.660 1.00 36.66 769 LEU A N 1
ATOM 6069 C CA . LEU A 1 769 ? 27.617 16.435 7.916 1.00 36.66 769 LEU A CA 1
ATOM 6070 C C . LEU A 1 769 ? 26.646 16.753 9.064 1.00 36.66 769 LEU A C 1
ATOM 6072 O O . LEU A 1 769 ? 26.994 17.436 10.024 1.00 36.66 769 LEU A O 1
ATOM 6076 N N . GLY A 1 770 ? 25.411 16.251 8.977 1.00 45.44 770 GLY A N 1
ATOM 6077 C CA . GLY A 1 770 ? 24.415 16.431 10.038 1.00 45.44 770 GLY A CA 1
ATOM 6078 C C . GLY A 1 770 ? 24.864 15.827 11.386 1.00 45.44 770 GLY A C 1
ATOM 6079 O O . GLY A 1 770 ? 25.660 14.883 11.393 1.00 45.44 770 GLY A O 1
ATOM 6080 N N . PRO A 1 771 ? 24.324 16.296 12.529 1.00 38.72 771 PRO A N 1
ATOM 6081 C CA . PRO A 1 771 ? 24.843 15.985 13.871 1.00 38.72 771 PRO A CA 1
ATOM 6082 C C . PRO A 1 771 ? 24.924 14.485 14.189 1.00 38.72 771 PRO A C 1
ATOM 6084 O O . PRO A 1 771 ? 25.860 14.025 14.836 1.00 38.72 771 PRO A O 1
ATOM 6087 N N . GLN A 1 772 ? 23.963 13.703 13.688 1.00 40.44 772 GLN A N 1
ATOM 6088 C CA . GLN A 1 772 ? 23.933 12.250 13.872 1.00 40.44 772 GLN A CA 1
ATOM 6089 C C . GLN A 1 772 ? 25.020 11.529 13.060 1.00 40.44 772 GLN A C 1
ATOM 6091 O O . GLN A 1 772 ? 25.599 10.557 13.538 1.00 40.44 772 GLN A O 1
ATOM 6096 N N . LYS A 1 773 ? 25.341 12.022 11.854 1.00 43.97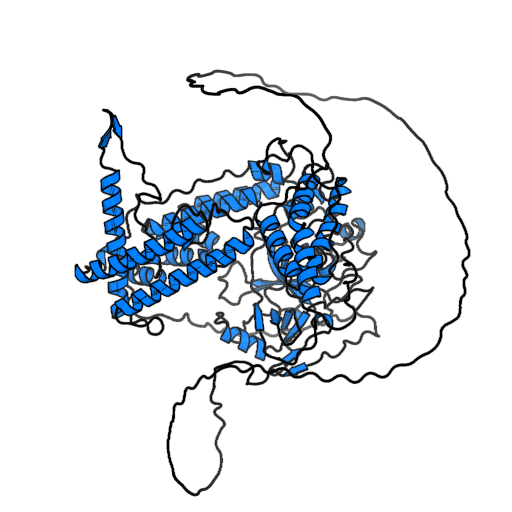 773 LYS A N 1
ATOM 6097 C CA . LYS A 1 773 ? 26.413 11.464 11.014 1.00 43.97 773 LYS A CA 1
ATOM 6098 C C . LYS A 1 773 ? 27.793 11.789 11.583 1.00 43.97 773 LYS A C 1
ATOM 6100 O O . LYS A 1 773 ? 28.665 10.926 11.550 1.00 43.97 773 LYS A O 1
ATOM 6105 N N . GLN A 1 774 ? 27.966 12.984 12.149 1.00 49.75 774 GLN A N 1
ATOM 6106 C CA . GLN A 1 774 ? 29.209 13.367 12.818 1.00 49.75 774 GLN A CA 1
ATOM 6107 C C . GLN A 1 774 ? 29.433 12.540 14.092 1.00 49.75 774 GLN A C 1
ATOM 6109 O O . GLN A 1 774 ? 30.489 11.944 14.256 1.00 49.75 774 GLN A O 1
ATOM 6114 N N . SER A 1 775 ? 28.400 12.372 14.925 1.00 48.53 775 SER A N 1
ATOM 6115 C CA . SER A 1 775 ? 28.492 11.544 16.135 1.00 48.53 775 SER A CA 1
ATOM 6116 C C . SER A 1 775 ? 28.822 10.073 15.846 1.00 48.53 775 SER A C 1
ATOM 6118 O O . SER A 1 775 ? 29.489 9.433 16.658 1.00 48.53 775 SER A O 1
ATOM 6120 N N . ALA A 1 776 ? 28.351 9.523 14.722 1.00 49.38 776 ALA A N 1
ATOM 6121 C CA . ALA A 1 776 ? 28.683 8.162 14.304 1.00 49.38 776 ALA A CA 1
ATOM 6122 C C . ALA A 1 776 ? 30.142 8.047 13.833 1.00 49.38 776 ALA A C 1
ATOM 6124 O O . ALA A 1 776 ? 30.806 7.067 14.161 1.00 49.38 776 ALA A O 1
ATOM 6125 N N . LEU A 1 777 ? 30.650 9.054 13.112 1.00 52.38 777 LEU A N 1
ATOM 6126 C CA . LEU A 1 777 ? 32.057 9.136 12.706 1.00 52.38 777 LEU A CA 1
ATOM 6127 C C . LEU A 1 777 ? 32.991 9.274 13.914 1.00 52.38 777 LEU A C 1
ATOM 6129 O O . LEU A 1 777 ? 33.960 8.526 14.003 1.00 52.38 777 LEU A O 1
ATOM 6133 N N . ASP A 1 778 ? 32.656 10.130 14.879 1.00 57.16 778 ASP A N 1
ATOM 6134 C CA . ASP A 1 778 ? 33.466 10.347 16.085 1.00 57.16 778 ASP A CA 1
ATOM 6135 C C . ASP A 1 778 ? 33.505 9.093 16.987 1.00 57.16 778 ASP A C 1
ATOM 6137 O O . ASP A 1 778 ? 34.519 8.778 17.617 1.00 57.16 778 ASP A O 1
ATOM 6141 N N . ALA A 1 779 ? 32.400 8.337 17.050 1.00 58.88 779 ALA A N 1
ATOM 6142 C CA . ALA A 1 779 ? 32.352 7.051 17.751 1.00 58.88 779 ALA A CA 1
ATOM 6143 C C . ALA A 1 779 ? 33.218 5.984 17.057 1.00 58.88 779 ALA A C 1
ATOM 6145 O O . ALA A 1 779 ? 33.844 5.159 17.725 1.00 58.88 779 ALA A O 1
ATOM 6146 N N . LEU A 1 780 ? 33.287 6.030 15.726 1.00 49.75 780 LEU A N 1
ATOM 6147 C CA . LEU A 1 780 ? 34.115 5.148 14.911 1.00 49.75 780 LEU A CA 1
ATOM 6148 C C . LEU A 1 780 ? 35.602 5.479 15.005 1.00 49.75 780 LEU A C 1
ATOM 6150 O O . LEU A 1 780 ? 36.405 4.561 15.131 1.00 49.75 780 LEU A O 1
ATOM 6154 N N . GLU A 1 781 ? 35.977 6.758 15.010 1.00 60.53 781 GLU A N 1
ATOM 6155 C CA . GLU A 1 781 ? 37.365 7.171 15.253 1.00 60.53 781 GLU A CA 1
ATOM 6156 C C . GLU A 1 781 ? 37.843 6.718 16.633 1.00 60.53 781 GLU A C 1
ATOM 6158 O O . GLU A 1 781 ? 38.959 6.217 16.765 1.00 60.53 781 GLU A O 1
ATOM 6163 N N . LYS A 1 782 ? 36.974 6.781 17.651 1.00 58.28 782 LYS A N 1
ATOM 6164 C CA . LYS A 1 782 ? 37.274 6.219 18.975 1.00 58.28 782 LYS A CA 1
ATOM 6165 C C . LYS A 1 782 ? 37.490 4.710 18.939 1.00 58.28 782 LYS A C 1
ATOM 6167 O O . LYS A 1 782 ? 38.456 4.243 19.536 1.00 58.28 782 LYS A O 1
ATOM 6172 N N . LEU A 1 783 ? 36.644 3.967 18.227 1.00 49.19 783 LEU A N 1
ATOM 6173 C CA . LEU A 1 783 ? 36.778 2.515 18.075 1.00 49.19 783 LEU A CA 1
ATOM 6174 C C . LEU A 1 783 ? 38.063 2.135 17.326 1.00 49.19 783 LEU A C 1
ATOM 6176 O O . LEU A 1 783 ? 38.812 1.296 17.820 1.00 49.19 783 LEU A O 1
ATOM 6180 N N . MET A 1 784 ? 38.374 2.808 16.215 1.00 49.16 784 MET A N 1
ATOM 6181 C CA . MET A 1 784 ? 39.592 2.555 15.432 1.00 49.16 784 MET A CA 1
ATOM 6182 C C . MET A 1 784 ? 40.876 3.003 16.140 1.00 49.16 784 MET A C 1
ATOM 6184 O O . MET A 1 784 ? 41.934 2.444 15.887 1.00 49.16 784 MET A O 1
ATOM 6188 N N . SER A 1 785 ? 40.804 3.980 17.049 1.00 53.03 785 SER A N 1
ATOM 6189 C CA . SER A 1 785 ? 41.943 4.372 17.896 1.00 53.03 785 SER A CA 1
ATOM 6190 C C . SER A 1 785 ? 42.205 3.418 19.074 1.00 53.03 785 SER A C 1
ATOM 6192 O O . SER A 1 785 ? 43.197 3.581 19.783 1.00 53.03 785 SER A O 1
ATOM 6194 N N . SER A 1 786 ? 41.311 2.447 19.304 1.00 42.69 786 SER A N 1
ATOM 6195 C CA . SER A 1 786 ? 41.359 1.501 20.432 1.00 42.69 786 SER A CA 1
ATOM 6196 C C . SER A 1 786 ? 41.666 0.047 20.039 1.00 42.69 786 SER A C 1
ATOM 6198 O O . SER A 1 786 ? 41.683 -0.825 20.908 1.00 42.69 786 SER A O 1
ATOM 6200 N N . SER A 1 787 ? 41.935 -0.196 18.755 1.00 35.91 787 SER A N 1
ATOM 6201 C CA . SER A 1 787 ? 42.397 -1.459 18.154 1.00 35.91 787 SER A CA 1
ATOM 6202 C C . SER A 1 787 ? 43.783 -1.276 17.559 1.00 35.91 787 SER A C 1
ATOM 6204 O O . SER A 1 787 ? 44.615 -2.196 17.705 1.00 35.91 787 SER A O 1
#

Solvent-accessible surface area (backbone atoms only — not comparable to full-atom values): 47539 Å² total; per-residue (Å²): 117,42,89,93,36,61,55,59,33,14,39,32,33,27,7,54,60,39,41,47,53,53,31,60,75,65,71,50,92,52,57,103,88,42,58,57,20,34,36,26,39,38,36,42,31,30,44,16,22,29,32,59,36,86,84,49,67,61,46,33,39,30,59,42,72,70,18,52,77,51,92,58,90,50,76,47,71,44,78,80,48,65,33,50,77,36,68,17,62,47,32,57,49,50,50,46,33,38,43,54,34,63,25,66,50,63,52,59,43,49,52,43,49,50,50,54,48,50,52,54,47,28,76,79,34,69,68,50,28,40,55,49,26,73,66,56,63,47,97,83,42,46,30,52,53,53,38,51,39,45,78,42,38,39,62,85,53,43,20,22,60,60,50,25,46,53,48,36,51,39,29,40,51,44,41,38,38,41,78,43,38,50,36,73,39,86,50,28,33,33,22,37,44,45,64,38,88,80,55,74,39,48,28,39,53,84,90,66,59,46,35,70,45,36,68,76,36,65,83,70,40,25,27,32,38,38,24,31,62,29,85,94,47,68,82,82,69,80,50,68,40,75,44,70,44,68,28,39,37,31,23,87,76,32,55,44,60,15,11,45,36,58,30,26,28,42,90,52,82,92,49,68,77,46,40,17,30,39,30,36,25,56,40,55,51,52,41,68,48,39,36,17,61,50,34,54,19,42,65,43,56,34,38,40,36,54,47,76,78,71,45,54,49,56,83,48,43,54,38,77,50,71,86,65,81,68,74,82,55,70,79,72,90,76,79,90,47,72,66,56,54,53,51,48,52,54,51,46,70,72,47,70,45,49,70,59,42,55,52,26,31,55,52,45,23,68,71,37,92,54,14,25,72,30,73,63,16,48,53,35,37,55,43,40,55,37,34,69,44,21,87,78,18,74,49,71,40,82,81,56,78,86,64,51,75,83,68,68,35,48,49,79,69,78,44,86,64,55,41,85,48,86,46,54,68,33,49,41,35,69,74,46,74,78,53,87,76,71,75,36,82,86,44,53,69,43,58,57,44,57,74,66,57,85,72,54,72,66,61,44,51,57,45,49,54,54,46,53,54,51,54,51,52,53,50,50,54,26,64,75,42,54,39,80,47,68,58,32,56,77,59,60,52,64,86,58,63,78,67,96,47,72,66,63,49,55,54,53,51,47,54,55,43,49,52,52,46,50,54,53,47,40,52,51,25,49,75,46,73,38,40,74,89,64,66,45,61,86,40,44,52,62,49,51,42,34,36,42,44,54,38,49,50,50,40,50,54,49,48,53,65,30,68,49,67,42,80,56,96,88,40,79,44,63,56,80,88,43,70,91,77,48,68,76,70,62,71,43,61,69,40,57,71,59,52,31,35,53,46,65,70,56,91,71,83,89,79,82,86,81,88,82,89,82,86,90,82,91,80,86,88,80,87,84,86,82,83,68,68,100,83,75,77,85,80,88,66,58,78,44,73,67,58,85,82,57,55,94,84,76,91,75,84,78,87,75,87,87,84,88,87,88,88,81,89,80,88,89,78,90,83,87,86,87,84,89,82,87,83,83,89,85,88,83,89,84,88,85,89,87,89,84,84,88,84,91,82,86,89,86,91,84,89,84,85,86,90,83,90,89,86,87,86,87,91,83,88,87,82,90,86,83,87,90,82,85,89,86,87,88,80,88,88,82,87,89,87,82,88,89,86,88,88,87,80,88,87,88,88,88,88,85,88,85,85,88,84,89,82,90,79,92,75,82,86,75,82,80,66,56,74,71,59,45,54,52,50,57,54,46,52,54,52,66,75,72,112

Nearest PDB structures (foldseek):
  2j7o-assembly1_A-2  TM=5.233E-01  e=1.287E-19  Neurospora crassa
  7y7p-assembly1_B  TM=5.093E-01  e=1.248E-18  Neurospora crassa
  7y7q-assembly1_B  TM=5.144E-01  e=3.127E-18  Neurospora crassa
  7y7t-assembly1_B  TM=5.207E-01  e=2.124E-18  Neurospora crassa
  2j7n-assembly1_B  TM=4.971E-01  e=2.229E-18  Neurospora crassa

Radius of gyration: 33.23 Å; Cα contacts (8 Å, |Δi|>4): 1129; chains: 1; bounding box: 89×108×90 Å

Secondary structure (DSSP, 8-state):
-BTTB-TTTTEEEE-HHHHHHHHHHTT----TT---SEEEEEETTEEEEEEE-TT--SSEEE--GGGB-S-------EEEEE---EEEE--HHHHHHHHHTT--HHHHHHHHHHHHHHHHHTTT-HHHHHHHHHHS--TT-HHHHHHHHHHTTHHHHT-HHHHHHHHHHHHHHHHHHHHH---EEEEEEEEEEEE-TT--S--B-TTT--HHHHHH-GGGSPEEEEEEE-TTS-GGG--EEE--EEEEEEESSP-SGGGSEEEEE---GGGTT--SEEEEPS-BSS-HHHHTTT--SSS-EEEEE--GGGSPPGGGTT-PPPP--PPPPPPPSSSPPHHHHHHHHHHHHHH--HHHHHHHHHHHHHHSTTGGGSHHHHHHHHHHHHHHTHHHH-------TTTS--SPEEGGG--SSEE---SHHHHHHHH---------TTSPP-HHHHTT----HHHHHHHHHHHHHHHHHHHHHHHHHT--SHHHHHH---S--S-S-HHHHHHHHHHHHHHHHHHHHHHHHHHTTS-STT--HHHHHHHHHHHHHHHHHHHHHHHHHHHSPEEETTEEEPPPP-TTTSPP--SGGGSHHHHHHHHTT--S-PPPPPP---------------SS-TT-PPPPPPEEE--GGGSSS------PPP----------------------------------------------------------------------------------------------------------------HHHHHHHHHHHHHHTT-

Foldseek 3Di:
DFLPDDQQQQEWAWELVQQVVVQVVVVPLADSQGGFQKFFKDFFQFGFMHGYDDVDDAGWIFDDPSRRPDGGDGGFIDTPDTFAWAFFWDWLQNQLLLVLLPQDLVVLLVLLLVVLVLLVVLLPDLVSVLLVLVNDQDPLRLSVLLNVLVVLVCSVLVAQLSSLLSLLVSLLVLLCCQQTVGRTDRQKTKTAEGADPPLPWAAAAPPCQQLVNCVVPVVSFTEKWAKEQDSVDDSSPSDIDTDFAWKWKAFPPDLANQLIAIHTHDDDPSCVSHYSYMYWRSDYNHTNQCLRLHGHRRGTIMMIGDDPSSDRDSNSHNPPRDDLDEDAADDDPDDDDPVNVVVLVLVLVVQQCLVQLVVLLSQCLQVDPSRSPDPLSSVSSNLNSRNVCCVVRVDGSDDDPVSGDDDAGEVSVVDPPHDQGPRSSSSSSVSGDRDDRDRRLVTAHRVLLLVLDDDDPVLLVVLVVLLVVLQVLLVVLCVVFVAFASSCLQSVSGPDTDDPDPVVVSVVSSVSSVVSLVVSCQVLQVVLVHGPVGRDLVSNLNNLSSNQNSLSVQSVVLVVVQQDFDQDPNDTDRHDDGRVRGRDNCRSVSCSVSVSCSSVVPPDDDDDDDDDDDDDDDDDDDDDDDPDPPPDDDDDTDMDNDDPPSDPDDDDDDDDDDDDDDDDDDDDDDDDDDDDDDDDDDDDDDDDDDDDDDDDDDDDDDDDDDDDDDDDDDDDDDDDDDDDDDDDDDDDDDDDDDDDDDDDDDDDDDDDDDDDDDDDDDDDDDPDDDPVSVVVVVVVVVVVVVD